Protein AF-0000000080331342 (afdb_homodimer)

Secondary structure (DSSP, 8-state):
-PPPGGG-EEEE-SS-EEEE-TTSEEEEEESSSTTSPEEE-GGGS-GGG-EEEEEETT--S-SEEEEPTTSS-EEEEEEETTEEEEEEEE-PPPSSS-EEEEEEEEEEEEEEEEEEEE--HHHHTBPPEEEEETTEEEEEETTEEEEEEEES---EEEETTEEEEEEEEEBT-EEEEEEEEEETTSPPPPPP-HHHHHHHHHHHHHHHHTT----STTHHHHHHHHHHHHHTEETTTTEE-S-S-B---SSTT-S---B--SEESTTHHHHHHHHHHHT-HHHHHHHHHHHHHHT-S-GGG--SEE-TT-------EE-TT---GGG----EES-GGGG---THHHHHHHHHHHHHHHTTPPPPTTHHHHHHHHHHHHHHHTTS-B-TTTT-SS--B-BHHHHHHHHHHHHHHHHHHHH-TTS-S-HHHHHHHHHHHHHHHHHHSEETTTTEE-SBTT----BGGGGGTTTTTSS-TT-HHHHHHHHHHHHHSEETTEE-SB-STT-SS----S---EEHHHHHHHHHHHHHTT-HHHHHHHHHHHHHTS-TTS---SEEETTTTEEESSSS-HHHHHHHHHHHHHHHS-GGG-/-PPPGGG-EEEE-SS-EEEE-TTSEEEEEESSSTTSPEEE-GGGS-GGG-EEEEEETT--S-SEEEEPTTSS-EEEEEEETTEEEEEEEE-PPPSSS-EEEEEEEEEEEEEEEEEEEE--HHHHTBPPEEEEETTEEEEEETTEEEEEEEES---EEEETTEEEEEEEEEBT-EEEEEEEEEETTSPPPPPP-HHHHHHHHHHHHHHHHTT----STTHHHHHHHHHHHHHTEETTTTEE-S-S-B---SSTT-S---B--SEESTTHHHHHHHHHHHT-HHHHHHHHHHHHHHT-S-GGG--SEE-TT-------EE-TT---GGG----EES-GGGG---THHHHHHHHHHHHHHHTTPPPPTTHHHHHHHHHHHHHHHTTS-B-TTTT-SS--B-BHHHHHHHHHHHHHHHHHHHH-TT--S-HHHHHHHHHHHHHHHHHHSEETTTTEE-SBTT----BGGGGGTTTTTSS-TT-HHHHHHHHHHHHHSEETTEE-SB-STT-SS----S---EEHHHHHHHHHHHHHTT-HHHHHHHHHHHHTTS-TTS---SEEETTTTEEESSSS-HHHHHHHHHHHHHHHS-GGG-

Solvent-accessible surface area (backbone atoms only — not comparable to full-atom values): 59107 Å² total; per-residue (Å²): 133,83,80,56,71,60,47,47,41,73,31,34,30,22,40,21,41,35,32,36,36,52,51,38,28,32,25,32,29,24,59,75,30,40,72,35,53,19,31,15,23,24,60,33,39,46,88,78,15,6,29,41,32,49,39,50,65,90,60,61,64,45,72,46,65,41,53,45,85,61,39,64,38,35,38,38,29,37,78,50,98,52,24,29,38,34,40,37,39,34,25,46,68,62,77,90,51,57,39,48,36,42,35,37,32,15,71,31,50,55,36,53,34,33,34,40,38,27,63,8,37,66,56,23,71,37,52,48,38,72,46,78,54,94,93,25,39,37,33,31,41,17,38,40,21,38,42,40,43,49,46,64,77,68,62,66,49,80,56,91,81,23,42,33,33,60,50,73,31,39,54,75,34,64,40,32,35,41,41,33,47,47,55,47,72,48,78,82,74,82,82,76,57,68,67,61,42,49,54,50,38,48,50,52,32,36,57,57,52,65,52,52,62,69,81,44,82,66,41,70,58,39,51,45,27,50,52,51,48,52,40,36,19,31,62,82,36,27,30,43,29,40,11,66,32,52,14,31,31,38,27,90,58,31,63,62,18,55,35,31,39,30,24,55,38,74,50,41,33,60,51,40,49,44,28,48,70,30,50,37,56,66,60,31,50,32,31,52,53,29,50,54,34,41,62,31,36,54,56,91,65,57,51,50,42,26,38,66,56,21,41,74,83,43,73,59,47,71,45,82,90,33,52,12,41,86,56,10,36,56,25,32,42,39,41,68,65,43,78,42,53,44,54,32,38,57,12,24,51,45,48,30,54,48,50,40,54,75,70,64,48,84,82,55,90,60,53,62,57,50,49,50,47,42,48,62,51,43,73,61,52,65,80,52,56,24,32,43,95,80,57,42,82,38,73,58,39,52,30,32,55,29,44,52,21,41,25,42,28,27,46,53,52,36,51,50,42,72,73,33,80,86,55,84,75,61,54,70,60,33,45,51,49,25,52,48,43,50,51,47,44,64,63,50,20,40,38,76,91,74,31,22,57,24,34,25,57,83,48,88,48,56,39,45,66,59,48,43,40,42,77,72,61,77,40,59,44,80,38,64,54,48,46,32,24,52,52,48,46,57,65,73,32,47,48,87,92,36,22,28,51,52,68,63,91,78,33,83,47,42,79,66,80,72,74,65,38,26,30,43,34,44,36,33,40,46,24,43,40,32,39,66,56,66,40,46,67,63,15,53,52,48,47,53,53,58,62,63,69,29,30,94,76,54,49,40,31,38,21,32,31,68,86,79,69,38,56,22,28,33,49,53,16,38,60,27,34,46,26,52,42,45,32,47,44,68,76,51,43,72,73,75,82,111,133,82,80,55,70,59,47,47,42,74,31,35,32,22,40,20,41,34,32,35,36,54,50,39,27,32,25,32,30,23,58,75,30,40,74,34,54,19,31,15,23,23,60,33,39,46,87,79,14,4,29,41,32,50,38,49,66,89,60,61,64,48,72,48,65,42,53,46,85,60,40,63,39,34,40,38,27,37,80,50,97,52,24,29,40,36,42,37,40,32,25,47,70,61,76,91,49,56,41,46,37,41,36,38,32,15,71,31,50,54,37,52,34,31,35,42,37,26,64,8,38,66,56,24,72,37,51,47,37,72,45,79,52,94,93,23,40,36,33,32,42,16,38,41,23,38,40,40,47,48,46,62,77,68,60,67,48,79,56,92,82,22,42,32,34,59,51,74,30,40,54,76,35,65,40,34,35,41,41,33,45,48,55,45,74,50,78,82,73,83,84,77,57,68,67,58,40,49,54,50,38,49,51,52,32,36,58,56,54,65,51,52,62,70,80,43,83,65,43,69,58,40,50,45,26,50,52,50,48,52,40,37,19,31,63,81,36,27,30,45,29,39,11,67,30,52,12,31,32,39,28,90,58,31,63,63,18,55,36,30,40,29,24,54,39,73,49,42,32,60,50,41,50,44,29,49,70,31,51,38,54,68,60,30,50,31,31,50,52,30,50,55,34,42,60,32,36,53,54,90,66,58,53,50,42,26,38,66,56,21,41,74,84,42,73,56,48,71,44,83,89,35,51,12,41,86,57,10,36,56,25,30,41,38,40,69,65,42,78,44,52,44,55,32,38,58,12,24,49,45,47,30,54,48,50,41,56,74,70,63,49,82,82,55,88,58,53,62,57,52,48,50,49,41,48,61,51,44,74,62,51,65,80,52,56,24,30,42,95,81,58,41,82,38,75,59,39,50,31,32,55,27,46,51,22,41,25,42,28,26,46,53,53,36,51,49,43,72,74,32,80,87,56,84,76,60,56,69,60,33,46,51,49,25,52,48,43,52,51,47,44,62,63,48,19,41,40,75,91,75,32,22,58,25,35,24,56,84,48,87,48,54,39,46,67,60,48,44,40,43,78,71,61,78,43,58,44,81,38,64,52,49,47,31,25,53,52,47,46,57,66,72,32,49,48,88,92,36,21,29,53,49,66,62,89,80,32,82,45,43,81,66,79,73,72,64,38,26,29,44,34,44,36,33,42,45,24,46,41,32,38,64,56,66,40,46,68,62,16,52,52,47,46,52,52,58,63,63,68,27,32,94,76,54,50,40,32,37,21,33,32,66,88,78,72,38,58,21,29,34,49,54,17,37,61,29,35,47,26,51,42,45,33,48,45,67,75,50,43,73,75,73,83,111

InterPro domains:
  IPR008928 Six-hairpin glycosidase superfamily [SSF48208] (205-583)
  IPR011613 GH15-like domain [PF00723] (216-583)
  IPR012341 Six-hairpin glycosidase-like superfamily [G3DSA:1.50.10.10] (219-592)
  IPR045582 Trehalase-like, N-terminal domain [PF19291] (4-139)

Foldseek 3Di:
DADFPLQWAWAFQQFWIWIAGQQQKTQWTAPPGLQHWTQRQCQQFNPQLWIKHKDFVPDGGFPDKEDDALASWIWTWHDDPQAIKIWIWYWFHDDPWTKTKIKIAGAAGKTKMKMKGATAGRRRPHQWDWDDDPLWIWTDDQFKIKIKAKVVGFDWDDDPSIIMTIDMHHRGDMMMMMITMDTPVDDDDDDDDRVVSVVNRVVVSNVLLVQFPDDWPPSSLLSLLVNVQSRQHNVVQLAGFQFSDWQFFLDQQFAPTGGGNWHFLLCLQLVLVLCLLRRNLVSNLSSLRQLCVLCPDQLVLDWGIAHNNNHLDFDKDFDPNGCTRNSRDTTIGGDPLRRWDQLLSLLSNLSSLLVCVVSPPDDDPCSLVSLQSNLVVLLPCLPDFTLYPVSAPADGFAFLSSLLSSLSSLVSNLVVCVVDVVDDHDNVSSVVSNVVSLVCSCVFQADPVQLEGAGGGPDPWHFLSLLCCCVSPSDPLQDSSNVSHLVVQCPPQDDLLAGAGTDPPPDSRHPGDDDGAGFLLSLLSSLLSCVRNPVLVSSVVSLVVSQVLNRPHSFAPGGAHPVVSGGTHHTRGSSNSSSNSSSSCSNTNDVPVD/DADFPLQWAWAFQQFWIWIAGQQQKTQWTAPPGLQHWTQRQCQQFNPQLWIKHKDFVPDGGFPDKEDDALASWIWTWHQDPQAIKIWIWYWFHDDPWTKTKIKIAGAAGKTKMKMKGATAGRRRPHQWDWDDDPLWIWTDDQFKIKIKAKVVGFDWDDDPSIIMTIDMHHRGDMMMMMITMDTPVDDDDDDDDRVVSVVVRVVVSNVLLVQFPDDWPPSSLLSLLVNVQSRQHNVVQLAGFQFSDWQFFLDQQFEPTGGGNWHFLLCLQLVLVLCLLRRNLVSNLSSLRQLCVLCPDQLVLDWGIAHNNNHLDFDKDFDPNGCTRNSRDTTIGGDPLRRWDQLLSLLSNLSSLLVCVVSPPDDDPCSLVSLQSNLVVLLPCLPDFTLYPVSAPADGFAFLSSLLSSLNSLVSNLVVCVVDVVDDHDNVSSVVSNVVSLVCSCVFQADPVQLEGAGGGPDPWHFLSLLCCCVSPSDPLQDSSNVSHLVVQCPPQDDLLAGAGTDPPPDSRHPGDDDGAGFLLSLLSSLLSCVRNPVLVSSVVSLVVSQVLNRPHSAAPGGAHPVVSGGTHHTRGSSNSSSNSVSSCSNTNDVPPD

Radius of gyration: 32.68 Å; Cα contacts (8 Å, |Δi|>4): 2803; chains: 2; bounding box: 82×93×75 Å

Nearest PDB structures (foldseek):
  5ca3-assembly1_A  TM=5.787E-01  e=2.613E-12  Escherichia coli K-12
  2z07-assembly2_B  TM=6.165E-01  e=8.542E-06  Thermus thermophilus
  7q1u-assembly1_B  TM=5.294E-01  e=1.816E-06  Escherichia coli K-12
  4wvc-assembly2_B  TM=5.559E-01  e=7.754E-06  Thermus thermophilus HB8
  8h0h-assembly2_B  TM=2.017E-01  e=1.607E+00  Mycobacterium tuberculosis H37Rv

Structure (mmCIF, N/CA/C/O backbone):
data_AF-0000000080331342-model_v1
#
loop_
_entity.id
_entity.type
_entity.pdbx_description
1 polymer Trehalase
#
loop_
_atom_site.group_PDB
_atom_site.id
_atom_site.type_symbol
_atom_site.label_atom_id
_atom_site.label_alt_id
_atom_site.label_comp_id
_atom_site.label_asym_id
_atom_site.label_entity_id
_atom_site.label_seq_id
_atom_site.pdbx_PDB_ins_code
_atom_site.Cartn_x
_atom_site.Cartn_y
_atom_site.Cartn_z
_atom_site.occupancy
_atom_site.B_iso_or_equiv
_atom_site.auth_seq_id
_atom_site.auth_comp_id
_atom_site.auth_asym_id
_atom_site.auth_atom_id
_atom_site.pdbx_PDB_model_num
ATOM 1 N N . MET A 1 1 ? -26.656 -23.797 5.105 1 51.72 1 MET A N 1
ATOM 2 C CA . MET A 1 1 ? -25.547 -24.688 4.777 1 51.72 1 MET A CA 1
ATOM 3 C C . MET A 1 1 ? -24.312 -23.891 4.367 1 51.72 1 MET A C 1
ATOM 5 O O . MET A 1 1 ? -24.406 -22.922 3.609 1 51.72 1 MET A O 1
ATOM 9 N N . TYR A 1 2 ? -23.172 -24.125 5.062 1 71.81 2 TYR A N 1
ATOM 10 C CA . TYR A 1 2 ? -21.922 -23.422 4.801 1 71.81 2 TYR A CA 1
ATOM 11 C C . TYR A 1 2 ? -21.297 -23.875 3.486 1 71.81 2 TYR A C 1
ATOM 13 O O . TYR A 1 2 ? -21.281 -25.078 3.188 1 71.81 2 TYR A O 1
ATOM 21 N N . PRO A 1 3 ? -21.078 -23.047 2.625 1 90.25 3 PRO A N 1
ATOM 22 C CA . PRO A 1 3 ? -20.469 -23.406 1.349 1 90.25 3 PRO A CA 1
ATOM 23 C C . PRO A 1 3 ? -19.109 -24.094 1.523 1 90.25 3 PRO A C 1
ATOM 25 O O . PRO A 1 3 ? -18.453 -23.922 2.557 1 90.25 3 PRO A O 1
ATOM 28 N N . HIS A 1 4 ? -18.891 -25.062 0.634 1 96.44 4 HIS A N 1
ATOM 29 C CA . HIS A 1 4 ? -17.547 -25.641 0.524 1 96.44 4 HIS A CA 1
ATOM 30 C C . HIS A 1 4 ? -16.672 -24.828 -0.421 1 96.44 4 HIS A C 1
ATOM 32 O O . HIS A 1 4 ? -17.172 -24.016 -1.203 1 96.44 4 HIS A O 1
ATOM 38 N N . ILE A 1 5 ? -15.391 -25.078 -0.332 1 98 5 ILE A N 1
ATOM 39 C CA . ILE A 1 5 ? -14.453 -24.359 -1.182 1 98 5 ILE A CA 1
ATOM 40 C C . ILE A 1 5 ? -14.773 -24.625 -2.65 1 98 5 ILE A C 1
ATOM 42 O O . ILE A 1 5 ? -14.797 -23.703 -3.467 1 98 5 ILE A O 1
ATOM 46 N N . GLU A 1 6 ? -15.133 -25.859 -3 1 97.81 6 GLU A N 1
ATOM 47 C CA . GLU A 1 6 ? -15.359 -26.266 -4.383 1 97.81 6 GLU A CA 1
ATOM 48 C C . GLU A 1 6 ? -16.688 -25.75 -4.898 1 97.81 6 GLU A C 1
ATOM 50 O O . GLU A 1 6 ? -17.016 -25.922 -6.074 1 97.81 6 GLU A O 1
ATOM 55 N N . ASP A 1 7 ? -17.422 -25.078 -4.035 1 98 7 ASP A N 1
ATOM 56 C CA . ASP A 1 7 ? -18.688 -24.516 -4.465 1 98 7 ASP A CA 1
ATOM 57 C C . ASP A 1 7 ? -18.484 -23.172 -5.18 1 98 7 ASP A C 1
ATOM 59 O O . ASP A 1 7 ? -19.406 -22.641 -5.797 1 98 7 ASP A O 1
ATOM 63 N N . TYR A 1 8 ? -17.328 -22.656 -5.172 1 98.69 8 TYR A N 1
ATOM 64 C CA . TYR A 1 8 ? -17.094 -21.312 -5.691 1 98.69 8 TYR A CA 1
ATOM 65 C C . TYR A 1 8 ? -16.594 -21.359 -7.125 1 98.69 8 TYR A C 1
ATOM 67 O O . TYR A 1 8 ? -15.906 -22.312 -7.516 1 98.69 8 TYR A O 1
ATOM 75 N N . ALA A 1 9 ? -16.953 -20.344 -7.895 1 98.88 9 ALA A N 1
ATOM 76 C CA . ALA A 1 9 ? -16.438 -20.062 -9.227 1 98.88 9 ALA A CA 1
ATOM 77 C C . ALA A 1 9 ? -15.516 -18.828 -9.203 1 98.88 9 ALA A C 1
ATOM 79 O O . ALA A 1 9 ? -15.656 -17.969 -8.336 1 98.88 9 ALA A O 1
ATOM 80 N N . LEU A 1 10 ? -14.633 -18.812 -10.172 1 98.88 10 LEU A N 1
ATOM 81 C CA . LEU A 1 10 ? -13.695 -17.703 -10.312 1 98.88 10 LEU A CA 1
ATOM 82 C C . LEU A 1 10 ? -14.141 -16.75 -11.422 1 98.88 10 LEU A C 1
ATOM 84 O O . LEU A 1 10 ? -14.547 -17.188 -12.5 1 98.88 10 LEU A O 1
ATOM 88 N N . ILE A 1 11 ? -14.164 -15.469 -11.141 1 98.88 11 ILE A N 1
ATOM 89 C CA . ILE A 1 11 ? -14.195 -14.422 -12.156 1 98.88 11 ILE A CA 1
ATOM 90 C C . ILE A 1 11 ? -13.039 -13.453 -11.938 1 98.88 11 ILE A C 1
ATOM 92 O O . ILE A 1 11 ? -12.461 -13.406 -10.852 1 98.88 11 ILE A O 1
ATOM 96 N N . GLY A 1 12 ? -12.656 -12.766 -12.977 1 98.5 12 GLY A N 1
ATOM 97 C CA . GLY A 1 12 ? -11.516 -11.875 -12.812 1 98.5 12 GLY A CA 1
ATOM 98 C C . GLY A 1 12 ? -11.227 -11.039 -14.047 1 98.5 12 GLY A C 1
ATOM 99 O O . GLY A 1 12 ? -11.734 -11.336 -15.133 1 98.5 12 GLY A O 1
ATOM 100 N N . ASP A 1 13 ? -10.445 -10 -13.898 1 98.12 13 ASP A N 1
ATOM 101 C CA . ASP A 1 13 ? -10.133 -9.07 -14.977 1 98.12 13 ASP A CA 1
ATOM 102 C C . ASP A 1 13 ? -8.625 -8.961 -15.188 1 98.12 13 ASP A C 1
ATOM 104 O O . ASP A 1 13 ? -8.125 -7.938 -15.664 1 98.12 13 ASP A O 1
ATOM 108 N N . GLU A 1 14 ? -7.875 -9.969 -14.617 1 97.25 14 GLU A N 1
ATOM 109 C CA . GLU A 1 14 ? -6.426 -10.102 -14.742 1 97.25 14 GLU A CA 1
ATOM 110 C C . GLU A 1 14 ? -5.703 -9.07 -13.883 1 97.25 14 GLU A C 1
ATOM 112 O O . GLU A 1 14 ? -4.527 -8.773 -14.109 1 97.25 14 GLU A O 1
ATOM 117 N N . GLN A 1 15 ? -6.383 -8.484 -12.961 1 98.25 15 GLN A N 1
ATOM 118 C CA . GLN A 1 15 ? -5.77 -7.629 -11.945 1 98.25 15 GLN A CA 1
ATOM 119 C C . GLN A 1 15 ? -6.348 -7.91 -10.562 1 98.25 15 GLN A C 1
ATOM 121 O O . GLN A 1 15 ? -5.75 -7.551 -9.547 1 98.25 15 GLN A O 1
ATOM 126 N N . THR A 1 16 ? -7.512 -8.445 -10.57 1 98.38 16 THR A N 1
ATOM 127 C CA . THR A 1 16 ? -8.203 -8.922 -9.375 1 98.38 16 THR A CA 1
ATOM 128 C C . THR A 1 16 ? -9.156 -10.055 -9.719 1 98.38 16 THR A C 1
ATOM 130 O O . THR A 1 16 ? -9.227 -10.492 -10.867 1 98.38 16 THR A O 1
ATOM 133 N N . ALA A 1 17 ? -9.805 -10.594 -8.625 1 98.25 17 ALA A N 1
ATOM 134 C CA . ALA A 1 17 ? -10.719 -11.711 -8.852 1 98.25 17 ALA A CA 1
ATOM 135 C C . ALA A 1 17 ? -11.812 -11.758 -7.797 1 98.25 17 ALA A C 1
ATOM 137 O O . ALA A 1 17 ? -11.664 -11.188 -6.715 1 98.25 17 ALA A O 1
ATOM 138 N N . GLY A 1 18 ? -12.906 -12.305 -8.164 1 98.62 18 GLY A N 1
ATOM 139 C CA . GLY A 1 18 ? -14.008 -12.586 -7.258 1 98.62 18 GLY A CA 1
ATOM 140 C C . GLY A 1 18 ? -14.414 -14.055 -7.254 1 98.62 18 GLY A C 1
ATOM 141 O O . GLY A 1 18 ? -14.133 -14.781 -8.203 1 98.62 18 GLY A O 1
ATOM 142 N N . LEU A 1 19 ? -15.008 -14.469 -6.199 1 98.88 19 LEU A N 1
ATOM 143 C CA . LEU A 1 19 ? -15.531 -15.828 -6.086 1 98.88 19 LEU A CA 1
ATOM 144 C C . LEU A 1 19 ? -17.047 -15.828 -5.965 1 98.88 19 LEU A C 1
ATOM 146 O O . LEU A 1 19 ? -17.609 -15.18 -5.07 1 98.88 19 LEU A O 1
ATOM 150 N N . VAL A 1 20 ? -17.719 -16.547 -6.84 1 98.88 20 VAL A N 1
ATOM 151 C CA . VAL A 1 20 ? -19.172 -16.609 -6.898 1 98.88 20 VAL A CA 1
ATOM 152 C C . VAL A 1 20 ? -19.656 -17.984 -6.41 1 98.88 20 VAL A C 1
ATOM 154 O O . VAL A 1 20 ? -19.281 -19.016 -6.977 1 98.88 20 VAL A O 1
ATOM 157 N N . GLY A 1 21 ? -20.5 -17.953 -5.414 1 98.38 21 GLY A N 1
ATOM 158 C CA . GLY A 1 21 ? -21.047 -19.188 -4.891 1 98.38 21 GLY A CA 1
ATOM 159 C C . GLY A 1 21 ? -22.219 -19.719 -5.699 1 98.38 21 GLY A C 1
ATOM 160 O O . GLY A 1 21 ? -22.797 -19 -6.504 1 98.38 21 GLY A O 1
ATOM 161 N N . ARG A 1 22 ? -22.625 -20.938 -5.426 1 98.19 22 ARG A N 1
ATOM 162 C CA . ARG A 1 22 ? -23.734 -21.578 -6.113 1 98.19 22 ARG A CA 1
ATOM 163 C C . ARG A 1 22 ? -25.062 -20.922 -5.766 1 98.19 22 ARG A C 1
ATOM 165 O O . ARG A 1 22 ? -26.062 -21.141 -6.445 1 98.19 22 ARG A O 1
ATOM 172 N N . ASP A 1 23 ? -25.047 -20.141 -4.734 1 97.5 23 ASP A N 1
ATOM 173 C CA . ASP A 1 23 ? -26.266 -19.469 -4.328 1 97.5 23 ASP A CA 1
ATOM 174 C C . ASP A 1 23 ? -26.391 -18.094 -5.008 1 97.5 23 ASP A C 1
ATOM 176 O O . ASP A 1 23 ? -27.297 -17.328 -4.707 1 97.5 23 ASP A O 1
ATOM 180 N N . GLY A 1 24 ? -25.422 -17.766 -5.832 1 98.25 24 GLY A N 1
ATOM 181 C CA . GLY A 1 24 ? -25.469 -16.5 -6.559 1 98.25 24 GLY A CA 1
ATOM 182 C C . GLY A 1 24 ? -24.781 -15.359 -5.832 1 98.25 24 GLY A C 1
ATOM 183 O O . GLY A 1 24 ? -24.844 -14.211 -6.27 1 98.25 24 GLY A O 1
ATOM 184 N N . SER A 1 25 ? -24.094 -15.641 -4.746 1 98.44 25 SER A N 1
ATOM 185 C CA . SER A 1 25 ? -23.422 -14.617 -3.949 1 98.44 25 SER A CA 1
ATOM 186 C C . SER A 1 25 ? -21.953 -14.5 -4.32 1 98.44 25 SER A C 1
ATOM 188 O O . SER A 1 25 ? -21.266 -15.508 -4.484 1 98.44 25 SER A O 1
ATOM 190 N N . VAL A 1 26 ? -21.5 -13.328 -4.582 1 98.69 26 VAL A N 1
ATOM 191 C CA . VAL A 1 26 ? -20.062 -13.062 -4.621 1 98.69 26 VAL A CA 1
ATOM 192 C C . VAL A 1 26 ? -19.531 -12.844 -3.203 1 98.69 26 VAL A C 1
ATOM 194 O O . VAL A 1 26 ? -19.797 -11.812 -2.586 1 98.69 26 VAL A O 1
ATOM 197 N N . ASP A 1 27 ? -18.703 -13.742 -2.752 1 98.56 27 ASP A N 1
ATOM 198 C CA . ASP A 1 27 ? -18.375 -13.766 -1.332 1 98.56 27 ASP A CA 1
ATOM 199 C C . ASP A 1 27 ? -16.938 -13.297 -1.101 1 98.56 27 ASP A C 1
ATOM 201 O O . ASP A 1 27 ? -16.516 -13.125 0.044 1 98.56 27 ASP A O 1
ATOM 205 N N . TRP A 1 28 ? -16.188 -13.125 -2.152 1 98.75 28 TRP A N 1
ATOM 206 C CA . TRP A 1 28 ? -14.82 -12.617 -2.09 1 98.75 28 TRP A CA 1
ATOM 207 C C . TRP A 1 28 ? -14.531 -11.695 -3.268 1 98.75 28 TRP A C 1
ATOM 209 O O . TRP A 1 28 ? -14.797 -12.047 -4.418 1 98.75 28 TRP A O 1
ATOM 219 N N . LEU A 1 29 ? -14.016 -10.57 -2.957 1 98.81 29 LEU A N 1
ATOM 220 C CA . LEU A 1 29 ? -13.602 -9.633 -3.996 1 98.81 29 LEU A CA 1
ATOM 221 C C . LEU A 1 29 ? -12.664 -8.57 -3.43 1 98.81 29 LEU A C 1
ATOM 223 O O . LEU A 1 29 ? -13.039 -7.84 -2.508 1 98.81 29 LEU A O 1
ATOM 227 N N . CYS A 1 30 ? -11.492 -8.562 -3.951 1 98.31 30 CYS A N 1
ATOM 228 C CA . CYS A 1 30 ? -10.547 -7.5 -3.646 1 98.31 30 CYS A CA 1
ATOM 229 C C . CYS A 1 30 ? -10.523 -6.457 -4.754 1 98.31 30 CYS A C 1
ATOM 231 O O . CYS A 1 30 ? -10.516 -6.801 -5.938 1 98.31 30 CYS A O 1
ATOM 233 N N . LEU A 1 31 ? -10.594 -5.254 -4.461 1 97.81 31 LEU A N 1
ATOM 234 C CA . LEU A 1 31 ? -10.516 -4.164 -5.43 1 97.81 31 LEU A CA 1
ATOM 235 C C . LEU A 1 31 ? -9.484 -3.125 -4.992 1 97.81 31 LEU A C 1
ATOM 237 O O . LEU A 1 31 ? -9.461 -2.721 -3.828 1 97.81 31 LEU A O 1
ATOM 241 N N . PRO A 1 32 ? -8.609 -2.703 -5.812 1 97.56 32 PRO A N 1
ATOM 242 C CA . PRO A 1 32 ? -8.625 -2.945 -7.258 1 97.56 32 PRO A CA 1
ATOM 243 C C . PRO A 1 32 ? -7.66 -4.047 -7.684 1 97.56 32 PRO A C 1
ATOM 245 O O . PRO A 1 32 ? -7.66 -4.457 -8.844 1 97.56 32 PRO A O 1
ATOM 248 N N . ARG A 1 33 ? -6.797 -4.516 -6.797 1 98 33 ARG A N 1
ATOM 249 C CA . ARG A 1 33 ? -5.785 -5.527 -7.07 1 98 33 ARG A CA 1
ATOM 250 C C . ARG A 1 33 ? -6.09 -6.824 -6.328 1 98 33 ARG A C 1
ATOM 252 O O . ARG A 1 33 ? -6.914 -6.84 -5.414 1 98 33 ARG A O 1
ATOM 259 N N . PHE A 1 34 ? -5.332 -7.832 -6.684 1 98.44 34 PHE A N 1
ATOM 260 C CA . PHE A 1 34 ? -5.461 -9.102 -5.988 1 98.44 34 PHE A CA 1
ATOM 261 C C . PHE A 1 34 ? -5.176 -8.938 -4.5 1 98.44 34 PHE A C 1
ATOM 263 O O . PHE A 1 34 ? -5.848 -9.547 -3.662 1 98.44 34 PHE A O 1
ATOM 270 N N . ASP A 1 35 ? -4.188 -8.094 -4.199 1 97.31 35 ASP A N 1
ATOM 271 C CA . ASP A 1 35 ? -3.723 -8.016 -2.818 1 97.31 35 ASP A CA 1
ATOM 272 C C . ASP A 1 35 ? -4.312 -6.793 -2.115 1 97.31 35 ASP A C 1
ATOM 274 O O . ASP A 1 35 ? -3.797 -6.355 -1.083 1 97.31 35 ASP A O 1
ATOM 278 N N . SER A 1 36 ? -5.293 -6.207 -2.684 1 97.56 36 SER A N 1
ATOM 279 C CA . SER A 1 36 ? -6.047 -5.164 -1.993 1 97.56 36 SER A CA 1
ATOM 280 C C . SER A 1 36 ? -6.93 -5.754 -0.899 1 97.56 36 SER A C 1
ATOM 282 O O . SER A 1 36 ? -7.266 -6.938 -0.935 1 97.56 36 SER A O 1
ATOM 284 N N . PRO A 1 37 ? -7.316 -4.91 0.109 1 97.12 37 PRO A N 1
ATOM 285 C CA . PRO A 1 37 ? -8.328 -5.391 1.054 1 97.12 37 PRO A CA 1
ATOM 286 C C . PRO A 1 37 ? -9.656 -5.715 0.379 1 97.12 37 PRO A C 1
ATOM 288 O O . PRO A 1 37 ? -10.094 -4.988 -0.516 1 97.12 37 PRO A O 1
ATOM 291 N N . ALA A 1 38 ? -10.234 -6.75 0.798 1 98.19 38 ALA A N 1
ATOM 292 C CA . ALA A 1 38 ? -11.477 -7.207 0.189 1 98.19 38 ALA A CA 1
ATOM 293 C C . ALA A 1 38 ? -12.641 -6.281 0.554 1 98.19 38 ALA A C 1
ATOM 295 O O . ALA A 1 38 ? -12.711 -5.785 1.681 1 98.19 38 ALA A O 1
ATOM 296 N N . CYS A 1 39 ? -13.516 -6.074 -0.396 1 98.06 39 CYS A N 1
ATOM 297 C CA . CYS A 1 39 ? -14.766 -5.387 -0.1 1 98.06 39 CYS A CA 1
ATOM 298 C C . CYS A 1 39 ? -15.906 -6.383 0.108 1 98.06 39 CYS A C 1
ATOM 300 O O . CYS A 1 39 ? -16.969 -6.023 0.608 1 98.06 39 CYS A O 1
ATOM 302 N N . PHE A 1 40 ? -15.742 -7.637 -0.36 1 98.69 40 PHE A N 1
ATOM 303 C CA . PHE A 1 40 ? -16.562 -8.797 -0.017 1 98.69 40 PHE A CA 1
ATOM 304 C C . PHE A 1 40 ? -15.719 -9.852 0.704 1 98.69 40 PHE A C 1
ATOM 306 O O . PHE A 1 40 ? -14.805 -10.438 0.115 1 98.69 40 PHE A O 1
ATOM 313 N N . ALA A 1 41 ? -16.016 -10.102 1.966 1 98.5 41 ALA A N 1
ATOM 314 C CA . ALA A 1 41 ? -15.172 -11 2.758 1 98.5 41 ALA A CA 1
ATOM 315 C C . ALA A 1 41 ? -16.016 -12.078 3.438 1 98.5 41 ALA A C 1
ATOM 317 O O . ALA A 1 41 ? -15.57 -12.695 4.41 1 98.5 41 ALA A O 1
ATOM 318 N N . ARG A 1 42 ? -17.172 -12.242 2.932 1 98.06 42 ARG A N 1
ATOM 319 C CA . ARG A 1 42 ? -18.047 -13.258 3.508 1 98.06 42 ARG A CA 1
ATOM 320 C C . ARG A 1 42 ? -17.391 -14.641 3.463 1 98.06 42 ARG A C 1
ATOM 322 O O . ARG A 1 42 ? -17.656 -15.484 4.316 1 98.06 42 ARG A O 1
ATOM 329 N N . LEU A 1 43 ? -16.547 -14.875 2.508 1 98.12 43 LEU A N 1
ATOM 330 C CA . LEU A 1 43 ? -15.797 -16.125 2.393 1 98.12 43 LEU A CA 1
ATOM 331 C C . LEU A 1 43 ? -15.133 -16.484 3.719 1 98.12 43 LEU A C 1
ATOM 333 O O . LEU A 1 43 ? -15.086 -17.656 4.094 1 98.12 43 LEU A O 1
ATOM 337 N N . LEU A 1 44 ? -14.617 -15.492 4.441 1 98.25 44 LEU A N 1
ATOM 338 C CA . LEU A 1 44 ? -13.852 -15.695 5.664 1 98.25 44 LEU A CA 1
ATOM 339 C C . LEU A 1 44 ? -14.625 -15.195 6.879 1 98.25 44 LEU A C 1
ATOM 341 O O . LEU A 1 44 ? -14.109 -15.219 8 1 98.25 44 LEU A O 1
ATOM 345 N N . GLY A 1 45 ? -15.781 -14.711 6.617 1 96.75 45 GLY A N 1
ATOM 346 C CA . GLY A 1 45 ? -16.609 -14.172 7.688 1 96.75 45 GLY A CA 1
ATOM 347 C C . GLY A 1 45 ? -18.062 -14.609 7.598 1 96.75 45 GLY A C 1
ATOM 348 O O . GLY A 1 45 ? -18.344 -15.797 7.434 1 96.75 45 GLY A O 1
ATOM 349 N N . GLY A 1 46 ? -18.938 -13.648 7.84 1 93.81 46 GLY A N 1
ATOM 350 C CA . GLY A 1 46 ? -20.359 -13.906 7.762 1 93.81 46 GLY A CA 1
ATOM 351 C C . GLY A 1 46 ? -21.109 -12.914 6.883 1 93.81 46 GLY A C 1
ATOM 352 O O . GLY A 1 46 ? -20.484 -12.227 6.062 1 93.81 46 GLY A O 1
ATOM 353 N N . GLN A 1 47 ? -22.344 -12.891 7.035 1 92.38 47 GLN A N 1
ATOM 354 C CA . GLN A 1 47 ? -23.219 -12.086 6.203 1 92.38 47 GLN A CA 1
ATOM 355 C C . GLN A 1 47 ? -22.922 -10.594 6.352 1 92.38 47 GLN A C 1
ATOM 357 O O . GLN A 1 47 ? -23.172 -9.812 5.434 1 92.38 47 GLN A O 1
ATOM 362 N N . GLU A 1 48 ? -22.281 -10.266 7.414 1 94.62 48 GLU A N 1
ATOM 363 C CA . GLU A 1 48 ? -22.078 -8.844 7.703 1 94.62 48 GLU A CA 1
ATOM 364 C C . GLU A 1 48 ? -20.719 -8.375 7.199 1 94.62 48 GLU A C 1
ATOM 366 O O . GLU A 1 48 ? -20.391 -7.188 7.281 1 94.62 48 GLU A O 1
ATOM 371 N N . ASN A 1 49 ? -19.953 -9.25 6.617 1 96.94 49 ASN A N 1
ATOM 372 C CA . ASN A 1 49 ? -18.578 -8.891 6.234 1 96.94 49 ASN A CA 1
ATOM 373 C C . ASN A 1 49 ? -18.484 -8.609 4.738 1 96.94 49 ASN A C 1
ATOM 375 O O . ASN A 1 49 ? -17.375 -8.578 4.184 1 96.94 49 ASN A O 1
ATOM 379 N N . GLY A 1 50 ? -19.656 -8.438 4.113 1 97.81 50 GLY A N 1
ATOM 380 C CA . GLY A 1 50 ? -19.656 -7.969 2.736 1 97.81 50 GLY A CA 1
ATOM 381 C C . GLY A 1 50 ? -19.891 -9.086 1.73 1 97.81 50 GLY A C 1
ATOM 382 O O . GLY A 1 50 ? -19.234 -10.133 1.802 1 97.81 50 GLY A O 1
ATOM 383 N N . HIS A 1 51 ? -20.812 -8.914 0.833 1 98.44 51 HIS A N 1
ATOM 384 C CA . HIS A 1 51 ? -21.156 -9.82 -0.258 1 98.44 51 HIS A CA 1
ATOM 385 C C . HIS A 1 51 ? -22.156 -9.18 -1.212 1 98.44 51 HIS A C 1
ATOM 387 O O . HIS A 1 51 ? -22.703 -8.109 -0.918 1 98.44 51 HIS A O 1
ATOM 393 N N . TRP A 1 52 ? -22.375 -9.797 -2.371 1 98.75 52 TRP A N 1
ATOM 394 C CA . TRP A 1 52 ? -23.375 -9.367 -3.34 1 98.75 52 TRP A CA 1
ATOM 395 C C . TRP A 1 52 ? -24.125 -10.562 -3.916 1 98.75 52 TRP A C 1
ATOM 397 O O . TRP A 1 52 ? -23.594 -11.273 -4.781 1 98.75 52 TRP A O 1
ATOM 407 N N . ARG A 1 53 ? -25.375 -10.734 -3.471 1 98.5 53 ARG A N 1
ATOM 408 C CA . ARG A 1 53 ? -26.172 -11.867 -3.93 1 98.5 53 ARG A CA 1
ATOM 409 C C . ARG A 1 53 ? -27.266 -11.414 -4.879 1 98.5 53 ARG A C 1
ATOM 411 O O . ARG A 1 53 ? -27.953 -10.414 -4.621 1 98.5 53 ARG A O 1
ATOM 418 N N . ILE A 1 54 ? -27.406 -12.039 -5.984 1 98.62 54 ILE A N 1
ATOM 419 C CA . ILE A 1 54 ? -28.531 -11.914 -6.902 1 98.62 54 ILE A CA 1
ATOM 420 C C . ILE A 1 54 ? -29.078 -13.297 -7.242 1 98.62 54 ILE A C 1
ATOM 422 O O . ILE A 1 54 ? -28.344 -14.156 -7.742 1 98.62 54 ILE A O 1
ATOM 426 N N . ALA A 1 55 ? -30.312 -13.523 -6.977 1 98.56 55 ALA A N 1
ATOM 427 C CA . ALA A 1 55 ? -30.953 -14.812 -7.223 1 98.56 55 ALA A CA 1
ATOM 428 C C . ALA A 1 55 ? -32.469 -14.672 -7.191 1 98.56 55 ALA A C 1
ATOM 430 O O . ALA A 1 55 ? -33 -13.664 -6.719 1 98.56 55 ALA A O 1
ATOM 431 N N . PRO A 1 56 ? -33.156 -15.711 -7.715 1 98.44 56 PRO A N 1
ATOM 432 C CA . PRO A 1 56 ? -34.594 -15.672 -7.57 1 98.44 56 PRO A CA 1
ATOM 433 C C . PRO A 1 56 ? -35.062 -15.625 -6.113 1 98.44 56 PRO A C 1
ATOM 435 O O . PRO A 1 56 ? -34.406 -16.234 -5.246 1 98.44 56 PRO A O 1
ATOM 438 N N . ARG A 1 57 ? -36.125 -14.891 -5.895 1 97.19 57 ARG A N 1
ATOM 439 C CA . ARG A 1 57 ? -36.656 -14.789 -4.547 1 97.19 57 ARG A CA 1
ATOM 440 C C . ARG A 1 57 ? -36.906 -16.172 -3.945 1 97.19 57 ARG A C 1
ATOM 442 O O . ARG A 1 57 ? -37.562 -17.016 -4.543 1 97.19 57 ARG A O 1
ATOM 449 N N . GLY A 1 58 ? -36.312 -16.344 -2.861 1 93.38 58 GLY A N 1
ATOM 450 C CA . GLY A 1 58 ? -36.531 -17.578 -2.119 1 93.38 58 GLY A CA 1
ATOM 451 C C . GLY A 1 58 ? -35.656 -18.719 -2.588 1 93.38 58 GLY A C 1
ATOM 452 O O . GLY A 1 58 ? -35.656 -19.797 -1.994 1 93.38 58 GLY A O 1
ATOM 453 N N . ALA A 1 59 ? -34.906 -18.578 -3.611 1 93.94 59 ALA A N 1
ATOM 454 C CA . ALA A 1 59 ? -34.062 -19.656 -4.141 1 93.94 59 ALA A CA 1
ATOM 455 C C . ALA A 1 59 ? -32.812 -19.875 -3.256 1 93.94 59 ALA A C 1
ATOM 457 O O . ALA A 1 59 ? -32.375 -18.953 -2.561 1 93.94 59 ALA A O 1
ATOM 458 N N . ARG A 1 60 ? -32.375 -21.078 -3.295 1 93.44 60 ARG A N 1
ATOM 459 C CA . ARG A 1 60 ? -31.141 -21.391 -2.568 1 93.44 60 ARG A CA 1
ATOM 460 C C . ARG A 1 60 ? -29.969 -21.547 -3.521 1 93.44 60 ARG A C 1
ATOM 462 O O . ARG A 1 60 ? -29.375 -20.562 -3.953 1 93.44 60 ARG A O 1
ATOM 469 N N . LEU A 1 61 ? -29.75 -22.797 -4.027 1 96.75 61 LEU A N 1
ATOM 470 C CA . LEU A 1 61 ? -28.641 -23.047 -4.93 1 96.75 61 LEU A CA 1
ATOM 471 C C . LEU A 1 61 ? -29.109 -23.062 -6.383 1 96.75 61 LEU A C 1
ATOM 473 O O . LEU A 1 61 ? -30.25 -23.406 -6.66 1 96.75 61 LEU A O 1
ATOM 477 N N . CYS A 1 62 ? -28.266 -22.609 -7.238 1 97.81 62 CYS A N 1
ATOM 478 C CA . CYS A 1 62 ? -28.578 -22.703 -8.656 1 97.81 62 CYS A CA 1
ATOM 479 C C . CYS A 1 62 ? -28.734 -24.156 -9.094 1 97.81 62 CYS A C 1
ATOM 481 O O . CYS A 1 62 ? -28.156 -25.047 -8.477 1 97.81 62 CYS A O 1
ATOM 483 N N . THR A 1 63 ? -29.438 -24.359 -10.164 1 97.81 63 THR A N 1
ATOM 484 C CA . THR A 1 63 ? -29.688 -25.688 -10.703 1 97.81 63 THR A CA 1
ATOM 485 C C . THR A 1 63 ? -28.5 -26.188 -11.516 1 97.81 63 THR A C 1
ATOM 487 O O . THR A 1 63 ? -28.156 -27.359 -11.469 1 97.81 63 THR A O 1
ATOM 490 N N . ARG A 1 64 ? -27.953 -25.344 -12.25 1 97.94 64 ARG A N 1
ATOM 491 C CA . ARG A 1 64 ? -26.781 -25.641 -13.062 1 97.94 64 ARG A CA 1
ATOM 492 C C . ARG A 1 64 ? -25.938 -24.391 -13.297 1 97.94 64 ARG A C 1
ATOM 494 O O . ARG A 1 64 ? -26.453 -23.266 -13.227 1 97.94 64 ARG A O 1
ATOM 501 N N . ARG A 1 65 ? -24.734 -24.625 -13.555 1 98.62 65 ARG A N 1
ATOM 502 C CA . ARG A 1 65 ? -23.828 -23.531 -13.891 1 98.62 65 ARG A CA 1
ATOM 503 C C . ARG A 1 65 ? -22.672 -24.016 -14.766 1 98.62 65 ARG A C 1
ATOM 505 O O . ARG A 1 65 ? -22.375 -25.219 -14.789 1 98.62 65 ARG A O 1
ATOM 512 N N . ALA A 1 66 ? -22.078 -23.125 -15.516 1 98.69 66 ALA A N 1
ATOM 513 C CA . ALA A 1 66 ? -20.938 -23.406 -16.375 1 98.69 66 ALA A CA 1
ATOM 514 C C . ALA A 1 66 ? -20.281 -22.125 -16.875 1 98.69 66 ALA A C 1
ATOM 516 O O . ALA A 1 66 ? -20.953 -21.094 -17 1 98.69 66 ALA A O 1
ATOM 517 N N . TYR A 1 67 ? -19.047 -22.234 -17.062 1 98.88 67 TYR A N 1
ATOM 518 C CA . TYR A 1 67 ? -18.438 -21.188 -17.875 1 98.88 67 TYR A CA 1
ATOM 519 C C . TYR A 1 67 ? -18.859 -21.312 -19.344 1 98.88 67 TYR A C 1
ATOM 521 O O . TYR A 1 67 ? -18.969 -22.422 -19.859 1 98.88 67 TYR A O 1
ATOM 529 N N . ARG A 1 68 ? -19.078 -20.203 -19.938 1 98.75 68 ARG A N 1
ATOM 530 C CA . ARG A 1 68 ? -19.141 -20.266 -21.391 1 98.75 68 ARG A CA 1
ATOM 531 C C . ARG A 1 68 ? -17.859 -20.844 -21.969 1 98.75 68 ARG A C 1
ATOM 533 O O . ARG A 1 68 ? -16.766 -20.547 -21.484 1 98.75 68 ARG A O 1
ATOM 540 N N . THR A 1 69 ? -17.953 -21.609 -23.016 1 97.81 69 THR A N 1
ATOM 541 C CA . THR A 1 69 ? -16.828 -22.359 -23.562 1 97.81 69 THR A CA 1
ATOM 542 C C . THR A 1 69 ? -15.648 -21.438 -23.844 1 97.81 69 THR A C 1
ATOM 544 O O . THR A 1 69 ? -15.812 -20.391 -24.484 1 97.81 69 THR A O 1
ATOM 547 N N . ASP A 1 70 ? -14.492 -21.781 -23.328 1 98.31 70 ASP A N 1
ATOM 548 C CA . ASP A 1 70 ? -13.203 -21.125 -23.578 1 98.31 70 ASP A CA 1
ATOM 549 C C . ASP A 1 70 ? -13.195 -19.703 -23.047 1 98.31 70 ASP A C 1
ATOM 551 O O . ASP A 1 70 ? -12.586 -18.812 -23.641 1 98.31 70 ASP A O 1
ATOM 555 N N . THR A 1 71 ? -14.039 -19.484 -22 1 98.75 71 THR A N 1
ATOM 556 C CA . THR A 1 71 ? -14.062 -18.156 -21.406 1 98.75 71 THR A CA 1
ATOM 557 C C . THR A 1 71 ? -14.039 -18.266 -19.875 1 98.75 71 THR A C 1
ATOM 559 O O . THR A 1 71 ? -14.039 -19.359 -19.328 1 98.75 71 THR A O 1
ATOM 562 N N . LEU A 1 72 ? -13.969 -17.078 -19.219 1 98.75 72 LEU A N 1
ATOM 563 C CA . LEU A 1 72 ? -14.125 -16.969 -17.766 1 98.75 72 LEU A CA 1
ATOM 564 C C . LEU A 1 72 ? -15.453 -16.297 -17.422 1 98.75 72 LEU A C 1
ATOM 566 O O . LEU A 1 72 ? -15.57 -15.648 -16.375 1 98.75 72 LEU A O 1
ATOM 570 N N . VAL A 1 73 ? -16.406 -16.359 -18.375 1 98.94 73 VAL A N 1
ATOM 571 C CA . VAL A 1 73 ? -17.766 -15.852 -18.156 1 98.94 73 VAL A CA 1
ATOM 572 C C . VAL A 1 73 ? -18.641 -16.953 -17.578 1 98.94 73 VAL A C 1
ATOM 574 O O . VAL A 1 73 ? -18.797 -18.016 -18.203 1 98.94 73 VAL A O 1
ATOM 577 N N . LEU A 1 74 ? -19.25 -16.688 -16.438 1 98.94 74 LEU A N 1
ATOM 578 C CA . LEU A 1 74 ? -19.984 -17.719 -15.695 1 98.94 74 LEU A CA 1
ATOM 579 C C . LEU A 1 74 ? -21.484 -17.547 -15.867 1 98.94 74 LEU A C 1
ATOM 581 O O . LEU A 1 74 ? -22.016 -16.469 -15.625 1 98.94 74 LEU A O 1
ATOM 585 N N . ASP A 1 75 ? -22.172 -18.594 -16.266 1 98.94 75 ASP A N 1
ATOM 586 C CA . ASP A 1 75 ? -23.625 -18.656 -16.266 1 98.94 75 ASP A CA 1
ATOM 587 C C . ASP A 1 75 ? -24.156 -19.547 -15.141 1 98.94 75 ASP A C 1
ATOM 589 O O . ASP A 1 75 ? -23.734 -20.703 -15.016 1 98.94 75 ASP A O 1
ATOM 593 N N . SER A 1 76 ? -24.938 -19 -14.32 1 98.88 76 SER A N 1
ATOM 594 C CA . SER A 1 76 ? -25.672 -19.75 -13.305 1 98.88 76 SER A CA 1
ATOM 595 C C . SER A 1 76 ? -27.172 -19.719 -13.578 1 98.88 76 SER A C 1
ATOM 597 O O . SER A 1 76 ? -27.75 -18.641 -13.781 1 98.88 76 SER A O 1
ATOM 599 N N . GLU A 1 77 ? -27.875 -20.844 -13.523 1 98.81 77 GLU A N 1
ATOM 600 C CA . GLU A 1 77 ? -29.281 -20.906 -13.859 1 98.81 77 GLU A CA 1
ATOM 601 C C . GLU A 1 77 ? -30.094 -21.531 -12.719 1 98.81 77 GLU A C 1
ATOM 603 O O . GLU A 1 77 ? -29.641 -22.469 -12.062 1 98.81 77 GLU A O 1
ATOM 608 N N . TRP A 1 78 ? -31.203 -20.938 -12.492 1 98.69 78 TRP A N 1
ATOM 609 C CA . TRP A 1 78 ? -32.188 -21.453 -11.531 1 98.69 78 TRP A CA 1
ATOM 610 C C . TRP A 1 78 ? -33.469 -21.859 -12.227 1 98.69 78 TRP A C 1
ATOM 612 O O . TRP A 1 78 ? -34.062 -21.078 -12.984 1 98.69 78 TRP A O 1
ATOM 622 N N . ASP A 1 79 ? -33.938 -23.047 -11.938 1 98.31 79 ASP A N 1
ATOM 623 C CA . ASP A 1 79 ? -35.281 -23.484 -12.289 1 98.31 79 ASP A CA 1
ATOM 624 C C . ASP A 1 79 ? -36.219 -23.312 -11.102 1 98.31 79 ASP A C 1
ATOM 626 O O . ASP A 1 79 ? -36.094 -24 -10.086 1 98.31 79 ASP A O 1
ATOM 630 N N . THR A 1 80 ? -37.125 -22.375 -11.258 1 97.12 80 THR A N 1
ATOM 631 C CA . THR A 1 80 ? -38.094 -22.141 -10.227 1 97.12 80 THR A CA 1
ATOM 632 C C . THR A 1 80 ? -39.5 -22.547 -10.711 1 97.12 80 THR A C 1
ATOM 634 O O . THR A 1 80 ? -39.688 -22.781 -11.906 1 97.12 80 THR A O 1
ATOM 637 N N . PRO A 1 81 ? -40.5 -22.625 -9.805 1 96.38 81 PRO A N 1
ATOM 638 C CA . PRO A 1 81 ? -41.844 -22.938 -10.242 1 96.38 81 PRO A CA 1
ATOM 639 C C . PRO A 1 81 ? -42.406 -21.891 -11.203 1 96.38 81 PRO A C 1
ATOM 641 O O . PRO A 1 81 ? -43.25 -22.203 -12.062 1 96.38 81 PRO A O 1
ATOM 644 N N . GLU A 1 82 ? -41.969 -20.688 -11.109 1 97.25 82 GLU A N 1
ATOM 645 C CA . GLU A 1 82 ? -42.5 -19.594 -11.898 1 97.25 82 GLU A CA 1
ATOM 646 C C . GLU A 1 82 ? -41.781 -19.438 -13.219 1 97.25 82 GLU A C 1
ATOM 648 O O . GLU A 1 82 ? -42.219 -18.734 -14.117 1 97.25 82 GLU A O 1
ATOM 653 N N . GLY A 1 83 ? -40.594 -20.078 -13.305 1 98 83 GLY A N 1
ATOM 654 C CA . GLY A 1 83 ? -39.812 -19.938 -14.508 1 98 83 GLY A CA 1
ATOM 655 C C . GLY A 1 83 ? -38.312 -20.203 -14.273 1 98 83 GLY A C 1
ATOM 656 O O . GLY A 1 83 ? -37.938 -20.734 -13.227 1 98 83 GLY A O 1
ATOM 657 N N . THR A 1 84 ? -37.594 -19.938 -15.375 1 98.56 84 THR A N 1
ATOM 658 C CA . THR A 1 84 ? -36.156 -20.141 -15.344 1 98.56 84 THR A CA 1
ATOM 659 C C . THR A 1 84 ? -35.406 -18.828 -15.578 1 98.56 84 THR A C 1
ATOM 661 O O . THR A 1 84 ? -35.781 -18.047 -16.453 1 98.56 84 THR A O 1
ATOM 664 N N . VAL A 1 85 ? -34.344 -18.609 -14.75 1 98.56 85 VAL A N 1
ATOM 665 C CA . VAL A 1 85 ? -33.562 -17.391 -14.867 1 98.56 85 VAL A CA 1
ATOM 666 C C . VAL A 1 85 ? -32.062 -17.75 -14.938 1 98.56 85 VAL A C 1
ATOM 668 O O . VAL A 1 85 ? -31.641 -18.766 -14.383 1 98.56 85 VAL A O 1
ATOM 671 N N . ARG A 1 86 ? -31.312 -16.906 -15.672 1 98.88 86 ARG A N 1
ATOM 672 C CA . ARG A 1 86 ? -29.859 -17.016 -15.742 1 98.88 86 ARG A CA 1
ATOM 673 C C . ARG A 1 86 ? -29.188 -15.734 -15.234 1 98.88 86 ARG A C 1
ATOM 675 O O . ARG A 1 86 ? -29.625 -14.625 -15.547 1 98.88 86 ARG A O 1
ATOM 682 N N . VAL A 1 87 ? -28.234 -15.906 -14.391 1 98.94 87 VAL A N 1
ATOM 683 C CA . VAL A 1 87 ? -27.359 -14.812 -14.008 1 98.94 87 VAL A CA 1
ATOM 684 C C . VAL A 1 87 ? -25.969 -15.023 -14.617 1 98.94 87 VAL A C 1
ATOM 686 O O . VAL A 1 87 ? -25.312 -16.031 -14.344 1 98.94 87 VAL A O 1
ATOM 689 N N . THR A 1 88 ? -25.531 -14.102 -15.453 1 98.94 88 THR A N 1
ATOM 690 C CA . THR A 1 88 ? -24.203 -14.125 -16.062 1 98.94 88 THR A CA 1
ATOM 691 C C . THR A 1 88 ? -23.25 -13.195 -15.312 1 98.94 88 THR A C 1
ATOM 693 O O . THR A 1 88 ? -23.484 -11.984 -15.234 1 98.94 88 THR A O 1
ATOM 696 N N . ASP A 1 89 ? -22.219 -13.766 -14.773 1 98.94 89 ASP A N 1
ATOM 697 C CA . ASP A 1 89 ? -21.25 -13.008 -13.992 1 98.94 89 ASP A CA 1
ATOM 698 C C . ASP A 1 89 ? -19.906 -12.93 -14.727 1 98.94 89 ASP A C 1
ATOM 700 O O . ASP A 1 89 ? -19.391 -13.945 -15.195 1 98.94 89 ASP A O 1
ATOM 704 N N . PHE A 1 90 ? -19.312 -11.734 -14.812 1 98.88 90 PHE A N 1
ATOM 705 C CA . PHE A 1 90 ? -17.984 -11.586 -15.383 1 98.88 90 PHE A CA 1
ATOM 706 C C . PHE A 1 90 ? -17.359 -10.25 -14.992 1 98.88 90 PHE A C 1
ATOM 708 O O . PHE A 1 90 ? -18.047 -9.375 -14.469 1 98.88 90 PHE A O 1
ATOM 715 N N . MET A 1 91 ? -16.109 -10.219 -15.086 1 98.75 91 MET A N 1
ATOM 716 C CA . MET A 1 91 ? -15.344 -8.984 -15.039 1 98.75 91 MET A CA 1
ATOM 717 C C . MET A 1 91 ? -14.633 -8.734 -16.359 1 98.75 91 MET A C 1
ATOM 719 O O . MET A 1 91 ? -13.75 -9.508 -16.75 1 98.75 91 MET A O 1
ATOM 723 N N . PRO A 1 92 ? -15.039 -7.66 -17.031 1 97.5 92 PRO A N 1
ATOM 724 C CA . PRO A 1 92 ? -14.352 -7.391 -18.297 1 97.5 92 PRO A CA 1
ATOM 725 C C . PRO A 1 92 ? -12.844 -7.195 -18.109 1 97.5 92 PRO A C 1
ATOM 727 O O . PRO A 1 92 ? -12.406 -6.66 -17.094 1 97.5 92 PRO A O 1
ATOM 730 N N . GLN A 1 93 ? -12.078 -7.594 -19.109 1 94.81 93 GLN A N 1
ATOM 731 C CA . GLN A 1 93 ? -10.648 -7.301 -19.062 1 94.81 93 GLN A CA 1
ATOM 732 C C . GLN A 1 93 ? -10.398 -5.824 -18.75 1 94.81 93 GLN A C 1
ATOM 734 O O . GLN A 1 93 ? -11.016 -4.945 -19.359 1 94.81 93 GLN A O 1
ATOM 739 N N . ARG A 1 94 ? -9.453 -5.59 -17.844 1 94.56 94 ARG A N 1
ATOM 740 C CA . ARG A 1 94 ? -9.273 -4.273 -17.234 1 94.56 94 ARG A CA 1
ATOM 741 C C . ARG A 1 94 ? -8.883 -3.234 -18.281 1 94.56 94 ARG A C 1
ATOM 743 O O . ARG A 1 94 ? -7.934 -3.438 -19.047 1 94.56 94 ARG A O 1
ATOM 750 N N . ASP A 1 95 ? -9.648 -2.201 -18.297 1 88.69 95 ASP A N 1
ATOM 751 C CA . ASP A 1 95 ? -9.242 -0.999 -19.016 1 88.69 95 ASP A CA 1
ATOM 752 C C . ASP A 1 95 ? -8.836 0.109 -18.047 1 88.69 95 ASP A C 1
ATOM 754 O O . ASP A 1 95 ? -7.727 0.086 -17.5 1 88.69 95 ASP A O 1
ATOM 758 N N . GLN A 1 96 ? -9.812 0.856 -17.547 1 88.12 96 GLN A N 1
ATOM 759 C CA . GLN A 1 96 ? -9.508 1.943 -16.625 1 88.12 96 GLN A CA 1
ATOM 760 C C . GLN A 1 96 ? -9.852 1.557 -15.195 1 88.12 96 GLN A C 1
ATOM 762 O O . GLN A 1 96 ? -9.023 1.72 -14.289 1 88.12 96 GLN A O 1
ATOM 767 N N . ALA A 1 97 ? -10.977 1.023 -15.008 1 96.38 97 ALA A N 1
ATOM 768 C CA . ALA A 1 97 ? -11.461 0.695 -13.664 1 96.38 97 ALA A CA 1
ATOM 769 C C . ALA A 1 97 ? -12.016 -0.726 -13.617 1 96.38 97 ALA A C 1
ATOM 771 O O . ALA A 1 97 ? -12.484 -1.251 -14.633 1 96.38 97 ALA A O 1
ATOM 772 N N . PRO A 1 98 ? -11.82 -1.379 -12.508 1 97.88 98 PRO A N 1
ATOM 773 C CA . PRO A 1 98 ? -12.445 -2.699 -12.398 1 97.88 98 PRO A CA 1
ATOM 774 C C . PRO A 1 98 ? -13.977 -2.629 -12.359 1 97.88 98 PRO A C 1
ATOM 776 O O . PRO A 1 98 ? -14.539 -1.782 -11.656 1 97.88 98 PRO A O 1
ATOM 779 N N . ASP A 1 99 ? -14.594 -3.486 -13.117 1 98.25 99 ASP A N 1
ATOM 780 C CA . ASP A 1 99 ? -16.047 -3.629 -13.172 1 98.25 99 ASP A CA 1
ATOM 781 C C . ASP A 1 99 ? -16.469 -5.066 -12.875 1 98.25 99 ASP A C 1
ATOM 783 O O . ASP A 1 99 ? -15.906 -6.012 -13.438 1 98.25 99 ASP A O 1
ATOM 787 N N . LEU A 1 100 ? -17.328 -5.23 -11.969 1 98.62 100 LEU A N 1
ATOM 788 C CA . LEU A 1 100 ? -18.062 -6.484 -11.836 1 98.62 100 LEU A CA 1
ATOM 789 C C . LEU A 1 100 ? -19.453 -6.375 -12.453 1 98.62 100 LEU A C 1
ATOM 791 O O . LEU A 1 100 ? -20.25 -5.52 -12.062 1 98.62 100 LEU A O 1
ATOM 795 N N . VAL A 1 101 ? -19.734 -7.211 -13.453 1 98.88 101 VAL A N 1
ATOM 796 C CA . VAL A 1 101 ? -21 -7.16 -14.18 1 98.88 101 VAL A CA 1
ATOM 797 C C . VAL A 1 101 ? -21.797 -8.43 -13.906 1 98.88 101 VAL A C 1
ATOM 799 O O . VAL A 1 101 ? -21.266 -9.539 -13.992 1 98.88 101 VAL A O 1
ATOM 802 N N . ARG A 1 102 ? -23.031 -8.266 -13.562 1 98.94 102 ARG A N 1
ATOM 803 C CA . ARG A 1 102 ? -23.969 -9.359 -13.344 1 98.94 102 ARG A CA 1
ATOM 804 C C . ARG A 1 102 ? -25.25 -9.141 -14.141 1 98.94 102 ARG A C 1
ATOM 806 O O . ARG A 1 102 ? -26.016 -8.211 -13.859 1 98.94 102 ARG A O 1
ATOM 813 N N . ILE A 1 103 ? -25.531 -9.938 -15.133 1 98.94 103 ILE A N 1
ATOM 814 C CA . ILE A 1 103 ? -26.688 -9.781 -16.016 1 98.94 103 ILE A CA 1
ATOM 815 C C . ILE A 1 103 ? -27.719 -10.859 -15.703 1 98.94 103 ILE A C 1
ATOM 817 O O . ILE A 1 103 ? -27.438 -12.055 -15.812 1 98.94 103 ILE A O 1
ATOM 821 N N . VAL A 1 104 ? -28.891 -10.43 -15.344 1 98.88 104 VAL A N 1
ATOM 822 C CA . VAL A 1 104 ? -30.031 -11.32 -15.109 1 98.88 104 VAL A CA 1
ATOM 823 C C . VAL A 1 104 ? -30.875 -11.43 -16.375 1 98.88 104 VAL A C 1
ATOM 825 O O . VAL A 1 104 ? -31.281 -10.414 -16.953 1 98.88 104 VAL A O 1
ATOM 828 N N . GLU A 1 105 ? -31.156 -12.656 -16.781 1 98.88 105 GLU A N 1
ATOM 829 C CA . GLU A 1 105 ? -31.969 -12.883 -17.953 1 98.88 105 GLU A CA 1
ATOM 830 C C . GLU A 1 105 ? -33.094 -13.883 -17.672 1 98.88 105 GLU A C 1
ATOM 832 O O . GLU A 1 105 ? -32.844 -14.969 -17.141 1 98.88 105 GLU A O 1
ATOM 837 N N . GLY A 1 106 ? -34.281 -13.477 -18.078 1 98.69 106 GLY A N 1
ATOM 838 C CA . GLY A 1 106 ? -35.375 -14.445 -18.062 1 98.69 106 GLY A CA 1
ATOM 839 C C . GLY A 1 106 ? -35.344 -15.406 -19.234 1 98.69 106 GLY A C 1
ATOM 840 O O . GLY A 1 106 ? -35.406 -14.992 -20.391 1 98.69 106 GLY A O 1
ATOM 841 N N . LEU A 1 107 ? -35.25 -16.703 -18.891 1 98.56 107 LEU A N 1
ATOM 842 C CA . LEU A 1 107 ? -35.188 -17.719 -19.953 1 98.56 107 LEU A CA 1
ATOM 843 C C . LEU A 1 107 ? -36.594 -18.281 -20.234 1 98.56 107 LEU A C 1
ATOM 845 O O . LEU A 1 107 ? -36.875 -18.688 -21.359 1 98.56 107 LEU A O 1
ATOM 849 N N . ASP A 1 108 ? -37.344 -18.375 -19.203 1 98.38 108 ASP A N 1
ATOM 850 C CA . ASP A 1 108 ? -38.719 -18.875 -19.297 1 98.38 108 ASP A CA 1
ATOM 851 C C . ASP A 1 108 ? -39.562 -18.344 -18.141 1 98.38 108 ASP A C 1
ATOM 853 O O . ASP A 1 108 ? -39.062 -18.062 -17.062 1 98.38 108 ASP A O 1
ATOM 857 N N . GLY A 1 109 ? -40.844 -18.172 -18.438 1 98.19 109 GLY A N 1
ATOM 858 C CA . GLY A 1 109 ? -41.781 -17.75 -17.406 1 98.19 109 GLY A CA 1
ATOM 859 C C . GLY A 1 109 ? -41.531 -16.328 -16.938 1 98.19 109 GLY A C 1
ATOM 860 O O . GLY A 1 109 ? -41.156 -15.453 -17.734 1 98.19 109 GLY A O 1
ATOM 861 N N . ARG A 1 110 ? -42.062 -16.094 -15.719 1 98.31 110 ARG A N 1
ATOM 862 C CA . ARG A 1 110 ? -41.969 -14.812 -15.031 1 98.31 110 ARG A CA 1
ATOM 863 C C . ARG A 1 110 ? -41.438 -14.992 -13.609 1 98.31 110 ARG A C 1
ATOM 865 O O . ARG A 1 110 ? -42.125 -15.555 -12.758 1 98.31 110 ARG A O 1
ATOM 872 N N . VAL A 1 111 ? -40.188 -14.477 -13.406 1 98.31 111 VAL A N 1
ATOM 873 C CA . VAL A 1 111 ? -39.531 -14.805 -12.148 1 98.31 111 VAL A CA 1
ATOM 874 C C . VAL A 1 111 ? -39.188 -13.516 -11.391 1 98.31 111 VAL A C 1
ATOM 876 O O . VAL A 1 111 ? -38.688 -12.555 -11.984 1 98.31 111 VAL A O 1
ATOM 879 N N . ILE A 1 112 ? -39.469 -13.453 -10.102 1 98.38 112 ILE A N 1
ATOM 880 C CA . ILE A 1 112 ? -39.062 -12.359 -9.234 1 98.38 112 ILE A CA 1
ATOM 881 C C . ILE A 1 112 ? -37.625 -12.586 -8.75 1 98.38 112 ILE A C 1
ATOM 883 O O . ILE A 1 112 ? -37.312 -13.641 -8.195 1 98.38 112 ILE A O 1
ATOM 887 N N . VAL A 1 113 ? -36.75 -11.594 -8.984 1 98.56 113 VAL A N 1
ATOM 888 C CA . VAL A 1 113 ? -35.344 -11.68 -8.633 1 98.56 113 VAL A CA 1
ATOM 889 C C . VAL A 1 113 ? -35.031 -10.664 -7.531 1 98.56 113 VAL A C 1
ATOM 891 O O . VAL A 1 113 ? -35.562 -9.547 -7.535 1 98.56 113 VAL A O 1
ATOM 894 N N . ARG A 1 114 ? -34.219 -11.086 -6.598 1 98.25 114 ARG A N 1
ATOM 895 C CA . ARG A 1 114 ? -33.812 -10.227 -5.496 1 98.25 114 ARG A CA 1
ATOM 896 C C . ARG A 1 114 ? -32.281 -10.047 -5.492 1 98.25 114 ARG A C 1
ATOM 898 O O . ARG A 1 114 ? -31.547 -10.977 -5.793 1 98.25 114 ARG A O 1
ATOM 905 N N . GLY A 1 115 ? -31.891 -8.844 -5.164 1 97.88 115 GLY A N 1
ATOM 906 C CA . GLY A 1 115 ? -30.5 -8.508 -4.977 1 97.88 115 GLY A CA 1
ATOM 907 C C . GLY A 1 115 ? -30.203 -7.938 -3.6 1 97.88 115 GLY A C 1
ATOM 908 O O . GLY A 1 115 ? -31.016 -7.199 -3.039 1 97.88 115 GLY A O 1
ATOM 909 N N . GLU A 1 116 ? -29.078 -8.32 -3.061 1 98 116 GLU A N 1
ATOM 910 C CA . GLU A 1 116 ? -28.562 -7.766 -1.814 1 98 116 GLU A CA 1
ATOM 911 C C . GLU A 1 116 ? -27.062 -7.461 -1.929 1 98 116 GLU A C 1
ATOM 913 O O . GLU A 1 116 ? -26.25 -8.375 -2.061 1 98 116 GLU A O 1
ATOM 918 N N . LEU A 1 117 ? -26.75 -6.211 -1.913 1 98.19 117 LEU A N 1
ATOM 919 C CA . LEU A 1 117 ? -25.375 -5.754 -1.942 1 98.19 117 LEU A CA 1
ATOM 920 C C . LEU A 1 117 ? -24.953 -5.184 -0.591 1 98.19 117 LEU A C 1
ATOM 922 O O . LEU A 1 117 ? -25.484 -4.152 -0.163 1 98.19 117 LEU A O 1
ATOM 926 N N . ARG A 1 118 ? -24.156 -5.863 0.089 1 97.94 118 ARG A N 1
ATOM 927 C CA . ARG A 1 118 ? -23.516 -5.375 1.308 1 97.94 118 ARG A CA 1
ATOM 928 C C . ARG A 1 118 ? -22.047 -5.07 1.069 1 97.94 118 ARG A C 1
ATOM 930 O O . ARG A 1 118 ? -21.219 -5.984 1.001 1 97.94 118 ARG A O 1
ATOM 937 N N . LEU A 1 119 ? -21.75 -3.807 0.986 1 97.12 119 LEU A N 1
ATOM 938 C CA . LEU A 1 119 ? -20.375 -3.375 0.788 1 97.12 119 LEU A CA 1
ATOM 939 C C . LEU A 1 119 ? -19.688 -3.143 2.125 1 97.12 119 LEU A C 1
ATOM 941 O O . LEU A 1 119 ? -20.188 -2.396 2.969 1 97.12 119 LEU A O 1
ATOM 945 N N . ARG A 1 120 ? -18.625 -3.846 2.35 1 97.44 120 ARG A N 1
ATOM 946 C CA . ARG A 1 120 ? -17.766 -3.676 3.52 1 97.44 120 ARG A CA 1
ATOM 947 C C . ARG A 1 120 ? -16.297 -3.627 3.121 1 97.44 120 ARG A C 1
ATOM 949 O O . ARG A 1 120 ? -15.695 -4.66 2.818 1 97.44 120 ARG A O 1
ATOM 956 N N . PHE A 1 121 ? -15.664 -2.508 3.209 1 95.88 121 PHE A N 1
ATOM 957 C CA . PHE A 1 121 ? -14.273 -2.377 2.779 1 95.88 121 PHE A CA 1
ATOM 958 C C . PHE A 1 121 ? -13.32 -2.85 3.871 1 95.88 121 PHE A C 1
ATOM 960 O O . PHE A 1 121 ? -13.758 -3.205 4.969 1 95.88 121 PHE A O 1
ATOM 967 N N . ASP A 1 122 ? -12.039 -3.02 3.553 1 95.31 122 ASP A N 1
ATOM 968 C CA . ASP A 1 122 ? -10.984 -3.404 4.488 1 95.31 122 ASP A CA 1
ATOM 969 C C . ASP A 1 122 ? -11.305 -4.738 5.16 1 95.31 122 ASP A C 1
ATOM 971 O O . ASP A 1 122 ? -11.328 -4.828 6.391 1 95.31 122 ASP A O 1
ATOM 975 N N . TYR A 1 123 ? -11.641 -5.707 4.352 1 97.44 123 TYR A N 1
ATOM 976 C CA . TYR A 1 123 ? -11.898 -7.078 4.777 1 97.44 123 TYR A CA 1
ATOM 977 C C . TYR A 1 123 ? -13.125 -7.152 5.668 1 97.44 123 TYR A C 1
ATOM 979 O O . TYR A 1 123 ? -13.133 -7.871 6.672 1 97.44 123 TYR A O 1
ATOM 987 N N . GLY A 1 124 ? -14.086 -6.348 5.348 1 95.69 124 GLY A N 1
ATOM 988 C CA . GLY A 1 124 ? -15.367 -6.469 6.023 1 95.69 124 GLY A CA 1
ATOM 989 C C . GLY A 1 124 ? -15.469 -5.602 7.262 1 95.69 124 GLY A C 1
ATOM 990 O O . GLY A 1 124 ? -16.438 -5.707 8.023 1 95.69 124 GLY A O 1
ATOM 991 N N . SER A 1 125 ? -14.578 -4.691 7.477 1 93.44 125 SER A N 1
ATOM 992 C CA . SER A 1 125 ? -14.547 -3.963 8.742 1 93.44 125 SER A CA 1
ATOM 993 C C . SER A 1 125 ? -15.133 -2.562 8.586 1 93.44 125 SER A C 1
ATOM 995 O O . SER A 1 125 ? -15.516 -1.932 9.57 1 93.44 125 SER A O 1
ATOM 997 N N . ILE A 1 126 ? -15.242 -2.037 7.375 1 93.31 126 ILE A N 1
ATOM 998 C CA . ILE A 1 126 ? -15.625 -0.64 7.199 1 93.31 126 ILE A CA 1
ATOM 999 C C . ILE A 1 126 ? -16.953 -0.56 6.453 1 93.31 126 ILE A C 1
ATOM 1001 O O . ILE A 1 126 ? -17.078 -1.05 5.328 1 93.31 126 ILE A O 1
ATOM 1005 N N . VAL A 1 127 ? -17.906 0.041 7.086 1 93.62 127 VAL A N 1
ATOM 1006 C CA . VAL A 1 127 ? -19.172 0.358 6.441 1 93.62 127 VAL A CA 1
ATOM 1007 C C . VAL A 1 127 ? -19.047 1.668 5.668 1 93.62 127 VAL A C 1
ATOM 1009 O O . VAL A 1 127 ? -18.703 2.705 6.238 1 93.62 127 VAL A O 1
ATOM 1012 N N . PRO A 1 128 ? -19.328 1.668 4.375 1 94.12 128 PRO A N 1
ATOM 1013 C CA . PRO A 1 128 ? -19.188 2.902 3.6 1 94.12 128 PRO A CA 1
ATOM 1014 C C . PRO A 1 128 ? -20.391 3.834 3.773 1 94.12 128 PRO A C 1
ATOM 1016 O O . PRO A 1 128 ? -21.438 3.416 4.277 1 94.12 128 PRO A O 1
ATOM 1019 N N . TRP A 1 129 ? -20.172 5.07 3.418 1 90.94 129 TRP A N 1
ATOM 1020 C CA . TRP A 1 129 ? -21.25 6.031 3.273 1 90.94 129 TRP A CA 1
ATOM 1021 C C . TRP A 1 129 ? -21.891 5.926 1.894 1 90.94 129 TRP A C 1
ATOM 1023 O O . TRP A 1 129 ? -21.234 6.121 0.875 1 90.94 129 TRP A O 1
ATOM 1033 N N . VAL A 1 130 ? -23.203 5.598 1.902 1 91.44 130 VAL A N 1
ATOM 1034 C CA . VAL A 1 130 ? -23.891 5.371 0.637 1 91.44 130 VAL A CA 1
ATOM 1035 C C . VAL A 1 130 ? -24.859 6.52 0.359 1 91.44 130 VAL A C 1
ATOM 1037 O O . VAL A 1 130 ? -25.594 6.945 1.247 1 91.44 130 VAL A O 1
ATOM 1040 N N . ARG A 1 131 ? -24.734 7.02 -0.861 1 87.56 131 ARG A N 1
ATOM 1041 C CA . ARG A 1 131 ? -25.672 8.062 -1.272 1 87.56 131 ARG A CA 1
ATOM 1042 C C . ARG A 1 131 ? -26.203 7.797 -2.678 1 87.56 131 ARG A C 1
ATOM 1044 O O . ARG A 1 131 ? -25.625 7.012 -3.43 1 87.56 131 ARG A O 1
ATOM 1051 N N . ARG A 1 132 ? -27.312 8.414 -2.906 1 87.31 132 ARG A N 1
ATOM 1052 C CA . ARG A 1 132 ? -27.891 8.359 -4.246 1 87.31 132 ARG A CA 1
ATOM 1053 C C . ARG A 1 132 ? -27.516 9.586 -5.062 1 87.31 132 ARG A C 1
ATOM 1055 O O . ARG A 1 132 ? -27.5 10.703 -4.547 1 87.31 132 ARG A O 1
ATOM 1062 N N . THR A 1 133 ? -27.031 9.344 -6.234 1 80 133 THR A N 1
ATOM 1063 C CA . THR A 1 133 ? -26.688 10.438 -7.141 1 80 133 THR A CA 1
ATOM 1064 C C . THR A 1 133 ? -27.031 10.07 -8.578 1 80 133 THR A C 1
ATOM 1066 O O . THR A 1 133 ? -26.578 9.047 -9.102 1 80 133 THR A O 1
ATOM 1069 N N . ASN A 1 134 ? -27.766 10.859 -9.227 1 78.62 134 ASN A N 1
ATOM 1070 C CA . ASN A 1 134 ? -28.156 10.688 -10.625 1 78.62 134 ASN A CA 1
ATOM 1071 C C . ASN A 1 134 ? -28.734 9.297 -10.875 1 78.62 134 ASN A C 1
ATOM 1073 O O . ASN A 1 134 ? -28.344 8.617 -11.82 1 78.62 134 ASN A O 1
ATOM 1077 N N . GLY A 1 135 ? -29.5 8.82 -10 1 79.38 135 GLY A N 1
ATOM 1078 C CA . GLY A 1 135 ? -30.172 7.547 -10.18 1 79.38 135 GLY A CA 1
ATOM 1079 C C . GLY A 1 135 ? -29.297 6.355 -9.836 1 79.38 135 GLY A C 1
ATOM 1080 O O . GLY A 1 135 ? -29.734 5.207 -9.922 1 79.38 135 GLY A O 1
ATOM 1081 N N . HIS A 1 136 ? -28.078 6.641 -9.453 1 88.31 136 HIS A N 1
ATOM 1082 C CA . HIS A 1 136 ? -27.141 5.59 -9.094 1 88.31 136 HIS A CA 1
ATOM 1083 C C . HIS A 1 136 ? -26.781 5.66 -7.613 1 88.31 136 HIS A C 1
ATOM 1085 O O . HIS A 1 136 ? -27.156 6.605 -6.918 1 88.31 136 HIS A O 1
ATOM 1091 N N . ARG A 1 137 ? -26.234 4.605 -7.242 1 91.94 137 ARG A N 1
ATOM 1092 C CA . ARG A 1 137 ? -25.734 4.586 -5.867 1 91.94 137 ARG A CA 1
ATOM 1093 C C . ARG A 1 137 ? -24.219 4.676 -5.824 1 91.94 137 ARG A C 1
ATOM 1095 O O . ARG A 1 137 ? -23.531 4.043 -6.625 1 91.94 137 ARG A O 1
ATOM 1102 N N . VAL A 1 138 ? -23.781 5.516 -4.934 1 92.38 138 VAL A N 1
ATOM 1103 C CA . VAL A 1 138 ? -22.344 5.672 -4.734 1 92.38 138 VAL A CA 1
ATOM 1104 C C . VAL A 1 138 ? -21.984 5.398 -3.271 1 92.38 138 VAL A C 1
ATOM 1106 O O . VAL A 1 138 ? -22.672 5.879 -2.363 1 92.38 138 VAL A O 1
ATOM 1109 N N . ALA A 1 139 ? -21.031 4.598 -3.078 1 94.81 139 ALA A N 1
ATOM 1110 C CA . ALA A 1 139 ? -20.531 4.297 -1.743 1 94.81 139 ALA A CA 1
ATOM 1111 C C . ALA A 1 139 ? -19.078 4.762 -1.591 1 94.81 139 ALA A C 1
ATOM 1113 O O . ALA A 1 139 ? -18.25 4.508 -2.463 1 94.81 139 ALA A O 1
ATOM 1114 N N . VAL A 1 140 ? -18.828 5.445 -0.48 1 92.62 140 VAL A N 1
ATOM 1115 C CA . VAL A 1 140 ? -17.484 5.969 -0.259 1 92.62 140 VAL A CA 1
ATOM 1116 C C . VAL A 1 140 ? -16.984 5.539 1.115 1 92.62 140 VAL A C 1
ATOM 1118 O O . VAL A 1 140 ? -17.719 5.586 2.1 1 92.62 140 VAL A O 1
ATOM 1121 N N . ALA A 1 141 ? -15.75 5.105 1.186 1 92.88 141 ALA A N 1
ATOM 1122 C CA . ALA A 1 141 ? -15.039 4.805 2.426 1 92.88 141 ALA A CA 1
ATOM 1123 C C . ALA A 1 141 ? -13.555 5.117 2.293 1 92.88 141 ALA A C 1
ATOM 1125 O O . ALA A 1 141 ? -12.773 4.266 1.868 1 92.88 141 ALA A O 1
ATOM 1126 N N . GLY A 1 142 ? -13.258 6.316 2.781 1 92.88 142 GLY A N 1
ATOM 1127 C CA . GLY A 1 142 ? -11.867 6.727 2.658 1 92.88 142 GLY A CA 1
ATOM 1128 C C . GLY A 1 142 ? -11.398 6.812 1.22 1 92.88 142 GLY A C 1
ATOM 1129 O O . GLY A 1 142 ? -11.922 7.602 0.434 1 92.88 142 GLY A O 1
ATOM 1130 N N . PRO A 1 143 ? -10.43 5.922 0.891 1 94.62 143 PRO A N 1
ATOM 1131 C CA . PRO A 1 143 ? -9.859 6 -0.455 1 94.62 143 PRO A CA 1
ATOM 1132 C C . PRO A 1 143 ? -10.734 5.324 -1.509 1 94.62 143 PRO A C 1
ATOM 1134 O O . PRO A 1 143 ? -10.508 5.496 -2.709 1 94.62 143 PRO A O 1
ATOM 1137 N N . ASP A 1 144 ? -11.664 4.594 -1.08 1 96.31 144 ASP A N 1
ATOM 1138 C CA . ASP A 1 144 ? -12.391 3.705 -1.987 1 96.31 144 ASP A CA 1
ATOM 1139 C C . ASP A 1 144 ? -13.781 4.246 -2.287 1 96.31 144 ASP A C 1
ATOM 1141 O O . ASP A 1 144 ? -14.484 4.715 -1.385 1 96.31 144 ASP A O 1
ATOM 1145 N N . ALA A 1 145 ? -14.109 4.219 -3.535 1 96.12 145 ALA A N 1
ATOM 1146 C CA . ALA A 1 145 ? -15.477 4.504 -3.967 1 96.12 145 ALA A CA 1
ATOM 1147 C C . ALA A 1 145 ? -15.977 3.443 -4.941 1 96.12 145 ALA A C 1
ATOM 1149 O O . ALA A 1 145 ? -15.188 2.854 -5.688 1 96.12 145 ALA A O 1
ATOM 1150 N N . VAL A 1 146 ? -17.25 3.199 -4.855 1 96.81 146 VAL A N 1
ATOM 1151 C CA . VAL A 1 146 ? -17.906 2.25 -5.758 1 96.81 146 VAL A CA 1
ATOM 1152 C C . VAL A 1 146 ? -19.172 2.867 -6.332 1 96.81 146 VAL A C 1
ATOM 1154 O O . VAL A 1 146 ? -19.906 3.557 -5.625 1 96.81 146 VAL A O 1
ATOM 1157 N N . TRP A 1 147 ? -19.328 2.701 -7.605 1 95.81 147 TRP A N 1
ATOM 1158 C CA . TRP A 1 147 ? -20.516 3.145 -8.336 1 95.81 147 TRP A CA 1
ATOM 1159 C C . TRP A 1 147 ? -21.375 1.955 -8.766 1 95.81 147 TRP A C 1
ATOM 1161 O O . TRP A 1 147 ? -20.891 1.073 -9.484 1 95.81 147 TRP A O 1
ATOM 1171 N N . LEU A 1 148 ? -22.609 1.853 -8.266 1 96.88 148 LEU A N 1
ATOM 1172 C CA . LEU A 1 148 ? -23.547 0.799 -8.633 1 96.88 148 LEU A CA 1
ATOM 1173 C C . LEU A 1 148 ? -24.641 1.342 -9.547 1 96.88 148 LEU A C 1
ATOM 1175 O O . LEU A 1 148 ? -25.281 2.35 -9.234 1 96.88 148 LEU A O 1
ATOM 1179 N N . ARG A 1 149 ? -24.891 0.667 -10.625 1 96 149 ARG A N 1
ATOM 1180 C CA . ARG A 1 149 ? -26 1.019 -11.516 1 96 149 ARG A CA 1
ATOM 1181 C C . ARG A 1 149 ? -26.625 -0.229 -12.117 1 96 149 ARG A C 1
ATOM 1183 O O . ARG A 1 149 ? -26.031 -1.304 -12.117 1 96 149 ARG A O 1
ATOM 1190 N N . SER A 1 150 ? -27.828 -0.113 -12.539 1 96.62 150 SER A N 1
ATOM 1191 C CA . SER A 1 150 ? -28.516 -1.166 -13.281 1 96.62 150 SER A CA 1
ATOM 1192 C C . SER A 1 150 ? -29.047 -0.647 -14.617 1 96.62 150 SER A C 1
ATOM 1194 O O . SER A 1 150 ? -29.297 0.551 -14.766 1 96.62 150 SER A O 1
ATOM 1196 N N . HIS A 1 151 ? -29.125 -1.472 -15.539 1 95.94 151 HIS A N 1
ATOM 1197 C CA . HIS A 1 151 ? -29.688 -1.173 -16.844 1 95.94 151 HIS A CA 1
ATOM 1198 C C . HIS A 1 151 ? -30.594 -2.301 -17.328 1 95.94 151 HIS A C 1
ATOM 1200 O O . HIS A 1 151 ? -30.125 -3.416 -17.578 1 95.94 151 HIS A O 1
ATOM 1206 N N . PRO A 1 152 ? -31.938 -2.068 -17.578 1 96.19 152 PRO A N 1
ATOM 1207 C CA . PRO A 1 152 ? -32.625 -0.83 -17.203 1 96.19 152 PRO A CA 1
ATOM 1208 C C . PRO A 1 152 ? -32.594 -0.587 -15.688 1 96.19 152 PRO A C 1
ATOM 1210 O O . PRO A 1 152 ? -32.25 -1.483 -14.922 1 96.19 152 PRO A O 1
ATOM 1213 N N . PRO A 1 153 ? -32.906 0.596 -15.273 1 94.69 153 PRO A N 1
ATOM 1214 C CA . PRO A 1 153 ? -32.938 0.877 -13.836 1 94.69 153 PRO A CA 1
ATOM 1215 C C . PRO A 1 153 ? -34.031 0.075 -13.109 1 94.69 153 PRO A C 1
ATOM 1217 O O . PRO A 1 153 ? -35.094 -0.136 -13.648 1 94.69 153 PRO A O 1
ATOM 1220 N N . VAL A 1 154 ? -33.625 -0.384 -12 1 94.81 154 VAL A N 1
ATOM 1221 C CA . VAL A 1 154 ? -34.594 -1.063 -11.141 1 94.81 154 VAL A CA 1
ATOM 1222 C C . VAL A 1 154 ? -34.625 -0.388 -9.773 1 94.81 154 VAL A C 1
ATOM 1224 O O . VAL A 1 154 ? -33.719 0.37 -9.422 1 94.81 154 VAL A O 1
ATOM 1227 N N . ARG A 1 155 ? -35.625 -0.636 -9.078 1 91.75 155 ARG A N 1
ATOM 1228 C CA . ARG A 1 155 ? -35.781 -0.058 -7.75 1 91.75 155 ARG A CA 1
ATOM 1229 C C . ARG A 1 155 ? -34.75 -0.651 -6.781 1 91.75 155 ARG A C 1
ATOM 1231 O O . ARG A 1 155 ? -34.594 -1.873 -6.691 1 91.75 155 ARG A O 1
ATOM 1238 N N . THR A 1 156 ? -34.031 0.22 -6.125 1 93.69 156 THR A N 1
ATOM 1239 C CA . THR A 1 156 ? -33.125 -0.163 -5.055 1 93.69 156 THR A CA 1
ATOM 1240 C C . THR A 1 156 ? -33.438 0.623 -3.781 1 93.69 156 THR A C 1
ATOM 1242 O O . THR A 1 156 ? -33.938 1.742 -3.842 1 93.69 156 THR A O 1
ATOM 1245 N N . TRP A 1 157 ? -33.25 0.042 -2.633 1 93.12 157 TRP A N 1
ATOM 1246 C CA . TRP A 1 157 ? -33.438 0.751 -1.373 1 93.12 157 TRP A CA 1
ATOM 1247 C C . TRP A 1 157 ? -32.469 0.26 -0.316 1 93.12 157 TRP A C 1
ATOM 1249 O O . TRP A 1 157 ? -31.922 -0.847 -0.423 1 93.12 157 TRP A O 1
ATOM 1259 N N . GLY A 1 158 ? -32.188 1.092 0.648 1 92.12 158 GLY A N 1
ATOM 1260 C CA . GLY A 1 158 ? -31.281 0.754 1.742 1 92.12 158 GLY A CA 1
ATOM 1261 C C . GLY A 1 158 ? -32 0.128 2.926 1 92.12 158 GLY A C 1
ATOM 1262 O O . GLY A 1 158 ? -33.094 0.561 3.299 1 92.12 158 GLY A O 1
ATOM 1263 N N . LYS A 1 159 ? -31.469 -0.917 3.395 1 93.81 159 LYS A N 1
ATOM 1264 C CA . LYS A 1 159 ? -31.938 -1.559 4.617 1 93.81 159 LYS A CA 1
ATOM 1265 C C . LYS A 1 159 ? -30.812 -2.322 5.309 1 93.81 159 LYS A C 1
ATOM 1267 O O . LYS A 1 159 ? -30.109 -3.107 4.676 1 93.81 159 LYS A O 1
ATOM 1272 N N . ASP A 1 160 ? -30.594 -2.068 6.559 1 93 160 ASP A N 1
ATOM 1273 C CA . ASP A 1 160 ? -29.625 -2.771 7.379 1 93 160 ASP A CA 1
ATOM 1274 C C . ASP A 1 160 ? -28.219 -2.65 6.785 1 93 160 ASP A C 1
ATOM 1276 O O . ASP A 1 160 ? -27.5 -3.648 6.656 1 93 160 ASP A O 1
ATOM 1280 N N . PHE A 1 161 ? -27.891 -1.511 6.297 1 92.38 161 PHE A N 1
ATOM 1281 C CA . PHE A 1 161 ? -26.578 -1.166 5.77 1 92.38 161 PHE A CA 1
ATOM 1282 C C . PHE A 1 161 ? -26.25 -1.998 4.535 1 92.38 161 PHE A C 1
ATOM 1284 O O . PHE A 1 161 ? -25.109 -2.385 4.324 1 92.38 161 PHE A O 1
ATOM 1291 N N . ALA A 1 162 ? -27.297 -2.328 3.812 1 95.94 162 ALA A N 1
ATOM 1292 C CA . ALA A 1 162 ? -27.188 -3.016 2.529 1 95.94 162 ALA A CA 1
ATOM 1293 C C . ALA A 1 162 ? -28.094 -2.387 1.482 1 95.94 162 ALA A C 1
ATOM 1295 O O . ALA A 1 162 ? -29.062 -1.703 1.824 1 95.94 162 ALA A O 1
ATOM 1296 N N . THR A 1 163 ? -27.75 -2.521 0.28 1 96.44 163 THR A N 1
ATOM 1297 C CA . THR A 1 163 ? -28.594 -2.098 -0.832 1 96.44 163 THR A CA 1
ATOM 1298 C C . THR A 1 163 ? -29.359 -3.279 -1.405 1 96.44 163 THR A C 1
ATOM 1300 O O . THR A 1 163 ? -28.766 -4.266 -1.847 1 96.44 163 THR A O 1
ATOM 1303 N N . HIS A 1 164 ? -30.688 -3.143 -1.396 1 96.88 164 HIS A N 1
ATOM 1304 C CA . HIS A 1 164 ? -31.562 -4.207 -1.866 1 96.88 164 HIS A CA 1
ATOM 1305 C C . HIS A 1 164 ? -32.219 -3.84 -3.195 1 96.88 164 HIS A C 1
ATOM 1307 O O . HIS A 1 164 ? -32.375 -2.658 -3.506 1 96.88 164 HIS A O 1
ATOM 1313 N N . SER A 1 165 ? -32.5 -4.82 -3.938 1 96.88 165 SER A N 1
ATOM 1314 C CA . SER A 1 165 ? -33.281 -4.676 -5.16 1 96.88 165 SER A CA 1
ATOM 1315 C C . SER A 1 165 ? -34.25 -5.832 -5.328 1 96.88 165 SER A C 1
ATOM 1317 O O . SER A 1 165 ? -34.031 -6.93 -4.816 1 96.88 165 SER A O 1
ATOM 1319 N N . GLU A 1 166 ? -35.344 -5.555 -5.945 1 97.5 166 GLU A N 1
ATOM 1320 C CA . GLU A 1 166 ? -36.344 -6.547 -6.328 1 97.5 166 GLU A CA 1
ATOM 1321 C C . GLU A 1 166 ? -37 -6.18 -7.652 1 97.5 166 GLU A C 1
ATOM 1323 O O . GLU A 1 166 ? -37.438 -5.043 -7.84 1 97.5 166 GLU A O 1
ATOM 1328 N N . PHE A 1 167 ? -37.062 -7.066 -8.547 1 98.31 167 PHE A N 1
ATOM 1329 C CA . PHE A 1 167 ? -37.656 -6.832 -9.867 1 98.31 167 PHE A CA 1
ATOM 1330 C C . PHE A 1 167 ? -38.094 -8.141 -10.508 1 98.31 167 PHE A C 1
ATOM 1332 O O . PHE A 1 167 ? -37.719 -9.219 -10.031 1 98.31 167 PHE A O 1
ATOM 1339 N N . THR A 1 168 ? -38.844 -8.008 -11.523 1 98.25 168 THR A N 1
ATOM 1340 C CA . THR A 1 168 ? -39.312 -9.172 -12.258 1 98.25 168 THR A CA 1
ATOM 1341 C C . THR A 1 168 ? -38.719 -9.219 -13.656 1 98.25 168 THR A C 1
ATOM 1343 O O . THR A 1 168 ? -38.594 -8.188 -14.312 1 98.25 168 THR A O 1
ATOM 1346 N N . VAL A 1 169 ? -38.406 -10.438 -14.023 1 98.31 169 VAL A N 1
ATOM 1347 C CA . VAL A 1 169 ? -37.938 -10.617 -15.398 1 98.31 169 VAL A CA 1
ATOM 1348 C C . VAL A 1 169 ? -38.812 -11.617 -16.125 1 98.31 169 VAL A C 1
ATOM 1350 O O . VAL A 1 169 ? -39.062 -12.727 -15.625 1 98.31 169 VAL A O 1
ATOM 1353 N N . ASP A 1 170 ? -39.25 -11.195 -17.297 1 98.31 170 ASP A N 1
ATOM 1354 C CA . ASP A 1 170 ? -39.969 -12.078 -18.219 1 98.31 170 ASP A CA 1
ATOM 1355 C C . ASP A 1 170 ? -39.031 -12.742 -19.203 1 98.31 170 ASP A C 1
ATOM 1357 O O . ASP A 1 170 ? -37.844 -12.375 -19.297 1 98.31 170 ASP A O 1
ATOM 1361 N N . LYS A 1 171 ? -39.625 -13.789 -19.891 1 98.25 171 LYS A N 1
ATOM 1362 C CA . LYS A 1 171 ? -38.812 -14.453 -20.922 1 98.25 171 LYS A CA 1
ATOM 1363 C C . LYS A 1 171 ? -38.219 -13.438 -21.891 1 98.25 171 LYS A C 1
ATOM 1365 O O . LYS A 1 171 ? -38.938 -12.609 -22.453 1 98.25 171 LYS A O 1
ATOM 1370 N N . GLY A 1 172 ? -36.906 -13.445 -21.984 1 97.69 172 GLY A N 1
ATOM 1371 C CA . GLY A 1 172 ? -36.219 -12.602 -22.938 1 97.69 172 GLY A CA 1
ATOM 1372 C C . GLY A 1 172 ? -35.75 -11.281 -22.344 1 97.69 172 GLY A C 1
ATOM 1373 O O . GLY A 1 172 ? -34.906 -10.586 -22.922 1 97.69 172 GLY A O 1
ATOM 1374 N N . GLU A 1 173 ? -36.281 -10.922 -21.188 1 98.38 173 GLU A N 1
ATOM 1375 C CA . GLU A 1 173 ? -35.875 -9.664 -20.562 1 98.38 173 GLU A CA 1
ATOM 1376 C C . GLU A 1 173 ? -34.531 -9.789 -19.844 1 98.38 173 GLU A C 1
ATOM 1378 O O . GLU A 1 173 ? -34.219 -10.859 -19.328 1 98.38 173 GLU A O 1
ATOM 1383 N N . LYS A 1 174 ? -33.812 -8.648 -19.891 1 98.69 174 LYS A N 1
ATOM 1384 C CA . LYS A 1 174 ? -32.5 -8.625 -19.234 1 98.69 174 LYS A CA 1
ATOM 1385 C C . LYS A 1 174 ? -32.375 -7.406 -18.328 1 98.69 174 LYS A C 1
ATOM 1387 O O . LYS A 1 174 ? -32.844 -6.32 -18.656 1 98.69 174 LYS A O 1
ATOM 1392 N N . VAL A 1 175 ? -31.766 -7.602 -17.203 1 98.69 175 VAL A N 1
ATOM 1393 C CA . VAL A 1 175 ? -31.344 -6.535 -16.297 1 98.69 175 VAL A CA 1
ATOM 1394 C C . VAL A 1 175 ? -29.875 -6.711 -15.922 1 98.69 175 VAL A C 1
ATOM 1396 O O . VAL A 1 175 ? -29.484 -7.734 -15.352 1 98.69 175 VAL A O 1
ATOM 1399 N N . ALA A 1 176 ? -29.062 -5.699 -16.25 1 98.75 176 ALA A N 1
ATOM 1400 C CA . ALA A 1 176 ? -27.641 -5.754 -15.945 1 98.75 176 ALA A CA 1
ATOM 1401 C C . ALA A 1 176 ? -27.297 -4.852 -14.758 1 98.75 176 ALA A C 1
ATOM 1403 O O . ALA A 1 176 ? -27.797 -3.734 -14.656 1 98.75 176 ALA A O 1
ATOM 1404 N N . PHE A 1 177 ? -26.531 -5.395 -13.875 1 98.5 177 PHE A N 1
ATOM 1405 C CA . PHE A 1 177 ? -25.953 -4.617 -12.797 1 98.5 177 PHE A CA 1
ATOM 1406 C C . PHE A 1 177 ? -24.453 -4.441 -13.008 1 98.5 177 PHE A C 1
ATOM 1408 O O . PHE A 1 177 ? -23.766 -5.379 -13.414 1 98.5 177 PHE A O 1
ATOM 1415 N N . VAL A 1 178 ? -23.938 -3.227 -12.781 1 98.12 178 VAL A N 1
ATOM 1416 C CA . VAL A 1 178 ? -22.516 -2.93 -12.914 1 98.12 178 VAL A CA 1
ATOM 1417 C C . VAL A 1 178 ? -22 -2.268 -11.641 1 98.12 178 VAL A C 1
ATOM 1419 O O . VAL A 1 178 ? -22.547 -1.259 -11.195 1 98.12 178 VAL A O 1
ATOM 1422 N N . LEU A 1 179 ? -21.062 -2.873 -11.023 1 98 179 LEU A N 1
ATOM 1423 C CA . LEU A 1 179 ? -20.328 -2.324 -9.883 1 98 179 LEU A CA 1
ATOM 1424 C C . LEU A 1 179 ? -18.938 -1.895 -10.289 1 98 179 LEU A C 1
ATOM 1426 O O . LEU A 1 179 ? -18.109 -2.73 -10.664 1 98 179 LEU A O 1
ATOM 1430 N N . THR A 1 180 ? -18.641 -0.589 -10.188 1 97.94 180 THR A N 1
ATOM 1431 C CA . THR A 1 180 ? -17.359 -0.03 -10.625 1 97.94 180 THR A CA 1
ATOM 1432 C C . THR A 1 180 ? -16.609 0.59 -9.445 1 97.94 180 THR A C 1
ATOM 1434 O O . THR A 1 180 ? -17.156 1.456 -8.75 1 97.94 180 THR A O 1
ATOM 1437 N N . TRP A 1 181 ? -15.43 0.153 -9.188 1 98 181 TRP A N 1
ATOM 1438 C CA . TRP A 1 181 ? -14.578 0.774 -8.18 1 98 181 TRP A CA 1
ATOM 1439 C C . TRP A 1 181 ? -13.703 1.86 -8.789 1 98 181 TRP A C 1
ATOM 1441 O O . TRP A 1 181 ? -13.234 1.723 -9.922 1 98 181 TRP A O 1
ATOM 1451 N N . TYR A 1 182 ? -13.438 2.914 -8.117 1 97.19 182 TYR A N 1
ATOM 1452 C CA . TYR A 1 182 ? -12.5 3.967 -8.492 1 97.19 182 TYR A CA 1
ATOM 1453 C C . TYR A 1 182 ? -12.008 4.723 -7.266 1 97.19 182 TYR A C 1
ATOM 1455 O O . TYR A 1 182 ? -12.633 4.664 -6.203 1 97.19 182 TYR A O 1
ATOM 1463 N N . PRO A 1 183 ? -10.852 5.371 -7.32 1 96.44 183 PRO A N 1
ATOM 1464 C CA . PRO A 1 183 ? -10.43 6.199 -6.191 1 96.44 183 PRO A CA 1
ATOM 1465 C C . PRO A 1 183 ? -11.438 7.297 -5.852 1 96.44 183 PRO A C 1
ATOM 1467 O O . PRO A 1 183 ? -11.883 8.031 -6.738 1 96.44 183 PRO A O 1
ATOM 1470 N N . SER A 1 184 ? -11.703 7.434 -4.602 1 95.25 184 SER A N 1
ATOM 1471 C CA . SER A 1 184 ? -12.805 8.289 -4.168 1 95.25 184 SER A CA 1
ATOM 1472 C C . SER A 1 184 ? -12.555 9.75 -4.531 1 95.25 184 SER A C 1
ATOM 1474 O O . SER A 1 184 ? -13.5 10.523 -4.691 1 95.25 184 SER A O 1
ATOM 1476 N N . HIS A 1 185 ? -11.297 10.109 -4.656 1 94.56 185 HIS A N 1
ATOM 1477 C CA . HIS A 1 185 ? -10.969 11.508 -4.941 1 94.56 185 HIS A CA 1
ATOM 1478 C C . HIS A 1 185 ? -11.07 11.797 -6.438 1 94.56 185 HIS A C 1
ATOM 1480 O O . HIS A 1 185 ? -10.961 12.953 -6.852 1 94.56 185 HIS A O 1
ATOM 1486 N N . GLN A 1 186 ? -11.273 10.836 -7.234 1 95.06 186 GLN A N 1
ATOM 1487 C CA . GLN A 1 186 ? -11.383 11 -8.68 1 95.06 186 GLN A CA 1
ATOM 1488 C C . GLN A 1 186 ? -12.844 11.039 -9.117 1 95.06 186 GLN A C 1
ATOM 1490 O O . GLN A 1 186 ? -13.719 10.555 -8.406 1 95.06 186 GLN A O 1
ATOM 1495 N N . PRO A 1 187 ? -12.984 11.664 -10.258 1 92.38 187 PRO A N 1
ATOM 1496 C CA . PRO A 1 187 ? -14.344 11.57 -10.797 1 92.38 187 PRO A CA 1
ATOM 1497 C C . PRO A 1 187 ? -14.727 10.148 -11.203 1 92.38 187 PRO A C 1
ATOM 1499 O O . PRO A 1 187 ? -13.852 9.328 -11.484 1 92.38 187 PRO A O 1
ATOM 1502 N N . ARG A 1 188 ? -15.961 9.883 -11.164 1 91.19 188 ARG A N 1
ATOM 1503 C CA . ARG A 1 188 ? -16.453 8.578 -11.594 1 91.19 188 ARG A CA 1
ATOM 1504 C C . ARG A 1 188 ? -15.953 8.242 -13 1 91.19 188 ARG A C 1
ATOM 1506 O O . ARG A 1 188 ? -15.953 9.102 -13.883 1 91.19 188 ARG A O 1
ATOM 1513 N N . PRO A 1 189 ? -15.555 7.012 -13.227 1 93.31 189 PRO A N 1
ATOM 1514 C CA . PRO A 1 189 ? -15.18 6.594 -14.586 1 93.31 189 PRO A CA 1
ATOM 1515 C C . PRO A 1 189 ? -16.359 6.562 -15.539 1 93.31 189 PRO A C 1
ATOM 1517 O O . PRO A 1 189 ? -17.516 6.586 -15.102 1 93.31 189 PRO A O 1
ATOM 1520 N N . ASP A 1 190 ? -16 6.488 -16.781 1 92.88 190 ASP A N 1
ATOM 1521 C CA . ASP A 1 190 ? -17.031 6.387 -17.812 1 92.88 190 ASP A CA 1
ATOM 1522 C C . ASP A 1 190 ? -17.875 5.125 -17.625 1 92.88 190 ASP A C 1
ATOM 1524 O O . ASP A 1 190 ? -17.344 4.074 -17.25 1 92.88 190 ASP A O 1
ATOM 1528 N N . LEU A 1 191 ? -19.109 5.285 -17.938 1 92.31 191 LEU A N 1
ATOM 1529 C CA . LEU A 1 191 ? -20 4.141 -17.844 1 92.31 191 LEU A CA 1
ATOM 1530 C C . LEU A 1 191 ? -19.766 3.17 -19 1 92.31 191 LEU A C 1
ATOM 1532 O O . LEU A 1 191 ? -19.641 3.588 -20.141 1 92.31 191 LEU A O 1
ATOM 1536 N N . ILE A 1 192 ? -19.734 1.958 -18.688 1 94.81 192 ILE A N 1
ATOM 1537 C CA . ILE A 1 192 ? -19.609 0.958 -19.75 1 94.81 192 ILE A CA 1
ATOM 1538 C C . ILE A 1 192 ? -21 0.407 -20.094 1 94.81 192 ILE A C 1
ATOM 1540 O O . ILE A 1 192 ? -21.922 0.454 -19.281 1 94.81 192 ILE A O 1
ATOM 1544 N N . ASP A 1 193 ? -21.141 -0.078 -21.328 1 97.31 193 ASP A N 1
ATOM 1545 C CA . ASP A 1 193 ? -22.312 -0.875 -21.688 1 97.31 193 ASP A CA 1
ATOM 1546 C C . ASP A 1 193 ? -22.125 -2.336 -21.297 1 97.31 193 ASP A C 1
ATOM 1548 O O . ASP A 1 193 ? -21.266 -3.029 -21.844 1 97.31 193 ASP A O 1
ATOM 1552 N N . PRO A 1 194 ? -22.938 -2.812 -20.375 1 98.19 194 PRO A N 1
ATOM 1553 C CA . PRO A 1 194 ? -22.703 -4.164 -19.844 1 98.19 194 PRO A CA 1
ATOM 1554 C C . PRO A 1 194 ? -22.859 -5.242 -20.922 1 98.19 194 PRO A C 1
ATOM 1556 O O . PRO A 1 194 ? -22.203 -6.281 -20.859 1 98.19 194 PRO A O 1
ATOM 1559 N N . PHE A 1 195 ? -23.719 -5.051 -21.875 1 98.44 195 PHE A N 1
ATOM 1560 C CA . PHE A 1 195 ? -23.953 -6.047 -22.906 1 98.44 195 PHE A CA 1
ATOM 1561 C C . PHE A 1 195 ? -22.812 -6.047 -23.938 1 98.44 195 PHE A C 1
ATOM 1563 O O . PHE A 1 195 ? -22.375 -7.109 -24.375 1 98.44 195 PHE A O 1
ATOM 1570 N N . GLU A 1 196 ? -22.359 -4.867 -24.25 1 98.25 196 GLU A N 1
ATOM 1571 C CA . GLU A 1 196 ? -21.172 -4.781 -25.094 1 98.25 196 GLU A CA 1
ATOM 1572 C C . GLU A 1 196 ? -19.938 -5.348 -24.391 1 98.25 196 GLU A C 1
ATOM 1574 O O . GLU A 1 196 ? -19.109 -5.996 -25.016 1 98.25 196 GLU A O 1
ATOM 1579 N N . ALA A 1 197 ? -19.859 -5.086 -23.141 1 98.31 197 ALA A N 1
ATOM 1580 C CA . ALA A 1 197 ? -18.75 -5.605 -22.344 1 98.31 197 ALA A CA 1
ATOM 1581 C C . ALA A 1 197 ? -18.766 -7.133 -22.328 1 98.31 197 ALA A C 1
ATOM 1583 O O . ALA A 1 197 ? -17.703 -7.766 -22.359 1 98.31 197 ALA A O 1
ATOM 1584 N N . LEU A 1 198 ? -19.953 -7.715 -22.234 1 98.75 198 LEU A N 1
ATOM 1585 C CA . LEU A 1 198 ? -20.078 -9.164 -22.266 1 98.75 198 LEU A CA 1
ATOM 1586 C C . LEU A 1 198 ? -19.578 -9.734 -23.594 1 98.75 198 LEU A C 1
ATOM 1588 O O . LEU A 1 198 ? -18.781 -10.672 -23.609 1 98.75 198 LEU A O 1
ATOM 1592 N N . ASP A 1 199 ? -20.031 -9.148 -24.641 1 98.62 199 ASP A N 1
ATOM 1593 C CA . ASP A 1 199 ? -19.625 -9.602 -25.969 1 98.62 199 ASP A CA 1
ATOM 1594 C C . ASP A 1 199 ? -18.109 -9.492 -26.141 1 98.62 199 ASP A C 1
ATOM 1596 O O . ASP A 1 199 ? -17.469 -10.43 -26.625 1 98.62 199 ASP A O 1
ATOM 1600 N N . ALA A 1 200 ? -17.578 -8.406 -25.719 1 98.06 200 ALA A N 1
ATOM 1601 C CA . ALA A 1 200 ? -16.156 -8.164 -25.828 1 98.06 200 ALA A CA 1
ATOM 1602 C C . ALA A 1 200 ? -15.359 -9.141 -24.969 1 98.06 200 ALA A C 1
ATOM 1604 O O . ALA A 1 200 ? -14.305 -9.641 -25.391 1 98.06 200 ALA A O 1
ATOM 1605 N N . SER A 1 201 ? -15.844 -9.398 -23.812 1 98.38 201 SER A N 1
ATOM 1606 C CA . SER A 1 201 ? -15.172 -10.328 -22.891 1 98.38 201 SER A CA 1
ATOM 1607 C C . SER A 1 201 ? -15.125 -11.734 -23.484 1 98.38 201 SER A C 1
ATOM 1609 O O . SER A 1 201 ? -14.094 -12.398 -23.422 1 98.38 201 SER A O 1
ATOM 1611 N N . VAL A 1 202 ? -16.234 -12.164 -24 1 98.75 202 VAL A N 1
ATOM 1612 C CA . VAL A 1 202 ? -16.328 -13.492 -24.594 1 98.75 202 VAL A CA 1
ATOM 1613 C C . VAL A 1 202 ? -15.367 -13.586 -25.781 1 98.75 202 VAL A C 1
ATOM 1615 O O . VAL A 1 202 ? -14.609 -14.547 -25.906 1 98.75 202 VAL A O 1
ATOM 1618 N N . GLU A 1 203 ? -15.391 -12.594 -26.578 1 98.56 203 GLU A N 1
ATOM 1619 C CA . GLU A 1 203 ? -14.523 -12.562 -27.766 1 98.56 203 GLU A CA 1
ATOM 1620 C C . GLU A 1 203 ? -13.055 -12.586 -27.359 1 98.56 203 GLU A C 1
ATOM 1622 O O . GLU A 1 203 ? -12.258 -13.32 -27.953 1 98.56 203 GLU A O 1
ATOM 1627 N N . ASP A 1 204 ? -12.719 -11.812 -26.438 1 97.81 204 ASP A N 1
ATOM 1628 C CA . ASP A 1 204 ? -11.328 -11.711 -26.016 1 97.81 204 ASP A CA 1
ATOM 1629 C C . ASP A 1 204 ? -10.836 -13.039 -25.438 1 97.81 204 ASP A C 1
ATOM 1631 O O . ASP A 1 204 ? -9.727 -13.477 -25.75 1 97.81 204 ASP A O 1
ATOM 1635 N N . TRP A 1 205 ? -11.578 -13.68 -24.609 1 98.31 205 TRP A N 1
ATOM 1636 C CA . TRP A 1 205 ? -11.195 -14.953 -24.016 1 98.31 205 TRP A CA 1
ATOM 1637 C C . TRP A 1 205 ? -11.062 -16.031 -25.094 1 98.31 205 TRP A C 1
ATOM 1639 O O . TRP A 1 205 ? -10.102 -16.812 -25.078 1 98.31 205 TRP A O 1
ATOM 1649 N N . ARG A 1 206 ? -12.016 -16.078 -25.953 1 98.56 206 ARG A N 1
ATOM 1650 C CA . ARG A 1 206 ? -11.984 -17.094 -27 1 98.56 206 ARG A CA 1
ATOM 1651 C C . ARG A 1 206 ? -10.797 -16.875 -27.938 1 98.56 206 ARG A C 1
ATOM 1653 O O . ARG A 1 206 ? -10.156 -17.828 -28.375 1 98.56 206 ARG A O 1
ATOM 1660 N N . ALA A 1 207 ? -10.531 -15.609 -28.25 1 98.12 207 ALA A N 1
ATOM 1661 C CA . ALA A 1 207 ? -9.352 -15.312 -29.047 1 98.12 207 ALA A CA 1
ATOM 1662 C C . ALA A 1 207 ? -8.078 -15.766 -28.359 1 98.12 207 ALA A C 1
ATOM 1664 O O . ALA A 1 207 ? -7.172 -16.312 -28.984 1 98.12 207 ALA A O 1
ATOM 1665 N N . TRP A 1 208 ? -7.996 -15.57 -27.141 1 97.75 208 TRP A N 1
ATOM 1666 C CA . TRP A 1 208 ? -6.828 -15.977 -26.359 1 97.75 208 TRP A CA 1
ATOM 1667 C C . TRP A 1 208 ? -6.723 -17.5 -26.297 1 97.75 208 TRP A C 1
ATOM 1669 O O . TRP A 1 208 ? -5.648 -18.062 -26.516 1 97.75 208 TRP A O 1
ATOM 1679 N N . ALA A 1 209 ? -7.828 -18.188 -25.984 1 97.75 209 ALA A N 1
ATOM 1680 C CA . ALA A 1 209 ? -7.852 -19.641 -25.844 1 97.75 209 ALA A CA 1
ATOM 1681 C C . ALA A 1 209 ? -7.508 -20.312 -27.172 1 97.75 209 ALA A C 1
ATOM 1683 O O . ALA A 1 209 ? -6.91 -21.391 -27.188 1 97.75 209 ALA A O 1
ATOM 1684 N N . ALA A 1 210 ? -7.824 -19.656 -28.188 1 97.25 210 ALA A N 1
ATOM 1685 C CA . ALA A 1 210 ? -7.609 -20.219 -29.516 1 97.25 210 ALA A CA 1
ATOM 1686 C C . ALA A 1 210 ? -6.121 -20.328 -29.828 1 97.25 210 ALA A C 1
ATOM 1688 O O . ALA A 1 210 ? -5.723 -21.094 -30.719 1 97.25 210 ALA A O 1
ATOM 1689 N N . ARG A 1 211 ? -5.312 -19.703 -29.094 1 96.31 211 ARG A N 1
ATOM 1690 C CA . ARG A 1 211 ? -3.871 -19.719 -29.312 1 96.31 211 ARG A CA 1
ATOM 1691 C C . ARG A 1 211 ? -3.25 -21 -28.75 1 96.31 211 ARG A C 1
ATOM 1693 O O . ARG A 1 211 ? -2.088 -21.297 -29.031 1 96.31 211 ARG A O 1
ATOM 1700 N N . CYS A 1 212 ? -4.016 -21.734 -27.969 1 96.75 212 CYS A N 1
ATOM 1701 C CA . CYS A 1 212 ? -3.49 -22.922 -27.312 1 96.75 212 CYS A CA 1
ATOM 1702 C C . CYS A 1 212 ? -3.012 -23.938 -28.344 1 96.75 212 CYS A C 1
ATOM 1704 O O . CYS A 1 212 ? -3.766 -24.328 -29.234 1 96.75 212 CYS A O 1
ATOM 1706 N N . ARG A 1 213 ? -1.843 -24.469 -28.156 1 95.25 213 ARG A N 1
ATOM 1707 C CA . ARG A 1 213 ? -1.249 -25.406 -29.094 1 95.25 213 ARG A CA 1
ATOM 1708 C C . ARG A 1 213 ? -1.44 -26.844 -28.625 1 95.25 213 ARG A C 1
ATOM 1710 O O . ARG A 1 213 ? -1.193 -27.797 -29.375 1 95.25 213 ARG A O 1
ATOM 1717 N N . TYR A 1 214 ? -1.872 -27.016 -27.422 1 95.5 214 TYR A N 1
ATOM 1718 C CA . TYR A 1 214 ? -2.098 -28.359 -26.906 1 95.5 214 TYR A CA 1
ATOM 1719 C C . TYR A 1 214 ? -3.281 -29.016 -27.609 1 95.5 214 TYR A C 1
ATOM 1721 O O . TYR A 1 214 ? -4.387 -28.469 -27.625 1 95.5 214 TYR A O 1
ATOM 1729 N N . ARG A 1 215 ? -3.125 -30.266 -28.109 1 93.81 215 ARG A N 1
ATOM 1730 C CA . ARG A 1 215 ? -4.172 -30.984 -28.828 1 93.81 215 ARG A CA 1
ATOM 1731 C C . ARG A 1 215 ? -4.344 -32.406 -28.25 1 93.81 215 ARG A C 1
ATOM 1733 O O . ARG A 1 215 ? -4.988 -33.25 -28.859 1 93.81 215 ARG A O 1
ATOM 1740 N N . GLY A 1 216 ? -3.799 -32.625 -27.141 1 93.44 216 GLY A N 1
ATOM 1741 C CA . GLY A 1 216 ? -3.855 -33.969 -26.531 1 93.44 216 GLY A CA 1
ATOM 1742 C C . GLY A 1 216 ? -5.141 -34.188 -25.766 1 93.44 216 GLY A C 1
ATOM 1743 O O . GLY A 1 216 ? -6.066 -33.375 -25.812 1 93.44 216 GLY A O 1
ATOM 1744 N N . PRO A 1 217 ? -5.203 -35.375 -25.156 1 95.44 217 PRO A N 1
ATOM 1745 C CA . PRO A 1 217 ? -6.363 -35.719 -24.328 1 95.44 217 PRO A CA 1
ATOM 1746 C C . PRO A 1 217 ? -6.605 -34.719 -23.219 1 95.44 217 PRO A C 1
ATOM 1748 O O . PRO A 1 217 ? -5.68 -34 -22.812 1 95.44 217 PRO A O 1
ATOM 1751 N N . HIS A 1 218 ? -7.895 -34.625 -22.734 1 96.5 218 HIS A N 1
ATOM 1752 C CA . HIS A 1 218 ? -8.305 -33.75 -21.641 1 96.5 218 HIS A CA 1
ATOM 1753 C C . HIS A 1 218 ? -8.047 -32.281 -22 1 96.5 218 HIS A C 1
ATOM 1755 O O . HIS A 1 218 ? -7.645 -31.484 -21.125 1 96.5 218 HIS A O 1
ATOM 1761 N N . ARG A 1 219 ? -8.156 -31.938 -23.188 1 96.56 219 ARG A N 1
ATOM 1762 C CA . ARG A 1 219 ? -7.875 -30.578 -23.656 1 96.56 219 ARG A CA 1
ATOM 1763 C C . ARG A 1 219 ? -8.734 -29.562 -22.906 1 96.56 219 ARG A C 1
ATOM 1765 O O . ARG A 1 219 ? -8.266 -28.469 -22.578 1 96.56 219 ARG A O 1
ATOM 1772 N N . ASP A 1 220 ? -9.992 -29.938 -22.703 1 96.81 220 ASP A N 1
ATOM 1773 C CA . ASP A 1 220 ? -10.883 -29.016 -22 1 96.81 220 ASP A CA 1
ATOM 1774 C C . ASP A 1 220 ? -10.328 -28.656 -20.625 1 96.81 220 ASP A C 1
ATOM 1776 O O . ASP A 1 220 ? -10.375 -27.5 -20.219 1 96.81 220 ASP A O 1
ATOM 1780 N N . ALA A 1 221 ? -9.797 -29.672 -19.875 1 97.88 221 ALA A N 1
ATOM 1781 C CA . ALA A 1 221 ? -9.219 -29.438 -18.562 1 97.88 221 ALA A CA 1
ATOM 1782 C C . ALA A 1 221 ? -7.957 -28.578 -18.656 1 97.88 221 ALA A C 1
ATOM 1784 O O . ALA A 1 221 ? -7.719 -27.719 -17.812 1 97.88 221 ALA A O 1
ATOM 1785 N N . VAL A 1 222 ? -7.168 -28.844 -19.688 1 97.88 222 VAL A N 1
ATOM 1786 C CA . VAL A 1 222 ? -5.926 -28.109 -19.891 1 97.88 222 VAL A CA 1
ATOM 1787 C C . VAL A 1 222 ? -6.242 -26.641 -20.188 1 97.88 222 VAL A C 1
ATOM 1789 O O . VAL A 1 222 ? -5.672 -25.734 -19.578 1 97.88 222 VAL A O 1
ATOM 1792 N N . VAL A 1 223 ? -7.188 -26.422 -21.078 1 98.12 223 VAL A N 1
ATOM 1793 C CA . VAL A 1 223 ? -7.555 -25.062 -21.453 1 98.12 223 VAL A CA 1
ATOM 1794 C C . VAL A 1 223 ? -8.164 -24.328 -20.266 1 98.12 223 VAL A C 1
ATOM 1796 O O . VAL A 1 223 ? -7.875 -23.156 -20.031 1 98.12 223 VAL A O 1
ATOM 1799 N N . ARG A 1 224 ? -9 -24.984 -19.5 1 98.62 224 ARG A N 1
ATOM 1800 C CA . ARG A 1 224 ? -9.57 -24.406 -18.281 1 98.62 224 ARG A CA 1
ATOM 1801 C C . ARG A 1 224 ? -8.477 -23.984 -17.312 1 98.62 224 ARG A C 1
ATOM 1803 O O . ARG A 1 224 ? -8.531 -22.891 -16.734 1 98.62 224 ARG A O 1
ATOM 1810 N N . SER A 1 225 ? -7.512 -24.828 -17.156 1 98.38 225 SER A N 1
ATOM 1811 C CA . SER A 1 225 ? -6.395 -24.516 -16.266 1 98.38 225 SER A CA 1
ATOM 1812 C C . SER A 1 225 ? -5.598 -23.312 -16.797 1 98.38 225 SER A C 1
ATOM 1814 O O . SER A 1 225 ? -5.172 -22.469 -16.016 1 98.38 225 SER A O 1
ATOM 1816 N N . LEU A 1 226 ? -5.41 -23.312 -18.094 1 98.12 226 LEU A N 1
ATOM 1817 C CA . LEU A 1 226 ? -4.684 -22.203 -18.688 1 98.12 226 LEU A CA 1
ATOM 1818 C C . LEU A 1 226 ? -5.453 -20.891 -18.516 1 98.12 226 LEU A C 1
ATOM 1820 O O . LEU A 1 226 ? -4.867 -19.859 -18.203 1 98.12 226 LEU A O 1
ATOM 1824 N N . ILE A 1 227 ? -6.758 -20.922 -18.703 1 98.44 227 ILE A N 1
ATOM 1825 C CA . ILE A 1 227 ? -7.602 -19.75 -18.484 1 98.44 227 ILE A CA 1
ATOM 1826 C C . ILE A 1 227 ? -7.516 -19.312 -17.031 1 98.44 227 ILE A C 1
ATOM 1828 O O . ILE A 1 227 ? -7.414 -18.109 -16.734 1 98.44 227 ILE A O 1
ATOM 1832 N N . THR A 1 228 ? -7.527 -20.25 -16.125 1 98.56 228 THR A N 1
ATOM 1833 C CA . THR A 1 228 ? -7.422 -19.969 -14.695 1 98.56 228 THR A CA 1
ATOM 1834 C C . THR A 1 228 ? -6.094 -19.297 -14.375 1 98.56 228 THR A C 1
ATOM 1836 O O . THR A 1 228 ? -6.059 -18.297 -13.656 1 98.56 228 THR A O 1
ATOM 1839 N N . LEU A 1 229 ? -5.027 -19.812 -14.938 1 97.62 229 LEU A N 1
ATOM 1840 C CA . LEU A 1 229 ? -3.709 -19.234 -14.727 1 97.62 229 LEU A CA 1
ATOM 1841 C C . LEU A 1 229 ? -3.639 -17.812 -15.289 1 97.62 229 LEU A C 1
ATOM 1843 O O . LEU A 1 229 ? -3.049 -16.922 -14.672 1 97.62 229 LEU A O 1
ATOM 1847 N N . LYS A 1 230 ? -4.23 -17.609 -16.469 1 97.5 230 LYS A N 1
ATOM 1848 C CA . LYS A 1 230 ? -4.316 -16.266 -17.047 1 97.5 230 LYS A CA 1
ATOM 1849 C C . LYS A 1 230 ? -5.086 -15.328 -16.125 1 97.5 230 LYS A C 1
ATOM 1851 O O . LYS A 1 230 ? -4.68 -14.18 -15.922 1 97.5 230 LYS A O 1
ATOM 1856 N N . ALA A 1 231 ? -6.145 -15.82 -15.555 1 98.06 231 ALA A N 1
ATOM 1857 C CA . ALA A 1 231 ? -6.973 -15.023 -14.656 1 98.06 231 ALA A CA 1
ATOM 1858 C C . ALA A 1 231 ? -6.227 -14.695 -13.367 1 98.06 231 ALA A C 1
ATOM 1860 O O . ALA A 1 231 ? -6.535 -13.703 -12.703 1 98.06 231 ALA A O 1
ATOM 1861 N N . LEU A 1 232 ? -5.223 -15.469 -13.016 1 97.81 232 LEU A N 1
ATOM 1862 C CA . LEU A 1 232 ? -4.441 -15.266 -11.805 1 97.81 232 LEU A CA 1
ATOM 1863 C C . LEU A 1 232 ? -3.207 -14.422 -12.086 1 97.81 232 LEU A C 1
ATOM 1865 O O . LEU A 1 232 ? -2.416 -14.148 -11.18 1 97.81 232 LEU A O 1
ATOM 1869 N N . THR A 1 233 ? -3.027 -14.016 -13.336 1 96.38 233 THR A N 1
ATOM 1870 C CA . THR A 1 233 ? -1.919 -13.156 -13.734 1 96.38 233 THR A CA 1
ATOM 1871 C C . THR A 1 233 ? -2.254 -11.688 -13.484 1 96.38 233 THR A C 1
ATOM 1873 O O . THR A 1 233 ? -3.35 -11.227 -13.812 1 96.38 233 THR A O 1
ATOM 1876 N N . TYR A 1 234 ? -1.382 -11.039 -12.797 1 97.5 234 TYR A N 1
ATOM 1877 C CA . TYR A 1 234 ? -1.474 -9.586 -12.711 1 97.5 234 TYR A CA 1
ATOM 1878 C C . TYR A 1 234 ? -0.942 -8.93 -13.984 1 97.5 234 TYR A C 1
ATOM 1880 O O . TYR A 1 234 ? 0.265 -8.719 -14.117 1 97.5 234 TYR A O 1
ATOM 1888 N N . ALA A 1 235 ? -1.8 -8.508 -14.812 1 97 235 ALA A N 1
ATOM 1889 C CA . ALA A 1 235 ? -1.524 -8.141 -16.203 1 97 235 ALA A CA 1
ATOM 1890 C C . ALA A 1 235 ? -0.487 -7.023 -16.281 1 97 235 ALA A C 1
ATOM 1892 O O . ALA A 1 235 ? 0.4 -7.051 -17.125 1 97 235 ALA A O 1
ATOM 1893 N N . PRO A 1 236 ? -0.52 -6.078 -15.352 1 95.94 236 PRO A N 1
ATOM 1894 C CA . PRO A 1 236 ? 0.416 -4.957 -15.484 1 95.94 236 PRO A CA 1
ATOM 1895 C C . PRO A 1 236 ? 1.876 -5.395 -15.398 1 95.94 236 PRO A C 1
ATOM 1897 O O . PRO A 1 236 ? 2.736 -4.82 -16.062 1 95.94 236 PRO A O 1
ATOM 1900 N N . THR A 1 237 ? 2.156 -6.434 -14.625 1 96.44 237 THR A N 1
ATOM 1901 C CA . THR A 1 237 ? 3.559 -6.75 -14.375 1 96.44 237 THR A CA 1
ATOM 1902 C C . THR A 1 237 ? 3.91 -8.125 -14.938 1 96.44 237 THR A C 1
ATOM 1904 O O . THR A 1 237 ? 5.082 -8.43 -15.156 1 96.44 237 THR A O 1
ATOM 1907 N N . GLY A 1 238 ? 2.889 -9 -15.016 1 95.38 238 GLY A N 1
ATOM 1908 C CA . GLY A 1 238 ? 3.121 -10.352 -15.484 1 95.38 238 GLY A CA 1
ATOM 1909 C C . GLY A 1 238 ? 3.252 -11.359 -14.352 1 95.38 238 GLY A C 1
ATOM 1910 O O . GLY A 1 238 ? 3.33 -12.57 -14.602 1 95.38 238 GLY A O 1
ATOM 1911 N N . GLY A 1 239 ? 3.273 -10.867 -13.125 1 95.5 239 GLY A N 1
ATOM 1912 C CA . GLY A 1 239 ? 3.338 -11.789 -12 1 95.5 239 GLY A CA 1
ATOM 1913 C C . GLY A 1 239 ? 2.076 -12.609 -11.828 1 95.5 239 GLY A C 1
ATOM 1914 O O . GLY A 1 239 ? 0.972 -12.125 -12.086 1 95.5 239 GLY A O 1
ATOM 1915 N N . ILE A 1 240 ? 2.219 -13.844 -11.391 1 96.56 240 ILE A N 1
ATOM 1916 C CA . ILE A 1 240 ? 1.078 -14.727 -11.164 1 96.56 240 ILE A CA 1
ATOM 1917 C C . ILE A 1 240 ? 0.913 -14.977 -9.664 1 96.56 240 ILE A C 1
ATOM 1919 O O . ILE A 1 240 ? 1.848 -15.422 -9 1 96.56 240 ILE A O 1
ATOM 1923 N N . VAL A 1 241 ? -0.241 -14.703 -9.148 1 97.5 241 VAL A N 1
ATOM 1924 C CA . VAL A 1 241 ? -0.493 -14.977 -7.742 1 97.5 241 VAL A CA 1
ATOM 1925 C C . VAL A 1 241 ? -0.69 -16.484 -7.535 1 97.5 241 VAL A C 1
ATOM 1927 O O . VAL A 1 241 ? -1.181 -17.172 -8.422 1 97.5 241 VAL A O 1
ATOM 1930 N N . ALA A 1 242 ? -0.303 -16.938 -6.387 1 97.56 242 ALA A N 1
ATOM 1931 C CA . ALA A 1 242 ? -0.512 -18.344 -6.059 1 97.56 242 ALA A CA 1
ATOM 1932 C C . ALA A 1 242 ? -1.999 -18.672 -5.977 1 97.56 242 ALA A C 1
ATOM 1934 O O . ALA A 1 242 ? -2.424 -19.766 -6.359 1 97.56 242 ALA A O 1
ATOM 1935 N N . ALA A 1 243 ? -2.775 -17.781 -5.473 1 98.44 243 ALA A N 1
ATOM 1936 C CA . ALA A 1 243 ? -4.234 -17.797 -5.422 1 98.44 243 ALA A CA 1
ATOM 1937 C C . ALA A 1 243 ? -4.785 -16.406 -5.148 1 98.44 243 ALA A C 1
ATOM 1939 O O . ALA A 1 243 ? -4.078 -15.539 -4.617 1 98.44 243 ALA A O 1
ATOM 1940 N N . PRO A 1 244 ? -6.023 -16.156 -5.543 1 98.5 244 PRO A N 1
ATOM 1941 C CA . PRO A 1 244 ? -6.586 -14.828 -5.266 1 98.5 244 PRO A CA 1
ATOM 1942 C C . PRO A 1 244 ? -7.109 -14.703 -3.836 1 98.5 244 PRO A C 1
ATOM 1944 O O . PRO A 1 244 ? -7.566 -13.625 -3.438 1 98.5 244 PRO A O 1
ATOM 1947 N N . THR A 1 245 ? -7.039 -15.742 -2.99 1 98.69 245 THR A N 1
ATOM 1948 C CA . THR A 1 245 ? -7.637 -15.773 -1.658 1 98.69 245 THR A CA 1
ATOM 1949 C C . THR A 1 245 ? -6.555 -15.828 -0.584 1 98.69 245 THR A C 1
ATOM 1951 O O . THR A 1 245 ? -5.387 -16.094 -0.886 1 98.69 245 THR A O 1
ATOM 1954 N N . THR A 1 246 ? -7.016 -15.555 0.581 1 98.56 246 THR A N 1
ATOM 1955 C CA . THR A 1 246 ? -6.188 -15.734 1.77 1 98.56 246 THR A CA 1
ATOM 1956 C C . THR A 1 246 ? -6.91 -16.594 2.805 1 98.56 246 THR A C 1
ATOM 1958 O O . THR A 1 246 ? -8.141 -16.656 2.811 1 98.56 246 THR A O 1
ATOM 1961 N N . SER A 1 247 ? -6.16 -17.359 3.545 1 98.5 247 SER A N 1
ATOM 1962 C CA . SER A 1 247 ? -6.523 -17.938 4.836 1 98.5 247 SER A CA 1
ATOM 1963 C C . SER A 1 247 ? -7.555 -19.047 4.676 1 98.5 247 SER A C 1
ATOM 1965 O O . SER A 1 247 ? -8.305 -19.344 5.605 1 98.5 247 SER A O 1
ATOM 1967 N N . LEU A 1 248 ? -7.746 -19.562 3.457 1 98.19 248 LEU A N 1
ATOM 1968 C CA . LEU A 1 248 ? -8.5 -20.812 3.373 1 98.19 248 LEU A CA 1
ATOM 1969 C C . LEU A 1 248 ? -7.703 -21.969 3.963 1 98.19 248 LEU A C 1
ATOM 1971 O O . LEU A 1 248 ? -6.531 -22.156 3.629 1 98.19 248 LEU A O 1
ATOM 1975 N N . PRO A 1 249 ? -8.32 -22.75 4.758 1 96.44 249 PRO A N 1
ATOM 1976 C CA . PRO A 1 249 ? -7.566 -23.656 5.633 1 96.44 249 PRO A CA 1
ATOM 1977 C C . PRO A 1 249 ? -7.074 -24.906 4.914 1 96.44 249 PRO A C 1
ATOM 1979 O O . PRO A 1 249 ? -7.797 -25.469 4.09 1 96.44 249 PRO A O 1
ATOM 1982 N N . GLU A 1 250 ? -5.926 -25.344 5.258 1 93.62 250 GLU A N 1
ATOM 1983 C CA . GLU A 1 250 ? -5.383 -26.609 4.801 1 93.62 250 GLU A CA 1
ATOM 1984 C C . GLU A 1 250 ? -5.973 -27.781 5.582 1 93.62 250 GLU A C 1
ATOM 1986 O O . GLU A 1 250 ? -5.867 -28.938 5.16 1 93.62 250 GLU A O 1
ATOM 1991 N N . LEU A 1 251 ? -6.445 -27.531 6.711 1 92.19 251 LEU A N 1
ATOM 1992 C CA . LEU A 1 251 ? -7.25 -28.406 7.559 1 92.19 251 LEU A CA 1
ATOM 1993 C C . LEU A 1 251 ? -8.422 -27.641 8.164 1 92.19 251 LEU A C 1
ATOM 1995 O O . LEU A 1 251 ? -8.227 -26.625 8.828 1 92.19 251 LEU A O 1
ATOM 1999 N N . MET A 1 252 ? -9.602 -28.188 7.93 1 92.62 252 MET A N 1
ATOM 2000 C CA . MET A 1 252 ? -10.758 -27.5 8.484 1 92.62 252 MET A CA 1
ATOM 2001 C C . MET A 1 252 ? -10.625 -27.344 9.992 1 92.62 252 MET A C 1
ATOM 2003 O O . MET A 1 252 ? -10.383 -28.312 10.703 1 92.62 252 MET A O 1
ATOM 2007 N N . GLY A 1 253 ? -10.766 -26.078 10.43 1 92.88 253 GLY A N 1
ATOM 2008 C CA . GLY A 1 253 ? -10.609 -25.781 11.852 1 92.88 253 GLY A CA 1
ATOM 2009 C C . GLY A 1 253 ? -9.164 -25.609 12.273 1 92.88 253 GLY A C 1
ATOM 2010 O O . GLY A 1 253 ? -8.883 -25.297 13.43 1 92.88 253 GLY A O 1
ATOM 2011 N N . GLY A 1 254 ? -8.258 -25.781 11.297 1 92.25 254 GLY A N 1
ATOM 2012 C CA . GLY A 1 254 ? -6.844 -25.719 11.617 1 92.25 254 GLY A CA 1
ATOM 2013 C C . GLY A 1 254 ? -6.27 -24.312 11.547 1 92.25 254 GLY A C 1
ATOM 2014 O O . GLY A 1 254 ? -6.996 -23.359 11.273 1 92.25 254 GLY A O 1
ATOM 2015 N N . VAL A 1 255 ? -4.926 -24.203 11.766 1 92.19 255 VAL A N 1
ATOM 2016 C CA . VAL A 1 255 ? -4.297 -22.906 11.945 1 92.19 255 VAL A CA 1
ATOM 2017 C C . VAL A 1 255 ? -3.453 -22.562 10.719 1 92.19 255 VAL A C 1
ATOM 2019 O O . VAL A 1 255 ? -2.922 -21.453 10.609 1 92.19 255 VAL A O 1
ATOM 2022 N N . ARG A 1 256 ? -3.262 -23.484 9.75 1 92.5 256 ARG A N 1
ATOM 2023 C CA . ARG A 1 256 ? -2.48 -23.234 8.547 1 92.5 256 ARG A CA 1
ATOM 2024 C C . ARG A 1 256 ? -3.301 -22.453 7.516 1 92.5 256 ARG A C 1
ATOM 2026 O O . ARG A 1 256 ? -3.664 -23 6.473 1 92.5 256 ARG A O 1
ATOM 2033 N N . ASN A 1 257 ? -3.551 -21.188 7.848 1 95.81 257 ASN A N 1
ATOM 2034 C CA . ASN A 1 257 ? -4.336 -20.25 7.039 1 95.81 257 ASN A CA 1
ATOM 2035 C C . ASN A 1 257 ? -3.48 -19.094 6.527 1 95.81 257 ASN A C 1
ATOM 2037 O O . ASN A 1 257 ? -3.408 -18.047 7.164 1 95.81 257 ASN A O 1
ATOM 2041 N N . TRP A 1 258 ? -2.924 -19.297 5.344 1 96.12 258 TRP A N 1
ATOM 2042 C CA . TRP A 1 258 ? -1.922 -18.328 4.891 1 96.12 258 TRP A CA 1
ATOM 2043 C C . TRP A 1 258 ? -2.463 -17.484 3.748 1 96.12 258 TRP A C 1
ATOM 2045 O O . TRP A 1 258 ? -3.459 -17.844 3.115 1 96.12 258 TRP A O 1
ATOM 2055 N N . ASP A 1 259 ? -1.836 -16.375 3.531 1 98 259 ASP A N 1
ATOM 2056 C CA . ASP A 1 259 ? -2.178 -15.469 2.443 1 98 259 ASP A CA 1
ATOM 2057 C C . ASP A 1 259 ? -1.433 -15.844 1.163 1 98 259 ASP A C 1
ATOM 2059 O O . ASP A 1 259 ? -0.204 -15.758 1.107 1 98 259 ASP A O 1
ATOM 2063 N N . TYR A 1 260 ? -2.172 -16.156 0.118 1 97.81 260 TYR A N 1
ATOM 2064 C CA . TYR A 1 260 ? -1.56 -16.656 -1.103 1 97.81 260 TYR A CA 1
ATOM 2065 C C . TYR A 1 260 ? -1.699 -15.664 -2.244 1 97.81 260 TYR A C 1
ATOM 2067 O O . TYR A 1 260 ? -1.428 -15.984 -3.402 1 97.81 260 TYR A O 1
ATOM 2075 N N . ARG A 1 261 ? -2.016 -14.414 -1.98 1 98.12 261 ARG A N 1
ATOM 2076 C CA . ARG A 1 261 ? -2.281 -13.406 -3.002 1 98.12 261 ARG A CA 1
ATOM 2077 C C . ARG A 1 261 ? -0.984 -12.789 -3.51 1 98.12 261 ARG A C 1
ATOM 2079 O O . ARG A 1 261 ? -0.98 -11.656 -3.996 1 98.12 261 ARG A O 1
ATOM 2086 N N . TYR A 1 262 ? 0.103 -13.492 -3.375 1 97.44 262 TYR A N 1
ATOM 2087 C CA . TYR A 1 262 ? 1.422 -13.047 -3.811 1 97.44 262 TYR A CA 1
ATOM 2088 C C . TYR A 1 262 ? 2.002 -14 -4.848 1 97.44 262 TYR A C 1
ATOM 2090 O O . TYR A 1 262 ? 1.348 -14.961 -5.25 1 97.44 262 TYR A O 1
ATOM 2098 N N . SER A 1 263 ? 3.191 -13.625 -5.367 1 96.38 263 SER A N 1
ATOM 2099 C CA . SER A 1 263 ? 3.848 -14.43 -6.395 1 96.38 263 SER A CA 1
ATOM 2100 C C . SER A 1 263 ? 5.055 -15.172 -5.832 1 96.38 263 SER A C 1
ATOM 2102 O O . SER A 1 263 ? 5.988 -14.547 -5.32 1 96.38 263 SER A O 1
ATOM 2104 N N . TRP A 1 264 ? 5.066 -16.453 -5.965 1 95.31 264 TRP A N 1
ATOM 2105 C CA . TRP A 1 264 ? 6.156 -17.297 -5.48 1 95.31 264 TRP A CA 1
ATOM 2106 C C . TRP A 1 264 ? 7.164 -17.578 -6.594 1 95.31 264 TRP A C 1
ATOM 2108 O O . TRP A 1 264 ? 6.789 -17.719 -7.758 1 95.31 264 TRP A O 1
ATOM 2118 N N . LEU A 1 265 ? 8.414 -17.703 -6.223 1 93.69 265 LEU A N 1
ATOM 2119 C CA . LEU A 1 265 ? 9.469 -18 -7.191 1 93.69 265 LEU A CA 1
ATOM 2120 C C . LEU A 1 265 ? 9.578 -19.5 -7.43 1 93.69 265 LEU A C 1
ATOM 2122 O O . LEU A 1 265 ? 10.078 -19.938 -8.469 1 93.69 265 LEU A O 1
ATOM 2126 N N . ARG A 1 266 ? 9.156 -20.297 -6.527 1 86.62 266 ARG A N 1
ATOM 2127 C CA . ARG A 1 266 ? 9.359 -21.734 -6.566 1 86.62 266 ARG A CA 1
ATOM 2128 C C . ARG A 1 266 ? 8.688 -22.359 -7.789 1 86.62 266 ARG A C 1
ATOM 2130 O O . ARG A 1 266 ? 9.086 -23.422 -8.242 1 86.62 266 ARG A O 1
ATOM 2137 N N . ASP A 1 267 ? 7.746 -21.688 -8.336 1 79.12 267 ASP A N 1
ATOM 2138 C CA . ASP A 1 267 ? 7.012 -22.25 -9.461 1 79.12 267 ASP A CA 1
ATOM 2139 C C . ASP A 1 267 ? 7.383 -21.562 -10.773 1 79.12 267 ASP A C 1
ATOM 2141 O O . ASP A 1 267 ? 6.691 -21.719 -11.781 1 79.12 267 ASP A O 1
ATOM 2145 N N . SER A 1 268 ? 8.43 -20.828 -10.703 1 82.69 268 SER A N 1
ATOM 2146 C CA . SER A 1 268 ? 8.703 -19.938 -11.82 1 82.69 268 SER A CA 1
ATOM 2147 C C . SER A 1 268 ? 9 -20.734 -13.094 1 82.69 268 SER A C 1
ATOM 2149 O O . SER A 1 268 ? 8.445 -20.422 -14.156 1 82.69 268 SER A O 1
ATOM 2151 N N . THR A 1 269 ? 9.781 -21.797 -12.977 1 81.81 269 THR A N 1
ATOM 2152 C CA . THR A 1 269 ? 10.148 -22.578 -14.148 1 81.81 269 THR A CA 1
ATOM 2153 C C . THR A 1 269 ? 8.938 -23.328 -14.695 1 81.81 269 THR A C 1
ATOM 2155 O O . THR A 1 269 ? 8.734 -23.391 -15.914 1 81.81 269 THR A O 1
ATOM 2158 N N . LEU A 1 270 ? 8.211 -23.844 -13.734 1 85.19 270 LEU A N 1
ATOM 2159 C CA . LEU A 1 270 ? 7.008 -24.562 -14.133 1 85.19 270 LEU A CA 1
ATOM 2160 C C . LEU A 1 270 ? 6.055 -23.656 -14.891 1 85.19 270 LEU A C 1
ATOM 2162 O O . LEU A 1 270 ? 5.484 -24.047 -15.914 1 85.19 270 LEU A O 1
ATOM 2166 N N . THR A 1 271 ? 5.906 -22.5 -14.445 1 88.62 271 THR A N 1
ATOM 2167 C CA . THR A 1 271 ? 5.02 -21.516 -15.047 1 88.62 271 THR A CA 1
ATOM 2168 C C . THR A 1 271 ? 5.496 -21.156 -16.453 1 88.62 271 THR A C 1
ATOM 2170 O O . THR A 1 271 ? 4.738 -21.234 -17.422 1 88.62 271 THR A O 1
ATOM 2173 N N . LEU A 1 272 ? 6.746 -20.844 -16.531 1 89.12 272 LEU A N 1
ATOM 2174 C CA . LEU A 1 272 ? 7.309 -20.438 -17.812 1 89.12 272 LEU A CA 1
ATOM 2175 C C . LEU A 1 272 ? 7.223 -21.578 -18.828 1 89.12 272 LEU A C 1
ATOM 2177 O O . LEU A 1 272 ? 6.812 -21.375 -19.969 1 89.12 272 LEU A O 1
ATOM 2181 N N . GLY A 1 273 ? 7.57 -22.75 -18.406 1 90.44 273 GLY A N 1
ATOM 2182 C CA . GLY A 1 273 ? 7.523 -23.922 -19.266 1 90.44 273 GLY A CA 1
ATOM 2183 C C . GLY A 1 273 ? 6.133 -24.219 -19.797 1 90.44 273 GLY A C 1
ATOM 2184 O O . GLY A 1 273 ? 5.957 -24.484 -20.984 1 90.44 273 GLY A O 1
ATOM 2185 N N . ALA A 1 274 ? 5.211 -24.141 -18.938 1 91.44 274 ALA A N 1
ATOM 2186 C CA . ALA A 1 274 ? 3.824 -24.422 -19.312 1 91.44 274 ALA A CA 1
ATOM 2187 C C . ALA A 1 274 ? 3.326 -23.406 -20.344 1 91.44 274 ALA A C 1
ATOM 2189 O O . ALA A 1 274 ? 2.697 -23.781 -21.328 1 91.44 274 ALA A O 1
ATOM 2190 N N . LEU A 1 275 ? 3.607 -22.172 -20.109 1 92.94 275 LEU A N 1
ATOM 2191 C CA . LEU A 1 275 ? 3.164 -21.125 -21.016 1 92.94 275 LEU A CA 1
ATOM 2192 C C . LEU A 1 275 ? 3.82 -21.266 -22.391 1 92.94 275 LEU A C 1
ATOM 2194 O O . LEU A 1 275 ? 3.145 -21.188 -23.422 1 92.94 275 LEU A O 1
ATOM 2198 N N . LEU A 1 276 ? 5.113 -21.562 -22.375 1 92.62 276 LEU A N 1
ATOM 2199 C CA . LEU A 1 276 ? 5.848 -21.734 -23.625 1 92.62 276 LEU A CA 1
ATOM 2200 C C . LEU A 1 276 ? 5.332 -22.938 -24.406 1 92.62 276 LEU A C 1
ATOM 2202 O O . LEU A 1 276 ? 5.023 -22.828 -25.594 1 92.62 276 LEU A O 1
ATOM 2206 N N . ALA A 1 277 ? 5.188 -24.016 -23.719 1 92.12 277 ALA A N 1
ATOM 2207 C CA . ALA A 1 277 ? 4.766 -25.25 -24.359 1 92.12 277 ALA A CA 1
ATOM 2208 C C . ALA A 1 277 ? 3.342 -25.141 -24.906 1 92.12 277 ALA A C 1
ATOM 2210 O O . ALA A 1 277 ? 3.014 -25.734 -25.938 1 92.12 277 ALA A O 1
ATOM 2211 N N . ALA A 1 278 ? 2.57 -24.375 -24.25 1 94.56 278 ALA A N 1
ATOM 2212 C CA . ALA A 1 278 ? 1.172 -24.234 -24.641 1 94.56 278 ALA A CA 1
ATOM 2213 C C . ALA A 1 278 ? 1.009 -23.156 -25.703 1 94.56 278 ALA A C 1
ATOM 2215 O O . ALA A 1 278 ? -0.081 -22.984 -26.266 1 94.56 278 ALA A O 1
ATOM 2216 N N . GLY A 1 279 ? 2.08 -22.391 -25.953 1 92.81 279 GLY A N 1
ATOM 2217 C CA . GLY A 1 279 ? 2.057 -21.453 -27.047 1 92.81 279 GLY A CA 1
ATOM 2218 C C . GLY A 1 279 ? 1.767 -20.031 -26.609 1 92.81 279 GLY A C 1
ATOM 2219 O O . GLY A 1 279 ? 1.465 -19.172 -27.438 1 92.81 279 GLY A O 1
ATOM 2220 N N . TYR A 1 280 ? 1.804 -19.75 -25.453 1 94.75 280 TYR A N 1
ATOM 2221 C CA . TYR A 1 280 ? 1.491 -18.406 -24.938 1 94.75 280 TYR A CA 1
ATOM 2222 C C . TYR A 1 280 ? 2.764 -17.609 -24.688 1 94.75 280 TYR A C 1
ATOM 2224 O O . TYR A 1 280 ? 3.107 -17.328 -23.531 1 94.75 280 TYR A O 1
ATOM 2232 N N . LEU A 1 281 ? 3.361 -17.109 -25.656 1 93.31 281 LEU A N 1
ATOM 2233 C CA . LEU A 1 281 ? 4.68 -16.484 -25.656 1 93.31 281 LEU A CA 1
ATOM 2234 C C . LEU A 1 281 ? 4.629 -15.109 -24.984 1 93.31 281 LEU A C 1
ATOM 2236 O O . LEU A 1 281 ? 5.559 -14.719 -24.281 1 93.31 281 LEU A O 1
ATOM 2240 N N . GLU A 1 282 ? 3.553 -14.398 -25.219 1 92.88 282 GLU A N 1
ATOM 2241 C CA . GLU A 1 282 ? 3.432 -13.078 -24.609 1 92.88 282 GLU A CA 1
ATOM 2242 C C . GLU A 1 282 ? 3.385 -13.164 -23.094 1 92.88 282 GLU A C 1
ATOM 2244 O O . GLU A 1 282 ? 4.051 -12.391 -22.391 1 92.88 282 GLU A O 1
ATOM 2249 N N . GLU A 1 283 ? 2.592 -14.102 -22.641 1 93.56 283 GLU A N 1
ATOM 2250 C CA . GLU A 1 283 ? 2.508 -14.32 -21.203 1 93.56 283 GLU A CA 1
ATOM 2251 C C . GLU A 1 283 ? 3.848 -14.781 -20.641 1 93.56 283 GLU A C 1
ATOM 2253 O O . GLU A 1 283 ? 4.246 -14.359 -19.547 1 93.56 283 GLU A O 1
ATOM 2258 N N . ALA A 1 284 ? 4.531 -15.617 -21.375 1 93.56 284 ALA A N 1
ATOM 2259 C CA . ALA A 1 284 ? 5.84 -16.109 -20.953 1 93.56 284 ALA A CA 1
ATOM 2260 C C . ALA A 1 284 ? 6.844 -14.969 -20.844 1 93.56 284 ALA A C 1
ATOM 2262 O O . ALA A 1 284 ? 7.594 -14.891 -19.859 1 93.56 284 ALA A O 1
ATOM 2263 N N . GLU A 1 285 ? 6.805 -14.133 -21.766 1 94 285 GLU A N 1
ATOM 2264 C CA . GLU A 1 285 ? 7.695 -12.977 -21.75 1 94 285 GLU A CA 1
ATOM 2265 C C . GLU A 1 285 ? 7.395 -12.055 -20.578 1 94 285 GLU A C 1
ATOM 2267 O O . GLU A 1 285 ? 8.312 -11.586 -19.906 1 94 285 GLU A O 1
ATOM 2272 N N . SER A 1 286 ? 6.125 -11.805 -20.375 1 93.94 286 SER A N 1
ATOM 2273 C CA . SER A 1 286 ? 5.723 -10.945 -19.266 1 93.94 286 SER A CA 1
ATOM 2274 C C . SER A 1 286 ? 6.145 -11.539 -17.922 1 93.94 286 SER A C 1
ATOM 2276 O O . SER A 1 286 ? 6.578 -10.82 -17.031 1 93.94 286 SER A O 1
ATOM 2278 N N . TRP A 1 287 ? 5.969 -12.773 -17.812 1 93.62 287 TRP A N 1
ATOM 2279 C CA . TRP A 1 287 ? 6.363 -13.469 -16.594 1 93.62 287 TRP A CA 1
ATOM 2280 C C . TRP A 1 287 ? 7.871 -13.359 -16.375 1 93.62 287 TRP A C 1
ATOM 2282 O O . TRP A 1 287 ? 8.32 -13.055 -15.266 1 93.62 287 TRP A O 1
ATOM 2292 N N . ARG A 1 288 ? 8.625 -13.625 -17.391 1 92.94 288 ARG A N 1
ATOM 2293 C CA . ARG A 1 288 ? 10.078 -13.508 -17.312 1 92.94 288 ARG A CA 1
ATOM 2294 C C . ARG A 1 288 ? 10.5 -12.094 -16.938 1 92.94 288 ARG A C 1
ATOM 2296 O O . ARG A 1 288 ? 11.398 -11.914 -16.109 1 92.94 288 ARG A O 1
ATOM 2303 N N . ASP A 1 289 ? 9.875 -11.141 -17.5 1 92.94 289 ASP A N 1
ATOM 2304 C CA . ASP A 1 289 ? 10.195 -9.75 -17.203 1 92.94 289 ASP A CA 1
ATOM 2305 C C . ASP A 1 289 ? 9.875 -9.414 -15.742 1 92.94 289 ASP A C 1
ATOM 2307 O O . ASP A 1 289 ? 10.633 -8.695 -15.086 1 92.94 289 ASP A O 1
ATOM 2311 N N . TRP A 1 290 ? 8.758 -9.859 -15.273 1 94.25 290 TRP A N 1
ATOM 2312 C CA . TRP A 1 290 ? 8.43 -9.688 -13.859 1 94.25 290 TRP A CA 1
ATOM 2313 C C . TRP A 1 290 ? 9.5 -10.297 -12.969 1 94.25 290 TRP A C 1
ATOM 2315 O O . TRP A 1 290 ? 9.961 -9.672 -12.016 1 94.25 290 TRP A O 1
ATOM 2325 N N . LEU A 1 291 ? 9.883 -11.492 -13.289 1 92.88 291 LEU A N 1
ATOM 2326 C CA . LEU A 1 291 ? 10.883 -12.219 -12.523 1 92.88 291 LEU A CA 1
ATOM 2327 C C . LEU A 1 291 ? 12.188 -11.43 -12.445 1 92.88 291 LEU A C 1
ATOM 2329 O O . LEU A 1 291 ? 12.766 -11.289 -11.367 1 92.88 291 LEU A O 1
ATOM 2333 N N . LEU A 1 292 ? 12.594 -10.898 -13.531 1 91.5 292 LEU A N 1
ATOM 2334 C CA . LEU A 1 292 ? 13.844 -10.148 -13.594 1 91.5 292 LEU A CA 1
ATOM 2335 C C . LEU A 1 292 ? 13.773 -8.906 -12.711 1 91.5 292 LEU A C 1
ATOM 2337 O O . LEU A 1 292 ? 14.742 -8.578 -12.016 1 91.5 292 LEU A O 1
ATOM 2341 N N . ARG A 1 293 ? 12.664 -8.289 -12.68 1 91.94 293 ARG A N 1
ATOM 2342 C CA . ARG A 1 293 ? 12.516 -7.105 -11.844 1 91.94 293 ARG A CA 1
ATOM 2343 C C . ARG A 1 293 ? 12.461 -7.488 -10.367 1 91.94 293 ARG A C 1
ATOM 2345 O O . ARG A 1 293 ? 13.055 -6.809 -9.523 1 91.94 293 ARG A O 1
ATOM 2352 N N . ALA A 1 294 ? 11.773 -8.547 -10.086 1 91.69 294 ALA A N 1
ATOM 2353 C CA . ALA A 1 294 ? 11.57 -8.977 -8.703 1 91.69 294 ALA A CA 1
ATOM 2354 C C . ALA A 1 294 ? 12.898 -9.375 -8.055 1 91.69 294 ALA A C 1
ATOM 2356 O O . ALA A 1 294 ? 13.156 -9.031 -6.898 1 91.69 294 ALA A O 1
ATOM 2357 N N . VAL A 1 295 ? 13.742 -10.008 -8.805 1 90.69 295 VAL A N 1
ATOM 2358 C CA . VAL A 1 295 ? 14.953 -10.562 -8.203 1 90.69 295 VAL A CA 1
ATOM 2359 C C . VAL A 1 295 ? 16.094 -9.555 -8.32 1 90.69 295 VAL A C 1
ATOM 2361 O O . VAL A 1 295 ? 17.219 -9.82 -7.883 1 90.69 295 VAL A O 1
ATOM 2364 N N . ALA A 1 296 ? 15.734 -8.461 -8.898 1 86.06 296 ALA A N 1
ATOM 2365 C CA . ALA A 1 296 ? 16.75 -7.43 -9.055 1 86.06 296 ALA A CA 1
ATOM 2366 C C . ALA A 1 296 ? 17.203 -6.887 -7.699 1 86.06 296 ALA A C 1
ATOM 2368 O O . ALA A 1 296 ? 16.375 -6.52 -6.867 1 86.06 296 ALA A O 1
ATOM 2369 N N . GLY A 1 297 ? 18.453 -6.887 -7.41 1 85.12 297 GLY A N 1
ATOM 2370 C CA . GLY A 1 297 ? 19.047 -6.441 -6.156 1 85.12 297 GLY A CA 1
ATOM 2371 C C . GLY A 1 297 ? 20.172 -7.34 -5.672 1 85.12 297 GLY A C 1
ATOM 2372 O O . GLY A 1 297 ? 20.828 -7.996 -6.473 1 85.12 297 GLY A O 1
ATOM 2373 N N . ASP A 1 298 ? 20.344 -7.258 -4.43 1 88.12 298 ASP A N 1
ATOM 2374 C CA . ASP A 1 298 ? 21.359 -8.102 -3.803 1 88.12 298 ASP A CA 1
ATOM 2375 C C . ASP A 1 298 ? 20.938 -9.562 -3.799 1 88.12 298 ASP A C 1
ATOM 2377 O O . ASP A 1 298 ? 19.891 -9.914 -3.242 1 88.12 298 ASP A O 1
ATOM 2381 N N . PRO A 1 299 ? 21.75 -10.43 -4.371 1 90.12 299 PRO A N 1
ATOM 2382 C CA . PRO A 1 299 ? 21.422 -11.859 -4.41 1 90.12 299 PRO A CA 1
ATOM 2383 C C . PRO A 1 299 ? 21.172 -12.445 -3.023 1 90.12 299 PRO A C 1
ATOM 2385 O O . PRO A 1 299 ? 20.359 -13.359 -2.873 1 90.12 299 PRO A O 1
ATOM 2388 N N . ALA A 1 300 ? 21.844 -11.891 -2.076 1 89.62 300 ALA A N 1
ATOM 2389 C CA . ALA A 1 300 ? 21.703 -12.398 -0.715 1 89.62 300 ALA A CA 1
ATOM 2390 C C . ALA A 1 300 ? 20.297 -12.117 -0.169 1 89.62 300 ALA A C 1
ATOM 2392 O O . ALA A 1 300 ? 19.875 -12.711 0.823 1 89.62 300 ALA A O 1
ATOM 2393 N N . ASP A 1 301 ? 19.625 -11.258 -0.875 1 89.88 301 ASP A N 1
ATOM 2394 C CA . ASP A 1 301 ? 18.312 -10.828 -0.387 1 89.88 301 ASP A CA 1
ATOM 2395 C C . ASP A 1 301 ? 17.188 -11.438 -1.223 1 89.88 301 ASP A C 1
ATOM 2397 O O . ASP A 1 301 ? 16.031 -11.008 -1.138 1 89.88 301 ASP A O 1
ATOM 2401 N N . LEU A 1 302 ? 17.5 -12.422 -2.002 1 93.31 302 LEU A N 1
ATOM 2402 C CA . LEU A 1 302 ? 16.469 -13.102 -2.779 1 93.31 302 LEU A CA 1
ATOM 2403 C C . LEU A 1 302 ? 15.414 -13.711 -1.866 1 93.31 302 LEU A C 1
ATOM 2405 O O . LEU A 1 302 ? 15.75 -14.336 -0.858 1 93.31 302 LEU A O 1
ATOM 2409 N N . GLN A 1 303 ? 14.227 -13.43 -2.203 1 94.44 303 GLN A N 1
ATOM 2410 C CA . GLN A 1 303 ? 13.125 -13.922 -1.374 1 94.44 303 GLN A CA 1
ATOM 2411 C C . GLN A 1 303 ? 12.359 -15.031 -2.08 1 94.44 303 GLN A C 1
ATOM 2413 O O . GLN A 1 303 ? 12.5 -15.219 -3.289 1 94.44 303 GLN A O 1
ATOM 2418 N N . ILE A 1 304 ? 11.531 -15.734 -1.318 1 95.38 304 ILE A N 1
ATOM 2419 C CA . ILE A 1 304 ? 10.82 -16.891 -1.857 1 95.38 304 ILE A CA 1
ATOM 2420 C C . ILE A 1 304 ? 9.547 -16.422 -2.568 1 95.38 304 ILE A C 1
ATOM 2422 O O . ILE A 1 304 ? 9.023 -17.125 -3.439 1 95.38 304 ILE A O 1
ATOM 2426 N N . MET A 1 305 ? 9.055 -15.234 -2.188 1 96.31 305 MET A N 1
ATOM 2427 C CA . MET A 1 305 ? 7.867 -14.656 -2.807 1 96.31 305 MET A CA 1
ATOM 2428 C C . MET A 1 305 ? 7.926 -13.133 -2.785 1 96.31 305 MET A C 1
ATOM 2430 O O . MET A 1 305 ? 8.68 -12.547 -2.008 1 96.31 305 MET A O 1
ATOM 2434 N N . TYR A 1 306 ? 7.191 -12.516 -3.662 1 96.38 306 TYR A N 1
ATOM 2435 C CA . TYR A 1 306 ? 7.117 -11.07 -3.816 1 96.38 306 TYR A CA 1
ATOM 2436 C C . TYR A 1 306 ? 5.676 -10.609 -4.008 1 96.38 306 TYR A C 1
ATOM 2438 O O . TYR A 1 306 ? 4.809 -11.414 -4.375 1 96.38 306 TYR A O 1
ATOM 2446 N N . GLY A 1 307 ? 5.434 -9.352 -3.68 1 96.38 307 GLY A N 1
ATOM 2447 C CA . GLY A 1 307 ? 4.164 -8.773 -4.082 1 96.38 307 GLY A CA 1
ATOM 2448 C C . GLY A 1 307 ? 3.969 -8.75 -5.59 1 96.38 307 GLY A C 1
ATOM 2449 O O . GLY A 1 307 ? 4.867 -9.125 -6.34 1 96.38 307 GLY A O 1
ATOM 2450 N N . LEU A 1 308 ? 2.85 -8.242 -6.031 1 96.75 308 LEU A N 1
ATOM 2451 C CA . LEU A 1 308 ? 2.438 -8.289 -7.43 1 96.75 308 LEU A CA 1
ATOM 2452 C C . LEU A 1 308 ? 3.402 -7.504 -8.305 1 96.75 308 LEU A C 1
ATOM 2454 O O . LEU A 1 308 ? 3.676 -7.895 -9.445 1 96.75 308 LEU A O 1
ATOM 2458 N N . SER A 1 309 ? 3.953 -6.457 -7.754 1 95.31 309 SER A N 1
ATOM 2459 C CA . SER A 1 309 ? 4.855 -5.617 -8.531 1 95.31 309 SER A CA 1
ATOM 2460 C C . SER A 1 309 ? 6.309 -5.836 -8.125 1 95.31 309 SER A C 1
ATOM 2462 O O . SER A 1 309 ? 7.195 -5.09 -8.539 1 95.31 309 SER A O 1
ATOM 2464 N N . GLY A 1 310 ? 6.504 -6.805 -7.266 1 94.62 310 GLY A N 1
ATOM 2465 C CA . GLY A 1 310 ? 7.859 -7.086 -6.809 1 94.62 310 GLY A CA 1
ATOM 2466 C C . GLY A 1 310 ? 8.141 -6.551 -5.418 1 94.62 310 GLY A C 1
ATOM 2467 O O . GLY A 1 310 ? 9.297 -6.461 -5.004 1 94.62 310 GLY A O 1
ATOM 2468 N N . GLU A 1 311 ? 7.105 -6.137 -4.656 1 94.69 311 GLU A N 1
ATOM 2469 C CA . GLU A 1 311 ? 7.285 -5.664 -3.285 1 94.69 311 GLU A CA 1
ATOM 2470 C C . GLU A 1 311 ? 7.918 -6.742 -2.408 1 94.69 311 GLU A C 1
ATOM 2472 O O . GLU A 1 311 ? 7.562 -7.918 -2.51 1 94.69 311 GLU A O 1
ATOM 2477 N N . ARG A 1 312 ? 8.758 -6.348 -1.54 1 93.5 312 ARG A N 1
ATOM 2478 C CA . ARG A 1 312 ? 9.5 -7.297 -0.721 1 93.5 312 ARG A CA 1
ATOM 2479 C C . ARG A 1 312 ? 8.906 -7.398 0.679 1 93.5 312 ARG A C 1
ATOM 2481 O O . ARG A 1 312 ? 9.055 -8.422 1.35 1 93.5 312 ARG A O 1
ATOM 2488 N N . ARG A 1 313 ? 8.258 -6.355 1.131 1 91.88 313 ARG A N 1
ATOM 2489 C CA . ARG A 1 313 ? 7.688 -6.371 2.475 1 91.88 313 ARG A CA 1
ATOM 2490 C C . ARG A 1 313 ? 6.238 -6.836 2.449 1 91.88 313 ARG A C 1
ATOM 2492 O O . ARG A 1 313 ? 5.367 -6.145 1.92 1 91.88 313 ARG A O 1
ATOM 2499 N N . LEU A 1 314 ? 6.031 -7.953 3.016 1 94.62 314 LEU A N 1
ATOM 2500 C CA . LEU A 1 314 ? 4.703 -8.555 3.115 1 94.62 314 LEU A CA 1
ATOM 2501 C C . LEU A 1 314 ? 4.367 -8.891 4.562 1 94.62 314 LEU A C 1
ATOM 2503 O O . LEU A 1 314 ? 4.156 -10.055 4.902 1 94.62 314 LEU A O 1
ATOM 2507 N N . PRO A 1 315 ? 4.242 -7.895 5.395 1 91.62 315 PRO A N 1
ATOM 2508 C CA . PRO A 1 315 ? 4.035 -8.156 6.82 1 91.62 315 PRO A CA 1
ATOM 2509 C C . PRO A 1 315 ? 2.771 -8.969 7.094 1 91.62 315 PRO A C 1
ATOM 2511 O O . PRO A 1 315 ? 1.723 -8.703 6.496 1 91.62 315 PRO A O 1
ATOM 2514 N N . GLU A 1 316 ? 2.953 -9.914 7.949 1 94.88 316 GLU A N 1
ATOM 2515 C CA . GLU A 1 316 ? 1.83 -10.773 8.32 1 94.88 316 GLU A CA 1
ATOM 2516 C C . GLU A 1 316 ? 1.1 -10.219 9.547 1 94.88 316 GLU A C 1
ATOM 2518 O O . GLU A 1 316 ? 1.731 -9.812 10.523 1 94.88 316 GLU A O 1
ATOM 2523 N N . TYR A 1 317 ? -0.208 -10.117 9.484 1 94.69 317 TYR A N 1
ATOM 2524 C CA . TYR A 1 317 ? -1.027 -9.766 10.641 1 94.69 317 TYR A CA 1
ATOM 2525 C C . TYR A 1 317 ? -2.369 -10.484 10.602 1 94.69 317 TYR A C 1
ATOM 2527 O O . TYR A 1 317 ? -2.762 -11.016 9.555 1 94.69 317 TYR A O 1
ATOM 2535 N N . GLU A 1 318 ? -3.006 -10.547 11.719 1 97.12 318 GLU A N 1
ATOM 2536 C CA . GLU A 1 318 ? -4.266 -11.266 11.844 1 97.12 318 GLU A CA 1
ATOM 2537 C C . GLU A 1 318 ? -5.457 -10.32 11.773 1 97.12 318 GLU A C 1
ATOM 2539 O O . GLU A 1 318 ? -5.387 -9.188 12.266 1 97.12 318 GLU A O 1
ATOM 2544 N N . LEU A 1 319 ? -6.441 -10.711 11.086 1 97.44 319 LEU A N 1
ATOM 2545 C CA . LEU A 1 319 ? -7.73 -10.023 11.086 1 97.44 319 LEU A CA 1
ATOM 2546 C C . LEU A 1 319 ? -8.672 -10.633 12.117 1 97.44 319 LEU A C 1
ATOM 2548 O O . LEU A 1 319 ? -9.484 -11.508 11.789 1 97.44 319 LEU A O 1
ATOM 2552 N N . SER A 1 320 ? -8.742 -10.109 13.234 1 95.81 320 SER A N 1
ATOM 2553 C CA . SER A 1 320 ? -9.359 -10.75 14.391 1 95.81 320 SER A CA 1
ATOM 2554 C C . SER A 1 320 ? -10.875 -10.68 14.312 1 95.81 320 SER A C 1
ATOM 2556 O O . SER A 1 320 ? -11.57 -11.445 14.984 1 95.81 320 SER A O 1
ATOM 2558 N N . TRP A 1 321 ? -11.422 -9.789 13.477 1 95.81 321 TRP A N 1
ATOM 2559 C CA . TRP A 1 321 ? -12.867 -9.641 13.414 1 95.81 321 TRP A CA 1
ATOM 2560 C C . TRP A 1 321 ? -13.484 -10.664 12.469 1 95.81 321 TRP A C 1
ATOM 2562 O O . TRP A 1 321 ? -14.703 -10.805 12.406 1 95.81 321 TRP A O 1
ATOM 2572 N N . LEU A 1 322 ? -12.695 -11.406 11.742 1 98.06 322 LEU A N 1
ATOM 2573 C CA . LEU A 1 322 ? -13.164 -12.477 10.867 1 98.06 322 LEU A CA 1
ATOM 2574 C C . LEU A 1 322 ? -12.961 -13.844 11.523 1 98.06 322 LEU A C 1
ATOM 2576 O O . LEU A 1 322 ? -11.844 -14.188 11.906 1 98.06 322 LEU A O 1
ATOM 2580 N N . PRO A 1 323 ? -13.945 -14.602 11.578 1 97.19 323 PRO A N 1
ATOM 2581 C CA . PRO A 1 323 ? -13.836 -15.914 12.227 1 97.19 323 PRO A CA 1
ATOM 2582 C C . PRO A 1 323 ? -13.062 -16.922 11.383 1 97.19 323 PRO A C 1
ATOM 2584 O O . PRO A 1 323 ? -12.594 -17.938 11.906 1 97.19 323 PRO A O 1
ATOM 2587 N N . GLY A 1 324 ? -12.977 -16.703 10.086 1 97.81 324 GLY A N 1
ATOM 2588 C CA . GLY A 1 324 ? -12.328 -17.641 9.18 1 97.81 324 GLY A CA 1
ATOM 2589 C C . GLY A 1 324 ? -13.297 -18.594 8.516 1 97.81 324 GLY A C 1
ATOM 2590 O O . GLY A 1 324 ? -14.445 -18.734 8.953 1 97.81 324 GLY A O 1
ATOM 2591 N N . PHE A 1 325 ? -12.906 -19.203 7.453 1 97.81 325 PHE A N 1
ATOM 2592 C CA . PHE A 1 325 ? -13.727 -20.156 6.723 1 97.81 325 PHE A CA 1
ATOM 2593 C C . PHE A 1 325 ? -14.109 -21.328 7.609 1 97.81 325 PHE A C 1
ATOM 2595 O O . PHE A 1 325 ? -13.25 -22.078 8.078 1 97.81 325 PHE A O 1
ATOM 2602 N N . HIS A 1 326 ? -15.352 -21.484 7.859 1 95.62 326 HIS A N 1
ATOM 2603 C CA . HIS A 1 326 ? -15.875 -22.516 8.75 1 95.62 326 HIS A CA 1
ATOM 2604 C C . HIS A 1 326 ? -15.203 -22.453 10.117 1 95.62 326 HIS A C 1
ATOM 2606 O O . HIS A 1 326 ? -14.852 -23.484 10.688 1 95.62 326 HIS A O 1
ATOM 2612 N N . GLY A 1 327 ? -14.883 -21.25 10.508 1 95.69 327 GLY A N 1
ATOM 2613 C CA . GLY A 1 327 ? -14.336 -21.031 11.844 1 95.69 327 GLY A CA 1
ATOM 2614 C C . GLY A 1 327 ? -12.852 -21.344 11.93 1 95.69 327 GLY A C 1
ATOM 2615 O O . GLY A 1 327 ? -12.312 -21.484 13.031 1 95.69 327 GLY A O 1
ATOM 2616 N N . SER A 1 328 ? -12.203 -21.531 10.805 1 96.44 328 SER A N 1
ATOM 2617 C CA . SER A 1 328 ? -10.766 -21.797 10.805 1 96.44 328 SER A CA 1
ATOM 2618 C C . SER A 1 328 ? -9.969 -20.516 11.039 1 96.44 328 SER A C 1
ATOM 2620 O O . SER A 1 328 ? -9.836 -19.672 10.141 1 96.44 328 SER A O 1
ATOM 2622 N N . ALA A 1 329 ? -9.398 -20.359 12.148 1 96.31 329 ALA A N 1
ATOM 2623 C CA . ALA A 1 329 ? -8.648 -19.188 12.562 1 96.31 329 ALA A CA 1
ATOM 2624 C C . ALA A 1 329 ? -7.176 -19.516 12.773 1 96.31 329 ALA A C 1
ATOM 2626 O O . ALA A 1 329 ? -6.812 -20.672 12.992 1 96.31 329 ALA A O 1
ATOM 2627 N N . PRO A 1 330 ? -6.359 -18.531 12.703 1 97.38 330 PRO A N 1
ATOM 2628 C CA . PRO A 1 330 ? -6.645 -17.125 12.43 1 97.38 330 PRO A CA 1
ATOM 2629 C C . PRO A 1 330 ? -6.793 -16.828 10.945 1 97.38 330 PRO A C 1
ATOM 2631 O O . PRO A 1 330 ? -6.395 -17.641 10.102 1 97.38 330 PRO A O 1
ATOM 2634 N N . VAL A 1 331 ? -7.48 -15.734 10.609 1 98.44 331 VAL A N 1
ATOM 2635 C CA . VAL A 1 331 ? -7.426 -15.141 9.273 1 98.44 331 VAL A CA 1
ATOM 2636 C C . VAL A 1 331 ? -6.219 -14.211 9.18 1 98.44 331 VAL A C 1
ATOM 2638 O O . VAL A 1 331 ? -6.051 -13.312 10 1 98.44 331 VAL A O 1
ATOM 2641 N N . ARG A 1 332 ? -5.375 -14.484 8.188 1 98 332 ARG A N 1
ATOM 2642 C CA . ARG A 1 332 ? -4.113 -13.75 8.078 1 98 332 ARG A CA 1
ATOM 2643 C C . ARG A 1 332 ? -4.023 -13.016 6.746 1 98 332 ARG A C 1
ATOM 2645 O O . ARG A 1 332 ? -4.562 -13.469 5.738 1 98 332 ARG A O 1
ATOM 2652 N N . VAL A 1 333 ? -3.404 -11.891 6.805 1 97.25 333 VAL A N 1
ATOM 2653 C CA . VAL A 1 333 ? -2.928 -11.188 5.617 1 97.25 333 VAL A CA 1
ATOM 2654 C C . VAL A 1 333 ? -1.415 -10.992 5.703 1 97.25 333 VAL A C 1
ATOM 2656 O O . VAL A 1 333 ? -0.857 -10.883 6.797 1 97.25 333 VAL A O 1
ATOM 2659 N N . GLY A 1 334 ? -0.763 -10.977 4.52 1 96.44 334 GLY A N 1
ATOM 2660 C CA . GLY A 1 334 ? 0.69 -11.039 4.543 1 96.44 334 GLY A CA 1
ATOM 2661 C C . GLY A 1 334 ? 1.224 -12.445 4.742 1 96.44 334 GLY A C 1
ATOM 2662 O O . GLY A 1 334 ? 0.45 -13.391 4.91 1 96.44 334 GLY A O 1
ATOM 2663 N N . ASN A 1 335 ? 2.51 -12.594 4.668 1 96.12 335 ASN A N 1
ATOM 2664 C CA . ASN A 1 335 ? 3.117 -13.914 4.785 1 96.12 335 ASN A CA 1
ATOM 2665 C C . ASN A 1 335 ? 4.543 -13.828 5.328 1 96.12 335 ASN A C 1
ATOM 2667 O O . ASN A 1 335 ? 5.449 -13.375 4.629 1 96.12 335 ASN A O 1
ATOM 2671 N N . GLU A 1 336 ? 4.758 -14.367 6.461 1 93.69 336 GLU A N 1
ATOM 2672 C CA . GLU A 1 336 ? 6.023 -14.242 7.176 1 93.69 336 GLU A CA 1
ATOM 2673 C C . GLU A 1 336 ? 7.09 -15.156 6.57 1 93.69 336 GLU A C 1
ATOM 2675 O O . GLU A 1 336 ? 8.281 -14.992 6.844 1 93.69 336 GLU A O 1
ATOM 2680 N N . ALA A 1 337 ? 6.676 -16.078 5.727 1 92.88 337 ALA A N 1
ATOM 2681 C CA . ALA A 1 337 ? 7.645 -16.953 5.074 1 92.88 337 ALA A CA 1
ATOM 2682 C C . ALA A 1 337 ? 8.578 -16.156 4.164 1 92.88 337 ALA A C 1
ATOM 2684 O O . ALA A 1 337 ? 9.633 -16.656 3.76 1 92.88 337 ALA A O 1
ATOM 2685 N N . VAL A 1 338 ? 8.219 -14.93 3.941 1 93.44 338 VAL A N 1
ATOM 2686 C CA . VAL A 1 338 ? 8.992 -14.062 3.055 1 93.44 338 VAL A CA 1
ATOM 2687 C C . VAL A 1 338 ? 10.398 -13.883 3.615 1 93.44 338 VAL A C 1
ATOM 2689 O O . VAL A 1 338 ? 11.352 -13.656 2.861 1 93.44 338 VAL A O 1
ATOM 2692 N N . LYS A 1 339 ? 10.633 -14.109 4.879 1 91.25 339 LYS A N 1
ATOM 2693 C CA . LYS A 1 339 ? 11.906 -13.875 5.547 1 91.25 339 LYS A CA 1
ATOM 2694 C C . LYS A 1 339 ? 12.789 -15.117 5.504 1 91.25 339 LYS A C 1
ATOM 2696 O O . LYS A 1 339 ? 13.961 -15.07 5.883 1 91.25 339 LYS A O 1
ATOM 2701 N N . GLN A 1 340 ? 12.305 -16.188 4.957 1 93.12 340 GLN A N 1
ATOM 2702 C CA . GLN A 1 340 ? 13.008 -17.469 5 1 93.12 340 GLN A CA 1
ATOM 2703 C C . GLN A 1 340 ? 14.039 -17.562 3.881 1 93.12 340 GLN A C 1
ATOM 2705 O O . GLN A 1 340 ? 13.891 -16.922 2.838 1 93.12 340 GLN A O 1
ATOM 2710 N N . LEU A 1 341 ? 15.031 -18.375 4.176 1 94.38 341 LEU A N 1
ATOM 2711 C CA . LEU A 1 341 ? 15.984 -18.75 3.145 1 94.38 341 LEU A CA 1
ATOM 2712 C C . LEU A 1 341 ? 15.586 -20.078 2.496 1 94.38 341 LEU A C 1
ATOM 2714 O O . LEU A 1 341 ? 15.383 -21.078 3.189 1 94.38 341 LEU A O 1
ATOM 2718 N N . GLN A 1 342 ? 15.422 -20 1.252 1 94.88 342 GLN A N 1
ATOM 2719 C CA . GLN A 1 342 ? 15.203 -21.203 0.451 1 94.88 342 GLN A CA 1
ATOM 2720 C C . GLN A 1 342 ? 16.203 -21.281 -0.697 1 94.88 342 GLN A C 1
ATOM 2722 O O . GLN A 1 342 ? 16.125 -20.516 -1.659 1 94.88 342 GLN A O 1
ATOM 2727 N N . LEU A 1 343 ? 17.047 -22.219 -0.583 1 96.06 343 LEU A N 1
ATOM 2728 C CA . LEU A 1 343 ? 18.141 -22.328 -1.546 1 96.06 343 LEU A CA 1
ATOM 2729 C C . LEU A 1 343 ? 17.641 -22.859 -2.883 1 96.06 343 LEU A C 1
ATOM 2731 O O . LEU A 1 343 ? 18.266 -22.641 -3.92 1 96.06 343 LEU A O 1
ATOM 2735 N N . ASP A 1 344 ? 16.531 -23.562 -2.844 1 95.88 344 ASP A N 1
ATOM 2736 C CA . ASP A 1 344 ? 15.977 -24.109 -4.082 1 95.88 344 ASP A CA 1
ATOM 2737 C C . ASP A 1 344 ? 15.547 -23 -5.027 1 95.88 344 ASP A C 1
ATOM 2739 O O . ASP A 1 344 ? 15.523 -23.172 -6.246 1 95.88 344 ASP A O 1
ATOM 2743 N N . VAL A 1 345 ? 15.266 -21.844 -4.48 1 95.12 345 VAL A N 1
ATOM 2744 C CA . VAL A 1 345 ? 14.742 -20.734 -5.27 1 95.12 345 VAL A CA 1
ATOM 2745 C C . VAL A 1 345 ? 15.812 -20.25 -6.25 1 95.12 345 VAL A C 1
ATOM 2747 O O . VAL A 1 345 ? 15.492 -19.828 -7.363 1 95.12 345 VAL A O 1
ATOM 2750 N N . TYR A 1 346 ? 17.047 -20.281 -5.883 1 95.81 346 TYR A N 1
ATOM 2751 C CA . TYR A 1 346 ? 18.125 -19.891 -6.785 1 95.81 346 TYR A CA 1
ATOM 2752 C C . TYR A 1 346 ? 18.156 -20.766 -8.023 1 95.81 346 TYR A C 1
ATOM 2754 O O . TYR A 1 346 ? 18.297 -20.281 -9.148 1 95.81 346 TYR A O 1
ATOM 2762 N N . GLY A 1 347 ? 18 -22.047 -7.793 1 96.31 347 GLY A N 1
ATOM 2763 C CA . GLY A 1 347 ? 17.922 -22.969 -8.914 1 96.31 347 GLY A CA 1
ATOM 2764 C C . GLY A 1 347 ? 16.719 -22.734 -9.805 1 96.31 347 GLY A C 1
ATOM 2765 O O . GLY A 1 347 ? 16.828 -22.812 -11.031 1 96.31 347 GLY A O 1
ATOM 2766 N N . GLU A 1 348 ? 15.617 -22.422 -9.156 1 95.12 348 GLU A N 1
ATOM 2767 C CA . GLU A 1 348 ? 14.391 -22.172 -9.898 1 95.12 348 GLU A CA 1
ATOM 2768 C C . GLU A 1 348 ? 14.531 -20.953 -10.805 1 95.12 348 GLU A C 1
ATOM 2770 O O . GLU A 1 348 ? 14.133 -20.984 -11.977 1 95.12 348 GLU A O 1
ATOM 2775 N N . VAL A 1 349 ? 15.078 -19.922 -10.281 1 94.25 349 VAL A N 1
ATOM 2776 C CA . VAL A 1 349 ? 15.227 -18.688 -11.039 1 94.25 349 VAL A CA 1
ATOM 2777 C C . VAL A 1 349 ? 16.188 -18.906 -12.203 1 94.25 349 VAL A C 1
ATOM 2779 O O . VAL A 1 349 ? 15.883 -18.562 -13.344 1 94.25 349 VAL A O 1
ATOM 2782 N N . ILE A 1 350 ? 17.328 -19.531 -11.961 1 95.19 350 ILE A N 1
ATOM 2783 C CA . ILE A 1 350 ? 18.328 -19.734 -12.992 1 95.19 350 ILE A CA 1
ATOM 2784 C C . ILE A 1 350 ? 17.812 -20.688 -14.062 1 95.19 350 ILE A C 1
ATOM 2786 O O . ILE A 1 350 ? 18.016 -20.469 -15.258 1 95.19 350 ILE A O 1
ATOM 2790 N N . ASP A 1 351 ? 17.094 -21.703 -13.594 1 94.94 351 ASP A N 1
ATOM 2791 C CA . ASP A 1 351 ? 16.484 -22.641 -14.531 1 94.94 351 ASP A CA 1
ATOM 2792 C C . ASP A 1 351 ? 15.461 -21.922 -15.422 1 94.94 351 ASP A C 1
ATOM 2794 O O . ASP A 1 351 ? 15.398 -22.172 -16.625 1 94.94 351 ASP A O 1
ATOM 2798 N N . SER A 1 352 ? 14.688 -21.062 -14.844 1 93.19 352 SER A N 1
ATOM 2799 C CA . SER A 1 352 ? 13.68 -20.297 -15.57 1 93.19 352 SER A CA 1
ATOM 2800 C C . SER A 1 352 ? 14.328 -19.375 -16.609 1 93.19 352 SER A C 1
ATOM 2802 O O . SER A 1 352 ? 13.875 -19.312 -17.75 1 93.19 352 SER A O 1
ATOM 2804 N N . LEU A 1 353 ? 15.336 -18.719 -16.219 1 91.25 353 LEU A N 1
ATOM 2805 C CA . LEU A 1 353 ? 16.016 -17.781 -17.125 1 91.25 353 LEU A CA 1
ATOM 2806 C C . LEU A 1 353 ? 16.703 -18.547 -18.25 1 91.25 353 LEU A C 1
ATOM 2808 O O . LEU A 1 353 ? 16.734 -18.078 -19.391 1 91.25 353 LEU A O 1
ATOM 2812 N N . THR A 1 354 ? 17.234 -19.703 -17.953 1 91.38 354 THR A N 1
ATOM 2813 C CA . THR A 1 354 ? 17.828 -20.562 -18.969 1 91.38 354 THR A CA 1
ATOM 2814 C C . THR A 1 354 ? 16.781 -21.016 -19.984 1 91.38 354 THR A C 1
ATOM 2816 O O . THR A 1 354 ? 17.016 -20.984 -21.188 1 91.38 354 THR A O 1
ATOM 2819 N N . LEU A 1 355 ? 15.672 -21.438 -19.438 1 90.44 355 LEU A N 1
ATOM 2820 C CA . LEU A 1 355 ? 14.57 -21.875 -20.297 1 90.44 355 LEU A CA 1
ATOM 2821 C C . LEU A 1 355 ? 14.125 -20.734 -21.219 1 90.44 355 LEU A C 1
ATOM 2823 O O . LEU A 1 355 ? 13.859 -20.953 -22.406 1 90.44 355 LEU A O 1
ATOM 2827 N N . ALA A 1 356 ? 14.016 -19.578 -20.703 1 89.06 356 ALA A N 1
ATOM 2828 C CA . ALA A 1 356 ? 13.633 -18.406 -21.484 1 89.06 356 ALA A CA 1
ATOM 2829 C C . ALA A 1 356 ? 14.617 -18.172 -22.625 1 89.06 356 ALA A C 1
ATOM 2831 O O . ALA A 1 356 ? 14.203 -17.906 -23.75 1 89.06 356 ALA A O 1
ATOM 2832 N N . GLN A 1 357 ? 15.805 -18.281 -22.312 1 85.88 357 GLN A N 1
ATOM 2833 C CA . GLN A 1 357 ? 16.844 -18.062 -23.312 1 85.88 357 GLN A CA 1
ATOM 2834 C C . GLN A 1 357 ? 16.781 -19.125 -24.406 1 85.88 357 GLN A C 1
ATOM 2836 O O . GLN A 1 357 ? 16.875 -18.812 -25.594 1 85.88 357 GLN A O 1
ATOM 2841 N N . ARG A 1 358 ? 16.609 -20.297 -24.062 1 86.19 358 ARG A N 1
ATOM 2842 C CA . ARG A 1 358 ? 16.609 -21.422 -25 1 86.19 358 ARG A CA 1
ATOM 2843 C C . ARG A 1 358 ? 15.359 -21.391 -25.891 1 86.19 358 ARG A C 1
ATOM 2845 O O . ARG A 1 358 ? 15.375 -21.891 -27 1 86.19 358 ARG A O 1
ATOM 2852 N N . SER A 1 359 ? 14.336 -20.859 -25.344 1 87.06 359 SER A N 1
ATOM 2853 C CA . SER A 1 359 ? 13.062 -20.859 -26.062 1 87.06 359 SER A CA 1
ATOM 2854 C C . SER A 1 359 ? 12.984 -19.719 -27.078 1 87.06 359 SER A C 1
ATOM 2856 O O . SER A 1 359 ? 11.984 -19.578 -27.781 1 87.06 359 SER A O 1
ATOM 2858 N N . GLY A 1 360 ? 13.969 -18.906 -27.078 1 81.5 360 GLY A N 1
ATOM 2859 C CA . GLY A 1 360 ? 14.016 -17.844 -28.078 1 81.5 360 GLY A CA 1
ATOM 2860 C C . GLY A 1 360 ? 13.344 -16.562 -27.609 1 81.5 360 GLY A C 1
ATOM 2861 O O . GLY A 1 360 ? 13.102 -15.656 -28.422 1 81.5 360 GLY A O 1
ATOM 2862 N N . LEU A 1 361 ? 12.93 -16.516 -26.391 1 85.56 361 LEU A N 1
ATOM 2863 C CA . LEU A 1 361 ? 12.445 -15.234 -25.891 1 85.56 361 LEU A CA 1
ATOM 2864 C C . LEU A 1 361 ? 13.523 -14.164 -26.016 1 85.56 361 LEU A C 1
ATOM 2866 O O . LEU A 1 361 ? 14.711 -14.445 -25.844 1 85.56 361 LEU A O 1
ATOM 2870 N N . PRO A 1 362 ? 13.148 -12.984 -26.391 1 76.19 362 PRO A N 1
ATOM 2871 C CA . PRO A 1 362 ? 14.156 -11.93 -26.547 1 76.19 362 PRO A CA 1
ATOM 2872 C C . PRO A 1 362 ? 15.023 -11.75 -25.312 1 76.19 362 PRO A C 1
ATOM 2874 O O . PRO A 1 362 ? 14.5 -11.688 -24.188 1 76.19 362 PRO A O 1
ATOM 2877 N N . ALA A 1 363 ? 16.312 -11.742 -25.609 1 71.06 363 ALA A N 1
ATOM 2878 C CA . ALA A 1 363 ? 17.266 -11.609 -24.5 1 71.06 363 ALA A CA 1
ATOM 2879 C C . ALA A 1 363 ? 17.297 -10.18 -23.984 1 71.06 363 ALA A C 1
ATOM 2881 O O . ALA A 1 363 ? 17.156 -9.227 -24.75 1 71.06 363 ALA A O 1
ATOM 2882 N N . LYS A 1 364 ? 17.344 -10.117 -22.734 1 76.25 364 LYS A N 1
ATOM 2883 C CA . LYS A 1 364 ? 17.641 -8.836 -22.109 1 76.25 364 LYS A CA 1
ATOM 2884 C C . LYS A 1 364 ? 19.109 -8.766 -21.656 1 76.25 364 LYS A C 1
ATOM 2886 O O . LYS A 1 364 ? 19.641 -9.727 -21.109 1 76.25 364 LYS A O 1
ATOM 2891 N N . PRO A 1 365 ? 19.75 -7.691 -22.016 1 65.94 365 PRO A N 1
ATOM 2892 C CA . PRO A 1 365 ? 21.188 -7.59 -21.812 1 65.94 365 PRO A CA 1
ATOM 2893 C C . PRO A 1 365 ? 21.594 -7.895 -20.359 1 65.94 365 PRO A C 1
ATOM 2895 O O . PRO A 1 365 ? 22.688 -8.43 -20.125 1 65.94 365 PRO A O 1
ATOM 2898 N N . HIS A 1 366 ? 20.797 -7.688 -19.5 1 81.31 366 HIS A N 1
ATOM 2899 C CA . HIS A 1 366 ? 21.281 -7.773 -18.125 1 81.31 366 HIS A CA 1
ATOM 2900 C C . HIS A 1 366 ? 20.906 -9.109 -17.5 1 81.31 366 HIS A C 1
ATOM 2902 O O . HIS A 1 366 ? 21.297 -9.391 -16.359 1 81.31 366 HIS A O 1
ATOM 2908 N N . MET A 1 367 ? 20.344 -9.977 -18.219 1 86.56 367 MET A N 1
ATOM 2909 C CA . MET A 1 367 ? 19.875 -11.25 -17.688 1 86.56 367 MET A CA 1
ATOM 2910 C C . MET A 1 367 ? 21.047 -12.117 -17.234 1 86.56 367 MET A C 1
ATOM 2912 O O . MET A 1 367 ? 21.031 -12.68 -16.141 1 86.56 367 MET A O 1
ATOM 2916 N N . TRP A 1 368 ? 22.031 -12.18 -18.094 1 89.88 368 TRP A N 1
ATOM 2917 C CA . TRP A 1 368 ? 23.188 -13.016 -17.766 1 89.88 368 TRP A CA 1
ATOM 2918 C C . TRP A 1 368 ? 23.938 -12.469 -16.562 1 89.88 368 TRP A C 1
ATOM 2920 O O . TRP A 1 368 ? 24.422 -13.234 -15.727 1 89.88 368 TRP A O 1
ATOM 2930 N N . ARG A 1 369 ? 23.969 -11.172 -16.438 1 89.44 369 ARG A N 1
ATOM 2931 C CA . ARG A 1 369 ? 24.641 -10.562 -15.297 1 89.44 369 ARG A CA 1
ATOM 2932 C C . ARG A 1 369 ? 23.938 -10.906 -13.992 1 89.44 369 ARG A C 1
ATOM 2934 O O . ARG A 1 369 ? 24.578 -11.133 -12.969 1 89.44 369 ARG A O 1
ATOM 2941 N N . VAL A 1 370 ? 22.688 -10.938 -14.031 1 89.81 370 VAL A N 1
ATOM 2942 C CA . VAL A 1 370 ? 21.891 -11.312 -12.867 1 89.81 370 VAL A CA 1
ATOM 2943 C C . VAL A 1 370 ? 22.172 -12.766 -12.492 1 89.81 370 VAL A C 1
ATOM 2945 O O . VAL A 1 370 ? 22.359 -13.086 -11.32 1 89.81 370 VAL A O 1
ATOM 2948 N N . GLN A 1 371 ? 22.203 -13.586 -13.492 1 92.88 371 GLN A N 1
ATOM 2949 C CA . GLN A 1 371 ? 22.5 -14.992 -13.258 1 92.88 371 GLN A CA 1
ATOM 2950 C C . GLN A 1 371 ? 23.875 -15.172 -12.625 1 92.88 371 GLN A C 1
ATOM 2952 O O . GLN A 1 371 ? 24.031 -15.961 -11.688 1 92.88 371 GLN A O 1
ATOM 2957 N N . CYS A 1 372 ? 24.797 -14.406 -13.156 1 94.38 372 CYS A N 1
ATOM 2958 C CA . CYS A 1 372 ? 26.156 -14.484 -12.617 1 94.38 372 CYS A CA 1
ATOM 2959 C C . CYS A 1 372 ? 26.188 -14.047 -11.164 1 94.38 372 CYS A C 1
ATOM 2961 O O . CYS A 1 372 ? 26.859 -14.68 -10.336 1 94.38 372 CYS A O 1
ATOM 2963 N N . ALA A 1 373 ? 25.484 -13.016 -10.891 1 92.94 373 ALA A N 1
ATOM 2964 C CA . ALA A 1 373 ? 25.438 -12.523 -9.516 1 92.94 373 ALA A CA 1
ATOM 2965 C C . ALA A 1 373 ? 24.812 -13.547 -8.586 1 92.94 373 ALA A C 1
ATOM 2967 O O . ALA A 1 373 ? 25.297 -13.758 -7.465 1 92.94 373 ALA A O 1
ATOM 2968 N N . LEU A 1 374 ? 23.797 -14.195 -8.969 1 95.44 374 LEU A N 1
ATOM 2969 C CA . LEU A 1 374 ? 23.141 -15.234 -8.18 1 95.44 374 LEU A CA 1
ATOM 2970 C C . LEU A 1 374 ? 24.078 -16.422 -7.953 1 95.44 374 LEU A C 1
ATOM 2972 O O . LEU A 1 374 ? 24.141 -16.953 -6.848 1 95.44 374 LEU A O 1
ATOM 2976 N N . MET A 1 375 ? 24.812 -16.766 -9 1 96.56 375 MET A N 1
ATOM 2977 C CA . MET A 1 375 ? 25.734 -17.891 -8.898 1 96.56 375 MET A CA 1
ATOM 2978 C C . MET A 1 375 ? 26.875 -17.578 -7.934 1 96.56 375 MET A C 1
ATOM 2980 O O . MET A 1 375 ? 27.328 -18.453 -7.199 1 96.56 375 MET A O 1
ATOM 2984 N N . GLU A 1 376 ? 27.281 -16.328 -7.988 1 95.5 376 GLU A N 1
ATOM 2985 C CA . GLU A 1 376 ? 28.359 -15.93 -7.094 1 95.5 376 GLU A CA 1
ATOM 2986 C C . GLU A 1 376 ? 27.938 -16.062 -5.633 1 95.5 376 GLU A C 1
ATOM 2988 O O . GLU A 1 376 ? 28.719 -16.531 -4.797 1 95.5 376 GLU A O 1
ATOM 2993 N N . PHE A 1 377 ? 26.844 -15.742 -5.277 1 95.38 377 PHE A N 1
ATOM 2994 C CA . PHE A 1 377 ? 26.328 -15.906 -3.92 1 95.38 377 PHE A CA 1
ATOM 2995 C C . PHE A 1 377 ? 26.141 -17.391 -3.588 1 95.38 377 PHE A C 1
ATOM 2997 O O . PHE A 1 377 ? 26.531 -17.844 -2.512 1 95.38 377 PHE A O 1
ATOM 3004 N N . LEU A 1 378 ? 25.516 -18.125 -4.547 1 97.31 378 LEU A N 1
ATOM 3005 C CA . LEU A 1 378 ? 25.125 -19.516 -4.324 1 97.31 378 LEU A CA 1
ATOM 3006 C C . LEU A 1 378 ? 26.359 -20.406 -4.137 1 97.31 378 LEU A C 1
ATOM 3008 O O . LEU A 1 378 ? 26.297 -21.438 -3.471 1 97.31 378 LEU A O 1
ATOM 3012 N N . ARG A 1 379 ? 27.453 -19.969 -4.695 1 95.81 379 ARG A N 1
ATOM 3013 C CA . ARG A 1 379 ? 28.703 -20.75 -4.656 1 95.81 379 ARG A CA 1
ATOM 3014 C C . ARG A 1 379 ? 29.078 -21.094 -3.223 1 95.81 379 ARG A C 1
ATOM 3016 O O . ARG A 1 379 ? 29.594 -22.188 -2.959 1 95.81 379 ARG A O 1
ATOM 3023 N N . THR A 1 380 ? 28.734 -20.203 -2.332 1 93.56 380 THR A N 1
ATOM 3024 C CA . THR A 1 380 ? 29.062 -20.469 -0.937 1 93.56 380 THR A CA 1
ATOM 3025 C C . THR A 1 380 ? 27.797 -20.75 -0.123 1 93.56 380 THR A C 1
ATOM 3027 O O . THR A 1 380 ? 27.812 -21.578 0.792 1 93.56 380 THR A O 1
ATOM 3030 N N . ALA A 1 381 ? 26.734 -20.188 -0.495 1 96.75 381 ALA A N 1
ATOM 3031 C CA . ALA A 1 381 ? 25.5 -20.219 0.294 1 96.75 381 ALA A CA 1
ATOM 3032 C C . ALA A 1 381 ? 24.875 -21.625 0.273 1 96.75 381 ALA A C 1
ATOM 3034 O O . ALA A 1 381 ? 24.141 -21.984 1.195 1 96.75 381 ALA A O 1
ATOM 3035 N N . TRP A 1 382 ? 25.188 -22.438 -0.739 1 97.56 382 TRP A N 1
ATOM 3036 C CA . TRP A 1 382 ? 24.531 -23.734 -0.88 1 97.56 382 TRP A CA 1
ATOM 3037 C C . TRP A 1 382 ? 24.875 -24.656 0.281 1 97.56 382 TRP A C 1
ATOM 3039 O O . TRP A 1 382 ? 24.188 -25.641 0.526 1 97.56 382 TRP A O 1
ATOM 3049 N N . ARG A 1 383 ? 25.87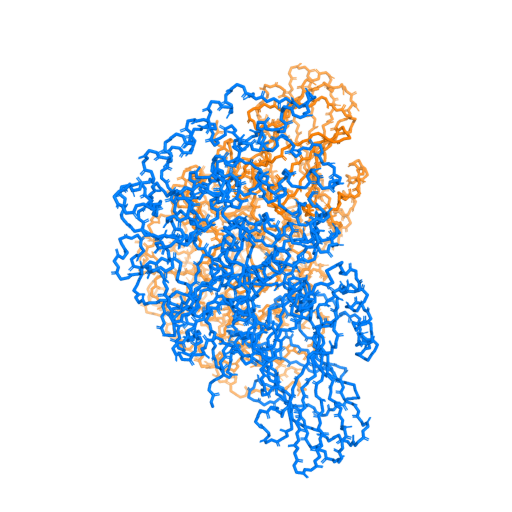5 -24.328 1.061 1 97.62 383 ARG A N 1
ATOM 3050 C CA . ARG A 1 383 ? 26.328 -25.172 2.17 1 97.62 383 ARG A CA 1
ATOM 3051 C C . ARG A 1 383 ? 25.531 -24.875 3.434 1 97.62 383 ARG A C 1
ATOM 3053 O O . ARG A 1 383 ? 25.641 -25.594 4.43 1 97.62 383 ARG A O 1
ATOM 3060 N N . GLN A 1 384 ? 24.672 -23.906 3.375 1 97.25 384 GLN A N 1
ATOM 3061 C CA . GLN A 1 384 ? 23.844 -23.547 4.523 1 97.25 384 GLN A CA 1
ATOM 3062 C C . GLN A 1 384 ? 22.562 -24.375 4.574 1 97.25 384 GLN A C 1
ATOM 3064 O O . GLN A 1 384 ? 22.062 -24.812 3.537 1 97.25 384 GLN A O 1
ATOM 3069 N N . PRO A 1 385 ? 22.078 -24.641 5.812 1 96.81 385 PRO A N 1
ATOM 3070 C CA . PRO A 1 385 ? 20.719 -25.172 5.898 1 96.81 385 PRO A CA 1
ATOM 3071 C C . PRO A 1 385 ? 19.656 -24.125 5.543 1 96.81 385 PRO A C 1
ATOM 3073 O O . PRO A 1 385 ? 19.953 -22.938 5.512 1 96.81 385 PRO A O 1
ATOM 3076 N N . ASP A 1 386 ? 18.578 -24.469 5.188 1 95.94 386 ASP A N 1
ATOM 3077 C CA . ASP A 1 386 ? 17.516 -23.547 4.816 1 95.94 386 ASP A CA 1
ATOM 3078 C C . ASP A 1 386 ? 16.156 -24.078 5.266 1 95.94 386 ASP A C 1
ATOM 3080 O O . ASP A 1 386 ? 16.078 -25 6.086 1 95.94 386 ASP A O 1
ATOM 3084 N N . GLN A 1 387 ? 15.039 -23.391 4.805 1 93.69 387 GLN A N 1
ATOM 3085 C CA . GLN A 1 387 ? 13.695 -23.734 5.27 1 93.69 387 GLN A CA 1
ATOM 3086 C C . GLN A 1 387 ? 12.977 -24.625 4.262 1 93.69 387 GLN A C 1
ATOM 3088 O O . GLN A 1 387 ? 11.812 -24.969 4.453 1 93.69 387 GLN A O 1
ATOM 3093 N N . GLY A 1 388 ? 13.609 -24.922 3.164 1 91.94 388 GLY A N 1
ATOM 3094 C CA . GLY A 1 388 ? 13.078 -25.875 2.189 1 91.94 388 GLY A CA 1
ATOM 3095 C C . GLY A 1 388 ? 11.914 -25.312 1.394 1 91.94 388 GLY A C 1
ATOM 3096 O O . GLY A 1 388 ? 11.406 -24.234 1.706 1 91.94 388 GLY A O 1
ATOM 3097 N N . LEU A 1 389 ? 11.43 -26.109 0.506 1 91.75 389 LEU A N 1
ATOM 3098 C CA . LEU A 1 389 ? 10.391 -25.75 -0.453 1 91.75 389 LEU A CA 1
ATOM 3099 C C . LEU A 1 389 ? 9.07 -25.469 0.256 1 91.75 389 LEU A C 1
ATOM 3101 O O . LEU A 1 389 ? 8.281 -24.641 -0.196 1 91.75 389 LEU A O 1
ATOM 3105 N N . TRP A 1 390 ? 8.836 -26.078 1.353 1 90.25 390 TRP A N 1
ATOM 3106 C CA . TRP A 1 390 ? 7.527 -26.031 1.998 1 90.25 390 TRP A CA 1
ATOM 3107 C C . TRP A 1 390 ? 7.508 -25 3.123 1 90.25 390 TRP A C 1
ATOM 3109 O O . TRP A 1 390 ? 6.57 -24.969 3.926 1 90.25 390 TRP A O 1
ATOM 3119 N N . GLU A 1 391 ? 8.508 -24.25 3.283 1 89.25 391 GLU A N 1
ATOM 3120 C CA . GLU A 1 391 ? 8.539 -23.141 4.23 1 89.25 391 GLU A CA 1
ATOM 3121 C C . GLU A 1 391 ? 8.312 -23.625 5.66 1 89.25 391 GLU A C 1
ATOM 3123 O O . GLU A 1 391 ? 7.484 -23.078 6.387 1 89.25 391 GLU A O 1
ATOM 3128 N N . VAL A 1 392 ? 9.047 -24.578 5.965 1 85.06 392 VAL A N 1
ATOM 3129 C CA . VAL A 1 392 ? 8.891 -25.125 7.305 1 85.06 392 VAL A CA 1
ATOM 3130 C C . VAL A 1 392 ? 9.227 -24.062 8.344 1 85.06 392 VAL A C 1
ATOM 3132 O O . VAL A 1 392 ? 10.141 -23.25 8.141 1 85.06 392 VAL A O 1
ATOM 3135 N N . ARG A 1 393 ? 8.531 -24.047 9.477 1 81.56 393 ARG A N 1
ATOM 3136 C CA . ARG A 1 393 ? 8.719 -23.016 10.5 1 81.56 393 ARG A CA 1
ATOM 3137 C C . ARG A 1 393 ? 9.656 -23.516 11.602 1 81.56 393 ARG A C 1
ATOM 3139 O O . ARG A 1 393 ? 10.008 -22.75 12.508 1 81.56 393 ARG A O 1
ATOM 3146 N N . GLY A 1 394 ? 10.18 -24.672 11.43 1 82.88 394 GLY A N 1
ATOM 3147 C CA . GLY A 1 394 ? 11.125 -25.203 12.391 1 82.88 394 GLY A CA 1
ATOM 3148 C C . GLY A 1 394 ? 12.57 -24.891 12.055 1 82.88 394 GLY A C 1
ATOM 3149 O O . GLY A 1 394 ? 12.852 -23.906 11.367 1 82.88 394 GLY A O 1
ATOM 3150 N N . THR A 1 395 ? 13.477 -25.578 12.609 1 89.75 395 THR A N 1
ATOM 3151 C CA . THR A 1 395 ? 14.906 -25.391 12.422 1 89.75 395 THR A CA 1
ATOM 3152 C C . THR A 1 395 ? 15.312 -25.656 10.977 1 89.75 395 THR A C 1
ATOM 3154 O O . THR A 1 395 ? 14.914 -26.672 10.398 1 89.75 395 THR A O 1
ATOM 3157 N N . PRO A 1 396 ? 16.062 -24.781 10.406 1 94.5 396 PRO A N 1
ATOM 3158 C CA . PRO A 1 396 ? 16.578 -25.047 9.055 1 94.5 396 PRO A CA 1
ATOM 3159 C C . PRO A 1 396 ? 17.344 -26.359 8.961 1 94.5 396 PRO A C 1
ATOM 3161 O O . PRO A 1 396 ? 18.031 -26.75 9.906 1 94.5 396 PRO A O 1
ATOM 3164 N N . ARG A 1 397 ? 17.219 -26.969 7.832 1 95.75 397 ARG A N 1
ATOM 3165 C CA . ARG A 1 397 ? 17.859 -28.25 7.578 1 95.75 397 ARG A CA 1
ATOM 3166 C C . ARG A 1 397 ? 18.531 -28.266 6.203 1 95.75 397 ARG A C 1
ATOM 3168 O O . ARG A 1 397 ? 18.281 -27.375 5.383 1 95.75 397 ARG A O 1
ATOM 3175 N N . HIS A 1 398 ? 19.391 -29.219 6.086 1 97.56 398 HIS A N 1
ATOM 3176 C CA . HIS A 1 398 ? 19.969 -29.453 4.766 1 97.56 398 HIS A CA 1
ATOM 3177 C C . HIS A 1 398 ? 19.047 -30.297 3.896 1 97.56 398 HIS A C 1
ATOM 3179 O O . HIS A 1 398 ? 19.328 -31.469 3.646 1 97.56 398 HIS A O 1
ATOM 3185 N N . PHE A 1 399 ? 18.094 -29.703 3.381 1 97.38 399 PHE A N 1
ATOM 3186 C CA . PHE A 1 399 ? 17.094 -30.391 2.572 1 97.38 399 PHE A CA 1
ATOM 3187 C C . PHE A 1 399 ? 17.703 -30.875 1.262 1 97.38 399 PHE A C 1
ATOM 3189 O O . PHE A 1 399 ? 18.438 -30.141 0.599 1 97.38 399 PHE A O 1
ATOM 3196 N N . VAL A 1 400 ? 17.359 -32.062 0.895 1 98.31 400 VAL A N 1
ATOM 3197 C CA . VAL A 1 400 ? 17.922 -32.688 -0.299 1 98.31 400 VAL A CA 1
ATOM 3198 C C . VAL A 1 400 ? 17.484 -31.906 -1.54 1 98.31 400 VAL A C 1
ATOM 3200 O O . VAL A 1 400 ? 18.312 -31.594 -2.406 1 98.31 400 VAL A O 1
ATOM 3203 N N . TYR A 1 401 ? 16.266 -31.594 -1.593 1 97.75 401 TYR A N 1
ATOM 3204 C CA . TYR A 1 401 ? 15.758 -30.891 -2.764 1 97.75 401 TYR A CA 1
ATOM 3205 C C . TYR A 1 401 ? 16.438 -29.531 -2.914 1 97.75 401 TYR A C 1
ATOM 3207 O O . TYR A 1 401 ? 16.703 -29.094 -4.031 1 97.75 401 TYR A O 1
ATOM 3215 N N . SER A 1 402 ? 16.672 -28.812 -1.832 1 97.94 402 SER A N 1
ATOM 3216 C CA . SER A 1 402 ? 17.391 -27.547 -1.891 1 97.94 402 SER A CA 1
ATOM 3217 C C . SER A 1 402 ? 18.766 -27.703 -2.549 1 97.94 402 SER A C 1
ATOM 3219 O O . SER A 1 402 ? 19.156 -26.891 -3.381 1 97.94 402 SER A O 1
ATOM 3221 N N . LYS A 1 403 ? 19.422 -28.766 -2.172 1 98.62 403 LYS A N 1
ATOM 3222 C CA . LYS A 1 403 ? 20.75 -29.016 -2.725 1 98.62 403 LYS A CA 1
ATOM 3223 C C . LYS A 1 403 ? 20.656 -29.438 -4.188 1 98.62 403 LYS A C 1
ATOM 3225 O O . LYS A 1 403 ? 21.5 -29.047 -5.004 1 98.62 403 LYS A O 1
ATOM 3230 N N . VAL A 1 404 ? 19.672 -30.219 -4.488 1 98.56 404 VAL A N 1
ATOM 3231 C CA . VAL A 1 404 ? 19.453 -30.625 -5.879 1 98.56 404 VAL A CA 1
ATOM 3232 C C . VAL A 1 404 ? 19.25 -29.375 -6.742 1 98.56 404 VAL A C 1
ATOM 3234 O O . VAL A 1 404 ? 19.812 -29.281 -7.836 1 98.56 404 VAL A O 1
ATOM 3237 N N . MET A 1 405 ? 18.516 -28.453 -6.258 1 98.06 405 MET A N 1
ATOM 3238 C CA . MET A 1 405 ? 18.25 -27.25 -7.035 1 98.06 405 MET A CA 1
ATOM 3239 C C . MET A 1 405 ? 19.484 -26.359 -7.113 1 98.06 405 MET A C 1
ATOM 3241 O O . MET A 1 405 ? 19.688 -25.656 -8.102 1 98.06 405 MET A O 1
ATOM 3245 N N . ALA A 1 406 ? 20.297 -26.406 -6.07 1 98.31 406 ALA A N 1
ATOM 3246 C CA . ALA A 1 406 ? 21.594 -25.734 -6.191 1 98.31 406 ALA A CA 1
ATOM 3247 C C . ALA A 1 406 ? 22.406 -26.344 -7.328 1 98.31 406 ALA A C 1
ATOM 3249 O O . ALA A 1 406 ? 23.078 -25.625 -8.078 1 98.31 406 ALA A O 1
ATOM 3250 N N . TRP A 1 407 ? 22.375 -27.625 -7.438 1 98.75 407 TRP A N 1
ATOM 3251 C CA . TRP A 1 407 ? 23.016 -28.328 -8.547 1 98.75 407 TRP A CA 1
ATOM 3252 C C . TRP A 1 407 ? 22.453 -27.859 -9.883 1 98.75 407 TRP A C 1
ATOM 3254 O O . TRP A 1 407 ? 23.203 -27.609 -10.836 1 98.75 407 TRP A O 1
ATOM 3264 N N . VAL A 1 408 ? 21.172 -27.734 -9.977 1 98.25 408 VAL A N 1
ATOM 3265 C CA . VAL A 1 408 ? 20.5 -27.297 -11.195 1 98.25 408 VAL A CA 1
ATOM 3266 C C . VAL A 1 408 ? 21.031 -25.922 -11.609 1 98.25 408 VAL A C 1
ATOM 3268 O O . VAL A 1 408 ? 21.328 -25.703 -12.789 1 98.25 408 VAL A O 1
ATOM 3271 N N . ALA A 1 409 ? 21.141 -25.031 -10.633 1 98.06 409 ALA A N 1
ATOM 3272 C CA . ALA A 1 409 ? 21.688 -23.703 -10.914 1 98.06 409 ALA A CA 1
ATOM 3273 C C . ALA A 1 409 ? 23.062 -23.797 -11.555 1 98.06 409 ALA A C 1
ATOM 3275 O O . ALA A 1 409 ? 23.312 -23.188 -12.594 1 98.06 409 ALA A O 1
ATOM 3276 N N . ALA A 1 410 ? 23.906 -24.578 -10.938 1 98.5 410 ALA A N 1
ATOM 3277 C CA . ALA A 1 410 ? 25.281 -24.734 -11.43 1 98.5 410 ALA A CA 1
ATOM 3278 C C . ALA A 1 410 ? 25.297 -25.406 -12.797 1 98.5 410 ALA A C 1
ATOM 3280 O O . ALA A 1 410 ? 26.031 -24.984 -13.688 1 98.5 410 ALA A O 1
ATOM 3281 N N . ASP A 1 411 ? 24.531 -26.391 -12.945 1 98.44 411 ASP A N 1
ATOM 3282 C CA . ASP A 1 411 ? 24.469 -27.125 -14.203 1 98.44 411 ASP A CA 1
ATOM 3283 C C . ASP A 1 411 ? 24.047 -26.219 -15.359 1 98.44 411 ASP A C 1
ATOM 3285 O O . ASP A 1 411 ? 24.656 -26.25 -16.422 1 98.44 411 ASP A O 1
ATOM 3289 N N . ARG A 1 412 ? 22.984 -25.5 -15.125 1 97.44 412 ARG A N 1
ATOM 3290 C CA . ARG A 1 412 ? 22.484 -24.594 -16.156 1 97.44 412 ARG A CA 1
ATOM 3291 C C . ARG A 1 412 ? 23.531 -23.531 -16.484 1 97.44 412 ARG A C 1
ATOM 3293 O O . ARG A 1 412 ? 23.703 -23.156 -17.656 1 97.44 412 ARG A O 1
ATOM 3300 N N . ALA A 1 413 ? 24.156 -23 -15.484 1 96.38 413 ALA A N 1
ATOM 3301 C CA . ALA A 1 413 ? 25.188 -21.984 -15.695 1 96.38 413 ALA A CA 1
ATOM 3302 C C . ALA A 1 413 ? 26.359 -22.547 -16.5 1 96.38 413 ALA A C 1
ATOM 3304 O O . ALA A 1 413 ? 26.844 -21.906 -17.438 1 96.38 413 ALA A O 1
ATOM 3305 N N . VAL A 1 414 ? 26.812 -23.734 -16.188 1 97.44 414 VAL A N 1
ATOM 3306 C CA . VAL A 1 414 ? 27.922 -24.406 -16.875 1 97.44 414 VAL A CA 1
ATOM 3307 C C . VAL A 1 414 ? 27.547 -24.656 -18.328 1 97.44 414 VAL A C 1
ATOM 3309 O O . VAL A 1 414 ? 28.312 -24.328 -19.234 1 97.44 414 VAL A O 1
ATOM 3312 N N . ARG A 1 415 ? 26.391 -25.188 -18.531 1 96.25 415 ARG A N 1
ATOM 3313 C CA . ARG A 1 415 ? 25.938 -25.484 -19.891 1 96.25 415 ARG A CA 1
ATOM 3314 C C . ARG A 1 415 ? 25.828 -24.203 -20.719 1 96.25 415 ARG A C 1
ATOM 3316 O O . ARG A 1 415 ? 26.141 -24.203 -21.906 1 96.25 415 ARG A O 1
ATOM 3323 N N . ALA A 1 416 ? 25.359 -23.141 -20.109 1 92.94 416 ALA A N 1
ATOM 3324 C CA . ALA A 1 416 ? 25.25 -21.859 -20.797 1 92.94 416 ALA A CA 1
ATOM 3325 C C . ALA A 1 416 ? 26.625 -21.375 -21.266 1 92.94 416 ALA A C 1
ATOM 3327 O O . ALA A 1 416 ? 26.797 -20.953 -22.406 1 92.94 416 ALA A O 1
ATOM 3328 N N . LEU A 1 417 ? 27.594 -21.453 -20.391 1 93.94 417 LEU A N 1
ATOM 3329 C CA . LEU A 1 417 ? 28.953 -21.016 -20.719 1 93.94 417 LEU A CA 1
ATOM 3330 C C . LEU A 1 417 ? 29.578 -21.906 -21.766 1 93.94 417 LEU A C 1
ATOM 3332 O O . LEU A 1 417 ? 30.328 -21.438 -22.625 1 93.94 417 LEU A O 1
ATOM 3336 N N . GLU A 1 418 ? 29.328 -23.141 -21.703 1 95.75 418 GLU A N 1
ATOM 3337 C CA . GLU A 1 418 ? 29.859 -24.078 -22.688 1 95.75 418 GLU A CA 1
ATOM 3338 C C . GLU A 1 418 ? 29.203 -23.891 -24.047 1 95.75 418 GLU A C 1
ATOM 3340 O O . GLU A 1 418 ? 29.844 -24.094 -25.078 1 95.75 418 GLU A O 1
ATOM 3345 N N . GLY A 1 419 ? 28.016 -23.562 -24.047 1 92.06 419 GLY A N 1
ATOM 3346 C CA . GLY A 1 419 ? 27.25 -23.422 -25.281 1 92.06 419 GLY A CA 1
ATOM 3347 C C . GLY A 1 419 ? 27.469 -22.078 -25.953 1 92.06 419 GLY A C 1
ATOM 3348 O O . GLY A 1 419 ? 27.234 -21.938 -27.156 1 92.06 419 GLY A O 1
ATOM 3349 N N . ASN A 1 420 ? 27.859 -21.078 -25.219 1 90.06 420 ASN A N 1
ATOM 3350 C CA . ASN A 1 420 ? 28.062 -19.734 -25.75 1 90.06 420 ASN A CA 1
ATOM 3351 C C . ASN A 1 420 ? 29.375 -19.125 -25.25 1 90.06 420 ASN A C 1
ATOM 3353 O O . ASN A 1 420 ? 29.391 -18.484 -24.188 1 90.06 420 ASN A O 1
ATOM 3357 N N . PRO A 1 421 ? 30.312 -19.141 -26.016 1 87.88 421 PRO A N 1
ATOM 3358 C CA . PRO A 1 421 ? 31.641 -18.672 -25.594 1 87.88 421 PRO A CA 1
ATOM 3359 C C . PRO A 1 421 ? 31.672 -17.156 -25.344 1 87.88 421 PRO A C 1
ATOM 3361 O O . PRO A 1 421 ? 32.625 -16.656 -24.766 1 87.88 421 PRO A O 1
ATOM 3364 N N . ARG A 1 422 ? 30.688 -16.375 -25.719 1 85.75 422 ARG A N 1
ATOM 3365 C CA . ARG A 1 422 ? 30.688 -14.93 -25.562 1 85.75 422 ARG A CA 1
ATOM 3366 C C . ARG A 1 422 ? 30.281 -14.547 -24.141 1 85.75 422 ARG A C 1
ATOM 3368 O O . ARG A 1 422 ? 30.5 -13.406 -23.703 1 85.75 422 ARG A O 1
ATOM 3375 N N . LEU A 1 423 ? 29.734 -15.562 -23.453 1 89.94 423 LEU A N 1
ATOM 3376 C CA . LEU A 1 423 ? 29.328 -15.305 -22.062 1 89.94 423 LEU A CA 1
ATOM 3377 C C . LEU A 1 423 ? 30.516 -15.383 -21.125 1 89.94 423 LEU A C 1
ATOM 3379 O O . LEU A 1 423 ? 31.406 -16.234 -21.312 1 89.94 423 LEU A O 1
ATOM 3383 N N . GLU A 1 424 ? 30.562 -14.414 -20.281 1 91.38 424 GLU A N 1
ATOM 3384 C CA . GLU A 1 424 ? 31.594 -14.438 -19.266 1 91.38 424 GLU A CA 1
ATOM 3385 C C . GLU A 1 424 ? 31.094 -15.047 -17.953 1 91.38 424 GLU A C 1
ATOM 3387 O O . GLU A 1 424 ? 29.922 -14.867 -17.594 1 91.38 424 GLU A O 1
ATOM 3392 N N . GLY A 1 425 ? 32 -15.852 -17.25 1 93.25 425 GLY A N 1
ATOM 3393 C CA . GLY A 1 425 ? 31.672 -16.484 -15.984 1 93.25 425 GLY A CA 1
ATOM 3394 C C . GLY A 1 425 ? 32.75 -17.422 -15.492 1 93.25 425 GLY A C 1
ATOM 3395 O O . GLY A 1 425 ? 33.719 -17.672 -16.188 1 93.25 425 GLY A O 1
ATOM 3396 N N . ASP A 1 426 ? 32.562 -17.906 -14.391 1 95.75 426 ASP A N 1
ATOM 3397 C CA . ASP A 1 426 ? 33.531 -18.797 -13.758 1 95.75 426 ASP A CA 1
ATOM 3398 C C . ASP A 1 426 ? 33.25 -20.266 -14.086 1 95.75 426 ASP A C 1
ATOM 3400 O O . ASP A 1 426 ? 32.844 -21.031 -13.203 1 95.75 426 ASP A O 1
ATOM 3404 N N . LEU A 1 427 ? 33.562 -20.656 -15.258 1 96.56 427 LEU A N 1
ATOM 3405 C CA . LEU A 1 427 ? 33.25 -22 -15.727 1 96.56 427 LEU A CA 1
ATOM 3406 C C . LEU A 1 427 ? 33.875 -23.062 -14.828 1 96.56 427 LEU A C 1
ATOM 3408 O O . LEU A 1 427 ? 33.219 -24 -14.406 1 96.56 427 LEU A O 1
ATOM 3412 N N . LYS A 1 428 ? 35.156 -22.906 -14.523 1 97.06 428 LYS A N 1
ATOM 3413 C CA . LYS A 1 428 ? 35.844 -23.875 -13.695 1 97.06 428 LYS A CA 1
ATOM 3414 C C . LYS A 1 428 ? 35.219 -23.969 -12.305 1 97.06 428 LYS A C 1
ATOM 3416 O O . LYS A 1 428 ? 35 -25.062 -11.797 1 97.06 428 LYS A O 1
ATOM 3421 N N . GLY A 1 429 ? 34.969 -22.844 -11.75 1 97.5 429 GLY A N 1
ATOM 3422 C CA . GLY A 1 429 ? 34.375 -22.812 -10.422 1 97.5 429 GLY A CA 1
ATOM 3423 C C . GLY A 1 429 ? 33 -23.391 -10.367 1 97.5 429 GLY A C 1
ATOM 3424 O O . GLY A 1 429 ? 32.656 -24.109 -9.43 1 97.5 429 GLY A O 1
ATOM 3425 N N . TRP A 1 430 ? 32.219 -23.094 -11.305 1 97.88 430 TRP A N 1
ATOM 3426 C CA . TRP A 1 430 ? 30.828 -23.562 -11.32 1 97.88 430 TRP A CA 1
ATOM 3427 C C . TRP A 1 430 ? 30.766 -25.047 -11.625 1 97.88 430 TRP A C 1
ATOM 3429 O O . TRP A 1 430 ? 29.891 -25.766 -11.117 1 97.88 430 TRP A O 1
ATOM 3439 N N . ARG A 1 431 ? 31.641 -25.531 -12.445 1 97.94 431 ARG A N 1
ATOM 3440 C CA . ARG A 1 431 ? 31.75 -26.953 -12.68 1 97.94 431 ARG A CA 1
ATOM 3441 C C . ARG A 1 431 ? 32.125 -27.703 -11.406 1 97.94 431 ARG A C 1
ATOM 3443 O O . ARG A 1 431 ? 31.578 -28.766 -11.102 1 97.94 431 ARG A O 1
ATOM 3450 N N . ALA A 1 432 ? 33.062 -27.141 -10.742 1 98.19 432 ALA A N 1
ATOM 3451 C CA . ALA A 1 432 ? 33.469 -27.719 -9.469 1 98.19 432 ALA A CA 1
ATOM 3452 C C . ALA A 1 432 ? 32.281 -27.766 -8.484 1 98.19 432 ALA A C 1
ATOM 3454 O O . ALA A 1 432 ? 32.094 -28.766 -7.785 1 98.19 432 ALA A O 1
ATOM 3455 N N . MET A 1 433 ? 31.562 -26.688 -8.383 1 98.19 433 MET A N 1
ATOM 3456 C CA . MET A 1 433 ? 30.391 -26.641 -7.531 1 98.19 433 MET A CA 1
ATOM 3457 C C . MET A 1 433 ? 29.375 -27.703 -7.93 1 98.19 433 MET A C 1
ATOM 3459 O O . MET A 1 433 ? 28.844 -28.422 -7.074 1 98.19 433 MET A O 1
ATOM 3463 N N . ARG A 1 434 ? 29.094 -27.766 -9.188 1 98.56 434 ARG A N 1
ATOM 3464 C CA . ARG A 1 434 ? 28.156 -28.75 -9.719 1 98.56 434 ARG A CA 1
ATOM 3465 C C . ARG A 1 434 ? 28.531 -30.156 -9.289 1 98.56 434 ARG A C 1
ATOM 3467 O O . ARG A 1 434 ? 27.688 -30.906 -8.781 1 98.56 434 ARG A O 1
ATOM 3474 N N . ASP A 1 435 ? 29.812 -30.5 -9.461 1 98.5 435 ASP A N 1
ATOM 3475 C CA . ASP A 1 435 ? 30.297 -31.828 -9.141 1 98.5 435 ASP A CA 1
ATOM 3476 C C . ASP A 1 435 ? 30.266 -32.094 -7.637 1 98.5 435 ASP A C 1
ATOM 3478 O O . ASP A 1 435 ? 29.922 -33.188 -7.195 1 98.5 435 ASP A O 1
ATOM 3482 N N . GLU A 1 436 ? 30.609 -31.094 -6.93 1 98.56 436 GLU A N 1
ATOM 3483 C CA . GLU A 1 436 ? 30.625 -31.234 -5.477 1 98.56 436 GLU A CA 1
ATOM 3484 C C . GLU A 1 436 ? 29.219 -31.438 -4.922 1 98.56 436 GLU A C 1
ATOM 3486 O O . GLU A 1 436 ? 29 -32.312 -4.07 1 98.56 436 GLU A O 1
ATOM 3491 N N . VAL A 1 437 ? 28.297 -30.625 -5.297 1 98.69 437 VAL A N 1
ATOM 3492 C CA . VAL A 1 437 ? 26.922 -30.75 -4.828 1 98.69 437 VAL A CA 1
ATOM 3493 C C . VAL A 1 437 ? 26.375 -32.125 -5.195 1 98.69 437 VAL A C 1
ATOM 3495 O O . VAL A 1 437 ? 25.719 -32.781 -4.379 1 98.69 437 VAL A O 1
ATOM 3498 N N . HIS A 1 438 ? 26.594 -32.531 -6.449 1 98.75 438 HIS A N 1
ATOM 3499 C CA . HIS A 1 438 ? 26.109 -33.812 -6.906 1 98.75 438 HIS A CA 1
ATOM 3500 C C . HIS A 1 438 ? 26.641 -34.938 -6.02 1 98.75 438 HIS A C 1
ATOM 3502 O O . HIS A 1 438 ? 25.875 -35.781 -5.578 1 98.75 438 HIS A O 1
ATOM 3508 N N . ARG A 1 439 ? 27.891 -34.906 -5.773 1 98.56 439 ARG A N 1
ATOM 3509 C CA . ARG A 1 439 ? 28.531 -35.938 -4.945 1 98.56 439 ARG A CA 1
ATOM 3510 C C . ARG A 1 439 ? 27.953 -35.938 -3.535 1 98.56 439 ARG A C 1
ATOM 3512 O O . ARG A 1 439 ? 27.609 -36.969 -2.994 1 98.56 439 ARG A O 1
ATOM 3519 N N . GLU A 1 440 ? 27.859 -34.781 -2.963 1 98.5 440 GLU A N 1
ATOM 3520 C CA . GLU A 1 440 ? 27.391 -34.656 -1.585 1 98.5 440 GLU A CA 1
ATOM 3521 C C . GLU A 1 440 ? 25.953 -35.156 -1.445 1 98.5 440 GLU A C 1
ATOM 3523 O O . GLU A 1 440 ? 25.609 -35.844 -0.483 1 98.5 440 GLU A O 1
ATOM 3528 N N . VAL A 1 441 ? 25.125 -34.781 -2.361 1 98.69 441 VAL A N 1
ATOM 3529 C CA . VAL A 1 441 ? 23.719 -35.188 -2.32 1 98.69 441 VAL A CA 1
ATOM 3530 C C . VAL A 1 441 ? 23.625 -36.719 -2.416 1 98.69 441 VAL A C 1
ATOM 3532 O O . VAL A 1 441 ? 22.875 -37.344 -1.681 1 98.69 441 VAL A O 1
ATOM 3535 N N . CYS A 1 442 ? 24.391 -37.344 -3.314 1 98.44 442 CYS A N 1
ATOM 3536 C CA . CYS A 1 442 ? 24.375 -38.812 -3.5 1 98.44 442 CYS A CA 1
ATOM 3537 C C . CYS A 1 442 ? 24.922 -39.531 -2.277 1 98.44 442 CYS A C 1
ATOM 3539 O O . CYS A 1 442 ? 24.484 -40.625 -1.945 1 98.44 442 CYS A O 1
ATOM 3541 N N . GLU A 1 443 ? 25.797 -38.844 -1.593 1 98.12 443 GLU A N 1
ATOM 3542 C CA . GLU A 1 443 ? 26.422 -39.438 -0.428 1 98.12 443 GLU A CA 1
ATOM 3543 C C . GLU A 1 443 ? 25.578 -39.25 0.826 1 98.12 443 GLU A C 1
ATOM 3545 O O . GLU A 1 443 ? 25.406 -40.188 1.609 1 98.12 443 GLU A O 1
ATOM 3550 N N . ARG A 1 444 ? 25.078 -38.094 0.995 1 98.38 444 ARG A N 1
ATOM 3551 C CA . ARG A 1 444 ? 24.469 -37.719 2.275 1 98.38 444 ARG A CA 1
ATOM 3552 C C . ARG A 1 444 ? 22.953 -37.75 2.182 1 98.38 444 ARG A C 1
ATOM 3554 O O . ARG A 1 444 ? 22.25 -37.844 3.199 1 98.38 444 ARG A O 1
ATOM 3561 N N . GLY A 1 445 ? 22.453 -37.594 1.017 1 98.38 445 GLY A N 1
ATOM 3562 C CA . GLY A 1 445 ? 21.016 -37.469 0.851 1 98.38 445 GLY A CA 1
ATOM 3563 C C . GLY A 1 445 ? 20.344 -38.781 0.473 1 98.38 445 GLY A C 1
ATOM 3564 O O . GLY A 1 445 ? 19.125 -38.844 0.346 1 98.38 445 GLY A O 1
ATOM 3565 N N . TYR A 1 446 ? 21.094 -39.812 0.324 1 98.19 446 TYR A N 1
ATOM 3566 C CA . TYR A 1 446 ? 20.578 -41.094 -0.111 1 98.19 446 TYR A CA 1
ATOM 3567 C C . TYR A 1 446 ? 20.719 -42.156 0.995 1 98.19 446 TYR A C 1
ATOM 3569 O O . TYR A 1 446 ? 21.797 -42.281 1.585 1 98.19 446 TYR A O 1
ATOM 3577 N N . ASP A 1 447 ? 19.641 -42.781 1.293 1 97.81 447 ASP A N 1
ATOM 3578 C CA . ASP A 1 447 ? 19.609 -43.938 2.217 1 97.81 447 ASP A CA 1
ATOM 3579 C C . ASP A 1 447 ? 19.688 -45.25 1.464 1 97.81 447 ASP A C 1
ATOM 3581 O O . ASP A 1 447 ? 18.672 -45.781 1.002 1 97.81 447 ASP A O 1
ATOM 3585 N N . ALA A 1 448 ? 20.75 -45.875 1.458 1 96.44 448 ALA A N 1
ATOM 3586 C CA . ALA A 1 448 ? 20.969 -47.094 0.687 1 96.44 448 ALA A CA 1
ATOM 3587 C C . ALA A 1 448 ? 20.188 -48.25 1.257 1 96.44 448 ALA A C 1
ATOM 3589 O O . ALA A 1 448 ? 19.766 -49.156 0.518 1 96.44 448 ALA A O 1
ATOM 3590 N N . GLU A 1 449 ? 20.031 -48.25 2.537 1 96.81 449 GLU A N 1
ATOM 3591 C CA . GLU A 1 449 ? 19.266 -49.312 3.172 1 96.81 449 GLU A CA 1
ATOM 3592 C C . GLU A 1 449 ? 17.812 -49.312 2.697 1 96.81 449 GLU A C 1
ATOM 3594 O O . GLU A 1 449 ? 17.234 -50.344 2.422 1 96.81 449 GLU A O 1
ATOM 3599 N N . ARG A 1 450 ? 17.281 -48.188 2.523 1 96.5 450 ARG A N 1
ATOM 3600 C CA . ARG A 1 450 ? 15.875 -48.062 2.131 1 96.5 450 ARG A CA 1
ATOM 3601 C C . ARG A 1 450 ? 15.75 -47.844 0.629 1 96.5 450 ARG A C 1
ATOM 3603 O O . ARG A 1 450 ? 14.648 -47.844 0.085 1 96.5 450 ARG A O 1
ATOM 3610 N N . ASN A 1 451 ? 16.859 -47.594 -0.073 1 97.5 451 ASN A N 1
ATOM 3611 C CA . ASN A 1 451 ? 16.922 -47.312 -1.506 1 97.5 451 ASN A CA 1
ATOM 3612 C C . ASN A 1 451 ? 16.094 -46.094 -1.875 1 97.5 451 ASN A C 1
ATOM 3614 O O . ASN A 1 451 ? 15.242 -46.156 -2.762 1 97.5 451 ASN A O 1
ATOM 3618 N N . THR A 1 452 ? 16.25 -45.094 -1.165 1 98.31 452 THR A N 1
ATOM 3619 C CA . THR A 1 452 ? 15.516 -43.844 -1.424 1 98.31 452 THR A CA 1
ATOM 3620 C C . THR A 1 452 ? 16.328 -42.625 -0.983 1 98.31 452 THR A C 1
ATOM 3622 O O . THR A 1 452 ? 17.078 -42.719 -0.013 1 98.31 452 THR A O 1
ATOM 3625 N N . PHE A 1 453 ? 16.25 -41.562 -1.729 1 98.56 453 PHE A N 1
ATOM 3626 C CA . PHE A 1 453 ? 16.641 -40.25 -1.187 1 98.56 453 PHE A CA 1
ATOM 3627 C C . PHE A 1 453 ? 15.734 -39.844 -0.038 1 98.56 453 PHE A C 1
ATOM 3629 O O . PHE A 1 453 ? 14.586 -40.281 0.043 1 98.56 453 PHE A O 1
ATOM 3636 N N . THR A 1 454 ? 16.234 -39 0.837 1 97.44 454 THR A N 1
ATOM 3637 C CA . THR A 1 454 ? 15.508 -38.625 2.041 1 97.44 454 THR A CA 1
ATOM 3638 C C . THR A 1 454 ? 15.172 -37.125 2.023 1 97.44 454 THR A C 1
ATOM 3640 O O . THR A 1 454 ? 15.617 -36.406 1.136 1 97.44 454 THR A O 1
ATOM 3643 N N . GLN A 1 455 ? 14.344 -36.688 2.926 1 96.31 455 GLN A N 1
ATOM 3644 C CA . GLN A 1 455 ? 13.875 -35.312 2.986 1 96.31 455 GLN A CA 1
ATOM 3645 C C . GLN A 1 455 ? 15.031 -34.344 3.219 1 96.31 455 GLN A C 1
ATOM 3647 O O . GLN A 1 455 ? 15.117 -33.312 2.559 1 96.31 455 GLN A O 1
ATOM 3652 N N . TYR A 1 456 ? 15.875 -34.625 4.195 1 96.44 456 TYR A N 1
ATOM 3653 C CA . TYR A 1 456 ? 17.078 -33.875 4.484 1 96.44 456 TYR A CA 1
ATOM 3654 C C . TYR A 1 456 ? 18.203 -34.75 4.953 1 96.44 456 TYR A C 1
ATOM 3656 O O . TYR A 1 456 ? 17.984 -35.938 5.285 1 96.44 456 TYR A O 1
ATOM 3664 N N . TYR A 1 457 ? 19.453 -34.25 4.93 1 97.56 457 TYR A N 1
ATOM 3665 C CA . TYR A 1 457 ? 20.625 -35.031 5.285 1 97.56 457 TYR A CA 1
ATOM 3666 C C . TYR A 1 457 ? 20.484 -35.625 6.68 1 97.56 457 TYR A C 1
ATOM 3668 O O . TYR A 1 457 ? 20.188 -34.938 7.641 1 97.56 457 TYR A O 1
ATOM 3676 N N . GLY A 1 458 ? 20.625 -36.938 6.75 1 93.69 458 GLY A N 1
ATOM 3677 C CA . GLY A 1 458 ? 20.609 -37.625 8.031 1 93.69 458 GLY A CA 1
ATOM 3678 C C . GLY A 1 458 ? 19.234 -38.094 8.445 1 93.69 458 GLY A C 1
ATOM 3679 O O . GLY A 1 458 ? 19.078 -38.781 9.438 1 93.69 458 GLY A O 1
ATOM 3680 N N . SER A 1 459 ? 18.266 -37.719 7.711 1 93.38 459 SER A N 1
ATOM 3681 C CA . SER A 1 459 ? 16.906 -38.094 8.07 1 93.38 459 SER A CA 1
ATOM 3682 C C . SER A 1 459 ? 16.484 -39.375 7.359 1 93.38 459 SER A C 1
ATOM 3684 O O . SER A 1 459 ? 17.078 -39.75 6.344 1 93.38 459 SER A O 1
ATOM 3686 N N . ARG A 1 460 ? 15.438 -40 7.895 1 93.19 460 ARG A N 1
ATOM 3687 C CA . ARG A 1 460 ? 14.805 -41.125 7.219 1 93.19 460 ARG A CA 1
ATOM 3688 C C . ARG A 1 460 ? 13.477 -40.719 6.594 1 93.19 460 ARG A C 1
ATOM 3690 O O . ARG A 1 460 ? 12.875 -41.5 5.848 1 93.19 460 ARG A O 1
ATOM 3697 N N . SER A 1 461 ? 13.102 -39.531 6.816 1 92.88 461 SER A N 1
ATOM 3698 C CA . SER A 1 461 ? 11.82 -39.031 6.316 1 92.88 461 SER A CA 1
ATOM 3699 C C . SER A 1 461 ? 11.875 -38.781 4.816 1 92.88 461 SER A C 1
ATOM 3701 O O . SER A 1 461 ? 12.953 -38.594 4.25 1 92.88 461 SER A O 1
ATOM 3703 N N . LEU A 1 462 ? 10.688 -38.844 4.215 1 95.06 462 LEU A N 1
ATOM 3704 C CA . LEU A 1 462 ? 10.578 -38.625 2.779 1 95.06 462 LEU A CA 1
ATOM 3705 C C . LEU A 1 462 ? 9.891 -37.312 2.484 1 95.06 462 LEU A C 1
ATOM 3707 O O . LEU A 1 462 ? 9.297 -36.688 3.379 1 95.06 462 LEU A O 1
ATOM 3711 N N . ASP A 1 463 ? 10.023 -36.844 1.28 1 95.44 463 ASP A N 1
ATOM 3712 C CA . ASP A 1 463 ? 9.461 -35.625 0.761 1 95.44 463 ASP A CA 1
ATOM 3713 C C . ASP A 1 463 ? 9.031 -35.781 -0.695 1 95.44 463 ASP A C 1
ATOM 3715 O O . ASP A 1 463 ? 9.773 -36.312 -1.513 1 95.44 463 ASP A O 1
ATOM 3719 N N . ALA A 1 464 ? 7.887 -35.281 -0.989 1 96.62 464 ALA A N 1
ATOM 3720 C CA . ALA A 1 464 ? 7.363 -35.438 -2.344 1 96.62 464 ALA A CA 1
ATOM 3721 C C . ALA A 1 464 ? 8.234 -34.688 -3.357 1 96.62 464 ALA A C 1
ATOM 3723 O O . ALA A 1 464 ? 8.242 -35.062 -4.543 1 96.62 464 ALA A O 1
ATOM 3724 N N . SER A 1 465 ? 9.016 -33.688 -2.949 1 96.62 465 SER A N 1
ATOM 3725 C CA . SER A 1 465 ? 9.867 -32.938 -3.854 1 96.62 465 SER A CA 1
ATOM 3726 C C . SER A 1 465 ? 10.953 -33.812 -4.469 1 96.62 465 SER A C 1
ATOM 3728 O O . SER A 1 465 ? 11.539 -33.469 -5.496 1 96.62 465 SER A O 1
ATOM 3730 N N . LEU A 1 466 ? 11.203 -34.938 -3.875 1 98.06 466 LEU A N 1
ATOM 3731 C CA . LEU A 1 466 ? 12.211 -35.875 -4.383 1 98.06 466 LEU A CA 1
ATOM 3732 C C . LEU A 1 466 ? 11.797 -36.406 -5.742 1 98.06 466 LEU A C 1
ATOM 3734 O O . LEU A 1 466 ? 12.633 -36.906 -6.504 1 98.06 466 LEU A O 1
ATOM 3738 N N . LEU A 1 467 ? 10.516 -36.344 -5.98 1 98 467 LEU A N 1
ATOM 3739 C CA . LEU A 1 467 ? 9.984 -36.844 -7.246 1 98 467 LEU A CA 1
ATOM 3740 C C . LEU A 1 467 ? 10.477 -36 -8.406 1 98 467 LEU A C 1
ATOM 3742 O O . LEU A 1 467 ? 10.375 -36.406 -9.57 1 98 467 LEU A O 1
ATOM 3746 N N . LEU A 1 468 ? 11.055 -34.844 -8.117 1 96.94 468 LEU A N 1
ATOM 3747 C CA . LEU A 1 468 ? 11.461 -33.906 -9.148 1 96.94 468 LEU A CA 1
ATOM 3748 C C . LEU A 1 468 ? 12.891 -34.156 -9.594 1 96.94 468 LEU A C 1
ATOM 3750 O O . LEU A 1 468 ? 13.367 -33.562 -10.562 1 96.94 468 LEU A O 1
ATOM 3754 N N . ILE A 1 469 ? 13.586 -35.062 -8.93 1 98.12 469 ILE A N 1
ATOM 3755 C CA . ILE A 1 469 ? 15 -35.344 -9.172 1 98.12 469 ILE A CA 1
ATOM 3756 C C . ILE A 1 469 ? 15.211 -35.688 -10.641 1 98.12 469 ILE A C 1
ATOM 3758 O O . ILE A 1 469 ? 16.047 -35.094 -11.312 1 98.12 469 ILE A O 1
ATOM 3762 N N . PRO A 1 470 ? 14.406 -36.625 -11.188 1 97.38 470 PRO A N 1
ATOM 3763 C CA . PRO A 1 470 ? 14.633 -36.938 -12.602 1 97.38 470 PRO A CA 1
ATOM 3764 C C . PRO A 1 470 ? 14.156 -35.844 -13.539 1 97.38 470 PRO A C 1
ATOM 3766 O O . PRO A 1 470 ? 14.703 -35.656 -14.633 1 97.38 470 PRO A O 1
ATOM 3769 N N . ARG A 1 471 ? 13.227 -35.094 -13.188 1 94.25 471 ARG A N 1
ATOM 3770 C CA . ARG A 1 471 ? 12.664 -34.031 -14.023 1 94.25 471 ARG A CA 1
ATOM 3771 C C . ARG A 1 471 ? 13.695 -32.938 -14.281 1 94.25 471 ARG A C 1
ATOM 3773 O O . ARG A 1 471 ? 13.773 -32.406 -15.391 1 94.25 471 ARG A O 1
ATOM 3780 N N . VAL A 1 472 ? 14.508 -32.625 -13.25 1 95.81 472 VAL A N 1
ATOM 3781 C CA . VAL A 1 472 ? 15.445 -31.516 -13.375 1 95.81 472 VAL A CA 1
ATOM 3782 C C . VAL A 1 472 ? 16.781 -32.031 -13.93 1 95.81 472 VAL A C 1
ATOM 3784 O O . VAL A 1 472 ? 17.703 -31.25 -14.148 1 95.81 472 VAL A O 1
ATOM 3787 N N . GLY A 1 473 ? 16.891 -33.344 -14.102 1 97 473 GLY A N 1
ATOM 3788 C CA . GLY A 1 473 ? 18.047 -33.938 -14.758 1 97 473 GLY A CA 1
ATOM 3789 C C . GLY A 1 473 ? 19.172 -34.25 -13.797 1 97 473 GLY A C 1
ATOM 3790 O O . GLY A 1 473 ? 20.312 -34.438 -14.211 1 97 473 GLY A O 1
ATOM 3791 N N . PHE A 1 474 ? 18.891 -34.281 -12.484 1 98.44 474 PHE A N 1
ATOM 3792 C CA . PHE A 1 474 ? 19.922 -34.594 -11.5 1 98.44 474 PHE A CA 1
ATOM 3793 C C . PHE A 1 474 ? 20.391 -36.031 -11.641 1 98.44 474 PHE A C 1
ATOM 3795 O O . PHE A 1 474 ? 21.594 -36.312 -11.578 1 98.44 474 PHE A O 1
ATOM 3802 N N . LEU A 1 475 ? 19.422 -36.906 -11.719 1 98.56 475 LEU A N 1
ATOM 3803 C CA . LEU A 1 475 ? 19.625 -38.281 -12.086 1 98.56 475 LEU A CA 1
ATOM 3804 C C . LEU A 1 475 ? 18.625 -38.75 -13.141 1 98.56 475 LEU A C 1
ATOM 3806 O O . LEU A 1 475 ? 17.5 -38.25 -13.18 1 98.56 475 LEU A O 1
ATOM 3810 N N . PRO A 1 476 ? 19.031 -39.656 -14.016 1 97.69 476 PRO A N 1
ATOM 3811 C CA . PRO A 1 476 ? 18.078 -40.125 -15.023 1 97.69 476 PRO A CA 1
ATOM 3812 C C . PRO A 1 476 ? 16.953 -40.969 -14.43 1 97.69 476 PRO A C 1
ATOM 3814 O O . PRO A 1 476 ? 17.125 -41.562 -13.367 1 97.69 476 PRO A O 1
ATOM 3817 N N . PRO A 1 477 ? 15.859 -41.031 -15.102 1 96.5 477 PRO A N 1
ATOM 3818 C CA . PRO A 1 477 ? 14.688 -41.719 -14.57 1 96.5 477 PRO A CA 1
ATOM 3819 C C . PRO A 1 477 ? 14.914 -43.219 -14.391 1 96.5 477 PRO A C 1
ATOM 3821 O O . PRO A 1 477 ? 14.234 -43.875 -13.586 1 96.5 477 PRO A O 1
ATOM 3824 N N . ASP A 1 478 ? 15.883 -43.781 -15.086 1 95.38 478 ASP A N 1
ATOM 3825 C CA . ASP A 1 478 ? 16.125 -45.219 -15.008 1 95.38 478 ASP A CA 1
ATOM 3826 C C . ASP A 1 478 ? 17.156 -45.562 -13.938 1 95.38 478 ASP A C 1
ATOM 3828 O O . ASP A 1 478 ? 17.453 -46.719 -13.688 1 95.38 478 ASP A O 1
ATOM 3832 N N . ASP A 1 479 ? 17.703 -44.594 -13.312 1 97.56 479 ASP A N 1
ATOM 3833 C CA . ASP A 1 479 ? 18.578 -44.812 -12.164 1 97.56 479 ASP A CA 1
ATOM 3834 C C . ASP A 1 479 ? 17.844 -45.562 -11.047 1 97.56 479 ASP A C 1
ATOM 3836 O O . ASP A 1 479 ? 16.719 -45.188 -10.695 1 97.56 479 ASP A O 1
ATOM 3840 N N . HIS A 1 480 ? 18.453 -46.562 -10.469 1 97.19 480 HIS A N 1
ATOM 3841 C CA . HIS A 1 480 ? 17.797 -47.375 -9.453 1 97.19 480 HIS A CA 1
ATOM 3842 C C . HIS A 1 480 ? 17.469 -46.562 -8.219 1 97.19 480 HIS A C 1
ATOM 3844 O O . HIS A 1 480 ? 16.469 -46.844 -7.535 1 97.19 480 HIS A O 1
ATOM 3850 N N . AR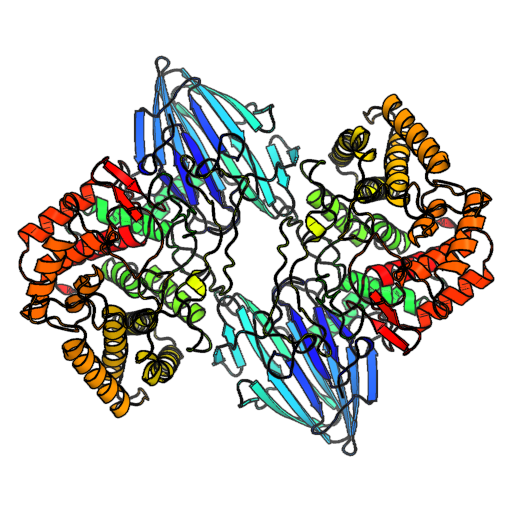G A 1 481 ? 18.234 -45.594 -7.914 1 98.25 481 ARG A N 1
ATOM 3851 C CA . ARG A 1 481 ? 17.969 -44.75 -6.762 1 98.25 481 ARG A CA 1
ATOM 3852 C C . ARG A 1 481 ? 16.703 -43.938 -6.973 1 98.25 481 ARG A C 1
ATOM 3854 O O . ARG A 1 481 ? 15.938 -43.719 -6.027 1 98.25 481 ARG A O 1
ATOM 3861 N N . VAL A 1 482 ? 16.516 -43.469 -8.195 1 98.25 482 VAL A N 1
ATOM 3862 C CA . VAL A 1 482 ? 15.312 -42.719 -8.547 1 98.25 482 VAL A CA 1
ATOM 3863 C C . VAL A 1 482 ? 14.086 -43.625 -8.477 1 98.25 482 VAL A C 1
ATOM 3865 O O . VAL A 1 482 ? 13.078 -43.281 -7.859 1 98.25 482 VAL A O 1
ATOM 3868 N N . ARG A 1 483 ? 14.18 -44.812 -9.039 1 98 483 ARG A N 1
ATOM 3869 C CA . ARG A 1 483 ? 13.07 -45.75 -9.023 1 98 483 ARG A CA 1
ATOM 3870 C C . ARG A 1 483 ? 12.711 -46.156 -7.602 1 98 483 ARG A C 1
ATOM 3872 O O . ARG A 1 483 ? 11.531 -46.25 -7.25 1 98 483 ARG A O 1
ATOM 3879 N N . GLY A 1 484 ? 13.766 -46.438 -6.879 1 98.31 484 GLY A N 1
ATOM 3880 C CA . GLY A 1 484 ? 13.539 -46.75 -5.477 1 98.31 484 GLY A CA 1
ATOM 3881 C C . GLY A 1 484 ? 12.867 -45.625 -4.719 1 98.31 484 GLY A C 1
ATOM 3882 O O . GLY A 1 484 ? 12.008 -45.844 -3.863 1 98.31 484 GLY A O 1
ATOM 3883 N N . THR A 1 485 ? 13.266 -44.406 -4.977 1 98.5 485 THR A N 1
ATOM 3884 C CA . THR A 1 485 ? 12.68 -43.219 -4.328 1 98.5 485 THR A CA 1
ATOM 3885 C C . THR A 1 485 ? 11.203 -43.094 -4.688 1 98.5 485 THR A C 1
ATOM 3887 O O . THR A 1 485 ? 10.375 -42.812 -3.822 1 98.5 485 THR A O 1
ATOM 3890 N N . ILE A 1 486 ? 10.859 -43.25 -5.973 1 98.12 486 ILE A N 1
ATOM 3891 C CA . ILE A 1 486 ? 9.469 -43.188 -6.418 1 98.12 486 ILE A CA 1
ATOM 3892 C C . ILE A 1 486 ? 8.641 -44.219 -5.684 1 98.12 486 ILE A C 1
ATOM 3894 O O . ILE A 1 486 ? 7.562 -43.938 -5.168 1 98.12 486 ILE A O 1
ATOM 3898 N N . ASP A 1 487 ? 9.172 -45.406 -5.562 1 97.81 487 ASP A N 1
ATOM 3899 C CA . ASP A 1 487 ? 8.484 -46.5 -4.871 1 97.81 487 ASP A CA 1
ATOM 3900 C C . ASP A 1 487 ? 8.289 -46.188 -3.393 1 97.81 487 ASP A C 1
ATOM 3902 O O . ASP A 1 487 ? 7.207 -46.406 -2.838 1 97.81 487 ASP A O 1
ATOM 3906 N N . ALA A 1 488 ? 9.32 -45.688 -2.799 1 97.62 488 ALA A N 1
ATOM 3907 C CA . ALA A 1 488 ? 9.266 -45.375 -1.378 1 97.62 488 ALA A CA 1
ATOM 3908 C C . ALA A 1 488 ? 8.242 -44.25 -1.114 1 97.62 488 ALA A C 1
ATOM 3910 O O . ALA A 1 488 ? 7.488 -44.312 -0.141 1 97.62 488 ALA A O 1
ATOM 3911 N N . VAL A 1 489 ? 8.25 -43.25 -1.926 1 97.19 489 VAL A N 1
ATOM 3912 C CA . VAL A 1 489 ? 7.316 -42.125 -1.783 1 97.19 489 VAL A CA 1
ATOM 3913 C C . VAL A 1 489 ? 5.887 -42.625 -1.968 1 97.19 489 VAL A C 1
ATOM 3915 O O . VAL A 1 489 ? 4.988 -42.25 -1.208 1 97.19 489 VAL A O 1
ATOM 3918 N N . CYS A 1 490 ? 5.609 -43.469 -2.938 1 95.56 490 CYS A N 1
ATOM 3919 C CA . CYS A 1 490 ? 4.293 -44.062 -3.18 1 95.56 490 CYS A CA 1
ATOM 3920 C C . CYS A 1 490 ? 3.811 -44.844 -1.965 1 95.56 490 CYS A C 1
ATOM 3922 O O . CYS A 1 490 ? 2.623 -44.812 -1.641 1 95.56 490 CYS A O 1
ATOM 3924 N N . ALA A 1 491 ? 4.719 -45.438 -1.367 1 94.88 491 ALA A N 1
ATOM 3925 C CA . ALA A 1 491 ? 4.363 -46.281 -0.235 1 94.88 491 ALA A CA 1
ATOM 3926 C C . ALA A 1 491 ? 4.141 -45.438 1.026 1 94.88 491 ALA A C 1
ATOM 3928 O O . ALA A 1 491 ? 3.121 -45.594 1.704 1 94.88 491 ALA A O 1
ATOM 3929 N N . ASP A 1 492 ? 5.074 -44.531 1.261 1 93.94 492 ASP A N 1
ATOM 3930 C CA . ASP A 1 492 ? 5.113 -43.906 2.574 1 93.94 492 ASP A CA 1
ATOM 3931 C C . ASP A 1 492 ? 4.238 -42.656 2.602 1 93.94 492 ASP A C 1
ATOM 3933 O O . ASP A 1 492 ? 3.73 -42.281 3.656 1 93.94 492 ASP A O 1
ATOM 3937 N N . LEU A 1 493 ? 4.086 -41.969 1.47 1 94.75 493 LEU A N 1
ATOM 3938 C CA . LEU A 1 493 ? 3.395 -40.688 1.486 1 94.75 493 LEU A CA 1
ATOM 3939 C C . LEU A 1 493 ? 2.008 -40.812 0.861 1 94.75 493 LEU A C 1
ATOM 3941 O O . LEU A 1 493 ? 1.286 -39.812 0.746 1 94.75 493 LEU A O 1
ATOM 3945 N N . ALA A 1 494 ? 1.6 -42 0.474 1 92.25 494 ALA A N 1
ATOM 3946 C CA . ALA A 1 494 ? 0.282 -42.219 -0.116 1 92.25 494 ALA A CA 1
ATOM 3947 C C . ALA A 1 494 ? -0.827 -41.906 0.886 1 92.25 494 ALA A C 1
ATOM 3949 O O . ALA A 1 494 ? -0.702 -42.219 2.074 1 92.25 494 ALA A O 1
ATOM 3950 N N . HIS A 1 495 ? -1.782 -41.344 0.381 1 92.38 495 HIS A N 1
ATOM 3951 C CA . HIS A 1 495 ? -2.967 -41 1.169 1 92.38 495 HIS A CA 1
ATOM 3952 C C . HIS A 1 495 ? -4.238 -41.156 0.34 1 92.38 495 HIS A C 1
ATOM 3954 O O . HIS A 1 495 ? -4.723 -40.188 -0.245 1 92.38 495 HIS A O 1
ATOM 3960 N N . HIS A 1 496 ? -4.902 -42.312 0.377 1 93.12 496 HIS A N 1
ATOM 3961 C CA . HIS A 1 496 ? -6.148 -42.656 -0.303 1 93.12 496 HIS A CA 1
ATOM 3962 C C . HIS A 1 496 ? -6.09 -42.281 -1.78 1 93.12 496 HIS A C 1
ATOM 3964 O O . HIS A 1 496 ? -6.973 -41.562 -2.283 1 93.12 496 HIS A O 1
ATOM 3970 N N . GLY A 1 497 ? -5.023 -42.656 -2.445 1 93.62 497 GLY A N 1
ATOM 3971 C CA . GLY A 1 497 ? -4.922 -42.469 -3.887 1 93.62 497 GLY A CA 1
ATOM 3972 C C . GLY A 1 497 ? -4.23 -41.188 -4.285 1 93.62 497 GLY A C 1
ATOM 3973 O O . GLY A 1 497 ? -4.039 -40.906 -5.477 1 93.62 497 GLY A O 1
ATOM 3974 N N . PHE A 1 498 ? -3.852 -40.406 -3.297 1 96.62 498 PHE A N 1
ATOM 3975 C CA . PHE A 1 498 ? -3.131 -39.156 -3.516 1 96.62 498 PHE A CA 1
ATOM 3976 C C . PHE A 1 498 ? -1.844 -39.125 -2.697 1 96.62 498 PHE A C 1
ATOM 3978 O O . PHE A 1 498 ? -1.433 -40.156 -2.139 1 96.62 498 PHE A O 1
ATOM 3985 N N . LEU A 1 499 ? -1.153 -37.938 -2.777 1 95.88 499 LEU A N 1
ATOM 3986 C CA . LEU A 1 499 ? 0.143 -37.875 -2.111 1 95.88 499 LEU A CA 1
ATOM 3987 C C . LEU A 1 499 ? 0.196 -36.719 -1.134 1 95.88 499 LEU A C 1
ATOM 3989 O O . LEU A 1 499 ? -0.236 -35.625 -1.46 1 95.88 499 LEU A O 1
ATOM 3993 N N . ARG A 1 500 ? 0.725 -36.969 0.009 1 93.31 500 ARG A N 1
ATOM 3994 C CA . ARG A 1 500 ? 1.09 -35.906 0.937 1 93.31 500 ARG A CA 1
ATOM 3995 C C . ARG A 1 500 ? 2.453 -35.312 0.586 1 93.31 500 ARG A C 1
ATOM 3997 O O . ARG A 1 500 ? 3.268 -35.969 -0.066 1 93.31 500 ARG A O 1
ATOM 4004 N N . ARG A 1 501 ? 2.688 -34.125 0.978 1 92.88 501 ARG A N 1
ATOM 4005 C CA . ARG A 1 501 ? 3.994 -33.531 0.697 1 92.88 501 ARG A CA 1
ATOM 4006 C C . ARG A 1 501 ? 5.074 -34.156 1.569 1 92.88 501 ARG A C 1
ATOM 4008 O O . ARG A 1 501 ? 6.18 -34.438 1.097 1 92.88 501 ARG A O 1
ATOM 4015 N N . TYR A 1 502 ? 4.773 -34.406 2.824 1 88.62 502 TYR A N 1
ATOM 4016 C CA . TYR A 1 502 ? 5.594 -35.094 3.801 1 88.62 502 TYR A CA 1
ATOM 4017 C C . TYR A 1 502 ? 4.742 -35.656 4.938 1 88.62 502 TYR A C 1
ATOM 4019 O O . TYR A 1 502 ? 3.545 -35.344 5.02 1 88.62 502 TYR A O 1
ATOM 4027 N N . SER A 1 503 ? 5.367 -36.5 5.684 1 82.06 503 SER A N 1
ATOM 4028 C CA . SER A 1 503 ? 4.621 -37.031 6.812 1 82.06 503 SER A CA 1
ATOM 4029 C C . SER A 1 503 ? 4.566 -36.031 7.969 1 82.06 503 SER A C 1
ATOM 4031 O O . SER A 1 503 ? 5.594 -35.5 8.375 1 82.06 503 SER A O 1
ATOM 4033 N N . THR A 1 504 ? 3.363 -35.688 8.453 1 68 504 THR A N 1
ATOM 4034 C CA . THR A 1 504 ? 3.211 -34.719 9.547 1 68 504 THR A CA 1
ATOM 4035 C C . THR A 1 504 ? 3.32 -35.438 10.898 1 68 504 THR A C 1
ATOM 4037 O O . THR A 1 504 ? 3.527 -34.781 11.922 1 68 504 THR A O 1
ATOM 4040 N N . GLU A 1 505 ? 2.963 -36.625 11.102 1 61.12 505 GLU A N 1
ATOM 4041 C CA . GLU A 1 505 ? 2.943 -37.312 12.383 1 61.12 505 GLU A CA 1
ATOM 4042 C C . GLU A 1 505 ? 4.305 -37.25 13.062 1 61.12 505 GLU A C 1
ATOM 4044 O O . GLU A 1 505 ? 4.387 -37.094 14.281 1 61.12 505 GLU A O 1
ATOM 4049 N N . ASP A 1 506 ? 5.355 -37.406 12.336 1 55.78 506 ASP A N 1
ATOM 4050 C CA . ASP A 1 506 ? 6.66 -37.469 12.984 1 55.78 506 ASP A CA 1
ATOM 4051 C C . ASP A 1 506 ? 7.562 -36.312 12.555 1 55.78 506 ASP A C 1
ATOM 4053 O O . ASP A 1 506 ? 8.789 -36.469 12.562 1 55.78 506 ASP A O 1
ATOM 4057 N N . SER A 1 507 ? 6.754 -35.156 12.289 1 62.5 507 SER A N 1
ATOM 4058 C CA . SER A 1 507 ? 7.695 -34.25 11.602 1 62.5 507 SER A CA 1
ATOM 4059 C C . SER A 1 507 ? 8.359 -33.312 12.57 1 62.5 507 SER A C 1
ATOM 4061 O O . SER A 1 507 ? 7.684 -32.531 13.25 1 62.5 507 SER A O 1
ATOM 4063 N N . GLU A 1 508 ? 9.562 -33.531 12.938 1 66.69 508 GLU A N 1
ATOM 4064 C CA . GLU A 1 508 ? 10.438 -32.625 13.672 1 66.69 508 GLU A CA 1
ATOM 4065 C C . GLU A 1 508 ? 10.648 -31.328 12.898 1 66.69 508 GLU A C 1
ATOM 4067 O O . GLU A 1 508 ? 11.039 -30.312 13.484 1 66.69 508 GLU A O 1
ATOM 4072 N N . VAL A 1 509 ? 10.125 -31.375 11.711 1 75.88 509 VAL A N 1
ATOM 4073 C CA . VAL A 1 509 ? 10.516 -30.25 10.867 1 75.88 509 VAL A CA 1
ATOM 4074 C C . VAL A 1 509 ? 9.43 -29.172 10.898 1 75.88 509 VAL A C 1
ATOM 4076 O O . VAL A 1 509 ? 9.727 -27.984 10.812 1 75.88 509 VAL A O 1
ATOM 4079 N N . ASP A 1 510 ? 8.211 -29.578 11.094 1 73.94 510 ASP A N 1
ATOM 4080 C CA . ASP A 1 510 ? 7.125 -28.594 11.125 1 73.94 510 ASP A CA 1
ATOM 4081 C C . ASP A 1 510 ? 6.285 -28.75 12.391 1 73.94 510 ASP A C 1
ATOM 4083 O O . ASP A 1 510 ? 5.441 -29.641 12.477 1 73.94 510 ASP A O 1
ATOM 4087 N N . PRO A 1 511 ? 6.418 -27.891 13.328 1 70.56 511 PRO A N 1
ATOM 4088 C CA . PRO A 1 511 ? 5.801 -28.031 14.648 1 70.56 511 PRO A CA 1
ATOM 4089 C C . PRO A 1 511 ? 4.309 -27.703 14.641 1 70.56 511 PRO A C 1
ATOM 4091 O O . PRO A 1 511 ? 3.639 -27.828 15.664 1 70.56 511 PRO A O 1
ATOM 4094 N N . LEU A 1 512 ? 3.818 -27.422 13.469 1 69.56 512 LEU A N 1
ATOM 4095 C CA . LEU A 1 512 ? 2.42 -27 13.461 1 69.56 512 LEU A CA 1
ATOM 4096 C C . LEU A 1 512 ? 1.494 -28.203 13.672 1 69.56 512 LEU A C 1
ATOM 4098 O O . LEU A 1 512 ? 1.74 -29.281 13.133 1 69.56 512 LEU A O 1
ATOM 4102 N N . PRO A 1 513 ? 0.458 -28 14.531 1 67.62 513 PRO A N 1
ATOM 4103 C CA . PRO A 1 513 ? -0.431 -29.109 14.867 1 67.62 513 PRO A CA 1
ATOM 4104 C C . PRO A 1 513 ? -1.298 -29.547 13.688 1 67.62 513 PRO A C 1
ATOM 4106 O O . PRO A 1 513 ? -1.551 -28.766 12.773 1 67.62 513 PRO A O 1
ATOM 4109 N N . GLY A 1 514 ? -1.688 -30.75 13.789 1 64.88 514 GLY A N 1
ATOM 4110 C CA . GLY A 1 514 ? -2.762 -31.281 12.961 1 64.88 514 GLY A CA 1
ATOM 4111 C C . GLY A 1 514 ? -2.275 -31.859 11.648 1 64.88 514 GLY A C 1
ATOM 4112 O O . GLY A 1 514 ? -1.092 -31.75 11.32 1 64.88 514 GLY A O 1
ATOM 4113 N N . GLY A 1 515 ? -3.113 -32.531 10.961 1 75 515 GLY A N 1
ATOM 4114 C CA . GLY A 1 515 ? -2.896 -33.094 9.648 1 75 515 GLY A CA 1
ATOM 4115 C C . GLY A 1 515 ? -3.18 -32.125 8.516 1 75 515 GLY A C 1
ATOM 4116 O O . GLY A 1 515 ? -3.432 -30.953 8.742 1 75 515 GLY A O 1
ATOM 4117 N N . GLU A 1 516 ? -2.754 -32.469 7.395 1 80.31 516 GLU A N 1
ATOM 4118 C CA . GLU A 1 516 ? -3.078 -31.734 6.176 1 80.31 516 GLU A CA 1
ATOM 4119 C C . GLU A 1 516 ? -3.625 -32.656 5.094 1 80.31 516 GLU A C 1
ATOM 4121 O O . GLU A 1 516 ? -3.59 -33.875 5.242 1 80.31 516 GLU A O 1
ATOM 4126 N N . GLY A 1 517 ? -4.281 -32.062 4.184 1 86.75 517 GLY A N 1
ATOM 4127 C CA . GLY A 1 517 ? -4.73 -32.812 3.041 1 86.75 517 GLY A CA 1
ATOM 4128 C C . GLY A 1 517 ? -3.598 -33.25 2.121 1 86.75 517 GLY A C 1
ATOM 4129 O O . GLY A 1 517 ? -2.424 -33.062 2.445 1 86.75 517 GLY A O 1
ATOM 4130 N N . ALA A 1 518 ? -4.02 -33.938 1.085 1 93.5 518 ALA A N 1
ATOM 4131 C CA . ALA A 1 518 ? -3.064 -34.25 0.026 1 93.5 518 ALA A CA 1
ATOM 4132 C C . ALA A 1 518 ? -2.756 -33.031 -0.82 1 93.5 518 ALA A C 1
ATOM 4134 O O . ALA A 1 518 ? -3.666 -32.281 -1.228 1 93.5 518 ALA A O 1
ATOM 4135 N N . PHE A 1 519 ? -1.537 -32.812 -0.946 1 94.75 519 PHE A N 1
ATOM 4136 C CA . PHE A 1 519 ? -1.135 -31.672 -1.783 1 94.75 519 PHE A CA 1
ATOM 4137 C C . PHE A 1 519 ? -1.275 -32.031 -3.26 1 94.75 519 PHE A C 1
ATOM 4139 O O . PHE A 1 519 ? -0.559 -32.875 -3.771 1 94.75 519 PHE A O 1
ATOM 4146 N N . ILE A 1 520 ? -2.086 -31.344 -3.949 1 97.44 520 ILE A N 1
ATOM 4147 C CA . ILE A 1 520 ? -2.545 -31.75 -5.27 1 97.44 520 ILE A CA 1
ATOM 4148 C C . ILE A 1 520 ? -1.364 -31.797 -6.238 1 97.44 520 ILE A C 1
ATOM 4150 O O . ILE A 1 520 ? -1.198 -32.75 -6.984 1 97.44 520 ILE A O 1
ATOM 4154 N N . VAL A 1 521 ? -0.488 -30.844 -6.203 1 96.94 521 VAL A N 1
ATOM 4155 C CA . VAL A 1 521 ? 0.598 -30.766 -7.176 1 96.94 521 VAL A CA 1
ATOM 4156 C C . VAL A 1 521 ? 1.562 -31.922 -6.969 1 96.94 521 VAL A C 1
ATOM 4158 O O . VAL A 1 521 ? 2.168 -32.406 -7.926 1 96.94 521 VAL A O 1
ATOM 4161 N N . CYS A 1 522 ? 1.702 -32.406 -5.711 1 97.31 522 CYS A N 1
ATOM 4162 C CA . CYS A 1 522 ? 2.578 -33.531 -5.438 1 97.31 522 CYS A CA 1
ATOM 4163 C C . CYS A 1 522 ? 2.102 -34.781 -6.176 1 97.31 522 CYS A C 1
ATOM 4165 O O . CYS A 1 522 ? 2.914 -35.562 -6.66 1 97.31 522 CYS A O 1
ATOM 4167 N N . SER A 1 523 ? 0.812 -34.938 -6.242 1 98.06 523 SER A N 1
ATOM 4168 C CA . SER A 1 523 ? 0.252 -36.062 -6.984 1 98.06 523 SER A CA 1
ATOM 4169 C C . SER A 1 523 ? 0.495 -35.906 -8.484 1 98.06 523 SER A C 1
ATOM 4171 O O . SER A 1 523 ? 0.718 -36.906 -9.18 1 98.06 523 SER A O 1
ATOM 4173 N N . PHE A 1 524 ? 0.429 -34.75 -8.961 1 97.69 524 PHE A N 1
ATOM 4174 C CA . PHE A 1 524 ? 0.776 -34.5 -10.359 1 97.69 524 PHE A CA 1
ATOM 4175 C C . PHE A 1 524 ? 2.252 -34.812 -10.609 1 97.69 524 PHE A C 1
ATOM 4177 O O . PHE A 1 524 ? 2.611 -35.375 -11.641 1 97.69 524 PHE A O 1
ATOM 4184 N N . TRP A 1 525 ? 3.146 -34.406 -9.664 1 97.31 525 TRP A N 1
ATOM 4185 C CA . TRP A 1 525 ? 4.562 -34.75 -9.781 1 97.31 525 TRP A CA 1
ATOM 4186 C C . TRP A 1 525 ? 4.77 -36.25 -9.859 1 97.31 525 TRP A C 1
ATOM 4188 O O . TRP A 1 525 ? 5.609 -36.719 -10.617 1 97.31 525 TRP A O 1
ATOM 4198 N N . LEU A 1 526 ? 3.994 -36.906 -9.055 1 98.25 526 LEU A N 1
ATOM 4199 C CA . LEU A 1 526 ? 4.086 -38.375 -9.078 1 98.25 526 LEU A CA 1
ATOM 4200 C C . LEU A 1 526 ? 3.689 -38.906 -10.445 1 98.25 526 LEU A C 1
ATOM 4202 O O . LEU A 1 526 ? 4.367 -39.781 -10.992 1 98.25 526 LEU A O 1
ATOM 4206 N N . ALA A 1 527 ? 2.605 -38.438 -10.953 1 98.25 527 ALA A N 1
ATOM 4207 C CA . ALA A 1 527 ? 2.178 -38.875 -12.281 1 98.25 527 ALA A CA 1
ATOM 4208 C C . ALA A 1 527 ? 3.285 -38.688 -13.312 1 98.25 527 ALA A C 1
ATOM 4210 O O . ALA A 1 527 ? 3.545 -39.562 -14.141 1 98.25 527 ALA A O 1
ATOM 4211 N N . GLN A 1 528 ? 3.949 -37.594 -13.273 1 96.94 528 GLN A N 1
ATOM 4212 C CA . GLN A 1 528 ? 5.035 -37.312 -14.203 1 96.94 528 GLN A CA 1
ATOM 4213 C C . GLN A 1 528 ? 6.215 -38.25 -13.984 1 96.94 528 GLN A C 1
ATOM 4215 O O . GLN A 1 528 ? 6.801 -38.75 -14.945 1 96.94 528 GLN A O 1
ATOM 4220 N N . ALA A 1 529 ? 6.535 -38.438 -12.727 1 97.88 529 ALA A N 1
ATOM 4221 C CA . ALA A 1 529 ? 7.652 -39.312 -12.398 1 97.88 529 ALA A CA 1
ATOM 4222 C C . ALA A 1 529 ? 7.387 -40.75 -12.875 1 97.88 529 ALA A C 1
ATOM 4224 O O . ALA A 1 529 ? 8.281 -41.406 -13.414 1 97.88 529 ALA A O 1
ATOM 4225 N N . LEU A 1 530 ? 6.172 -41.188 -12.633 1 97.88 530 LEU A N 1
ATOM 4226 C CA . LEU A 1 530 ? 5.781 -42.531 -13.094 1 97.88 530 LEU A CA 1
ATOM 4227 C C . LEU A 1 530 ? 5.902 -42.656 -14.609 1 97.88 530 LEU A C 1
ATOM 4229 O O . LEU A 1 530 ? 6.418 -43.625 -15.125 1 97.88 530 LEU A O 1
ATOM 4233 N N . HIS A 1 531 ? 5.457 -41.656 -15.266 1 97.5 531 HIS A N 1
ATOM 4234 C CA . HIS A 1 531 ? 5.547 -41.656 -16.719 1 97.5 531 HIS A CA 1
ATOM 4235 C C . HIS A 1 531 ? 7 -41.719 -17.188 1 97.5 531 HIS A C 1
ATOM 4237 O O . HIS A 1 531 ? 7.316 -42.5 -18.094 1 97.5 531 HIS A O 1
ATOM 4243 N N . GLN A 1 532 ? 7.863 -41 -16.562 1 96 532 GLN A N 1
ATOM 4244 C CA . GLN A 1 532 ? 9.273 -40.938 -16.938 1 96 532 GLN A CA 1
ATOM 4245 C C . GLN A 1 532 ? 9.953 -42.281 -16.688 1 96 532 GLN A C 1
ATOM 4247 O O . GLN A 1 532 ? 10.891 -42.656 -17.406 1 96 532 GLN A O 1
ATOM 4252 N N . CYS A 1 533 ? 9.469 -43 -15.758 1 95.19 533 CYS A N 1
ATOM 4253 C CA . CYS A 1 533 ? 10.102 -44.25 -15.414 1 95.19 533 CYS A CA 1
ATOM 4254 C C . CYS A 1 533 ? 9.445 -45.406 -16.156 1 95.19 533 CYS A C 1
ATOM 4256 O O . CYS A 1 533 ? 9.711 -46.594 -15.867 1 95.19 533 CYS A O 1
ATOM 4258 N N . GLY A 1 534 ? 8.5 -45.125 -17.047 1 95.31 534 GLY A N 1
ATOM 4259 C CA . GLY A 1 534 ? 7.934 -46.125 -17.938 1 95.31 534 GLY A CA 1
ATOM 4260 C C . GLY A 1 534 ? 6.656 -46.75 -17.391 1 95.31 534 GLY A C 1
ATOM 4261 O O . GLY A 1 534 ? 6.09 -47.656 -18 1 95.31 534 GLY A O 1
ATOM 4262 N N . ARG A 1 535 ? 6.246 -46.312 -16.297 1 96.75 535 ARG A N 1
ATOM 4263 C CA . ARG A 1 535 ? 4.977 -46.781 -15.734 1 96.75 535 ARG A CA 1
ATOM 4264 C C . ARG A 1 535 ? 3.816 -45.938 -16.234 1 96.75 535 ARG A C 1
ATOM 4266 O O . ARG A 1 535 ? 3.123 -45.281 -15.445 1 96.75 535 ARG A O 1
ATOM 4273 N N . ILE A 1 536 ? 3.549 -46.031 -17.438 1 97 536 ILE A N 1
ATOM 4274 C CA . ILE A 1 536 ? 2.715 -45.094 -18.203 1 97 536 ILE A CA 1
ATOM 4275 C C . ILE A 1 536 ? 1.254 -45.25 -17.781 1 97 536 ILE A C 1
ATOM 4277 O O . ILE A 1 536 ? 0.55 -44.25 -17.578 1 97 536 ILE A O 1
ATOM 4281 N N . GLN A 1 537 ? 0.755 -46.438 -17.641 1 97.25 537 GLN A N 1
ATOM 4282 C CA . GLN A 1 537 ? -0.644 -46.688 -17.297 1 97.25 537 GLN A CA 1
ATOM 4283 C C . GLN A 1 537 ? -0.979 -46.125 -15.922 1 97.25 537 GLN A C 1
ATOM 4285 O O . GLN A 1 537 ? -2.025 -45.5 -15.734 1 97.25 537 GLN A O 1
ATOM 4290 N N . GLU A 1 538 ? -0.08 -46.375 -15 1 97.38 538 GLU A N 1
ATOM 4291 C CA . GLU A 1 538 ? -0.276 -45.844 -13.656 1 97.38 538 GLU A CA 1
ATOM 4292 C C . GLU A 1 538 ? -0.314 -44.312 -13.68 1 97.38 538 GLU A C 1
ATOM 4294 O O . GLU A 1 538 ? -1.11 -43.688 -12.977 1 97.38 538 GLU A O 1
ATOM 4299 N N . ALA A 1 539 ? 0.576 -43.75 -14.461 1 98.06 539 ALA A N 1
ATOM 4300 C CA . ALA A 1 539 ? 0.639 -42.312 -14.602 1 98.06 539 ALA A CA 1
ATOM 4301 C C . ALA A 1 539 ? -0.675 -41.75 -15.141 1 98.06 539 ALA A C 1
ATOM 4303 O O . ALA A 1 539 ? -1.21 -40.781 -14.609 1 98.06 539 ALA A O 1
ATOM 4304 N N . ARG A 1 540 ? -1.205 -42.344 -16.156 1 97.75 540 ARG A N 1
ATOM 4305 C CA . ARG A 1 540 ? -2.434 -41.906 -16.797 1 97.75 540 ARG A CA 1
ATOM 4306 C C . ARG A 1 540 ? -3.629 -42.062 -15.867 1 97.75 540 ARG A C 1
ATOM 4308 O O . ARG A 1 540 ? -4.496 -41.188 -15.812 1 97.75 540 ARG A O 1
ATOM 4315 N N . GLU A 1 541 ? -3.674 -43.156 -15.133 1 97.81 541 GLU A N 1
ATOM 4316 C CA . GLU A 1 541 ? -4.754 -43.406 -14.18 1 97.81 541 GLU A CA 1
ATOM 4317 C C . GLU A 1 541 ? -4.746 -42.344 -13.078 1 97.81 541 GLU A C 1
ATOM 4319 O O . GLU A 1 541 ? -5.797 -41.812 -12.695 1 97.81 541 GLU A O 1
ATOM 4324 N N . LEU A 1 542 ? -3.578 -42.062 -12.617 1 97.81 542 LEU A N 1
ATOM 4325 C CA . LEU A 1 542 ? -3.459 -41.031 -11.586 1 97.81 542 LEU A CA 1
ATOM 4326 C C . LEU A 1 542 ? -3.855 -39.688 -12.125 1 97.81 542 LEU A C 1
ATOM 4328 O O . LEU A 1 542 ? -4.523 -38.906 -11.438 1 97.81 542 LEU A O 1
ATOM 4332 N N . PHE A 1 543 ? -3.467 -39.406 -13.359 1 98.06 543 PHE A N 1
ATOM 4333 C CA . PHE A 1 543 ? -3.834 -38.125 -13.984 1 98.06 543 PHE A CA 1
ATOM 4334 C C . PHE A 1 543 ? -5.348 -38 -14.086 1 98.06 543 PHE A C 1
ATOM 4336 O O . PHE A 1 543 ? -5.902 -36.938 -13.75 1 98.06 543 PHE A O 1
ATOM 4343 N N . GLU A 1 544 ? -5.977 -39 -14.484 1 97.69 544 GLU A N 1
ATOM 4344 C CA . GLU A 1 544 ? -7.434 -39 -14.609 1 97.69 544 GLU A CA 1
ATOM 4345 C C . GLU A 1 544 ? -8.102 -38.781 -13.258 1 97.69 544 GLU A C 1
ATOM 4347 O O . GLU A 1 544 ? -9.094 -38.062 -13.156 1 97.69 544 GLU A O 1
ATOM 4352 N N . ARG A 1 545 ? -7.551 -39.438 -12.312 1 97.44 545 ARG A N 1
ATOM 4353 C CA . ARG A 1 545 ? -8.07 -39.25 -10.953 1 97.44 545 ARG A CA 1
ATOM 4354 C C . ARG A 1 545 ? -7.949 -37.812 -10.5 1 97.44 545 ARG A C 1
ATOM 4356 O O . ARG A 1 545 ? -8.875 -37.25 -9.898 1 97.44 545 ARG A O 1
ATOM 4363 N N . LEU A 1 546 ? -6.832 -37.25 -10.758 1 98.25 546 LEU A N 1
ATOM 4364 C CA . LEU A 1 546 ? -6.559 -35.875 -10.336 1 98.25 546 LEU A CA 1
ATOM 4365 C C . LEU A 1 546 ? -7.457 -34.906 -11.07 1 98.25 546 LEU A C 1
ATOM 4367 O O . LEU A 1 546 ? -7.957 -33.938 -10.469 1 98.25 546 LEU A O 1
ATOM 4371 N N . VAL A 1 547 ? -7.664 -35.031 -12.375 1 98.06 547 VAL A N 1
ATOM 4372 C CA . VAL A 1 547 ? -8.586 -34.188 -13.133 1 98.06 547 VAL A CA 1
ATOM 4373 C C . VAL A 1 547 ? -9.992 -34.344 -12.555 1 98.06 547 VAL A C 1
ATOM 4375 O O . VAL A 1 547 ? -10.75 -33.344 -12.508 1 98.06 547 VAL A O 1
ATOM 4378 N N . GLY A 1 548 ? -10.289 -35.469 -12.055 1 97.31 548 GLY A N 1
ATOM 4379 C CA . GLY A 1 548 ? -11.617 -35.781 -11.555 1 97.31 548 GLY A CA 1
ATOM 4380 C C . GLY A 1 548 ? -11.961 -35.094 -10.25 1 97.31 548 GLY A C 1
ATOM 4381 O O . GLY A 1 548 ? -13.125 -35 -9.867 1 97.31 548 GLY A O 1
ATOM 4382 N N . ILE A 1 549 ? -10.961 -34.562 -9.57 1 97.5 549 ILE A N 1
ATOM 4383 C CA . ILE A 1 549 ? -11.266 -33.938 -8.289 1 97.5 549 ILE A CA 1
ATOM 4384 C C . ILE A 1 549 ? -11.5 -32.438 -8.477 1 97.5 549 ILE A C 1
ATOM 4386 O O . ILE A 1 549 ? -11.789 -31.734 -7.52 1 97.5 549 ILE A O 1
ATOM 4390 N N . SER A 1 550 ? -11.383 -31.953 -9.727 1 98.31 550 SER A N 1
ATOM 4391 C CA . SER A 1 550 ? -11.82 -30.594 -10 1 98.31 550 SER A CA 1
ATOM 4392 C C . SER A 1 550 ? -13.297 -30.406 -9.68 1 98.31 550 SER A C 1
ATOM 4394 O O . SER A 1 550 ? -14.07 -31.359 -9.727 1 98.31 550 SER A O 1
ATOM 4396 N N . ASN A 1 551 ? -13.641 -29.203 -9.328 1 98.25 551 ASN A N 1
ATOM 4397 C CA . ASN A 1 551 ? -15.078 -28.969 -9.164 1 98.25 551 ASN A CA 1
ATOM 4398 C C . ASN A 1 551 ? -15.797 -28.938 -10.508 1 98.25 551 ASN A C 1
ATOM 4400 O O . ASN A 1 551 ? -15.195 -29.203 -11.547 1 98.25 551 ASN A O 1
ATOM 4404 N N . ASP A 1 552 ? -17.078 -28.703 -10.547 1 97.56 552 ASP A N 1
ATOM 4405 C CA . ASP A 1 552 ? -17.938 -28.781 -11.719 1 97.56 552 ASP A CA 1
ATOM 4406 C C . ASP A 1 552 ? -17.516 -27.766 -12.781 1 97.56 552 ASP A C 1
ATOM 4408 O O . ASP A 1 552 ? -17.938 -27.859 -13.938 1 97.56 552 ASP A O 1
ATOM 4412 N N . LEU A 1 553 ? -16.625 -26.859 -12.414 1 98.62 553 LEU A N 1
ATOM 4413 C CA . LEU A 1 553 ? -16.188 -25.812 -13.32 1 98.62 553 LEU A CA 1
ATOM 4414 C C . LEU A 1 553 ? -14.734 -26.031 -13.727 1 98.62 553 LEU A C 1
ATOM 4416 O O . LEU A 1 553 ? -14.141 -25.172 -14.398 1 98.62 553 LEU A O 1
ATOM 4420 N N . GLY A 1 554 ? -14.094 -27.094 -13.273 1 98.62 554 GLY A N 1
ATOM 4421 C CA . GLY A 1 554 ? -12.727 -27.422 -13.633 1 98.62 554 GLY A CA 1
ATOM 4422 C C . GLY A 1 554 ? -11.695 -26.719 -12.789 1 98.62 554 GLY A C 1
ATOM 4423 O O . GLY A 1 554 ? -10.539 -26.562 -13.203 1 98.62 554 GLY A O 1
ATOM 4424 N N . LEU A 1 555 ? -12.047 -26.266 -11.57 1 98.88 555 LEU A N 1
ATOM 4425 C CA . LEU A 1 555 ? -11.133 -25.516 -10.719 1 98.88 555 LEU A CA 1
ATOM 4426 C C . LEU A 1 555 ? -10.578 -26.391 -9.602 1 98.88 555 LEU A C 1
ATOM 4428 O O . LEU A 1 555 ? -11.305 -27.219 -9.039 1 98.88 555 LEU A O 1
ATOM 4432 N N . LEU A 1 556 ? -9.305 -26.156 -9.305 1 98.81 556 LEU A N 1
ATOM 4433 C CA . LEU A 1 556 ? -8.602 -26.922 -8.289 1 98.81 556 LEU A CA 1
ATOM 4434 C C . LEU A 1 556 ? -8.109 -26.031 -7.164 1 98.81 556 LEU A C 1
ATOM 4436 O O . LEU A 1 556 ? -7.625 -24.922 -7.414 1 98.81 556 LEU A O 1
ATOM 4440 N N . ALA A 1 557 ? -8.219 -26.531 -5.926 1 98.44 557 ALA A N 1
ATOM 4441 C CA . ALA A 1 557 ? -7.625 -25.891 -4.758 1 98.44 557 ALA A CA 1
ATOM 4442 C C . ALA A 1 557 ? -6.191 -26.359 -4.535 1 98.44 557 ALA A C 1
ATOM 4444 O O . ALA A 1 557 ? -5.609 -27.031 -5.398 1 98.44 557 ALA A O 1
ATOM 4445 N N . GLU A 1 558 ? -5.66 -25.953 -3.465 1 97.44 558 GLU A N 1
ATOM 4446 C CA . GLU A 1 558 ? -4.289 -26.281 -3.08 1 97.44 558 GLU A CA 1
ATOM 4447 C C . GLU A 1 558 ? -4.168 -27.75 -2.678 1 97.44 558 GLU A C 1
ATOM 4449 O O . GLU A 1 558 ? -3.223 -28.438 -3.076 1 97.44 558 GLU A O 1
ATOM 4454 N N . GLU A 1 559 ? -5.094 -28.141 -1.857 1 97.75 559 GLU A N 1
ATOM 4455 C CA . GLU A 1 559 ? -5.07 -29.5 -1.304 1 97.75 559 GLU A CA 1
ATOM 4456 C C . GLU A 1 559 ? -6.43 -30.172 -1.451 1 97.75 559 GLU A C 1
ATOM 4458 O O . GLU A 1 559 ? -7.383 -29.562 -1.935 1 97.75 559 GLU A O 1
ATOM 4463 N N . TYR A 1 560 ? -6.449 -31.469 -1.125 1 97.44 560 TYR A N 1
ATOM 4464 C CA . TYR A 1 560 ? -7.648 -32.281 -1.213 1 97.44 560 TYR A CA 1
ATOM 4465 C C . TYR A 1 560 ? -7.723 -33.25 -0.043 1 97.44 560 TYR A C 1
ATOM 4467 O O . TYR A 1 560 ? -6.715 -33.844 0.35 1 97.44 560 TYR A O 1
ATOM 4475 N N . ASP A 1 561 ? -8.883 -33.312 0.569 1 95.88 561 ASP A N 1
ATOM 4476 C CA . ASP A 1 561 ? -9.203 -34.312 1.577 1 95.88 561 ASP A CA 1
ATOM 4477 C C . ASP A 1 561 ? -9.906 -35.531 0.952 1 95.88 561 ASP A C 1
ATOM 4479 O O . ASP A 1 561 ? -11.125 -35.5 0.758 1 95.88 561 ASP A O 1
ATOM 4483 N N . PRO A 1 562 ? -9.203 -36.562 0.717 1 94.5 562 PRO A N 1
ATOM 4484 C CA . PRO A 1 562 ? -9.812 -37.688 0.02 1 94.5 562 PRO A CA 1
ATOM 4485 C C . PRO A 1 562 ? -10.82 -38.438 0.884 1 94.5 562 PRO A C 1
ATOM 4487 O O . PRO A 1 562 ? -11.664 -39.156 0.359 1 94.5 562 PRO A O 1
ATOM 4490 N N . VAL A 1 563 ? -10.703 -38.281 2.119 1 93.75 563 VAL A N 1
ATOM 4491 C CA . VAL A 1 563 ? -11.617 -38.969 3.02 1 93.75 563 VAL A CA 1
ATOM 4492 C C . VAL A 1 563 ? -13.008 -38.375 2.924 1 93.75 563 VAL A C 1
ATOM 4494 O O . VAL A 1 563 ? -14 -39.062 2.775 1 93.75 563 VAL A O 1
ATOM 4497 N N . ASN A 1 564 ? -13.039 -37.094 2.936 1 93.44 564 ASN A N 1
ATOM 4498 C CA . ASN A 1 564 ? -14.328 -36.406 2.922 1 93.44 564 ASN A CA 1
ATOM 4499 C C . ASN A 1 564 ? -14.68 -35.906 1.525 1 93.44 564 ASN A C 1
ATOM 4501 O O . ASN A 1 564 ? -15.789 -35.438 1.297 1 93.44 564 ASN A O 1
ATOM 4505 N N . GLY A 1 565 ? -13.734 -36.062 0.605 1 95.38 565 GLY A N 1
ATOM 4506 C CA . GLY A 1 565 ? -13.977 -35.59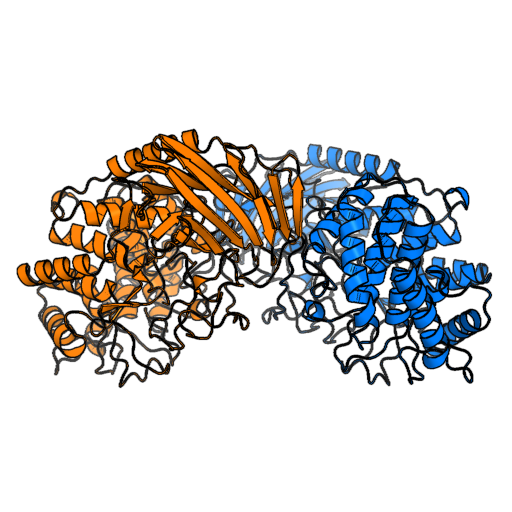4 -0.752 1 95.38 565 GLY A CA 1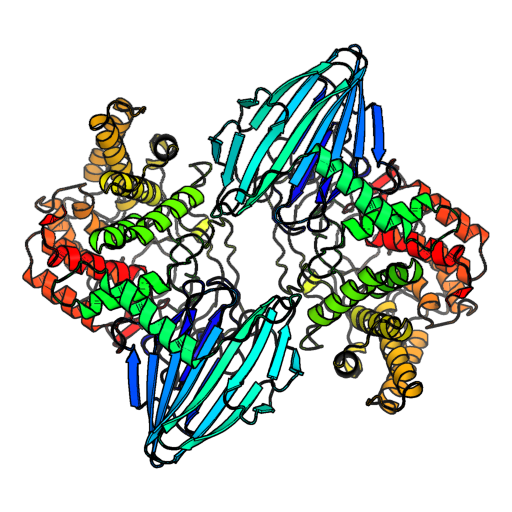
ATOM 4507 C C . GLY A 1 565 ? -14.141 -34.094 -0.853 1 95.38 565 GLY A C 1
ATOM 4508 O O . GLY A 1 565 ? -15.094 -33.625 -1.462 1 95.38 565 GLY A O 1
ATOM 4509 N N . ARG A 1 566 ? -13.203 -33.406 -0.175 1 95.94 566 ARG A N 1
ATOM 4510 C CA . ARG A 1 566 ? -13.305 -31.953 -0.114 1 95.94 566 ARG A CA 1
ATOM 4511 C C . ARG A 1 566 ? -12.008 -31.297 -0.554 1 95.94 566 ARG A C 1
ATOM 4513 O O . ARG A 1 566 ? -10.922 -31.781 -0.244 1 95.94 566 ARG A O 1
ATOM 4520 N N . GLN A 1 567 ? -12.203 -30.234 -1.304 1 97.62 567 GLN A N 1
ATOM 4521 C CA . GLN A 1 567 ? -11.023 -29.438 -1.588 1 97.62 567 GLN A CA 1
ATOM 4522 C C . GLN A 1 567 ? -10.625 -28.594 -0.374 1 97.62 567 GLN A C 1
ATOM 4524 O O . GLN A 1 567 ? -11.477 -28.172 0.406 1 97.62 567 GLN A O 1
ATOM 4529 N N . LEU A 1 568 ? -9.312 -28.328 -0.202 1 97.25 568 LEU A N 1
ATOM 4530 C CA . LEU A 1 568 ? -8.742 -27.609 0.934 1 97.25 568 LEU A CA 1
ATOM 4531 C C . LEU A 1 568 ? -7.703 -26.609 0.47 1 97.25 568 LEU A C 1
ATOM 4533 O O . LEU A 1 568 ? -7.062 -26.797 -0.567 1 97.25 568 LEU A O 1
ATOM 4537 N N . GLY A 1 569 ? -7.539 -25.531 1.325 1 97.62 569 GLY A N 1
ATOM 4538 C CA . GLY A 1 569 ? -6.523 -24.531 1.045 1 97.62 569 GLY A CA 1
ATOM 4539 C C . GLY A 1 569 ? -6.992 -23.453 0.075 1 97.62 569 GLY A C 1
ATOM 4540 O O . GLY A 1 569 ? -8.117 -23.516 -0.424 1 97.62 569 GLY A O 1
ATOM 4541 N N . ASN A 1 570 ? -6.18 -22.484 -0.172 1 98.38 570 ASN A N 1
ATOM 4542 C CA . ASN A 1 570 ? -6.527 -21.344 -1.011 1 98.38 570 ASN A CA 1
ATOM 4543 C C . ASN A 1 570 ? -6.945 -21.781 -2.412 1 98.38 570 ASN A C 1
ATOM 4545 O O . ASN A 1 570 ? -6.531 -22.844 -2.881 1 98.38 570 ASN A O 1
ATOM 4549 N N . PHE A 1 571 ? -7.797 -20.938 -3.143 1 98.56 571 PHE A N 1
ATOM 4550 C CA . PHE A 1 571 ? -8.586 -21.375 -4.285 1 98.56 571 PHE A CA 1
ATOM 4551 C C . PHE A 1 571 ? -8.883 -20.219 -5.223 1 98.56 571 PHE A C 1
ATOM 4553 O O . PHE A 1 571 ? -9.195 -19.109 -4.77 1 98.56 571 PHE A O 1
ATOM 4560 N N . PRO A 1 572 ? -8.852 -20.484 -6.535 1 98.69 572 PRO A N 1
ATOM 4561 C CA . PRO A 1 572 ? -8.109 -21.594 -7.137 1 98.69 572 PRO A CA 1
ATOM 4562 C C . PRO A 1 572 ? -6.598 -21.438 -6.996 1 98.69 572 PRO A C 1
ATOM 4564 O O . PRO A 1 572 ? -6.105 -20.328 -6.758 1 98.69 572 PRO A O 1
ATOM 4567 N N . GLN A 1 573 ? -5.992 -22.516 -7.047 1 98.06 573 GLN A N 1
ATOM 4568 C CA . GLN A 1 573 ? -4.566 -22.531 -6.746 1 98.06 573 GLN A CA 1
ATOM 4569 C C . GLN A 1 573 ? -3.734 -22.672 -8.016 1 98.06 573 GLN A C 1
ATOM 4571 O O . GLN A 1 573 ? -3.883 -23.656 -8.75 1 98.06 573 GLN A O 1
ATOM 4576 N N . ALA A 1 574 ? -2.814 -21.781 -8.203 1 97.56 574 ALA A N 1
ATOM 4577 C CA . ALA A 1 574 ? -1.993 -21.75 -9.414 1 97.56 574 ALA A CA 1
ATOM 4578 C C . ALA A 1 574 ? -1.105 -23 -9.5 1 97.56 574 ALA A C 1
ATOM 4580 O O . ALA A 1 574 ? -0.966 -23.594 -10.562 1 97.56 574 ALA A O 1
ATOM 4581 N N . PHE A 1 575 ? -0.578 -23.422 -8.43 1 96.31 575 PHE A N 1
ATOM 4582 C CA . PHE A 1 575 ? 0.351 -24.547 -8.391 1 96.31 575 PHE A CA 1
ATOM 4583 C C . PHE A 1 575 ? -0.336 -25.828 -8.836 1 96.31 575 PHE A C 1
ATOM 4585 O O . PHE A 1 575 ? 0.248 -26.625 -9.562 1 96.31 575 PHE A O 1
ATOM 4592 N N . SER A 1 576 ? -1.531 -26 -8.438 1 97.88 576 SER A N 1
ATOM 4593 C CA . SER A 1 576 ? -2.316 -27.156 -8.852 1 97.88 576 SER A CA 1
ATOM 4594 C C . SER A 1 576 ? -2.602 -27.141 -10.344 1 97.88 576 SER A C 1
ATOM 4596 O O . SER A 1 576 ? -2.447 -28.141 -11.031 1 97.88 576 SER A O 1
ATOM 4598 N N . HIS A 1 577 ? -2.977 -26 -10.812 1 98.12 577 HIS A N 1
ATOM 4599 C CA . HIS A 1 577 ? -3.299 -25.875 -12.227 1 98.12 577 HIS A CA 1
ATOM 4600 C C . HIS A 1 577 ? -2.047 -25.984 -13.086 1 98.12 577 HIS A C 1
ATOM 4602 O O . HIS A 1 577 ? -2.102 -26.516 -14.203 1 98.12 577 HIS A O 1
ATOM 4608 N N . LEU A 1 578 ? -0.946 -25.5 -12.586 1 96.75 578 LEU A N 1
ATOM 4609 C CA . LEU A 1 578 ? 0.322 -25.703 -13.273 1 96.75 578 LEU A CA 1
ATOM 4610 C C . LEU A 1 578 ? 0.666 -27.188 -13.336 1 96.75 578 LEU A C 1
ATOM 4612 O O . LEU A 1 578 ? 1.177 -27.672 -14.352 1 96.75 578 LEU A O 1
ATOM 4616 N N . GLY A 1 579 ? 0.408 -27.859 -12.219 1 96.69 579 GLY A N 1
ATOM 4617 C CA . GLY A 1 579 ? 0.602 -29.297 -12.203 1 96.69 579 GLY A CA 1
ATOM 4618 C C . GLY A 1 579 ? -0.217 -30.016 -13.258 1 96.69 579 GLY A C 1
ATOM 4619 O O . GLY A 1 579 ? 0.289 -30.906 -13.945 1 96.69 579 GLY A O 1
ATOM 4620 N N . LEU A 1 580 ? -1.444 -29.609 -13.375 1 98 580 LEU A N 1
ATOM 4621 C CA . LEU A 1 580 ? -2.332 -30.219 -14.352 1 98 580 LEU A CA 1
ATOM 4622 C C . LEU A 1 580 ? -1.817 -30 -15.766 1 98 580 LEU A C 1
ATOM 4624 O O . LEU A 1 580 ? -1.661 -30.969 -16.531 1 98 580 LEU A O 1
ATOM 4628 N N . VAL A 1 581 ? -1.496 -28.812 -16.109 1 97.19 581 VAL A N 1
ATOM 4629 C CA . VAL A 1 581 ? -1.028 -28.469 -17.453 1 97.19 581 VAL A CA 1
ATOM 4630 C C . VAL A 1 581 ? 0.302 -29.172 -17.734 1 97.19 581 VAL A C 1
ATOM 4632 O O . VAL A 1 581 ? 0.471 -29.812 -18.766 1 97.19 581 VAL A O 1
ATOM 4635 N N . GLY A 1 582 ? 1.211 -29.078 -16.781 1 95.19 582 GLY A N 1
ATOM 4636 C CA . GLY A 1 582 ? 2.525 -29.672 -16.938 1 95.19 582 GLY A CA 1
ATOM 4637 C C . GLY A 1 582 ? 2.473 -31.188 -17.141 1 95.19 582 GLY A C 1
ATOM 4638 O O . GLY A 1 582 ? 3.205 -31.734 -17.953 1 95.19 582 GLY A O 1
ATOM 4639 N N . THR A 1 583 ? 1.643 -31.797 -16.391 1 96.81 583 THR A N 1
ATOM 4640 C CA . THR A 1 583 ? 1.535 -33.25 -16.469 1 96.81 583 THR A CA 1
ATOM 4641 C C . THR A 1 583 ? 0.885 -33.656 -17.797 1 96.81 583 THR A C 1
ATOM 4643 O O . THR A 1 583 ? 1.306 -34.656 -18.422 1 96.81 583 THR A O 1
ATOM 4646 N N . ALA A 1 584 ? -0.16 -32.938 -18.203 1 97.44 584 ALA A N 1
ATOM 4647 C CA . ALA A 1 584 ? -0.772 -33.219 -19.484 1 97.44 584 ALA A CA 1
ATOM 4648 C C . ALA A 1 584 ? 0.255 -33.125 -20.609 1 97.44 584 ALA A C 1
ATOM 4650 O O . ALA A 1 584 ? 0.311 -34 -21.484 1 97.44 584 ALA A O 1
ATOM 4651 N N . LEU A 1 585 ? 1.04 -32.125 -20.562 1 95.06 585 LEU A N 1
ATOM 4652 C CA . LEU A 1 585 ? 2.07 -31.922 -21.578 1 95.06 585 LEU A CA 1
ATOM 4653 C C . LEU A 1 585 ? 3.1 -33.031 -21.547 1 95.06 585 LEU A C 1
ATOM 4655 O O . LEU A 1 585 ? 3.566 -33.5 -22.578 1 95.06 585 LEU A O 1
ATOM 4659 N N . ALA A 1 586 ? 3.428 -33.469 -20.359 1 93.56 586 ALA A N 1
ATOM 4660 C CA . ALA A 1 586 ? 4.422 -34.531 -20.188 1 93.56 586 ALA A CA 1
ATOM 4661 C C . ALA A 1 586 ? 3.889 -35.875 -20.656 1 93.56 586 ALA A C 1
ATOM 4663 O O . ALA A 1 586 ? 4.613 -36.625 -21.297 1 93.56 586 ALA A O 1
ATOM 4664 N N . LEU A 1 587 ? 2.641 -36.156 -20.312 1 95.62 587 LEU A N 1
ATOM 4665 C CA . LEU A 1 587 ? 2.07 -37.469 -20.609 1 95.62 587 LEU A CA 1
ATOM 4666 C C . LEU A 1 587 ? 1.684 -37.562 -22.078 1 95.62 587 LEU A C 1
ATOM 4668 O O . LEU A 1 587 ? 1.794 -38.625 -22.688 1 95.62 587 LEU A O 1
ATOM 4672 N N . TYR A 1 588 ? 1.196 -36.469 -22.625 1 91.06 588 TYR A N 1
ATOM 4673 C CA . TYR A 1 588 ? 0.513 -36.562 -23.906 1 91.06 588 TYR A CA 1
ATOM 4674 C C . TYR A 1 588 ? 1.148 -35.656 -24.938 1 91.06 588 TYR A C 1
ATOM 4676 O O . TYR A 1 588 ? 0.774 -35.656 -26.109 1 91.06 588 TYR A O 1
ATOM 4684 N N . GLY A 1 589 ? 1.95 -34.688 -24.484 1 75.5 589 GLY A N 1
ATOM 4685 C CA . GLY A 1 589 ? 2.514 -33.719 -25.391 1 75.5 589 GLY A CA 1
ATOM 4686 C C . GLY A 1 589 ? 3.412 -34.312 -26.453 1 75.5 589 GLY A C 1
ATOM 4687 O O . GLY A 1 589 ? 3.963 -35.406 -26.25 1 75.5 589 GLY A O 1
ATOM 4688 N N . ASP A 1 590 ? 3.234 -33.938 -27.75 1 60.47 590 ASP A N 1
ATOM 4689 C CA . ASP A 1 590 ? 4.039 -34.375 -28.875 1 60.47 590 ASP A CA 1
ATOM 4690 C C . ASP A 1 590 ? 5.523 -34.125 -28.625 1 60.47 590 ASP A C 1
ATOM 4692 O O . ASP A 1 590 ? 5.898 -33.125 -28.031 1 60.47 590 ASP A O 1
ATOM 4696 N N . GLU A 1 591 ? 6.32 -35.062 -28.297 1 47.25 591 GLU A N 1
ATOM 4697 C CA . GLU A 1 591 ? 7.777 -35 -28.266 1 47.25 591 GLU A CA 1
ATOM 4698 C C . GLU A 1 591 ? 8.297 -33.906 -29.203 1 47.25 591 GLU A C 1
ATOM 4700 O O . GLU A 1 591 ? 9.5 -33.719 -29.312 1 47.25 591 GLU A O 1
ATOM 4705 N N . THR A 1 592 ? 7.617 -33.281 -30.094 1 39.62 592 THR A N 1
ATOM 4706 C CA . THR A 1 592 ? 8.32 -32.469 -31.078 1 39.62 592 THR A CA 1
ATOM 4707 C C . THR A 1 592 ? 8.875 -31.203 -30.438 1 39.62 592 THR A C 1
ATOM 4709 O O . THR A 1 592 ? 9.578 -30.422 -31.094 1 39.62 592 THR A O 1
ATOM 4712 N N . ALA A 1 593 ? 8.383 -30.562 -29.453 1 38 593 ALA A N 1
ATOM 4713 C CA . ALA A 1 593 ? 9.008 -29.312 -29.016 1 38 593 ALA A CA 1
ATOM 4714 C C . ALA A 1 593 ? 10.258 -29.594 -28.172 1 38 593 ALA A C 1
ATOM 4716 O O . ALA A 1 593 ? 10.828 -28.672 -27.578 1 38 593 ALA A O 1
ATOM 4717 N N . GLY A 1 594 ? 10.562 -30.703 -27.672 1 28.7 594 GLY A N 1
ATOM 4718 C CA . GLY A 1 594 ? 11.891 -30.812 -27.078 1 28.7 594 GLY A CA 1
ATOM 4719 C C . GLY A 1 594 ? 13.008 -30.719 -28.094 1 28.7 594 GLY A C 1
ATOM 4720 O O . GLY A 1 594 ? 12.859 -31.141 -29.234 1 28.7 594 GLY A O 1
ATOM 4721 N N . MET B 1 1 ? 30.453 16 11.508 1 51.88 1 MET B N 1
ATOM 4722 C CA . MET B 1 1 ? 29.438 16.656 12.336 1 51.88 1 MET B CA 1
ATOM 4723 C C . MET B 1 1 ? 28.031 16.25 11.914 1 51.88 1 MET B C 1
ATOM 4725 O O . MET B 1 1 ? 27.734 16.172 10.719 1 51.88 1 MET B O 1
ATOM 4729 N N . TYR B 1 2 ? 27.234 15.727 12.875 1 72 2 TYR B N 1
ATOM 4730 C CA . TYR B 1 2 ? 25.875 15.266 12.617 1 72 2 TYR B CA 1
ATOM 4731 C C . TYR B 1 2 ? 24.938 16.438 12.383 1 72 2 TYR B C 1
ATOM 4733 O O . TYR B 1 2 ? 25.016 17.453 13.094 1 72 2 TYR B O 1
ATOM 4741 N N . PRO B 1 3 ? 24.328 16.484 11.328 1 90.31 3 PRO B N 1
ATOM 4742 C CA . PRO B 1 3 ? 23.391 17.578 11.055 1 90.31 3 PRO B CA 1
ATOM 4743 C C . PRO B 1 3 ? 22.297 17.703 12.109 1 90.31 3 PRO B C 1
ATOM 4745 O O . PRO B 1 3 ? 22 16.734 12.812 1 90.31 3 PRO B O 1
ATOM 4748 N N . HIS B 1 4 ? 21.938 18.953 12.359 1 96.5 4 HIS B N 1
ATOM 4749 C CA . HIS B 1 4 ? 20.75 19.219 13.164 1 96.5 4 HIS B CA 1
ATOM 4750 C C . HIS B 1 4 ? 19.5 19.234 12.305 1 96.5 4 HIS B C 1
ATOM 4752 O O . HIS B 1 4 ? 19.578 19.344 11.078 1 96.5 4 HIS B O 1
ATOM 4758 N N . ILE B 1 5 ? 18.375 19.141 12.961 1 98.06 5 ILE B N 1
ATOM 4759 C CA . ILE B 1 5 ? 17.109 19.141 12.242 1 98.06 5 ILE B CA 1
ATOM 4760 C C . ILE B 1 5 ? 16.953 20.453 11.461 1 98.06 5 ILE B C 1
ATOM 4762 O O . ILE B 1 5 ? 16.562 20.438 10.289 1 98.06 5 ILE B O 1
ATOM 4766 N N . GLU B 1 6 ? 17.359 21.578 12.047 1 97.81 6 GLU B N 1
ATOM 4767 C CA . GLU B 1 6 ? 17.172 22.906 11.445 1 97.81 6 GLU B CA 1
ATOM 4768 C C . GLU B 1 6 ? 18.172 23.141 10.305 1 97.81 6 GLU B C 1
ATOM 4770 O O . GLU B 1 6 ? 18.109 24.156 9.625 1 97.81 6 GLU B O 1
ATOM 4775 N N . ASP B 1 7 ? 19.031 22.172 10.094 1 98.06 7 ASP B N 1
ATOM 4776 C CA . ASP B 1 7 ? 19.984 22.297 8.992 1 98.06 7 ASP B CA 1
ATOM 4777 C C . ASP B 1 7 ? 19.344 21.906 7.664 1 98.06 7 ASP B C 1
ATOM 4779 O O . ASP B 1 7 ? 19.922 22.156 6.602 1 98.06 7 ASP B O 1
ATOM 4783 N N . TYR B 1 8 ? 18.203 21.375 7.676 1 98.69 8 TYR B N 1
ATOM 4784 C CA . TYR B 1 8 ? 17.609 20.828 6.461 1 98.69 8 TYR B CA 1
ATOM 4785 C C . TYR B 1 8 ? 16.656 21.844 5.816 1 98.69 8 TYR B C 1
ATOM 4787 O O . TYR B 1 8 ? 16.047 22.656 6.508 1 98.69 8 TYR B O 1
ATOM 4795 N N . ALA B 1 9 ? 16.578 21.781 4.492 1 98.88 9 ALA B N 1
ATOM 4796 C CA . ALA B 1 9 ? 15.609 22.484 3.654 1 98.88 9 ALA B CA 1
ATOM 4797 C C . ALA B 1 9 ? 14.586 21.516 3.08 1 98.88 9 ALA B C 1
ATOM 4799 O O . ALA B 1 9 ? 14.859 20.328 2.918 1 98.88 9 ALA B O 1
ATOM 4800 N N . LEU B 1 10 ? 13.43 22.078 2.777 1 98.88 10 LEU B N 1
ATOM 4801 C CA . LEU B 1 10 ? 12.344 21.297 2.193 1 98.88 10 LEU B CA 1
ATOM 4802 C C . LEU B 1 10 ? 12.25 21.547 0.691 1 98.88 10 LEU B C 1
ATOM 4804 O O . LEU B 1 10 ? 12.328 22.688 0.237 1 98.88 10 LEU B O 1
ATOM 4808 N N . ILE B 1 11 ? 12.164 20.5 -0.092 1 98.88 11 ILE B N 1
ATOM 4809 C CA . ILE B 1 11 ? 11.695 20.562 -1.473 1 98.88 11 ILE B CA 1
ATOM 4810 C C . ILE B 1 11 ? 10.547 19.578 -1.667 1 98.88 11 ILE B C 1
ATOM 4812 O O . ILE B 1 11 ? 10.359 18.672 -0.859 1 98.88 11 ILE B O 1
ATOM 4816 N N . GLY B 1 12 ? 9.742 19.812 -2.656 1 98.5 12 GLY B N 1
ATOM 4817 C CA . GLY B 1 12 ? 8.602 18.922 -2.836 1 98.5 12 GLY B CA 1
ATOM 4818 C C . GLY B 1 12 ? 7.793 19.234 -4.082 1 98.5 12 GLY B C 1
ATOM 4819 O O . GLY B 1 12 ? 7.949 20.312 -4.68 1 98.5 12 GLY B O 1
ATOM 4820 N N . ASP B 1 13 ? 6.945 18.328 -4.496 1 98.19 13 ASP B N 1
ATOM 4821 C CA . ASP B 1 13 ? 6.148 18.453 -5.715 1 98.19 13 ASP B CA 1
ATOM 4822 C C . ASP B 1 13 ? 4.656 18.312 -5.414 1 98.19 13 ASP B C 1
ATOM 4824 O O . ASP B 1 13 ? 3.883 17.891 -6.277 1 98.19 13 ASP B O 1
ATOM 4828 N N . GLU B 1 14 ? 4.309 18.438 -4.086 1 97.31 14 GLU B N 1
ATOM 4829 C CA . GLU B 1 14 ? 2.938 18.391 -3.584 1 97.31 14 GLU B CA 1
ATOM 4830 C C . GLU B 1 14 ? 2.395 16.969 -3.586 1 97.31 14 GLU B C 1
ATOM 4832 O O . GLU B 1 14 ? 1.181 16.766 -3.551 1 97.31 14 GLU B O 1
ATOM 4837 N N . GLN B 1 15 ? 3.248 16.016 -3.701 1 98.25 15 GLN B N 1
ATOM 4838 C CA . GLN B 1 15 ? 2.883 14.609 -3.52 1 98.25 15 GLN B CA 1
ATOM 4839 C C . GLN B 1 15 ? 3.926 13.875 -2.684 1 98.25 15 GLN B C 1
ATOM 4841 O O . GLN B 1 15 ? 3.65 12.805 -2.139 1 98.25 15 GLN B O 1
ATOM 4846 N N . THR B 1 16 ? 5.102 14.406 -2.691 1 98.44 16 THR B N 1
ATOM 4847 C CA . THR B 1 16 ? 6.211 13.953 -1.864 1 98.44 16 THR B CA 1
ATOM 4848 C C . THR B 1 16 ? 7.164 15.102 -1.549 1 98.44 16 THR B C 1
ATOM 4850 O O . THR B 1 16 ? 6.906 16.25 -1.929 1 98.44 16 THR B O 1
ATOM 4853 N N . ALA B 1 17 ? 8.203 14.758 -0.716 1 98.25 17 ALA B N 1
ATOM 4854 C CA . ALA B 1 17 ? 9.148 15.805 -0.339 1 98.25 17 ALA B CA 1
ATOM 4855 C C . ALA B 1 17 ? 10.523 15.227 -0.045 1 98.25 17 ALA B C 1
ATOM 4857 O O . ALA B 1 17 ? 10.656 14.031 0.219 1 98.25 17 ALA B O 1
ATOM 4858 N N . GLY B 1 18 ? 11.508 16.031 -0.213 1 98.62 18 GLY B N 1
ATOM 4859 C CA . GLY B 1 18 ? 12.875 15.719 0.166 1 98.62 18 GLY B CA 1
ATOM 4860 C C . GLY B 1 18 ? 13.477 16.75 1.103 1 98.62 18 GLY B C 1
ATOM 4861 O O . GLY B 1 18 ? 13.008 17.891 1.172 1 98.62 18 GLY B O 1
ATOM 4862 N N . LEU B 1 19 ? 14.453 16.344 1.84 1 98.88 19 LEU B N 1
ATOM 4863 C CA . LEU B 1 19 ? 15.18 17.25 2.73 1 98.88 19 LEU B CA 1
ATOM 4864 C C . LEU B 1 19 ? 16.641 17.391 2.291 1 98.88 19 LEU B C 1
ATOM 4866 O O . LEU B 1 19 ? 17.344 16.391 2.16 1 98.88 19 LEU B O 1
ATOM 4870 N N . VAL B 1 20 ? 17.078 18.609 2.08 1 98.88 20 VAL B N 1
ATOM 4871 C CA . VAL B 1 20 ? 18.422 18.922 1.608 1 98.88 20 VAL B CA 1
ATOM 4872 C C . VAL B 1 20 ? 19.234 19.547 2.738 1 98.88 20 VAL B C 1
ATOM 4874 O O . VAL B 1 20 ? 18.859 20.594 3.283 1 98.88 20 VAL B O 1
ATOM 4877 N N . GLY B 1 21 ? 20.344 18.938 3.031 1 98.44 21 GLY B N 1
ATOM 4878 C CA . GLY B 1 21 ? 21.219 19.453 4.07 1 98.44 21 GLY B CA 1
ATOM 4879 C C . GLY B 1 21 ? 22.109 20.578 3.59 1 98.44 21 GLY B C 1
ATOM 4880 O O . GLY B 1 21 ? 22.281 20.781 2.383 1 98.44 21 GLY B O 1
ATOM 4881 N N . ARG B 1 22 ? 22.781 21.234 4.5 1 98.19 22 ARG B N 1
ATOM 4882 C CA . ARG B 1 22 ? 23.672 22.344 4.195 1 98.19 22 ARG B CA 1
ATOM 4883 C C . ARG B 1 22 ? 24.922 21.844 3.475 1 98.19 22 ARG B C 1
ATOM 4885 O O . ARG B 1 22 ? 25.672 22.641 2.9 1 98.19 22 ARG B O 1
ATOM 4892 N N . ASP B 1 23 ? 25.141 20.578 3.518 1 97.5 23 ASP B N 1
ATOM 4893 C CA . ASP B 1 23 ? 26.312 20.016 2.854 1 97.5 23 ASP B CA 1
ATOM 4894 C C . ASP B 1 23 ? 25.984 19.625 1.412 1 97.5 23 ASP B C 1
ATOM 4896 O O . ASP B 1 23 ? 26.828 19.031 0.721 1 97.5 23 ASP B O 1
ATOM 4900 N N . GLY B 1 24 ? 24.766 19.844 0.998 1 98.25 24 GLY B N 1
ATOM 4901 C CA . GLY B 1 24 ? 24.375 19.562 -0.373 1 98.25 24 GLY B CA 1
ATOM 4902 C C . GLY B 1 24 ? 23.812 18.156 -0.545 1 98.25 24 GLY B C 1
ATOM 4903 O O . GLY B 1 24 ? 23.531 17.734 -1.668 1 98.25 24 GLY B O 1
ATOM 4904 N N . SER B 1 25 ? 23.547 17.453 0.54 1 98.44 25 SER B N 1
ATOM 4905 C CA . SER B 1 25 ? 23.047 16.078 0.484 1 98.44 25 SER B CA 1
ATOM 4906 C C . SER B 1 25 ? 21.531 16.047 0.669 1 98.44 25 SER B C 1
ATOM 4908 O O . SER B 1 25 ? 20.984 16.734 1.546 1 98.44 25 SER B O 1
ATOM 4910 N N . VAL B 1 26 ? 20.844 15.398 -0.2 1 98.69 26 VAL B N 1
ATOM 4911 C CA . VAL B 1 26 ? 19.453 15.023 0.058 1 98.69 26 VAL B CA 1
ATOM 4912 C C . VAL B 1 26 ? 19.406 13.766 0.918 1 98.69 26 VAL B C 1
ATOM 4914 O O . VAL B 1 26 ? 19.703 12.672 0.441 1 98.69 26 VAL B O 1
ATOM 4917 N N . ASP B 1 27 ? 18.922 13.906 2.123 1 98.56 27 ASP B N 1
ATOM 4918 C CA . ASP B 1 27 ? 19.078 12.828 3.096 1 98.56 27 ASP B CA 1
ATOM 4919 C C . ASP B 1 27 ? 17.75 12.133 3.369 1 98.56 27 ASP B C 1
ATOM 4921 O O . ASP B 1 27 ? 17.719 11.117 4.066 1 98.56 27 ASP B O 1
ATOM 4925 N N . TRP B 1 28 ? 16.688 12.664 2.863 1 98.75 28 TRP B N 1
ATOM 4926 C CA . TRP B 1 28 ? 15.352 12.078 2.982 1 98.75 28 TRP B CA 1
ATOM 4927 C C . TRP B 1 28 ? 14.547 12.289 1.705 1 98.75 28 TRP B C 1
ATOM 4929 O O . TRP B 1 28 ? 14.469 13.406 1.19 1 98.75 28 TRP B O 1
ATOM 4939 N N . LEU B 1 29 ? 14 11.242 1.235 1 98.81 29 LEU B N 1
ATOM 4940 C CA . LEU B 1 29 ? 13.125 11.32 0.07 1 98.81 29 LEU B CA 1
ATOM 4941 C C . LEU B 1 29 ? 12.281 10.055 -0.062 1 98.81 29 LEU B C 1
ATOM 4943 O O . LEU B 1 29 ? 12.82 8.953 -0.169 1 98.81 29 LEU B O 1
ATOM 4947 N N . CYS B 1 30 ? 11.016 10.25 0.017 1 98.38 30 CYS B N 1
ATOM 4948 C CA . CYS B 1 30 ? 10.07 9.172 -0.267 1 98.38 30 CYS B CA 1
ATOM 4949 C C . CYS B 1 30 ? 9.516 9.289 -1.683 1 98.38 30 CYS B C 1
ATOM 4951 O O . CYS B 1 30 ? 9.18 10.383 -2.133 1 98.38 30 CYS B O 1
ATOM 4953 N N . LEU B 1 31 ? 9.508 8.305 -2.41 1 97.88 31 LEU B N 1
ATOM 4954 C CA . LEU B 1 31 ? 8.938 8.281 -3.756 1 97.88 31 LEU B CA 1
ATOM 4955 C C . LEU B 1 31 ? 7.973 7.105 -3.916 1 97.88 31 LEU B C 1
ATOM 4957 O O . LEU B 1 31 ? 8.281 5.984 -3.504 1 97.88 31 LEU B O 1
ATOM 4961 N N . PRO B 1 32 ? 6.82 7.289 -4.434 1 97.62 32 PRO B N 1
ATOM 4962 C CA . PRO B 1 32 ? 6.395 8.508 -5.125 1 97.62 32 PRO B CA 1
ATOM 4963 C C . PRO B 1 32 ? 5.52 9.406 -4.25 1 97.62 32 PRO B C 1
ATOM 4965 O O . PRO B 1 32 ? 5.195 10.531 -4.641 1 97.62 32 PRO B O 1
ATOM 4968 N N . ARG B 1 33 ? 5.078 8.93 -3.092 1 98 33 ARG B N 1
ATOM 4969 C CA . ARG B 1 33 ? 4.199 9.648 -2.178 1 98 33 ARG B CA 1
ATOM 4970 C C . ARG B 1 33 ? 4.93 10.016 -0.888 1 98 33 ARG B C 1
ATOM 4972 O O . ARG B 1 33 ? 6.008 9.484 -0.608 1 98 33 ARG B O 1
ATOM 4979 N N . PHE B 1 34 ? 4.258 10.82 -0.107 1 98.44 34 PHE B N 1
ATOM 4980 C CA . PHE B 1 34 ? 4.805 11.18 1.197 1 98.44 34 PHE B CA 1
ATOM 4981 C C . PHE B 1 34 ? 5.012 9.938 2.057 1 98.44 34 PHE B C 1
ATOM 4983 O O . PHE B 1 34 ? 6.004 9.828 2.777 1 98.44 34 PHE B O 1
ATOM 4990 N N . ASP B 1 35 ? 4.062 9.008 1.938 1 97.31 35 ASP B N 1
ATOM 4991 C CA . ASP B 1 35 ? 4.074 7.871 2.852 1 97.31 35 ASP B CA 1
ATOM 4992 C C . ASP B 1 35 ? 4.672 6.637 2.18 1 97.31 35 ASP B C 1
ATOM 4994 O O . ASP B 1 35 ? 4.469 5.512 2.646 1 97.31 35 ASP B O 1
ATOM 4998 N N . SER B 1 36 ? 5.305 6.812 1.083 1 97.56 36 SER B N 1
ATOM 4999 C CA . SER B 1 36 ? 6.074 5.73 0.48 1 97.56 36 SER B CA 1
ATOM 5000 C C . SER B 1 36 ? 7.352 5.453 1.27 1 97.56 36 SER B C 1
ATOM 5002 O O . SER B 1 36 ? 7.832 6.316 2.004 1 97.56 36 SER B O 1
ATOM 5004 N N . PRO B 1 37 ? 7.922 4.219 1.123 1 97.12 37 PRO B N 1
ATOM 5005 C CA . PRO B 1 37 ? 9.25 4 1.707 1 97.12 37 PRO B CA 1
ATOM 5006 C C . PRO B 1 37 ? 10.312 4.91 1.106 1 97.12 37 PRO B C 1
ATOM 5008 O O . PRO B 1 37 ? 10.312 5.152 -0.103 1 97.12 37 PRO B O 1
ATOM 5011 N N . ALA B 1 38 ? 11.141 5.379 1.922 1 98.25 38 ALA B N 1
ATOM 5012 C CA . ALA B 1 38 ? 12.164 6.316 1.483 1 98.25 38 ALA B CA 1
ATOM 5013 C C . ALA B 1 38 ? 13.227 5.613 0.64 1 98.25 38 ALA B C 1
ATOM 5015 O O . ALA B 1 38 ? 13.594 4.469 0.923 1 98.25 38 ALA B O 1
ATOM 5016 N N . CYS B 1 39 ? 13.703 6.305 -0.365 1 98.06 39 CYS B N 1
ATOM 5017 C CA . CYS B 1 39 ? 14.859 5.824 -1.109 1 98.06 39 CYS B CA 1
ATOM 5018 C C . CYS B 1 39 ? 16.141 6.504 -0.631 1 98.06 39 CYS B C 1
ATOM 5020 O O . CYS B 1 39 ? 17.234 6.059 -0.952 1 98.06 39 CYS B O 1
ATOM 5022 N N . PHE B 1 40 ? 16.031 7.656 0.055 1 98.69 40 PHE B N 1
ATOM 5023 C CA . PHE B 1 40 ? 17.078 8.297 0.841 1 98.69 40 PHE B CA 1
ATOM 5024 C C . PHE B 1 40 ? 16.688 8.336 2.316 1 98.69 40 PHE B C 1
ATOM 5026 O O . PHE B 1 40 ? 15.742 9.023 2.701 1 98.69 40 PHE B O 1
ATOM 5033 N N . ALA B 1 41 ? 17.422 7.613 3.15 1 98.5 41 ALA B N 1
ATOM 5034 C CA . ALA B 1 41 ? 17.047 7.5 4.555 1 98.5 41 ALA B CA 1
ATOM 5035 C C . ALA B 1 41 ? 18.219 7.844 5.469 1 98.5 41 ALA B C 1
ATOM 5037 O O . ALA B 1 41 ? 18.219 7.477 6.645 1 98.5 41 ALA B O 1
ATOM 5038 N N . ARG B 1 42 ? 19.156 8.516 4.906 1 98.06 42 ARG B N 1
ATOM 5039 C CA . ARG B 1 42 ? 20.312 8.898 5.699 1 98.06 42 ARG B CA 1
ATOM 5040 C C . ARG B 1 42 ? 19.906 9.742 6.902 1 98.06 42 ARG B C 1
ATOM 5042 O O . ARG B 1 42 ? 20.562 9.719 7.938 1 98.06 42 ARG B O 1
ATOM 5049 N N . LEU B 1 43 ? 18.828 10.461 6.789 1 98.12 43 LEU B N 1
ATOM 5050 C CA . LEU B 1 43 ? 18.281 11.258 7.887 1 98.12 43 LEU B CA 1
ATOM 5051 C C . LEU B 1 43 ? 18.172 10.43 9.156 1 98.12 43 LEU B C 1
ATOM 5053 O O . LEU B 1 43 ? 18.422 10.922 10.258 1 98.12 43 LEU B O 1
ATOM 5057 N N . LEU B 1 44 ? 17.781 9.172 9.031 1 98.31 44 LEU B N 1
ATOM 5058 C CA . LEU B 1 44 ? 17.5 8.289 10.156 1 98.31 44 LEU B CA 1
ATOM 5059 C C . LEU B 1 44 ? 18.547 7.184 10.25 1 98.31 44 LEU B C 1
ATOM 5061 O O . LEU B 1 44 ? 18.453 6.297 11.109 1 98.31 44 LEU B O 1
ATOM 5065 N N . GLY B 1 45 ? 19.453 7.23 9.359 1 96.75 45 GLY B N 1
ATOM 5066 C CA . GLY B 1 45 ? 20.5 6.211 9.328 1 96.75 45 GLY B CA 1
ATOM 5067 C C . GLY B 1 45 ? 21.891 6.781 9.102 1 96.75 45 GLY B C 1
ATOM 5068 O O . GLY B 1 45 ? 22.281 7.734 9.773 1 96.75 45 GLY B O 1
ATOM 5069 N N . GLY B 1 46 ? 22.641 6.102 8.266 1 93.88 46 GLY B N 1
ATOM 5070 C CA . GLY B 1 46 ? 23.984 6.543 7.93 1 93.88 46 GLY B CA 1
ATOM 5071 C C . GLY B 1 46 ? 24.219 6.648 6.438 1 93.88 46 GLY B C 1
ATOM 5072 O O . GLY B 1 46 ? 23.266 6.699 5.652 1 93.88 46 GLY B O 1
ATOM 5073 N N . GLN B 1 47 ? 25.422 6.711 6.086 1 92.38 47 GLN B N 1
ATOM 5074 C CA . GLN B 1 47 ? 25.828 6.922 4.703 1 92.38 47 GLN B CA 1
ATOM 5075 C C . GLN B 1 47 ? 25.375 5.781 3.807 1 92.38 47 GLN B C 1
ATOM 5077 O O . GLN B 1 47 ? 25.172 5.973 2.605 1 92.38 47 GLN B O 1
ATOM 5082 N N . GLU B 1 48 ? 25.094 4.684 4.402 1 94.62 48 GLU B N 1
ATOM 5083 C CA . GLU B 1 48 ? 24.781 3.502 3.607 1 94.62 48 GLU B CA 1
ATOM 5084 C C . GLU B 1 48 ? 23.266 3.352 3.418 1 94.62 48 GLU B C 1
ATOM 5086 O O . GLU B 1 48 ? 22.812 2.453 2.705 1 94.62 48 GLU B O 1
ATOM 5091 N N . ASN B 1 49 ? 22.484 4.238 3.969 1 97 49 ASN B N 1
ATOM 5092 C CA . ASN B 1 49 ? 21.047 4.078 3.936 1 97 49 ASN B CA 1
ATOM 5093 C C . ASN B 1 49 ? 20.406 4.969 2.877 1 97 49 ASN B C 1
ATOM 5095 O O . ASN B 1 49 ? 19.188 5.188 2.893 1 97 49 ASN B O 1
ATOM 5099 N N . GLY B 1 50 ? 21.266 5.5 1.993 1 97.88 50 GLY B N 1
ATOM 5100 C CA . GLY B 1 50 ? 20.734 6.203 0.834 1 97.88 50 GLY B CA 1
ATOM 5101 C C . GLY B 1 50 ? 20.781 7.711 0.98 1 97.88 50 GLY B C 1
ATOM 5102 O O . GLY B 1 50 ? 20.375 8.258 2.004 1 97.88 50 GLY B O 1
ATOM 5103 N N . HIS B 1 51 ? 21.328 8.398 0.018 1 98.44 51 HIS B N 1
ATOM 5104 C CA . HIS B 1 51 ? 21.438 9.852 -0.081 1 98.44 51 HIS B CA 1
ATOM 5105 C C . HIS B 1 51 ? 21.953 10.281 -1.452 1 98.44 51 HIS B C 1
ATOM 5107 O O . HIS B 1 51 ? 22.391 9.438 -2.24 1 98.44 51 HIS B O 1
ATOM 5113 N N . TRP B 1 52 ? 21.844 11.562 -1.761 1 98.75 52 TRP B N 1
ATOM 5114 C CA . TRP B 1 52 ? 22.391 12.148 -2.986 1 98.75 52 TRP B CA 1
ATOM 5115 C C . TRP B 1 52 ? 23.078 13.477 -2.699 1 98.75 52 TRP B C 1
ATOM 5117 O O . TRP B 1 52 ? 22.422 14.5 -2.523 1 98.75 52 TRP B O 1
ATOM 5127 N N . ARG B 1 53 ? 24.422 13.453 -2.725 1 98.5 53 ARG B N 1
ATOM 5128 C CA . ARG B 1 53 ? 25.188 14.664 -2.432 1 98.5 53 ARG B CA 1
ATOM 5129 C C . ARG B 1 53 ? 25.828 15.227 -3.693 1 98.5 53 ARG B C 1
ATOM 5131 O O . ARG B 1 53 ? 26.375 14.477 -4.5 1 98.5 53 ARG B O 1
ATOM 5138 N N . ILE B 1 54 ? 25.688 16.469 -3.936 1 98.62 54 ILE B N 1
ATOM 5139 C CA . ILE B 1 54 ? 26.406 17.234 -4.949 1 98.62 54 ILE B CA 1
ATOM 5140 C C . ILE B 1 54 ? 27.016 18.484 -4.316 1 98.62 54 ILE B C 1
ATOM 5142 O O . ILE B 1 54 ? 26.297 19.312 -3.742 1 98.62 54 ILE B O 1
ATOM 5146 N N . ALA B 1 55 ? 28.281 18.641 -4.398 1 98.56 55 ALA B N 1
ATOM 5147 C CA . ALA B 1 55 ? 29 19.766 -3.822 1 98.56 55 ALA B CA 1
ATOM 5148 C C . ALA B 1 55 ? 30.406 19.891 -4.406 1 98.56 55 ALA B C 1
ATOM 5150 O O . ALA B 1 55 ? 30.891 18.953 -5.039 1 98.56 55 ALA B O 1
ATOM 5151 N N . PRO B 1 56 ? 31.016 21.078 -4.191 1 98.44 56 PRO B N 1
ATOM 5152 C CA . PRO B 1 56 ? 32.406 21.172 -4.613 1 98.44 56 PRO B CA 1
ATOM 5153 C C . PRO B 1 56 ? 33.312 20.141 -3.928 1 98.44 56 PRO B C 1
ATOM 5155 O O . PRO B 1 56 ? 33.094 19.812 -2.756 1 98.44 56 PRO B O 1
ATOM 5158 N N . ARG B 1 57 ? 34.25 19.641 -4.688 1 97.19 57 ARG B N 1
ATOM 5159 C CA . ARG B 1 57 ? 35.219 18.672 -4.145 1 97.19 57 ARG B CA 1
ATOM 5160 C C . ARG B 1 57 ? 35.844 19.188 -2.85 1 97.19 57 ARG B C 1
ATOM 5162 O O . ARG B 1 57 ? 36.406 20.281 -2.816 1 97.19 57 ARG B O 1
ATOM 5169 N N . GLY B 1 58 ? 35.656 18.422 -1.883 1 93.31 58 GLY B N 1
ATOM 5170 C CA . GLY B 1 58 ? 36.312 18.719 -0.616 1 93.31 58 GLY B CA 1
ATOM 5171 C C . GLY B 1 58 ? 35.5 19.703 0.236 1 93.31 58 GLY B C 1
ATOM 5172 O O . GLY B 1 58 ? 35.875 19.984 1.378 1 93.31 58 GLY B O 1
ATOM 5173 N N . ALA B 1 59 ? 34.438 20.234 -0.227 1 94 59 ALA B N 1
ATOM 5174 C CA . ALA B 1 59 ? 33.656 21.203 0.523 1 94 59 ALA B CA 1
ATOM 5175 C C . ALA B 1 59 ? 32.844 20.516 1.616 1 94 59 ALA B C 1
ATOM 5177 O O . ALA B 1 59 ? 32.5 19.328 1.505 1 94 59 ALA B O 1
ATOM 5178 N N . ARG B 1 60 ? 32.562 21.266 2.637 1 93.38 60 ARG B N 1
ATOM 5179 C CA . ARG B 1 60 ? 31.719 20.766 3.711 1 93.38 60 ARG B CA 1
ATOM 5180 C C . ARG B 1 60 ? 30.328 21.391 3.646 1 93.38 60 ARG B C 1
ATOM 5182 O O . ARG B 1 60 ? 29.5 20.969 2.848 1 93.38 60 ARG B O 1
ATOM 5189 N N . LEU B 1 61 ? 30.156 22.547 4.34 1 96.75 61 LEU B N 1
ATOM 5190 C CA . LEU B 1 61 ? 28.859 23.203 4.352 1 96.75 61 LEU B CA 1
ATOM 5191 C C . LEU B 1 61 ? 28.812 24.344 3.348 1 96.75 61 LEU B C 1
ATOM 5193 O O . LEU B 1 61 ? 29.844 24.953 3.051 1 96.75 61 LEU B O 1
ATOM 5197 N N . CYS B 1 62 ? 27.672 24.547 2.785 1 97.88 62 CYS B N 1
ATOM 5198 C CA . CYS B 1 62 ? 27.516 25.688 1.899 1 97.88 62 CYS B CA 1
ATOM 5199 C C . CYS B 1 62 ? 27.734 27 2.654 1 97.88 62 CYS B C 1
ATOM 5201 O O . CYS B 1 62 ? 27.547 27.062 3.869 1 97.88 62 CYS B O 1
ATOM 5203 N N . THR B 1 63 ? 28.047 28.031 1.94 1 97.88 63 THR B N 1
ATOM 5204 C CA . THR B 1 63 ? 28.312 29.344 2.508 1 97.88 63 THR B CA 1
ATOM 5205 C C . THR B 1 63 ? 27.016 30.094 2.783 1 97.88 63 THR B C 1
ATOM 5207 O O . THR B 1 63 ? 26.891 30.797 3.789 1 97.88 63 THR B O 1
ATOM 5210 N N . ARG B 1 64 ? 26.141 29.984 1.91 1 97.94 64 ARG B N 1
ATOM 5211 C CA . ARG B 1 64 ? 24.812 30.609 2.039 1 97.94 64 ARG B CA 1
ATOM 5212 C C . ARG B 1 64 ? 23.766 29.812 1.256 1 97.94 64 ARG B C 1
ATOM 5214 O O . ARG B 1 64 ? 24.109 29.094 0.311 1 97.94 64 ARG B O 1
ATOM 5221 N N . ARG B 1 65 ? 22.594 29.969 1.675 1 98.62 65 ARG B N 1
ATOM 5222 C CA . ARG B 1 65 ? 21.469 29.344 0.98 1 98.62 65 ARG B CA 1
ATOM 5223 C C . ARG B 1 65 ? 20.188 30.141 1.202 1 98.62 65 ARG B C 1
ATOM 5225 O O . ARG B 1 65 ? 20.078 30.906 2.16 1 98.62 65 ARG B O 1
ATOM 5232 N N . ALA B 1 66 ? 19.25 30 0.295 1 98.69 66 ALA B N 1
ATOM 5233 C CA . ALA B 1 66 ? 17.938 30.641 0.385 1 98.69 66 ALA B CA 1
ATOM 5234 C C . ALA B 1 66 ? 16.969 30.062 -0.64 1 98.69 66 ALA B C 1
ATOM 5236 O O . ALA B 1 66 ? 17.391 29.578 -1.698 1 98.69 66 ALA B O 1
ATOM 5237 N N . TYR B 1 67 ? 15.766 30.078 -0.271 1 98.88 67 TYR B N 1
ATOM 5238 C CA . TYR B 1 67 ? 14.773 29.891 -1.32 1 98.88 67 TYR B CA 1
ATOM 5239 C C . TYR B 1 67 ? 14.703 31.109 -2.234 1 98.88 67 TYR B C 1
ATOM 5241 O O . TYR B 1 67 ? 14.805 32.25 -1.771 1 98.88 67 TYR B O 1
ATOM 5249 N N . ARG B 1 68 ? 14.539 30.844 -3.48 1 98.75 68 ARG B N 1
ATOM 5250 C CA . ARG B 1 68 ? 14.125 31.953 -4.32 1 98.75 68 ARG B CA 1
ATOM 5251 C C . ARG B 1 68 ? 12.82 32.562 -3.814 1 98.75 68 ARG B C 1
ATOM 5253 O O . ARG B 1 68 ? 11.922 31.859 -3.373 1 98.75 68 ARG B O 1
ATOM 5260 N N . THR B 1 69 ? 12.68 33.844 -3.896 1 97.81 69 THR B N 1
ATOM 5261 C CA . THR B 1 69 ? 11.57 34.594 -3.295 1 97.81 69 THR B CA 1
ATOM 5262 C C . THR B 1 69 ? 10.234 34 -3.754 1 97.81 69 THR B C 1
ATOM 5264 O O . THR B 1 69 ? 10.016 33.812 -4.949 1 97.81 69 THR B O 1
ATOM 5267 N N . ASP B 1 70 ? 9.375 33.656 -2.812 1 98.31 70 ASP B N 1
ATOM 5268 C CA . ASP B 1 70 ? 7.996 33.219 -3.012 1 98.31 70 ASP B CA 1
ATOM 5269 C C . ASP B 1 70 ? 7.953 31.875 -3.729 1 98.31 70 ASP B C 1
ATOM 5271 O O . ASP B 1 70 ? 7.047 31.625 -4.527 1 98.31 70 ASP B O 1
ATOM 5275 N N . THR B 1 71 ? 9.047 31.109 -3.557 1 98.75 71 THR B N 1
ATOM 5276 C CA . THR B 1 71 ? 9.07 29.781 -4.176 1 98.75 71 THR B CA 1
ATOM 5277 C C . THR B 1 71 ? 9.57 28.734 -3.188 1 98.75 71 THR B C 1
ATOM 5279 O O . THR B 1 71 ? 9.922 29.062 -2.051 1 98.75 71 THR B O 1
ATOM 5282 N N . LEU B 1 72 ? 9.547 27.453 -3.641 1 98.75 72 LEU B N 1
ATOM 5283 C CA . LEU B 1 72 ? 10.156 26.344 -2.914 1 98.75 72 LEU B CA 1
ATOM 5284 C C . LEU B 1 72 ? 11.406 25.859 -3.631 1 98.75 72 LEU B C 1
ATOM 5286 O O . LEU B 1 72 ? 11.766 24.672 -3.523 1 98.75 72 LEU B O 1
ATOM 5290 N N . VAL B 1 73 ? 11.992 26.734 -4.48 1 98.94 73 VAL B N 1
ATOM 5291 C CA . VAL B 1 73 ? 13.242 26.453 -5.176 1 98.94 73 VAL B CA 1
ATOM 5292 C C . VAL B 1 73 ? 14.422 26.906 -4.309 1 98.94 73 VAL B C 1
ATOM 5294 O O . VAL B 1 73 ? 14.523 28.078 -3.953 1 98.94 73 VAL B O 1
ATOM 5297 N N . LEU B 1 74 ? 15.32 25.984 -4.027 1 98.94 74 LEU B N 1
ATOM 5298 C CA . LEU B 1 74 ? 16.406 26.234 -3.08 1 98.94 74 LEU B CA 1
ATOM 5299 C C . LEU B 1 74 ? 17.719 26.469 -3.807 1 98.94 74 LEU B C 1
ATOM 5301 O O . LEU B 1 74 ? 18.141 25.656 -4.637 1 98.94 74 LEU B O 1
ATOM 5305 N N . ASP B 1 75 ? 18.391 27.562 -3.492 1 98.94 75 ASP B N 1
ATOM 5306 C CA . ASP B 1 75 ? 19.75 27.828 -3.939 1 98.94 75 ASP B CA 1
ATOM 5307 C C . ASP B 1 75 ? 20.75 27.672 -2.791 1 98.94 75 ASP B C 1
ATOM 5309 O O . ASP B 1 75 ? 20.578 28.281 -1.733 1 98.94 75 ASP B O 1
ATOM 5313 N N . SER B 1 76 ? 21.672 26.828 -2.965 1 98.88 76 SER B N 1
ATOM 5314 C CA . SER B 1 76 ? 22.812 26.703 -2.062 1 98.88 76 SER B CA 1
ATOM 5315 C C . SER B 1 76 ? 24.109 27.109 -2.75 1 98.88 76 SER B C 1
ATOM 5317 O O . SER B 1 76 ? 24.406 26.625 -3.848 1 98.88 76 SER B O 1
ATOM 5319 N N . GLU B 1 77 ? 24.938 27.922 -2.121 1 98.81 77 GLU B N 1
ATOM 5320 C CA . GLU B 1 77 ? 26.172 28.422 -2.74 1 98.81 77 GLU B CA 1
ATOM 5321 C C . GLU B 1 77 ? 27.391 28.125 -1.879 1 98.81 77 GLU B C 1
ATOM 5323 O O . GLU B 1 77 ? 27.328 28.203 -0.65 1 98.81 77 GLU B O 1
ATOM 5328 N N . TRP B 1 78 ? 28.422 27.734 -2.547 1 98.69 78 TRP B N 1
ATOM 5329 C CA . TRP B 1 78 ? 29.719 27.516 -1.919 1 98.69 78 TRP B CA 1
ATOM 5330 C C . TRP B 1 78 ? 30.75 28.5 -2.465 1 98.69 78 TRP B C 1
ATOM 5332 O O . TRP B 1 78 ? 30.922 28.625 -3.68 1 98.69 78 TRP B O 1
ATOM 5342 N N . ASP B 1 79 ? 31.453 29.156 -1.573 1 98.31 79 ASP B N 1
ATOM 5343 C CA . ASP B 1 79 ? 32.656 29.891 -1.917 1 98.31 79 ASP B CA 1
ATOM 5344 C C . ASP B 1 79 ? 33.906 29.062 -1.649 1 98.31 79 ASP B C 1
ATOM 5346 O O . ASP B 1 79 ? 34.219 28.75 -0.498 1 98.31 79 ASP B O 1
ATOM 5350 N N . THR B 1 80 ? 34.531 28.688 -2.727 1 97.12 80 THR B N 1
ATOM 5351 C CA . THR B 1 80 ? 35.781 27.922 -2.609 1 97.12 80 THR B CA 1
ATOM 5352 C C . THR B 1 80 ? 36.969 28.766 -3.064 1 97.12 80 THR B C 1
ATOM 5354 O O . THR B 1 80 ? 36.812 29.828 -3.666 1 97.12 80 THR B O 1
ATOM 5357 N N . PRO B 1 81 ? 38.188 28.312 -2.807 1 96.38 81 PRO B N 1
ATOM 5358 C CA . PRO B 1 81 ? 39.375 29.047 -3.295 1 96.38 81 PRO B CA 1
ATOM 5359 C C . PRO B 1 81 ? 39.406 29.125 -4.816 1 96.38 81 PRO B C 1
ATOM 5361 O O . PRO B 1 81 ? 39.938 30.094 -5.367 1 96.38 81 PRO B O 1
ATOM 5364 N N . GLU B 1 82 ? 38.844 28.203 -5.48 1 97.25 82 GLU B N 1
ATOM 5365 C CA . GLU B 1 82 ? 38.906 28.141 -6.934 1 97.25 82 GLU B CA 1
ATOM 5366 C C . GLU B 1 82 ? 37.75 28.891 -7.586 1 97.25 82 GLU B C 1
ATOM 5368 O O . GLU B 1 82 ? 37.781 29.141 -8.789 1 97.25 82 GLU B O 1
ATOM 5373 N N . GLY B 1 83 ? 36.75 29.203 -6.785 1 98 83 GLY B N 1
ATOM 5374 C CA . GLY B 1 83 ? 35.594 29.875 -7.328 1 98 83 GLY B CA 1
ATOM 5375 C C . GLY B 1 83 ? 34.312 29.656 -6.508 1 98 83 GLY B C 1
ATOM 5376 O O . GLY B 1 83 ? 34.406 29.172 -5.375 1 98 83 GLY B O 1
ATOM 5377 N N . THR B 1 84 ? 33.25 30.172 -7.113 1 98.56 84 THR B N 1
ATOM 5378 C CA . THR B 1 84 ? 31.938 30.062 -6.461 1 98.56 84 THR B CA 1
ATOM 5379 C C . THR B 1 84 ? 30.969 29.25 -7.32 1 98.56 84 THR B C 1
ATOM 5381 O O . THR B 1 84 ? 30.906 29.438 -8.539 1 98.56 84 THR B O 1
ATOM 5384 N N . VAL B 1 85 ? 30.234 28.328 -6.633 1 98.56 85 VAL B N 1
ATOM 5385 C CA . VAL B 1 85 ? 29.266 27.484 -7.332 1 98.56 85 VAL B CA 1
ATOM 5386 C C . VAL B 1 85 ? 27.906 27.547 -6.621 1 98.56 85 VAL B C 1
ATOM 5388 O O . VAL B 1 85 ? 27.859 27.75 -5.406 1 98.56 85 VAL B O 1
ATOM 5391 N N . ARG B 1 86 ? 26.828 27.406 -7.43 1 98.88 86 ARG B N 1
ATOM 5392 C CA . ARG B 1 86 ? 25.469 27.297 -6.906 1 98.88 86 ARG B CA 1
ATOM 5393 C C . ARG B 1 86 ? 24.828 25.984 -7.312 1 98.88 86 ARG B C 1
ATOM 5395 O O . ARG B 1 86 ? 24.953 25.547 -8.453 1 98.88 86 ARG B O 1
ATOM 5402 N N . VAL B 1 87 ? 24.25 25.344 -6.375 1 98.94 87 VAL B N 1
ATOM 5403 C CA . VAL B 1 87 ? 23.391 24.203 -6.66 1 98.94 87 VAL B CA 1
ATOM 5404 C C . VAL B 1 87 ? 21.922 24.578 -6.398 1 98.94 87 VAL B C 1
ATOM 5406 O O . VAL B 1 87 ? 21.562 24.938 -5.281 1 98.94 87 VAL B O 1
ATOM 5409 N N . THR B 1 88 ? 21.094 24.5 -7.43 1 98.94 88 THR B N 1
ATOM 5410 C CA . THR B 1 88 ? 19.656 24.75 -7.332 1 98.94 88 THR B CA 1
ATOM 5411 C C . THR B 1 88 ? 18.891 23.438 -7.254 1 98.94 88 THR B C 1
ATOM 5413 O O . THR B 1 88 ? 18.953 22.625 -8.172 1 98.94 88 THR B O 1
ATOM 5416 N N . ASP B 1 89 ? 18.188 23.266 -6.172 1 98.94 89 ASP B N 1
ATOM 5417 C CA . ASP B 1 89 ? 17.422 22.047 -5.941 1 98.94 89 ASP B CA 1
ATOM 5418 C C . ASP B 1 89 ? 15.922 22.328 -5.98 1 98.94 89 ASP B C 1
ATOM 5420 O O . ASP B 1 89 ? 15.438 23.266 -5.348 1 98.94 89 ASP B O 1
ATOM 5424 N N . PHE B 1 90 ? 15.164 21.5 -6.719 1 98.88 90 PHE B N 1
ATOM 5425 C CA . PHE B 1 90 ? 13.711 21.625 -6.719 1 98.88 90 PHE B CA 1
ATOM 5426 C C . PHE B 1 90 ? 13.062 20.359 -7.258 1 98.88 90 PHE B C 1
ATOM 5428 O O . PHE B 1 90 ? 13.742 19.5 -7.828 1 98.88 90 PHE B O 1
ATOM 5435 N N . MET B 1 91 ? 11.859 20.219 -6.922 1 98.75 91 MET B N 1
ATOM 5436 C CA . MET B 1 91 ? 10.977 19.234 -7.547 1 98.75 91 MET B CA 1
ATOM 5437 C C . MET B 1 91 ? 9.828 19.938 -8.281 1 98.75 91 MET B C 1
ATOM 5439 O O . MET B 1 91 ? 9 20.594 -7.656 1 98.75 91 MET B O 1
ATOM 5443 N N . PRO B 1 92 ? 9.828 19.766 -9.594 1 97.5 92 PRO B N 1
ATOM 5444 C CA . PRO B 1 92 ? 8.727 20.406 -10.312 1 97.5 92 PRO B CA 1
ATOM 5445 C C . PRO B 1 92 ? 7.355 19.906 -9.852 1 97.5 92 PRO B C 1
ATOM 5447 O O . PRO B 1 92 ? 7.207 18.734 -9.492 1 97.5 92 PRO B O 1
ATOM 5450 N N . GLN B 1 93 ? 6.363 20.797 -9.898 1 94.81 93 GLN B N 1
ATOM 5451 C CA . GLN B 1 93 ? 5.004 20.359 -9.609 1 94.81 93 GLN B CA 1
ATOM 5452 C C . GLN B 1 93 ? 4.652 19.109 -10.422 1 94.81 93 GLN B C 1
ATOM 5454 O O . GLN B 1 93 ? 4.887 19.062 -11.633 1 94.81 93 GLN B O 1
ATOM 5459 N N . ARG B 1 94 ? 4.031 18.141 -9.75 1 94.75 94 ARG B N 1
ATOM 5460 C CA . ARG B 1 94 ? 3.869 16.797 -10.289 1 94.75 94 ARG B CA 1
ATOM 5461 C C . ARG B 1 94 ? 3 16.812 -11.539 1 94.75 94 ARG B C 1
ATOM 5463 O O . ARG B 1 94 ? 1.894 17.359 -11.531 1 94.75 94 ARG B O 1
ATOM 5470 N N . ASP B 1 95 ? 3.555 16.25 -12.555 1 88.94 95 ASP B N 1
ATOM 5471 C CA . ASP B 1 95 ? 2.756 15.914 -13.734 1 88.94 95 ASP B CA 1
ATOM 5472 C C . ASP B 1 95 ? 2.535 14.406 -13.836 1 88.94 95 ASP B C 1
ATOM 5474 O O . ASP B 1 95 ? 1.697 13.844 -13.125 1 88.94 95 ASP B O 1
ATOM 5478 N N . GLN B 1 96 ? 3.498 13.703 -14.43 1 88.44 96 GLN B N 1
ATOM 5479 C CA . GLN B 1 96 ? 3.359 12.258 -14.578 1 88.44 96 GLN B CA 1
ATOM 5480 C C . GLN B 1 96 ? 4.207 11.508 -13.555 1 88.44 96 GLN B C 1
ATOM 5482 O O . GLN B 1 96 ? 3.725 10.586 -12.898 1 88.44 96 GLN B O 1
ATOM 5487 N N . ALA B 1 97 ? 5.391 11.914 -13.406 1 96.5 97 ALA B N 1
ATOM 5488 C CA . ALA B 1 97 ? 6.336 11.227 -12.531 1 96.5 97 ALA B CA 1
ATOM 5489 C C . ALA B 1 97 ? 7.086 12.219 -11.641 1 96.5 97 ALA B C 1
ATOM 5491 O O . ALA B 1 97 ? 7.262 13.383 -12.016 1 96.5 97 ALA B O 1
ATOM 5492 N N . PRO B 1 98 ? 7.375 11.812 -10.445 1 97.88 98 PRO B N 1
ATOM 5493 C CA . PRO B 1 98 ? 8.195 12.703 -9.625 1 97.88 98 PRO B CA 1
ATOM 5494 C C . PRO B 1 98 ? 9.617 12.859 -10.156 1 97.88 98 PRO B C 1
ATOM 5496 O O . PRO B 1 98 ? 10.242 11.867 -10.547 1 97.88 98 PRO B O 1
ATOM 5499 N N . ASP B 1 99 ? 10.078 14.078 -10.18 1 98.25 99 ASP B N 1
ATOM 5500 C CA . ASP B 1 99 ? 11.43 14.43 -10.594 1 98.25 99 ASP B CA 1
ATOM 5501 C C . ASP B 1 99 ? 12.141 15.234 -9.508 1 98.25 99 ASP B C 1
ATOM 5503 O O . ASP B 1 99 ? 11.578 16.188 -8.969 1 98.25 99 ASP B O 1
ATOM 5507 N N . LEU B 1 100 ? 13.266 14.82 -9.133 1 98.69 100 LEU B N 1
ATOM 5508 C CA . LEU B 1 100 ? 14.188 15.664 -8.375 1 98.69 100 LEU B CA 1
ATOM 5509 C C . LEU B 1 100 ? 15.258 16.25 -9.289 1 98.69 100 LEU B C 1
ATOM 5511 O O . LEU B 1 100 ? 15.992 15.516 -9.945 1 98.69 100 LEU B O 1
ATOM 5515 N N . VAL B 1 101 ? 15.32 17.578 -9.367 1 98.88 101 VAL B N 1
ATOM 5516 C CA . VAL B 1 101 ? 16.25 18.266 -10.25 1 98.88 101 VAL B CA 1
ATOM 5517 C C . VAL B 1 101 ? 17.281 19.031 -9.43 1 98.88 101 VAL B C 1
ATOM 5519 O O . VAL B 1 101 ? 16.922 19.75 -8.492 1 98.88 101 VAL B O 1
ATOM 5522 N N . ARG B 1 102 ? 18.5 18.859 -9.75 1 98.94 102 ARG B N 1
ATOM 5523 C CA . ARG B 1 102 ? 19.625 19.562 -9.141 1 98.94 102 ARG B CA 1
ATOM 5524 C C . ARG B 1 102 ? 20.516 20.203 -10.195 1 98.94 102 ARG B C 1
ATOM 5526 O O . ARG B 1 102 ? 21.188 19.5 -10.961 1 98.94 102 ARG B O 1
ATOM 5533 N N . ILE B 1 103 ? 20.578 21.5 -10.289 1 98.94 103 ILE B N 1
ATOM 5534 C CA . ILE B 1 103 ? 21.328 22.219 -11.312 1 98.94 103 ILE B CA 1
ATOM 5535 C C . ILE B 1 103 ? 22.562 22.859 -10.68 1 98.94 103 ILE B C 1
ATOM 5537 O O . ILE B 1 103 ? 22.438 23.688 -9.773 1 98.94 103 ILE B O 1
ATOM 5541 N N . VAL B 1 104 ? 23.703 22.5 -11.164 1 98.88 104 VAL B N 1
ATOM 5542 C CA . VAL B 1 104 ? 24.969 23.094 -10.75 1 98.88 104 VAL B CA 1
ATOM 5543 C C . VAL B 1 104 ? 25.359 24.219 -11.703 1 98.88 104 VAL B C 1
ATOM 5545 O O . VAL B 1 104 ? 25.391 24.031 -12.922 1 98.88 104 VAL B O 1
ATOM 5548 N N . GLU B 1 105 ? 25.672 25.359 -11.141 1 98.88 105 GLU B N 1
ATOM 5549 C CA . GLU B 1 105 ? 26.078 26.5 -11.953 1 98.88 105 GLU B CA 1
ATOM 5550 C C . GLU B 1 105 ? 27.359 27.141 -11.422 1 98.88 105 GLU B C 1
ATOM 5552 O O . GLU B 1 105 ? 27.469 27.422 -10.227 1 98.88 105 GLU B O 1
ATOM 5557 N N . GLY B 1 106 ? 28.297 27.359 -12.352 1 98.69 106 GLY B N 1
ATOM 5558 C CA . GLY B 1 106 ? 29.453 28.156 -12 1 98.69 106 GLY B CA 1
ATOM 5559 C C . GLY B 1 106 ? 29.172 29.641 -11.977 1 98.69 106 GLY B C 1
ATOM 5560 O O . GLY B 1 106 ? 28.781 30.219 -12.992 1 98.69 106 GLY B O 1
ATOM 5561 N N . LEU B 1 107 ? 29.406 30.25 -10.797 1 98.56 107 LEU B N 1
ATOM 5562 C CA . LEU B 1 107 ? 29.156 31.688 -10.672 1 98.56 107 LEU B CA 1
ATOM 5563 C C . LEU B 1 107 ? 30.438 32.469 -10.891 1 98.56 107 LEU B C 1
ATOM 5565 O O . LEU B 1 107 ? 30.391 33.625 -11.367 1 98.56 107 LEU B O 1
ATOM 5569 N N . ASP B 1 108 ? 31.5 31.906 -10.461 1 98.38 108 ASP B N 1
ATOM 5570 C CA . ASP B 1 108 ? 32.812 32.5 -10.609 1 98.38 108 ASP B CA 1
ATOM 5571 C C . ASP B 1 108 ? 33.906 31.438 -10.586 1 98.38 108 ASP B C 1
ATOM 5573 O O . ASP B 1 108 ? 33.75 30.391 -9.984 1 98.38 108 ASP B O 1
ATOM 5577 N N . GLY B 1 109 ? 34.969 31.734 -11.328 1 98.19 109 GLY B N 1
ATOM 5578 C CA . GLY B 1 109 ? 36.125 30.828 -11.32 1 98.19 109 GLY B CA 1
ATOM 5579 C C . GLY B 1 109 ? 35.844 29.516 -12.008 1 98.19 109 GLY B C 1
ATOM 5580 O O . GLY B 1 109 ? 35.094 29.453 -12.984 1 98.19 109 GLY B O 1
ATOM 5581 N N . ARG B 1 110 ? 36.719 28.547 -11.625 1 98.31 110 ARG B N 1
ATOM 5582 C CA . ARG B 1 110 ? 36.625 27.188 -12.125 1 98.31 110 ARG B CA 1
ATOM 5583 C C . ARG B 1 110 ? 36.656 26.172 -10.977 1 98.31 110 ARG B C 1
ATOM 5585 O O . ARG B 1 110 ? 37.656 26.031 -10.289 1 98.31 110 ARG B O 1
ATOM 5592 N N . VAL B 1 111 ? 35.5 25.5 -10.812 1 98.31 111 VAL B N 1
ATOM 5593 C CA . VAL B 1 111 ? 35.344 24.688 -9.609 1 98.31 111 VAL B CA 1
ATOM 5594 C C . VAL B 1 111 ? 35.094 23.234 -9.992 1 98.31 111 VAL B C 1
ATOM 5596 O O . VAL B 1 111 ? 34.281 22.953 -10.883 1 98.31 111 VAL B O 1
ATOM 5599 N N . ILE B 1 112 ? 35.75 22.281 -9.359 1 98.38 112 ILE B N 1
ATOM 5600 C CA . ILE B 1 112 ? 35.5 20.859 -9.508 1 98.38 112 ILE B CA 1
ATOM 5601 C C . ILE B 1 112 ? 34.375 20.438 -8.578 1 98.38 112 ILE B C 1
ATOM 5603 O O . ILE B 1 112 ? 34.406 20.688 -7.371 1 98.38 112 ILE B O 1
ATOM 5607 N N . VAL B 1 113 ? 33.312 19.812 -9.156 1 98.56 113 VAL B N 1
ATOM 5608 C CA . VAL B 1 113 ? 32.125 19.391 -8.414 1 98.56 113 VAL B CA 1
ATOM 5609 C C . VAL B 1 113 ? 32.062 17.859 -8.398 1 98.56 113 VAL B C 1
ATOM 5611 O O . VAL B 1 113 ? 32.375 17.203 -9.398 1 98.56 113 VAL B O 1
ATOM 5614 N N . ARG B 1 114 ? 31.688 17.344 -7.27 1 98.25 114 ARG B N 1
ATOM 5615 C CA . ARG B 1 114 ? 31.531 15.898 -7.109 1 98.25 114 ARG B CA 1
ATOM 5616 C C . ARG B 1 114 ? 30.094 15.547 -6.738 1 98.25 114 ARG B C 1
ATOM 5618 O O . ARG B 1 114 ? 29.438 16.266 -5.98 1 98.25 114 ARG B O 1
ATOM 5625 N N . GLY B 1 115 ? 29.641 14.445 -7.289 1 97.88 115 GLY B N 1
ATOM 5626 C CA . GLY B 1 115 ? 28.344 13.867 -6.953 1 97.88 115 GLY B CA 1
ATOM 5627 C C . GLY B 1 115 ? 28.438 12.438 -6.453 1 97.88 115 GLY B C 1
ATOM 5628 O O . GLY B 1 115 ? 29.266 11.656 -6.934 1 97.88 115 GLY B O 1
ATOM 5629 N N . GLU B 1 116 ? 27.641 12.125 -5.484 1 98 116 GLU B N 1
ATOM 5630 C CA . GLU B 1 116 ? 27.484 10.766 -4.977 1 98 116 GLU B CA 1
ATOM 5631 C C . GLU B 1 116 ? 26.016 10.414 -4.77 1 98 116 GLU B C 1
ATOM 5633 O O . GLU B 1 116 ? 25.344 11 -3.91 1 98 116 GLU B O 1
ATOM 5638 N N . LEU B 1 117 ? 25.531 9.523 -5.578 1 98.19 117 LEU B N 1
ATOM 5639 C CA . LEU B 1 117 ? 24.172 9.031 -5.469 1 98.19 117 LEU B CA 1
ATOM 5640 C C . LEU B 1 117 ? 24.141 7.594 -4.949 1 98.19 117 LEU B C 1
ATOM 5642 O O . LEU B 1 117 ? 24.625 6.676 -5.625 1 98.19 117 LEU B O 1
ATOM 5646 N N . ARG B 1 118 ? 23.719 7.43 -3.775 1 97.94 118 ARG B N 1
ATOM 5647 C CA . ARG B 1 118 ? 23.469 6.117 -3.199 1 97.94 118 ARG B CA 1
ATOM 5648 C C . ARG B 1 118 ? 21.969 5.863 -3.072 1 97.94 118 ARG B C 1
ATOM 5650 O O . ARG B 1 118 ? 21.312 6.395 -2.166 1 97.94 118 ARG B O 1
ATOM 5657 N N . LEU B 1 119 ? 21.484 5.039 -3.957 1 97.19 119 LEU B N 1
ATOM 5658 C CA . LEU B 1 119 ? 20.062 4.688 -3.932 1 97.19 119 LEU B CA 1
ATOM 5659 C C . LEU B 1 119 ? 19.828 3.447 -3.076 1 97.19 119 LEU B C 1
ATOM 5661 O O . LEU B 1 119 ? 20.453 2.41 -3.291 1 97.19 119 LEU B O 1
ATOM 5665 N N . ARG B 1 120 ? 19.016 3.586 -2.07 1 97.5 120 ARG B N 1
ATOM 5666 C CA . ARG B 1 120 ? 18.578 2.486 -1.214 1 97.5 120 ARG B CA 1
ATOM 5667 C C . ARG B 1 120 ? 17.078 2.521 -0.993 1 97.5 120 ARG B C 1
ATOM 5669 O O . ARG B 1 120 ? 16.578 3.326 -0.203 1 97.5 120 ARG B O 1
ATOM 5676 N N . PHE B 1 121 ? 16.344 1.626 -1.563 1 95.88 121 PHE B N 1
ATOM 5677 C CA . PHE B 1 121 ? 14.891 1.646 -1.452 1 95.88 121 PHE B CA 1
ATOM 5678 C C . PHE B 1 121 ? 14.438 1.011 -0.142 1 95.88 121 PHE B C 1
ATOM 5680 O O . PHE B 1 121 ? 15.258 0.505 0.625 1 95.88 121 PHE B O 1
ATOM 5687 N N . ASP B 1 122 ? 13.164 1.166 0.22 1 95.38 122 ASP B N 1
ATOM 5688 C CA . ASP B 1 122 ? 12.555 0.572 1.405 1 95.38 122 ASP B CA 1
ATOM 5689 C C . ASP B 1 122 ? 13.281 1.01 2.676 1 95.38 122 ASP B C 1
ATOM 5691 O O . ASP B 1 122 ? 13.727 0.172 3.465 1 95.38 122 ASP B O 1
ATOM 5695 N N . TYR B 1 123 ? 13.469 2.291 2.801 1 97.44 123 TYR B N 1
ATOM 5696 C CA . TYR B 1 123 ? 14.055 2.928 3.975 1 97.44 123 TYR B CA 1
ATOM 5697 C C . TYR B 1 123 ? 15.516 2.512 4.148 1 97.44 123 TYR B C 1
ATOM 5699 O O . TYR B 1 123 ? 15.961 2.256 5.27 1 97.44 123 TYR B O 1
ATOM 5707 N N . GLY B 1 124 ? 16.172 2.365 3.053 1 95.75 124 GLY B N 1
ATOM 5708 C CA . GLY B 1 124 ? 17.609 2.148 3.115 1 95.75 124 GLY B CA 1
ATOM 5709 C C . GLY B 1 124 ? 17.984 0.681 3.18 1 95.75 124 GLY B C 1
ATOM 5710 O O . GLY B 1 124 ? 19.156 0.344 3.391 1 95.75 124 GLY B O 1
ATOM 5711 N N . SER B 1 125 ? 17.078 -0.215 2.936 1 93.62 125 SER B N 1
ATOM 5712 C CA . SER B 1 125 ? 17.359 -1.628 3.162 1 93.62 125 SER B CA 1
ATOM 5713 C C . SER B 1 125 ? 17.641 -2.354 1.85 1 93.62 125 SER B C 1
ATOM 5715 O O . SER B 1 125 ? 18.234 -3.438 1.848 1 93.62 125 SER B O 1
ATOM 5717 N N . ILE B 1 126 ? 17.266 -1.801 0.702 1 93.44 126 ILE B N 1
ATOM 5718 C CA . ILE B 1 126 ? 17.344 -2.539 -0.553 1 93.44 126 ILE B CA 1
ATOM 5719 C C . ILE B 1 126 ? 18.328 -1.845 -1.496 1 93.44 126 ILE B C 1
ATOM 5721 O O . ILE B 1 126 ? 18.141 -0.677 -1.846 1 93.44 126 ILE B O 1
ATOM 5725 N N . VAL B 1 127 ? 19.328 -2.564 -1.872 1 93.69 127 VAL B N 1
ATOM 5726 C CA . VAL B 1 127 ? 20.25 -2.109 -2.91 1 93.69 127 VAL B CA 1
ATOM 5727 C C . VAL B 1 127 ? 19.672 -2.43 -4.289 1 93.69 127 VAL B C 1
ATOM 5729 O O . VAL B 1 127 ? 19.375 -3.588 -4.594 1 93.69 127 VAL B O 1
ATOM 5732 N N . PRO B 1 128 ? 19.5 -1.441 -5.148 1 94.12 128 PRO B N 1
ATOM 5733 C CA . PRO B 1 128 ? 18.938 -1.711 -6.473 1 94.12 128 PRO B CA 1
ATOM 5734 C C . PRO B 1 128 ? 19.969 -2.275 -7.449 1 94.12 128 PRO B C 1
ATOM 5736 O O . PRO B 1 128 ? 21.172 -2.211 -7.188 1 94.12 128 PRO B O 1
ATOM 5739 N N . TRP B 1 129 ? 19.453 -2.861 -8.492 1 91 129 TRP B N 1
ATOM 5740 C CA . TRP B 1 129 ? 20.266 -3.225 -9.648 1 91 129 TRP B CA 1
ATOM 5741 C C . TRP B 1 129 ? 20.422 -2.041 -10.594 1 91 129 TRP B C 1
ATOM 5743 O O . TRP B 1 129 ? 19.438 -1.527 -11.125 1 91 129 TRP B O 1
ATOM 5753 N N . VAL B 1 130 ? 21.688 -1.646 -10.781 1 91.5 130 VAL B N 1
ATOM 5754 C CA . VAL B 1 130 ? 21.938 -0.461 -11.594 1 91.5 130 VAL B CA 1
ATOM 5755 C C . VAL B 1 130 ? 22.562 -0.869 -12.93 1 91.5 130 VAL B C 1
ATOM 5757 O O . VAL B 1 130 ? 23.484 -1.689 -12.961 1 91.5 130 VAL B O 1
ATOM 5760 N N . ARG B 1 131 ? 21.984 -0.311 -13.977 1 87.62 131 ARG B N 1
ATOM 5761 C CA . ARG B 1 131 ? 22.547 -0.556 -15.297 1 87.62 131 ARG B CA 1
ATOM 5762 C C . ARG B 1 131 ? 22.625 0.732 -16.109 1 87.62 131 ARG B C 1
ATOM 5764 O O . ARG B 1 131 ? 21.953 1.717 -15.781 1 87.62 131 ARG B O 1
ATOM 5771 N N . ARG B 1 132 ? 23.484 0.653 -17.062 1 87.31 132 ARG B N 1
ATOM 5772 C CA . ARG B 1 132 ? 23.594 1.764 -18.016 1 87.31 132 ARG B CA 1
ATOM 5773 C C . ARG B 1 132 ? 22.781 1.493 -19.266 1 87.31 132 ARG B C 1
ATOM 5775 O O . ARG B 1 132 ? 22.766 0.372 -19.781 1 87.31 132 ARG B O 1
ATOM 5782 N N . THR B 1 133 ? 21.969 2.438 -19.625 1 80 133 THR B N 1
ATOM 5783 C CA . THR B 1 133 ? 21.188 2.332 -20.859 1 80 133 THR B CA 1
ATOM 5784 C C . THR B 1 133 ? 21.109 3.682 -21.562 1 80 133 THR B C 1
ATOM 5786 O O . THR B 1 133 ? 20.672 4.676 -20.969 1 80 133 THR B O 1
ATOM 5789 N N . ASN B 1 134 ? 21.453 3.74 -22.75 1 78.81 134 ASN B N 1
ATOM 5790 C CA . ASN B 1 134 ? 21.375 4.938 -23.578 1 78.81 134 ASN B CA 1
ATOM 5791 C C . ASN B 1 134 ? 22.062 6.129 -22.891 1 78.81 134 ASN B C 1
ATOM 5793 O O . ASN B 1 134 ? 21.484 7.219 -22.828 1 78.81 134 ASN B O 1
ATOM 5797 N N . GLY B 1 135 ? 23.125 5.914 -22.281 1 79.44 135 GLY B N 1
ATOM 5798 C CA . GLY B 1 135 ? 23.891 6.992 -21.672 1 79.44 135 GLY B CA 1
ATOM 5799 C C . GLY B 1 135 ? 23.359 7.395 -20.297 1 79.44 135 GLY B C 1
ATOM 5800 O O . GLY B 1 135 ? 23.922 8.281 -19.656 1 79.44 135 GLY B O 1
ATOM 5801 N N . HIS B 1 136 ? 22.328 6.738 -19.891 1 88.31 136 HIS B N 1
ATOM 5802 C CA . HIS B 1 136 ? 21.719 7.031 -18.594 1 88.31 136 HIS B CA 1
ATOM 5803 C C . HIS B 1 136 ? 21.859 5.844 -17.641 1 88.31 136 HIS B C 1
ATOM 5805 O O . HIS B 1 136 ? 22.297 4.77 -18.047 1 88.31 136 HIS B O 1
ATOM 5811 N N . ARG B 1 137 ? 21.625 6.195 -16.469 1 92 137 ARG B N 1
ATOM 5812 C CA . ARG B 1 137 ? 21.641 5.129 -15.477 1 92 137 ARG B CA 1
ATOM 5813 C C . ARG B 1 137 ? 20.219 4.805 -15.016 1 92 137 ARG B C 1
ATOM 5815 O O . ARG B 1 137 ? 19.406 5.707 -14.797 1 92 137 ARG B O 1
ATOM 5822 N N . VAL B 1 138 ? 19.969 3.52 -14.969 1 92.38 138 VAL B N 1
ATOM 5823 C CA . VAL B 1 138 ? 18.688 3.047 -14.484 1 92.38 138 VAL B CA 1
ATOM 5824 C C . VAL B 1 138 ? 18.875 2.104 -13.305 1 92.38 138 VAL B C 1
ATOM 5826 O O . VAL B 1 138 ? 19.734 1.22 -13.344 1 92.38 138 VAL B O 1
ATOM 5829 N N . ALA B 1 139 ? 18.172 2.352 -12.289 1 94.88 139 ALA B N 1
ATOM 5830 C CA . ALA B 1 139 ? 18.188 1.496 -11.102 1 94.88 139 ALA B CA 1
ATOM 5831 C C . ALA B 1 139 ? 16.828 0.854 -10.875 1 94.88 139 ALA B C 1
ATOM 5833 O O . ALA B 1 139 ? 15.797 1.532 -10.93 1 94.88 139 ALA B O 1
ATOM 5834 N N . VAL B 1 140 ? 16.844 -0.458 -10.625 1 92.56 140 VAL B N 1
ATOM 5835 C CA . VAL B 1 140 ? 15.594 -1.173 -10.438 1 92.56 140 VAL B CA 1
ATOM 5836 C C . VAL B 1 140 ? 15.648 -1.974 -9.141 1 92.56 140 VAL B C 1
ATOM 5838 O O . VAL B 1 140 ? 16.656 -2.615 -8.836 1 92.56 140 VAL B O 1
ATOM 5841 N N . ALA B 1 141 ? 14.609 -1.921 -8.375 1 92.88 141 ALA B N 1
ATOM 5842 C CA . ALA B 1 141 ? 14.406 -2.74 -7.18 1 92.88 141 ALA B CA 1
ATOM 5843 C C . ALA B 1 141 ? 12.93 -3.076 -6.988 1 92.88 141 ALA B C 1
ATOM 5845 O O . ALA B 1 141 ? 12.195 -2.328 -6.344 1 92.88 141 ALA B O 1
ATOM 5846 N N . GLY B 1 142 ? 12.617 -4.277 -7.484 1 92.75 142 GLY B N 1
ATOM 5847 C CA . GLY B 1 142 ? 11.219 -4.664 -7.395 1 92.75 142 GLY B CA 1
ATOM 5848 C C . GLY B 1 142 ? 10.289 -3.74 -8.156 1 92.75 142 GLY B C 1
ATOM 5849 O O . GLY B 1 142 ? 10.414 -3.604 -9.375 1 92.75 142 GLY B O 1
ATOM 5850 N N . PRO B 1 143 ? 9.422 -3.055 -7.379 1 94.56 143 PRO B N 1
ATOM 5851 C CA . PRO B 1 143 ? 8.43 -2.209 -8.047 1 94.56 143 PRO B CA 1
ATOM 5852 C C . PRO B 1 143 ? 8.992 -0.853 -8.461 1 94.56 143 PRO B C 1
ATOM 5854 O O . PRO B 1 143 ? 8.359 -0.122 -9.227 1 94.56 143 PRO B O 1
ATOM 5857 N N . ASP B 1 144 ? 10.117 -0.545 -7.984 1 96.31 144 ASP B N 1
ATOM 5858 C CA . ASP B 1 144 ? 10.625 0.818 -8.117 1 96.31 144 ASP B CA 1
ATOM 5859 C C . ASP B 1 144 ? 11.742 0.892 -9.156 1 96.31 144 ASP B C 1
ATOM 5861 O O . ASP B 1 144 ? 12.617 0.025 -9.195 1 96.31 144 ASP B O 1
ATOM 5865 N N . ALA B 1 145 ? 11.633 1.875 -9.984 1 96.12 145 ALA B N 1
ATOM 5866 C CA . ALA B 1 145 ? 12.719 2.209 -10.898 1 96.12 145 ALA B CA 1
ATOM 5867 C C . ALA B 1 145 ? 13.023 3.703 -10.867 1 96.12 145 ALA B C 1
ATOM 5869 O O . ALA B 1 145 ? 12.141 4.52 -10.617 1 96.12 145 ALA B O 1
ATOM 5870 N N . VAL B 1 146 ? 14.273 4 -11.062 1 96.81 146 VAL B N 1
ATOM 5871 C CA . VAL B 1 146 ? 14.719 5.387 -11.117 1 96.81 146 VAL B CA 1
ATOM 5872 C C . VAL B 1 146 ? 15.617 5.598 -12.336 1 96.81 146 VAL B C 1
ATOM 5874 O O . VAL B 1 146 ? 16.438 4.734 -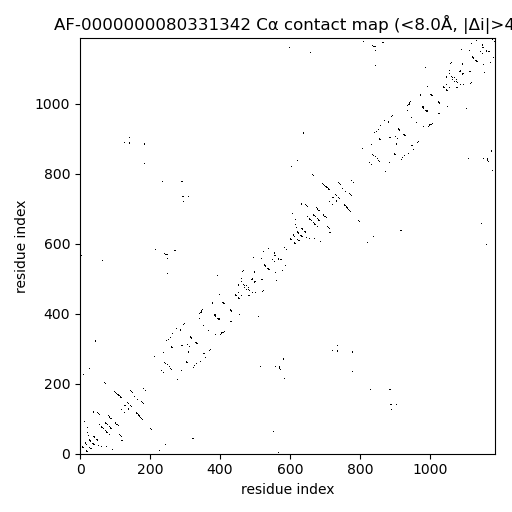12.664 1 96.81 146 VAL B O 1
ATOM 5877 N N . TRP B 1 147 ? 15.367 6.656 -13.023 1 95.81 147 TRP B N 1
ATOM 5878 C CA . TRP B 1 147 ? 16.156 7.082 -14.172 1 95.81 147 TRP B CA 1
ATOM 5879 C C . TRP B 1 147 ? 16.984 8.312 -13.836 1 95.81 147 TRP B C 1
ATOM 5881 O O . TRP B 1 147 ? 16.453 9.352 -13.469 1 95.81 147 TRP B O 1
ATOM 5891 N N . LEU B 1 148 ? 18.328 8.211 -13.875 1 96.88 148 LEU B N 1
ATOM 5892 C CA . LEU B 1 148 ? 19.234 9.32 -13.633 1 96.88 148 LEU B CA 1
ATOM 5893 C C . LEU B 1 148 ? 19.875 9.797 -14.938 1 96.88 148 LEU B C 1
ATOM 5895 O O . LEU B 1 148 ? 20.422 8.992 -15.695 1 96.88 148 LEU B O 1
ATOM 5899 N N . ARG B 1 149 ? 19.844 11.07 -15.172 1 95.94 149 ARG B N 1
ATOM 5900 C CA . ARG B 1 149 ? 20.531 11.656 -16.328 1 95.94 149 ARG B CA 1
ATOM 5901 C C . ARG B 1 149 ? 21.109 13.023 -15.984 1 95.94 149 ARG B C 1
ATOM 5903 O O . ARG B 1 149 ? 20.703 13.641 -14.984 1 95.94 149 ARG B O 1
ATOM 5910 N N . SER B 1 150 ? 22.062 13.438 -16.719 1 96.62 150 SER B N 1
ATOM 5911 C CA . SER B 1 150 ? 22.609 14.781 -16.609 1 96.62 150 SER B CA 1
ATOM 5912 C C . SER B 1 150 ? 22.594 15.492 -17.953 1 96.62 150 SER B C 1
ATOM 5914 O O . SER B 1 150 ? 22.578 14.852 -19.016 1 96.62 150 SER B O 1
ATOM 5916 N N . HIS B 1 151 ? 22.5 16.734 -17.922 1 95.94 151 HIS B N 1
ATOM 5917 C CA . HIS B 1 151 ? 22.531 17.578 -19.109 1 95.94 151 HIS B CA 1
ATOM 5918 C C . HIS B 1 151 ? 23.391 18.828 -18.875 1 95.94 151 HIS B C 1
ATOM 5920 O O . HIS B 1 151 ? 23.031 19.672 -18.047 1 95.94 151 HIS B O 1
ATOM 5926 N N . PRO B 1 152 ? 24.516 19.062 -19.641 1 96.19 152 PRO B N 1
ATOM 5927 C CA . PRO B 1 152 ? 25.094 18.062 -20.547 1 96.19 152 PRO B CA 1
ATOM 5928 C C . PRO B 1 152 ? 25.531 16.797 -19.812 1 96.19 152 PRO B C 1
ATOM 5930 O O . PRO B 1 152 ? 25.594 16.766 -18.594 1 96.19 152 PRO B O 1
ATOM 5933 N N . PRO B 1 153 ? 25.781 15.75 -20.547 1 94.69 153 PRO B N 1
ATOM 5934 C CA . PRO B 1 153 ? 26.25 14.523 -19.906 1 94.69 153 PRO B CA 1
ATOM 5935 C C . PRO B 1 153 ? 27.625 14.688 -19.234 1 94.69 153 PRO B C 1
ATOM 5937 O O . PRO B 1 153 ? 28.484 15.383 -19.766 1 94.69 153 PRO B O 1
ATOM 5940 N N . VAL B 1 154 ? 27.688 14.117 -18.125 1 94.81 154 VAL B N 1
ATOM 5941 C CA . VAL B 1 154 ? 28.984 14.086 -17.438 1 94.81 154 VAL B CA 1
ATOM 5942 C C . VAL B 1 154 ? 29.359 12.641 -17.125 1 94.81 154 VAL B C 1
ATOM 5944 O O . VAL B 1 154 ? 28.516 11.742 -17.172 1 94.81 154 VAL B O 1
ATOM 5947 N N . ARG B 1 155 ? 30.562 12.438 -16.859 1 91.75 155 ARG B N 1
ATOM 5948 C CA . ARG B 1 155 ? 31.047 11.102 -16.547 1 91.75 155 ARG B CA 1
ATOM 5949 C C . ARG B 1 155 ? 30.516 10.633 -15.195 1 91.75 155 ARG B C 1
ATOM 5951 O O . ARG B 1 155 ? 30.609 11.352 -14.203 1 91.75 155 ARG B O 1
ATOM 5958 N N . THR B 1 156 ? 29.938 9.461 -15.219 1 93.62 156 THR B N 1
ATOM 5959 C CA . THR B 1 156 ? 29.5 8.789 -14 1 93.62 156 THR B CA 1
ATOM 5960 C C . THR B 1 156 ? 30.078 7.383 -13.914 1 93.62 156 THR B C 1
ATOM 5962 O O . THR B 1 156 ? 30.375 6.766 -14.945 1 93.62 156 THR B O 1
ATOM 5965 N N . TRP B 1 157 ? 30.391 6.906 -12.742 1 93 157 TRP B N 1
ATOM 5966 C CA . TRP B 1 157 ? 30.875 5.539 -12.578 1 93 157 TRP B CA 1
ATOM 5967 C C . TRP B 1 157 ? 30.391 4.941 -11.266 1 93 157 TRP B C 1
ATOM 5969 O O . TRP B 1 157 ? 30.016 5.672 -10.344 1 93 157 TRP B O 1
ATOM 5979 N N . GLY B 1 158 ? 30.312 3.637 -11.211 1 92.12 158 GLY B N 1
ATOM 5980 C CA . GLY B 1 158 ? 29.891 2.922 -10.016 1 92.12 158 GLY B CA 1
ATOM 5981 C C . GLY B 1 158 ? 31.047 2.578 -9.094 1 92.12 158 GLY B C 1
ATOM 5982 O O . GLY B 1 158 ? 32.125 2.184 -9.547 1 92.12 158 GLY B O 1
ATOM 5983 N N . LYS B 1 159 ? 30.859 2.848 -7.871 1 93.81 159 LYS B N 1
ATOM 5984 C CA . LYS B 1 159 ? 31.812 2.447 -6.836 1 93.81 159 LYS B CA 1
ATOM 5985 C C . LYS B 1 159 ? 31.109 2.266 -5.492 1 93.81 159 LYS B C 1
ATOM 5987 O O . LYS B 1 159 ? 30.359 3.141 -5.055 1 93.81 159 LYS B O 1
ATOM 5992 N N . ASP B 1 160 ? 31.266 1.146 -4.871 1 93 160 ASP B N 1
ATOM 5993 C CA . ASP B 1 160 ? 30.734 0.856 -3.545 1 93 160 ASP B CA 1
ATOM 5994 C C . ASP B 1 160 ? 29.219 1.004 -3.518 1 93 160 ASP B C 1
ATOM 5996 O O . ASP B 1 160 ? 28.672 1.658 -2.631 1 93 160 ASP B O 1
ATOM 6000 N N . PHE B 1 161 ? 28.578 0.562 -4.539 1 92.38 161 PHE B N 1
ATOM 6001 C CA . PHE B 1 161 ? 27.125 0.523 -4.664 1 92.38 161 PHE B CA 1
ATOM 6002 C C . PHE B 1 161 ? 26.547 1.933 -4.68 1 92.38 161 PHE B C 1
ATOM 6004 O O . PHE B 1 161 ? 25.469 2.17 -4.133 1 92.38 161 PHE B O 1
ATOM 6011 N N . ALA B 1 162 ? 27.344 2.84 -5.215 1 96 162 ALA B N 1
ATOM 6012 C CA . ALA B 1 162 ? 26.906 4.219 -5.43 1 96 162 ALA B CA 1
ATOM 6013 C C . ALA B 1 162 ? 27.328 4.711 -6.816 1 96 162 ALA B C 1
ATOM 6015 O O . ALA B 1 162 ? 28.234 4.156 -7.438 1 96 162 ALA B O 1
ATOM 6016 N N . THR B 1 163 ? 26.625 5.629 -7.312 1 96.44 163 THR B N 1
ATOM 6017 C CA . THR B 1 163 ? 26.969 6.293 -8.562 1 96.44 163 THR B CA 1
ATOM 6018 C C . THR B 1 163 ? 27.688 7.613 -8.297 1 96.44 163 THR B C 1
ATOM 6020 O O . THR B 1 163 ? 27.141 8.492 -7.629 1 96.44 163 THR B O 1
ATOM 6023 N N . HIS B 1 164 ? 28.891 7.719 -8.836 1 96.88 164 HIS B N 1
ATOM 6024 C CA . HIS B 1 164 ? 29.719 8.906 -8.617 1 96.88 164 HIS B CA 1
ATOM 6025 C C . HIS B 1 164 ? 29.828 9.734 -9.898 1 96.88 164 HIS B C 1
ATOM 6027 O O . HIS B 1 164 ? 29.703 9.203 -11 1 96.88 164 HIS B O 1
ATOM 6033 N N . SER B 1 165 ? 30 10.969 -9.719 1 96.94 165 SER B N 1
ATOM 6034 C CA . SER B 1 165 ? 30.297 11.891 -10.805 1 96.94 165 SER B CA 1
ATOM 6035 C C . SER B 1 165 ? 31.328 12.938 -10.383 1 96.94 165 SER B C 1
ATOM 6037 O O . SER B 1 165 ? 31.438 13.258 -9.195 1 96.94 165 SER B O 1
ATOM 6039 N N . GLU B 1 166 ? 32.094 13.367 -11.305 1 97.5 166 GLU B N 1
ATOM 6040 C CA . GLU B 1 166 ? 33.062 14.461 -11.133 1 97.5 166 GLU B CA 1
ATOM 6041 C C . GLU B 1 166 ? 33.156 15.289 -12.406 1 97.5 166 GLU B C 1
ATOM 6043 O O . GLU B 1 166 ? 33.344 14.734 -13.492 1 97.5 166 GLU B O 1
ATOM 6048 N N . PHE B 1 167 ? 33.062 16.547 -12.312 1 98.31 167 PHE B N 1
ATOM 6049 C CA . PHE B 1 167 ? 33.125 17.438 -13.461 1 98.31 167 PHE B CA 1
ATOM 6050 C C . PHE B 1 167 ? 33.531 18.844 -13.023 1 98.31 167 PHE B C 1
ATOM 6052 O O . PHE B 1 167 ? 33.531 19.156 -11.836 1 98.31 167 PHE B O 1
ATOM 6059 N N . THR B 1 168 ? 33.844 19.609 -13.984 1 98.19 168 THR B N 1
ATOM 6060 C CA . THR B 1 168 ? 34.25 21 -13.734 1 98.19 168 THR B CA 1
ATOM 6061 C C . THR B 1 168 ? 33.25 21.969 -14.336 1 98.19 168 THR B C 1
ATOM 6063 O O . THR B 1 168 ? 32.719 21.734 -15.43 1 98.19 168 THR B O 1
ATOM 6066 N N . VAL B 1 169 ? 33 23 -13.539 1 98.31 169 VAL B N 1
ATOM 6067 C CA . VAL B 1 169 ? 32.125 24.047 -14.07 1 98.31 169 VAL B CA 1
ATOM 6068 C C . VAL B 1 169 ? 32.875 25.375 -14.062 1 98.31 169 VAL B C 1
ATOM 6070 O O . VAL B 1 169 ? 33.406 25.781 -13.031 1 98.31 169 VAL B O 1
ATOM 6073 N N . ASP B 1 170 ? 32.812 26.031 -15.227 1 98.31 170 ASP B N 1
ATOM 6074 C CA . ASP B 1 170 ? 33.312 27.391 -15.359 1 98.31 170 ASP B CA 1
ATOM 6075 C C . ASP B 1 170 ? 32.219 28.406 -15.148 1 98.31 170 ASP B C 1
ATOM 6077 O O . ASP B 1 170 ? 31.031 28.047 -15.078 1 98.31 170 ASP B O 1
ATOM 6081 N N . LYS B 1 171 ? 32.688 29.703 -14.977 1 98.31 171 LYS B N 1
ATOM 6082 C CA . LYS B 1 171 ? 31.688 30.766 -14.836 1 98.31 171 LYS B CA 1
ATOM 6083 C C . LYS B 1 171 ? 30.656 30.703 -15.953 1 98.31 171 LYS B C 1
ATOM 6085 O O . LYS B 1 171 ? 31 30.688 -17.141 1 98.31 171 LYS B O 1
ATOM 6090 N N . GLY B 1 172 ? 29.422 30.594 -15.578 1 97.69 172 GLY B N 1
ATOM 6091 C CA . GLY B 1 172 ? 28.328 30.625 -16.531 1 97.69 172 GLY B CA 1
ATOM 6092 C C . GLY B 1 172 ? 27.891 29.234 -17 1 97.69 172 GLY B C 1
ATOM 6093 O O . GLY B 1 172 ? 26.812 29.078 -17.562 1 97.69 172 GLY B O 1
ATOM 6094 N N . GLU B 1 173 ? 28.688 28.234 -16.734 1 98.38 173 GLU B N 1
ATOM 6095 C CA . GLU B 1 173 ? 28.359 26.875 -17.141 1 98.38 173 GLU B CA 1
ATOM 6096 C C . GLU B 1 173 ? 27.359 26.234 -16.188 1 98.38 173 GLU B C 1
ATOM 6098 O O . GLU B 1 173 ? 27.375 26.516 -14.984 1 98.38 173 GLU B O 1
ATOM 6103 N N . LYS B 1 174 ? 26.484 25.391 -16.797 1 98.69 174 LYS B N 1
ATOM 6104 C CA . LYS B 1 174 ? 25.484 24.688 -16 1 98.69 174 LYS B CA 1
ATOM 6105 C C . LYS B 1 174 ? 25.469 23.203 -16.312 1 98.69 174 LYS B C 1
ATOM 6107 O O . LYS B 1 174 ? 25.641 22.797 -17.453 1 98.69 174 LYS B O 1
ATOM 6112 N N . VAL B 1 175 ? 25.328 22.406 -15.297 1 98.69 175 VAL B N 1
ATOM 6113 C CA . VAL B 1 175 ? 25.078 20.984 -15.398 1 98.69 175 VAL B CA 1
ATOM 6114 C C . VAL B 1 175 ? 23.859 20.594 -14.562 1 98.69 175 VAL B C 1
ATOM 6116 O O . VAL B 1 175 ? 23.844 20.797 -13.352 1 98.69 175 VAL B O 1
ATOM 6119 N N . ALA B 1 176 ? 22.844 20.031 -15.234 1 98.75 176 ALA B N 1
ATOM 6120 C CA . ALA B 1 176 ? 21.625 19.641 -14.539 1 98.75 176 ALA B CA 1
ATOM 6121 C C . ALA B 1 176 ? 21.547 18.125 -14.383 1 98.75 176 ALA B C 1
ATOM 6123 O O . ALA B 1 176 ? 21.891 17.375 -15.305 1 98.75 176 ALA B O 1
ATOM 6124 N N . PHE B 1 177 ? 21.219 17.719 -13.211 1 98.5 177 PHE B N 1
ATOM 6125 C CA . PHE B 1 177 ? 20.906 16.328 -12.945 1 98.5 177 PHE B CA 1
ATOM 6126 C C . PHE B 1 177 ? 19.406 16.141 -12.703 1 98.5 177 PHE B C 1
ATOM 6128 O O . PHE B 1 177 ? 18.781 16.953 -12.031 1 98.5 177 PHE B O 1
ATOM 6135 N N . VAL B 1 178 ? 18.828 15.086 -13.281 1 98.12 178 VAL B N 1
ATOM 6136 C CA . VAL B 1 178 ? 17.406 14.773 -13.109 1 98.12 178 VAL B CA 1
ATOM 6137 C C . VAL B 1 178 ? 17.25 13.32 -12.664 1 98.12 178 VAL B C 1
ATOM 6139 O O . VAL B 1 178 ? 17.766 12.406 -13.32 1 98.12 178 VAL B O 1
ATOM 6142 N N . LEU B 1 179 ? 16.688 13.117 -11.531 1 98 179 LEU B N 1
ATOM 6143 C CA . LEU B 1 179 ? 16.312 11.812 -11.016 1 98 179 LEU B CA 1
ATOM 6144 C C . LEU B 1 179 ? 14.797 11.609 -11.109 1 98 179 LEU B C 1
ATOM 6146 O O . LEU B 1 179 ? 14.031 12.305 -10.438 1 98 179 LEU B O 1
ATOM 6150 N N . THR B 1 180 ? 14.359 10.625 -11.922 1 97.94 180 THR B N 1
ATOM 6151 C CA . THR B 1 180 ? 12.945 10.375 -12.164 1 97.94 180 THR B CA 1
ATOM 6152 C C . THR B 1 180 ? 12.547 8.984 -11.672 1 97.94 180 THR B C 1
ATOM 6154 O O . THR B 1 180 ? 13.148 7.984 -12.062 1 97.94 180 THR B O 1
ATOM 6157 N N . TRP B 1 181 ? 11.594 8.906 -10.805 1 98.06 181 TRP B N 1
ATOM 6158 C CA . TRP B 1 181 ? 11.047 7.621 -10.375 1 98.06 181 TRP B CA 1
ATOM 6159 C C . TRP B 1 181 ? 9.859 7.215 -11.242 1 98.06 181 TRP B C 1
ATOM 6161 O O . TRP B 1 181 ? 9.07 8.062 -11.656 1 98.06 181 TRP B O 1
ATOM 6171 N N . TYR B 1 182 ? 9.68 5.988 -11.531 1 97.25 182 TYR B N 1
ATOM 6172 C CA . TYR B 1 182 ? 8.523 5.422 -12.219 1 97.25 182 TYR B CA 1
ATOM 6173 C C . TYR B 1 182 ? 8.359 3.945 -11.875 1 97.25 182 TYR B C 1
ATOM 6175 O O . TYR B 1 182 ? 9.305 3.301 -11.406 1 97.25 182 TYR B O 1
ATOM 6183 N N . PRO B 1 183 ? 7.168 3.373 -12 1 96.44 183 PRO B N 1
ATOM 6184 C CA . PRO B 1 183 ? 7.02 1.93 -11.797 1 96.44 183 PRO B CA 1
ATOM 6185 C C . PRO B 1 183 ? 7.902 1.109 -12.734 1 96.44 183 PRO B C 1
ATOM 6187 O O . PRO B 1 183 ? 7.914 1.347 -13.945 1 96.44 183 PRO B O 1
ATOM 6190 N N . SER B 1 184 ? 8.555 0.146 -12.188 1 95.31 184 SER B N 1
ATOM 6191 C CA . SER B 1 184 ? 9.594 -0.569 -12.914 1 95.31 184 SER B CA 1
ATOM 6192 C C . SER B 1 184 ? 9.016 -1.311 -14.117 1 95.31 184 SER B C 1
ATOM 6194 O O . SER B 1 184 ? 9.719 -1.564 -15.094 1 95.31 184 SER B O 1
ATOM 6196 N N . HIS B 1 185 ? 7.746 -1.65 -14.039 1 94.5 185 HIS B N 1
ATOM 6197 C CA . HIS B 1 185 ? 7.137 -2.414 -15.125 1 94.5 185 HIS B CA 1
ATOM 6198 C C . HIS B 1 185 ? 6.684 -1.499 -16.25 1 94.5 185 HIS B C 1
ATOM 6200 O O . HIS B 1 185 ? 6.27 -1.975 -17.312 1 94.5 185 HIS B O 1
ATOM 6206 N N . GLN B 1 186 ? 6.742 -0.243 -16.094 1 95.12 186 GLN B N 1
ATOM 6207 C CA . GLN B 1 186 ? 6.34 0.725 -17.109 1 95.12 186 GLN B CA 1
ATOM 6208 C C . GLN B 1 186 ? 7.547 1.249 -17.875 1 95.12 186 GLN B C 1
ATOM 6210 O O . GLN B 1 186 ? 8.68 1.183 -17.391 1 95.12 186 GLN B O 1
ATOM 6215 N N . PRO B 1 187 ? 7.211 1.689 -19.047 1 92.38 187 PRO B N 1
ATOM 6216 C CA . PRO B 1 187 ? 8.305 2.352 -19.766 1 92.38 187 PRO B CA 1
ATOM 6217 C C . PRO B 1 187 ? 8.742 3.65 -19.094 1 92.38 187 PRO B C 1
ATOM 6219 O O . PRO B 1 187 ? 7.965 4.266 -18.359 1 92.38 187 PRO B O 1
ATOM 6222 N N . ARG B 1 188 ? 9.945 3.977 -19.281 1 91.19 188 ARG B N 1
ATOM 6223 C CA . ARG B 1 188 ? 10.453 5.23 -18.734 1 91.19 188 ARG B CA 1
ATOM 6224 C C . ARG B 1 188 ? 9.578 6.406 -19.156 1 91.19 188 ARG B C 1
ATOM 6226 O O . ARG B 1 188 ? 9.156 6.48 -20.312 1 91.19 188 ARG B O 1
ATOM 6233 N N . PRO B 1 189 ? 9.32 7.34 -18.266 1 93.31 189 PRO B N 1
ATOM 6234 C CA . PRO B 1 189 ? 8.586 8.555 -18.641 1 93.31 189 PRO B CA 1
ATOM 6235 C C . PRO B 1 189 ? 9.375 9.453 -19.594 1 93.31 189 PRO B C 1
ATOM 6237 O O . PRO B 1 189 ? 10.586 9.289 -19.734 1 93.31 189 PRO B O 1
ATOM 6240 N N . ASP B 1 190 ? 8.648 10.359 -20.156 1 93 190 ASP B N 1
ATOM 6241 C CA . ASP B 1 190 ? 9.281 11.336 -21.031 1 93 190 ASP B CA 1
ATOM 6242 C C . ASP B 1 190 ? 10.312 12.164 -20.266 1 93 190 ASP B C 1
ATOM 6244 O O . ASP B 1 190 ? 10.109 12.508 -19.109 1 93 190 ASP B O 1
ATOM 6248 N N . LEU B 1 191 ? 11.328 12.469 -20.984 1 92.38 191 LEU B N 1
ATOM 6249 C CA . LEU B 1 191 ? 12.375 13.297 -20.375 1 92.38 191 LEU B CA 1
ATOM 6250 C C . LEU B 1 191 ? 11.922 14.75 -20.281 1 92.38 191 LEU B C 1
ATOM 6252 O O . LEU B 1 191 ? 11.367 15.305 -21.234 1 92.38 191 LEU B O 1
ATOM 6256 N N . ILE B 1 192 ? 12.18 15.336 -19.188 1 94.81 192 ILE B N 1
ATOM 6257 C CA . ILE B 1 192 ? 11.867 16.75 -19.047 1 94.81 192 ILE B CA 1
ATOM 6258 C C . ILE B 1 192 ? 13.117 17.578 -19.312 1 94.81 192 ILE B C 1
ATOM 6260 O O . ILE B 1 192 ? 14.242 17.094 -19.172 1 94.81 192 ILE B O 1
ATOM 6264 N N . ASP B 1 193 ? 12.914 18.828 -19.734 1 97.38 193 ASP B N 1
ATOM 6265 C CA . ASP B 1 193 ? 14 19.797 -19.75 1 97.38 193 ASP B CA 1
ATOM 6266 C C . ASP B 1 193 ? 14.18 20.453 -18.375 1 97.38 193 ASP B C 1
ATOM 6268 O O . ASP B 1 193 ? 13.305 21.172 -17.906 1 97.38 193 ASP B O 1
ATOM 6272 N N . PRO B 1 194 ? 15.32 20.219 -17.75 1 98.19 194 PRO B N 1
ATOM 6273 C CA . PRO B 1 194 ? 15.484 20.688 -16.391 1 98.19 194 PRO B CA 1
ATOM 6274 C C . PRO B 1 194 ? 15.445 22.219 -16.281 1 98.19 194 PRO B C 1
ATOM 6276 O O . PRO B 1 194 ? 15.008 22.75 -15.258 1 98.19 194 PRO B O 1
ATOM 6279 N N . PHE B 1 195 ? 15.891 22.922 -17.266 1 98.44 195 PHE B N 1
ATOM 6280 C CA . PHE B 1 195 ? 15.914 24.375 -17.234 1 98.44 195 PHE B CA 1
ATOM 6281 C C . PHE B 1 195 ? 14.523 24.953 -17.453 1 98.44 195 PHE B C 1
ATOM 6283 O O . PHE B 1 195 ? 14.125 25.906 -16.797 1 98.44 195 PHE B O 1
ATOM 6290 N N . GLU B 1 196 ? 13.797 24.328 -18.359 1 98.19 196 GLU B N 1
ATOM 6291 C CA . GLU B 1 196 ? 12.398 24.703 -18.531 1 98.19 196 GLU B CA 1
ATOM 6292 C C . GLU B 1 196 ? 11.578 24.375 -17.281 1 98.19 196 GLU B C 1
ATOM 6294 O O . GLU B 1 196 ? 10.688 25.141 -16.906 1 98.19 196 GLU B O 1
ATOM 6299 N N . ALA B 1 197 ? 11.883 23.281 -16.719 1 98.31 197 ALA B N 1
ATOM 6300 C CA . ALA B 1 197 ? 11.195 22.875 -15.492 1 98.31 197 ALA B CA 1
ATOM 6301 C C . ALA B 1 197 ? 11.445 23.875 -14.359 1 98.31 197 ALA B C 1
ATOM 6303 O O . ALA B 1 197 ? 10.547 24.156 -13.57 1 98.31 197 ALA B O 1
ATOM 6304 N N . LEU B 1 198 ? 12.672 24.375 -14.289 1 98.75 198 LEU B N 1
ATOM 6305 C CA . LEU B 1 198 ? 13.008 25.375 -13.281 1 98.75 198 LEU B CA 1
ATOM 6306 C C . LEU B 1 198 ? 12.18 26.656 -13.484 1 98.75 198 LEU B C 1
ATOM 6308 O O . LEU B 1 198 ? 11.578 27.172 -12.539 1 98.75 198 LEU B O 1
ATOM 6312 N N . ASP B 1 199 ? 12.164 27.109 -14.695 1 98.62 199 ASP B N 1
ATOM 6313 C CA . ASP B 1 199 ? 11.414 28.312 -15.008 1 98.62 199 ASP B CA 1
ATOM 6314 C C . ASP B 1 199 ? 9.93 28.125 -14.688 1 98.62 199 ASP B C 1
ATOM 6316 O O . ASP B 1 199 ? 9.312 29 -14.078 1 98.62 199 ASP B O 1
ATOM 6320 N N . ALA B 1 200 ? 9.414 27.016 -15.055 1 98.06 200 ALA B N 1
ATOM 6321 C CA . ALA B 1 200 ? 8 26.734 -14.82 1 98.06 200 ALA B CA 1
ATOM 6322 C C . ALA B 1 200 ? 7.699 26.625 -13.328 1 98.06 200 ALA B C 1
ATOM 6324 O O . ALA B 1 200 ? 6.66 27.094 -12.867 1 98.06 200 ALA B O 1
ATOM 6325 N N . SER B 1 201 ? 8.578 26.016 -12.617 1 98.38 201 SER B N 1
ATOM 6326 C CA . SER B 1 201 ? 8.398 25.859 -11.172 1 98.38 201 SER B CA 1
ATOM 6327 C C . SER B 1 201 ? 8.375 27.219 -10.477 1 98.38 201 SER B C 1
ATOM 6329 O O . SER B 1 201 ? 7.535 27.453 -9.609 1 98.38 201 SER B O 1
ATOM 6331 N N . VAL B 1 202 ? 9.312 28.062 -10.836 1 98.75 202 VAL B N 1
ATOM 6332 C CA . VAL B 1 202 ? 9.391 29.391 -10.242 1 98.75 202 VAL B CA 1
ATOM 6333 C C . VAL B 1 202 ? 8.125 30.172 -10.562 1 98.75 202 VAL B C 1
ATOM 6335 O O . VAL B 1 202 ? 7.523 30.781 -9.68 1 98.75 202 VAL B O 1
ATOM 6338 N N . GLU B 1 203 ? 7.719 30.094 -11.766 1 98.56 203 GLU B N 1
ATOM 6339 C CA . GLU B 1 203 ? 6.523 30.812 -12.203 1 98.56 203 GLU B CA 1
ATOM 6340 C C . GLU B 1 203 ? 5.285 30.312 -11.469 1 98.56 203 GLU B C 1
ATOM 6342 O O . GLU B 1 203 ? 4.461 31.109 -11.008 1 98.56 203 GLU B O 1
ATOM 6347 N N . ASP B 1 204 ? 5.168 29.078 -11.367 1 97.81 204 ASP B N 1
ATOM 6348 C CA . ASP B 1 204 ? 4.008 28.469 -10.719 1 97.81 204 ASP B CA 1
ATOM 6349 C C . ASP B 1 204 ? 3.936 28.859 -9.25 1 97.81 204 ASP B C 1
ATOM 6351 O O . ASP B 1 204 ? 2.867 29.219 -8.742 1 97.81 204 ASP B O 1
ATOM 6355 N N . TRP B 1 205 ? 5.008 28.797 -8.539 1 98.31 205 TRP B N 1
ATOM 6356 C CA . TRP B 1 205 ? 5.039 29.156 -7.125 1 98.31 205 TRP B CA 1
ATOM 6357 C C . TRP B 1 205 ? 4.723 30.625 -6.93 1 98.31 205 TRP B C 1
ATOM 6359 O O . TRP B 1 205 ? 3.955 30.984 -6.031 1 98.31 205 TRP B O 1
ATOM 6369 N N . ARG B 1 206 ? 5.328 31.438 -7.727 1 98.56 206 ARG B N 1
ATOM 6370 C CA . ARG B 1 206 ? 5.105 32.875 -7.59 1 98.56 206 ARG B CA 1
ATOM 6371 C C . ARG B 1 206 ? 3.658 33.219 -7.91 1 98.56 206 ARG B C 1
ATOM 6373 O O . ARG B 1 206 ? 3.068 34.094 -7.25 1 98.56 206 ARG B O 1
ATOM 6380 N N . ALA B 1 207 ? 3.117 32.594 -8.93 1 98.12 207 ALA B N 1
ATOM 6381 C CA . ALA B 1 207 ? 1.705 32.781 -9.234 1 98.12 207 ALA B CA 1
ATOM 6382 C C . ALA B 1 207 ? 0.82 32.375 -8.062 1 98.12 207 ALA B C 1
ATOM 6384 O O . ALA B 1 207 ? -0.152 33.062 -7.738 1 98.12 207 ALA B O 1
ATOM 6385 N N . TRP B 1 208 ? 1.117 31.359 -7.453 1 97.75 208 TRP B N 1
ATOM 6386 C CA . TRP B 1 208 ? 0.352 30.875 -6.305 1 97.75 208 TRP B CA 1
ATOM 6387 C C . TRP B 1 208 ? 0.51 31.828 -5.117 1 97.75 208 TRP B C 1
ATOM 6389 O O . TRP B 1 208 ? -0.477 32.188 -4.48 1 97.75 208 TRP B O 1
ATOM 6399 N N . ALA B 1 209 ? 1.747 32.219 -4.797 1 97.75 209 ALA B N 1
ATOM 6400 C CA . ALA B 1 209 ? 2.037 33.094 -3.658 1 97.75 209 ALA B CA 1
ATOM 6401 C C . ALA B 1 209 ? 1.381 34.438 -3.832 1 97.75 209 ALA B C 1
ATOM 6403 O O . ALA B 1 209 ? 0.983 35.094 -2.852 1 97.75 209 ALA B O 1
ATOM 6404 N N . ALA B 1 210 ? 1.231 34.812 -5.023 1 97.25 210 ALA B N 1
ATOM 6405 C CA . ALA B 1 210 ? 0.675 36.125 -5.328 1 97.25 210 ALA B CA 1
ATOM 6406 C C . ALA B 1 210 ? -0.799 36.188 -4.941 1 97.25 210 ALA B C 1
ATOM 6408 O O . ALA B 1 210 ? -1.351 37.281 -4.785 1 97.25 210 ALA B O 1
ATOM 6409 N N . ARG B 1 211 ? -1.394 35.125 -4.703 1 96.25 211 ARG B N 1
ATOM 6410 C CA . ARG B 1 211 ? -2.807 35.062 -4.34 1 96.25 211 ARG B CA 1
ATOM 6411 C C . ARG B 1 211 ? -3.004 35.406 -2.865 1 96.25 211 ARG B C 1
ATOM 6413 O O . ARG B 1 211 ? -4.129 35.625 -2.42 1 96.25 211 ARG B O 1
ATOM 6420 N N . CYS B 1 212 ? -1.93 35.438 -2.119 1 96.75 212 CYS B N 1
ATOM 6421 C CA . CYS B 1 212 ? -2.021 35.656 -0.681 1 96.75 212 CYS B CA 1
ATOM 6422 C C . CYS B 1 212 ? -2.652 37.031 -0.381 1 96.75 212 CYS B C 1
ATOM 6424 O O . CYS B 1 212 ? -2.195 38.062 -0.884 1 96.75 212 CYS B O 1
ATOM 6426 N N . ARG B 1 213 ? -3.594 37.062 0.503 1 95.25 213 ARG B N 1
ATOM 6427 C CA . ARG B 1 213 ? -4.316 38.281 0.834 1 95.25 213 ARG B CA 1
ATOM 6428 C C . ARG B 1 213 ? -3.764 38.906 2.107 1 95.25 213 ARG B C 1
ATOM 6430 O O . ARG B 1 213 ? -4.109 40.062 2.441 1 95.25 213 ARG B O 1
ATOM 6437 N N . TYR B 1 214 ? -2.943 38.219 2.787 1 95.44 214 TYR B N 1
ATOM 6438 C CA . TYR B 1 214 ? -2.357 38.781 4.008 1 95.44 214 TYR B CA 1
ATOM 6439 C C . TYR B 1 214 ? -1.384 39.906 3.686 1 95.44 214 TYR B C 1
ATOM 6441 O O . TYR B 1 214 ? -0.443 39.719 2.91 1 95.44 214 TYR B O 1
ATOM 6449 N N . ARG B 1 215 ? -1.511 41.062 4.34 1 93.75 215 ARG B N 1
ATOM 6450 C CA . ARG B 1 215 ? -0.661 42.25 4.109 1 93.75 215 ARG B CA 1
ATOM 6451 C C . ARG B 1 215 ? -0.088 42.781 5.418 1 93.75 215 ARG B C 1
ATOM 6453 O O . ARG B 1 215 ? 0.447 43.875 5.461 1 93.75 215 ARG B O 1
ATOM 6460 N N . GLY B 1 216 ? -0.193 42.031 6.441 1 93.38 216 GLY B N 1
ATOM 6461 C CA . GLY B 1 216 ? 0.267 42.469 7.75 1 93.38 216 GLY B CA 1
ATOM 6462 C C . GLY B 1 216 ? 1.757 42.281 7.953 1 93.38 216 GLY B C 1
ATOM 6463 O O . GLY B 1 216 ? 2.475 41.906 7.02 1 93.38 216 GLY B O 1
ATOM 6464 N N . PRO B 1 217 ? 2.201 42.625 9.164 1 95.44 217 PRO B N 1
ATOM 6465 C CA . PRO B 1 217 ? 3.609 42.406 9.516 1 95.44 217 PRO B CA 1
ATOM 6466 C C . PRO B 1 217 ? 4.055 40.969 9.359 1 95.44 217 PRO B C 1
ATOM 6468 O O . PRO B 1 217 ? 3.221 40.062 9.383 1 95.44 217 PRO B O 1
ATOM 6471 N N . HIS B 1 218 ? 5.395 40.75 9.141 1 96.56 218 HIS B N 1
ATOM 6472 C CA . HIS B 1 218 ? 6.004 39.438 9.008 1 96.56 218 HIS B CA 1
ATOM 6473 C C . HIS B 1 218 ? 5.426 38.688 7.82 1 96.56 218 HIS B C 1
ATOM 6475 O O . HIS B 1 218 ? 5.219 37.469 7.891 1 96.56 218 HIS B O 1
ATOM 6481 N N . ARG B 1 219 ? 5.078 39.344 6.828 1 96.56 219 ARG B N 1
ATOM 6482 C CA . ARG B 1 219 ? 4.461 38.75 5.652 1 96.56 219 ARG B CA 1
ATOM 6483 C C . ARG B 1 219 ? 5.352 37.656 5.062 1 96.56 219 ARG B C 1
ATOM 6485 O O . ARG B 1 219 ? 4.855 36.625 4.605 1 96.56 219 ARG B O 1
ATOM 6492 N N . ASP B 1 220 ? 6.656 37.938 5.039 1 96.81 220 ASP B N 1
ATOM 6493 C CA . ASP B 1 220 ? 7.582 36.938 4.488 1 96.81 220 ASP B CA 1
ATOM 6494 C C . ASP B 1 220 ? 7.465 35.625 5.227 1 96.81 220 ASP B C 1
ATOM 6496 O O . ASP B 1 220 ? 7.465 34.562 4.602 1 96.81 220 ASP B O 1
ATOM 6500 N N . ALA B 1 221 ? 7.367 35.656 6.586 1 97.88 221 ALA B N 1
ATOM 6501 C CA . ALA B 1 221 ? 7.234 34.469 7.391 1 97.88 221 ALA B CA 1
ATOM 6502 C C . ALA B 1 221 ? 5.898 33.781 7.129 1 97.88 221 ALA B C 1
ATOM 6504 O O . ALA B 1 221 ? 5.824 32.531 7.078 1 97.88 221 ALA B O 1
ATOM 6505 N N . VAL B 1 222 ? 4.859 34.562 6.973 1 97.88 222 VAL B N 1
ATOM 6506 C CA . VAL B 1 222 ? 3.521 34.031 6.723 1 97.88 222 VAL B CA 1
ATOM 6507 C C . VAL B 1 222 ? 3.488 33.344 5.367 1 97.88 222 VAL B C 1
ATOM 6509 O O . VAL B 1 222 ? 3.025 32.219 5.262 1 97.88 222 VAL B O 1
ATOM 6512 N N . VAL B 1 223 ? 4.035 34 4.359 1 98.12 223 VAL B N 1
ATOM 6513 C CA . VAL B 1 223 ? 4.039 33.406 3.014 1 98.12 223 VAL B CA 1
ATOM 6514 C C . VAL B 1 223 ? 4.895 32.156 2.99 1 98.12 223 VAL B C 1
ATOM 6516 O O . VAL B 1 223 ? 4.523 31.156 2.361 1 98.12 223 VAL B O 1
ATOM 6519 N N . ARG B 1 224 ? 6.035 32.156 3.639 1 98.62 224 ARG B N 1
ATOM 6520 C CA . ARG B 1 224 ? 6.879 30.969 3.746 1 98.62 224 ARG B CA 1
ATOM 6521 C C . ARG B 1 224 ? 6.117 29.797 4.375 1 98.62 224 ARG B C 1
ATOM 6523 O O . ARG B 1 224 ? 6.199 28.672 3.904 1 98.62 224 ARG B O 1
ATOM 6530 N N . SER B 1 225 ? 5.398 30.109 5.414 1 98.38 225 SER B N 1
ATOM 6531 C CA . SER B 1 225 ? 4.609 29.078 6.078 1 98.38 225 SER B CA 1
ATOM 6532 C C . SER B 1 225 ? 3.512 28.547 5.164 1 98.38 225 SER B C 1
ATOM 6534 O O . SER B 1 225 ? 3.24 27.344 5.141 1 98.38 225 SER B O 1
ATOM 6536 N N . LEU B 1 226 ? 2.906 29.469 4.449 1 98.12 226 LEU B N 1
ATOM 6537 C CA . LEU B 1 226 ? 1.858 29.047 3.521 1 98.12 226 LEU B CA 1
ATOM 6538 C C . LEU B 1 226 ? 2.432 28.188 2.408 1 98.12 226 LEU B C 1
ATOM 6540 O O . LEU B 1 226 ? 1.834 27.172 2.033 1 98.12 226 LEU B O 1
ATOM 6544 N N . ILE B 1 227 ? 3.584 28.531 1.884 1 98.44 227 ILE B N 1
ATOM 6545 C CA . ILE B 1 227 ? 4.266 27.734 0.874 1 98.44 227 ILE B CA 1
ATOM 6546 C C . ILE B 1 227 ? 4.602 26.359 1.447 1 98.44 227 ILE B C 1
ATOM 6548 O O . ILE B 1 227 ? 4.418 25.328 0.779 1 98.44 227 ILE B O 1
ATOM 6552 N N . THR B 1 228 ? 5.055 26.328 2.67 1 98.56 228 THR B N 1
ATOM 6553 C CA . THR B 1 228 ? 5.387 25.062 3.342 1 98.56 228 THR B CA 1
ATOM 6554 C C . THR B 1 228 ? 4.152 24.188 3.477 1 98.56 228 THR B C 1
ATOM 6556 O O . THR B 1 228 ? 4.207 22.984 3.184 1 98.56 228 THR B O 1
ATOM 6559 N N . LEU B 1 229 ? 3.057 24.781 3.875 1 97.62 229 LEU B N 1
ATOM 6560 C CA . LEU B 1 229 ? 1.811 24.031 4.016 1 97.62 229 LEU B CA 1
ATOM 6561 C C . LEU B 1 229 ? 1.345 23.484 2.666 1 97.62 229 LEU B C 1
ATOM 6563 O O . LEU B 1 229 ? 0.866 22.359 2.576 1 97.62 229 LEU B O 1
ATOM 6567 N N . LYS B 1 230 ? 1.477 24.312 1.627 1 97.5 230 LYS B N 1
ATOM 6568 C CA . LYS B 1 230 ? 1.162 23.859 0.275 1 97.5 230 LYS B CA 1
ATOM 6569 C C . LYS B 1 230 ? 2.039 22.672 -0.125 1 97.5 230 LYS B C 1
ATOM 6571 O O . LYS B 1 230 ? 1.554 21.703 -0.712 1 97.5 230 LYS B O 1
ATOM 6576 N N . ALA B 1 231 ? 3.287 22.75 0.223 1 98.06 231 ALA B N 1
ATOM 6577 C CA . ALA B 1 231 ? 4.238 21.688 -0.102 1 98.06 231 ALA B CA 1
ATOM 6578 C C . ALA B 1 231 ? 3.916 20.406 0.668 1 98.06 231 ALA B C 1
ATOM 6580 O O . ALA B 1 231 ? 4.277 19.312 0.238 1 98.06 231 ALA B O 1
ATOM 6581 N N . LEU B 1 232 ? 3.227 20.516 1.779 1 97.81 232 LEU B N 1
ATOM 6582 C CA . LEU B 1 232 ? 2.871 19.375 2.613 1 97.81 232 LEU B CA 1
ATOM 6583 C C . LEU B 1 232 ? 1.498 18.828 2.232 1 97.81 232 LEU B C 1
ATOM 6585 O O . LEU B 1 232 ? 1.021 17.859 2.832 1 97.81 232 LEU B O 1
ATOM 6589 N N . THR B 1 233 ? 0.852 19.438 1.246 1 96.44 233 THR B N 1
ATOM 6590 C CA . THR B 1 233 ? -0.444 19 0.75 1 96.44 233 THR B CA 1
ATOM 6591 C C . THR B 1 233 ? -0.272 17.891 -0.289 1 96.44 233 THR B C 1
ATOM 6593 O O . THR B 1 233 ? 0.566 18 -1.186 1 96.44 233 THR B O 1
ATOM 6596 N N . TYR B 1 234 ? -0.958 16.812 -0.073 1 97.5 234 TYR B N 1
ATOM 6597 C CA . TYR B 1 234 ? -1.065 15.812 -1.12 1 97.5 234 TYR B CA 1
ATOM 6598 C C . TYR B 1 234 ? -2.082 16.219 -2.176 1 97.5 234 TYR B C 1
ATOM 6600 O O . TYR B 1 234 ? -3.283 16 -2.016 1 97.5 234 TYR B O 1
ATOM 6608 N N . ALA B 1 235 ? -1.622 16.688 -3.26 1 97.06 235 ALA B N 1
ATOM 6609 C CA . ALA B 1 235 ? -2.396 17.422 -4.258 1 97.06 235 ALA B CA 1
ATOM 6610 C C . ALA B 1 235 ? -3.559 16.578 -4.777 1 97.06 235 ALA B C 1
ATOM 6612 O O . ALA B 1 235 ? -4.664 17.094 -4.969 1 97.06 235 ALA B O 1
ATOM 6613 N N . PRO B 1 236 ? -3.371 15.281 -4.93 1 96 236 PRO B N 1
ATOM 6614 C CA . PRO B 1 236 ? -4.457 14.492 -5.516 1 96 236 PRO B CA 1
ATOM 6615 C C . PRO B 1 236 ? -5.719 14.492 -4.66 1 96 236 PRO B C 1
ATOM 6617 O O . PRO B 1 236 ? -6.832 14.477 -5.191 1 96 236 PRO B O 1
ATOM 6620 N N . THR B 1 237 ? -5.562 14.562 -3.352 1 96.5 237 THR B N 1
ATOM 6621 C CA . THR B 1 237 ? -6.734 14.375 -2.506 1 96.5 237 THR B CA 1
ATOM 6622 C C . THR B 1 237 ? -7.039 15.648 -1.716 1 96.5 237 THR B C 1
ATOM 6624 O O . THR B 1 237 ? -8.156 15.828 -1.229 1 96.5 237 THR B O 1
ATOM 6627 N N . GLY B 1 238 ? -5.977 16.438 -1.46 1 95.44 238 GLY B N 1
ATOM 6628 C CA . GLY B 1 238 ? -6.141 17.641 -0.665 1 95.44 238 GLY B CA 1
ATOM 6629 C C . GLY B 1 238 ? -5.734 17.469 0.786 1 95.44 238 GLY B C 1
ATOM 6630 O O . GLY B 1 238 ? -5.703 18.438 1.551 1 95.44 238 GLY B O 1
ATOM 6631 N N . GLY B 1 239 ? -5.426 16.234 1.158 1 95.5 239 GLY B N 1
ATOM 6632 C CA . GLY B 1 239 ? -4.973 16 2.521 1 95.5 239 GLY B CA 1
ATOM 6633 C C . GLY B 1 239 ? -3.613 16.625 2.809 1 95.5 239 GLY B C 1
ATOM 6634 O O . GLY B 1 239 ? -2.742 16.641 1.938 1 95.5 239 GLY B O 1
ATOM 6635 N N . ILE B 1 240 ? -3.424 17.109 4.016 1 96.5 240 ILE B N 1
ATOM 6636 C CA . ILE B 1 240 ? -2.15 17.688 4.418 1 96.5 240 ILE B CA 1
ATOM 6637 C C . ILE B 1 240 ? -1.462 16.781 5.434 1 96.5 240 ILE B C 1
ATOM 6639 O O . ILE B 1 240 ? -2.043 16.438 6.469 1 96.5 240 ILE B O 1
ATOM 6643 N N . VAL B 1 241 ? -0.259 16.406 5.16 1 97.5 241 VAL B N 1
ATOM 6644 C CA . VAL B 1 241 ? 0.487 15.594 6.117 1 97.5 241 VAL B CA 1
ATOM 6645 C C . VAL B 1 241 ? 0.966 16.469 7.273 1 97.5 241 VAL B C 1
ATOM 6647 O O . VAL B 1 241 ? 1.227 17.656 7.094 1 97.5 241 VAL B O 1
ATOM 6650 N N . ALA B 1 242 ? 1.066 15.867 8.414 1 97.5 242 ALA B N 1
ATOM 6651 C CA . ALA B 1 242 ? 1.583 16.594 9.57 1 97.5 242 ALA B CA 1
ATOM 6652 C C . ALA B 1 242 ? 3.045 16.984 9.367 1 97.5 242 ALA B C 1
ATOM 6654 O O . ALA B 1 242 ? 3.477 18.047 9.797 1 97.5 242 ALA B O 1
ATOM 6655 N N . ALA B 1 243 ? 3.803 16.141 8.758 1 98.38 243 ALA B N 1
ATOM 6656 C CA . ALA B 1 243 ? 5.18 16.344 8.312 1 98.38 243 ALA B CA 1
ATOM 6657 C C . ALA B 1 243 ? 5.57 15.297 7.266 1 98.38 243 ALA B C 1
ATOM 6659 O O . ALA B 1 243 ? 4.961 14.227 7.191 1 98.38 243 ALA B O 1
ATOM 6660 N N . PRO B 1 244 ? 6.551 15.602 6.438 1 98.5 244 PRO B N 1
ATOM 6661 C CA . PRO B 1 244 ? 6.965 14.609 5.445 1 98.5 244 PRO B CA 1
ATOM 6662 C C . PRO B 1 244 ? 7.906 13.555 6.027 1 98.5 244 PRO B C 1
ATOM 6664 O O . PRO B 1 244 ? 8.297 12.617 5.324 1 98.5 244 PRO B O 1
ATOM 6667 N N . THR B 1 245 ? 8.281 13.617 7.316 1 98.69 245 THR B N 1
ATOM 6668 C CA . THR B 1 245 ? 9.281 12.758 7.93 1 98.69 245 THR B CA 1
ATOM 6669 C C . THR B 1 245 ? 8.648 11.844 8.969 1 98.69 245 THR B C 1
ATOM 6671 O O . THR B 1 245 ? 7.496 12.055 9.367 1 98.69 245 THR B O 1
ATOM 6674 N N . THR B 1 246 ? 9.422 10.875 9.312 1 98.56 246 THR B N 1
ATOM 6675 C CA . THR B 1 246 ? 9.078 10 10.422 1 98.56 246 THR B CA 1
ATOM 6676 C C . THR B 1 246 ? 10.227 9.922 11.43 1 98.56 246 THR B C 1
ATOM 6678 O O . THR B 1 246 ? 11.383 10.148 11.07 1 98.56 246 THR B O 1
ATOM 6681 N N . SER B 1 247 ? 9.898 9.773 12.672 1 98.5 247 SER B N 1
ATOM 6682 C CA . SER B 1 247 ? 10.75 9.266 13.742 1 98.5 247 SER B CA 1
ATOM 6683 C C . SER B 1 247 ? 11.828 10.281 14.117 1 98.5 247 SER B C 1
ATOM 6685 O O . SER B 1 247 ? 12.883 9.906 14.641 1 98.5 247 SER B O 1
ATOM 6687 N N . LEU B 1 248 ? 11.68 11.539 13.711 1 98.25 248 LEU B N 1
ATOM 6688 C CA . LEU B 1 248 ? 12.547 12.547 14.328 1 98.25 248 LEU B CA 1
ATOM 6689 C C . LEU B 1 248 ? 12.172 12.758 15.789 1 98.25 248 LEU B C 1
ATOM 6691 O O . LEU B 1 248 ? 11 12.945 16.109 1 98.25 248 LEU B O 1
ATOM 6695 N N . PRO B 1 249 ? 13.125 12.797 16.641 1 96.44 249 PRO B N 1
ATOM 6696 C CA . PRO B 1 249 ? 12.852 12.633 18.062 1 96.44 249 PRO B CA 1
ATOM 6697 C C . PRO B 1 249 ? 12.352 13.914 18.719 1 96.44 249 PRO B C 1
ATOM 6699 O O . PRO B 1 249 ? 12.844 15 18.422 1 96.44 249 PRO B O 1
ATOM 6702 N N . GLU B 1 250 ? 11.461 13.766 19.625 1 93.75 250 GLU B N 1
ATOM 6703 C CA . GLU B 1 250 ? 11 14.867 20.469 1 93.75 250 GLU B CA 1
ATOM 6704 C C . GLU B 1 250 ? 11.984 15.156 21.594 1 93.75 250 GLU B C 1
ATOM 6706 O O . GLU B 1 250 ? 11.922 16.203 22.219 1 93.75 250 GLU B O 1
ATOM 6711 N N . LEU B 1 251 ? 12.766 14.234 21.922 1 92.25 251 LEU B N 1
ATOM 6712 C CA . LEU B 1 251 ? 13.93 14.312 22.781 1 92.25 251 LEU B CA 1
ATOM 6713 C C . LEU B 1 251 ? 15.109 13.539 22.203 1 92.25 251 LEU B C 1
ATOM 6715 O O . LEU B 1 251 ? 14.992 12.352 21.922 1 92.25 251 LEU B O 1
ATOM 6719 N N . MET B 1 252 ? 16.203 14.242 22.078 1 92.69 252 MET B N 1
ATOM 6720 C CA . MET B 1 252 ? 17.359 13.555 21.516 1 92.69 252 MET B CA 1
ATOM 6721 C C . MET B 1 252 ? 17.719 12.32 22.328 1 92.69 252 MET B C 1
ATOM 6723 O O . MET B 1 252 ? 17.875 12.414 23.547 1 92.69 252 MET B O 1
ATOM 6727 N N . GLY B 1 253 ? 17.797 11.188 21.625 1 92.81 253 GLY B N 1
ATOM 6728 C CA . GLY B 1 253 ? 18.078 9.938 22.312 1 92.81 253 GLY B CA 1
ATOM 6729 C C . GLY B 1 253 ? 16.844 9.297 22.922 1 92.81 253 GLY B C 1
ATOM 6730 O O . GLY B 1 253 ? 16.922 8.188 23.453 1 92.81 253 GLY B O 1
ATOM 6731 N N . GLY B 1 254 ? 15.711 9.977 22.75 1 92.19 254 GLY B N 1
ATOM 6732 C CA . GLY B 1 254 ? 14.492 9.484 23.375 1 92.19 254 GLY B CA 1
ATOM 6733 C C . GLY B 1 254 ? 13.719 8.523 22.484 1 92.19 254 GLY B C 1
ATOM 6734 O O . GLY B 1 254 ? 14.148 8.195 21.391 1 92.19 254 GLY B O 1
ATOM 6735 N N . VAL B 1 255 ? 12.516 8.094 23 1 92.19 255 VAL B N 1
ATOM 6736 C CA . VAL B 1 255 ? 11.789 7.008 22.359 1 92.19 255 VAL B CA 1
ATOM 6737 C C . VAL B 1 255 ? 10.539 7.555 21.656 1 92.19 255 VAL B C 1
ATOM 6739 O O . VAL B 1 255 ? 9.844 6.82 20.953 1 92.19 255 VAL B O 1
ATOM 6742 N N . ARG B 1 256 ? 10.188 8.852 21.828 1 92.62 256 ARG B N 1
ATOM 6743 C CA . ARG B 1 256 ? 9.016 9.445 21.172 1 92.62 256 ARG B CA 1
ATOM 6744 C C . ARG B 1 256 ? 9.32 9.805 19.719 1 92.62 256 ARG B C 1
ATOM 6746 O O . ARG B 1 256 ? 9.398 10.992 19.375 1 92.62 256 ARG B O 1
ATOM 6753 N N . ASN B 1 257 ? 9.469 8.758 18.906 1 95.81 257 ASN B N 1
ATOM 6754 C CA . ASN B 1 257 ? 9.789 8.852 17.484 1 95.81 257 ASN B CA 1
ATOM 6755 C C . ASN B 1 257 ? 8.648 8.328 16.625 1 95.81 257 ASN B C 1
ATOM 6757 O O . ASN B 1 257 ? 8.633 7.152 16.25 1 95.81 257 ASN B O 1
ATOM 6761 N N . TRP B 1 258 ? 7.766 9.242 16.25 1 96.19 258 TRP B N 1
ATOM 6762 C CA . TRP B 1 258 ? 6.535 8.789 15.602 1 96.19 258 TRP B CA 1
ATOM 6763 C C . TRP B 1 258 ? 6.531 9.141 14.117 1 96.19 258 TRP B C 1
ATOM 6765 O O . TRP B 1 258 ? 7.301 10 13.68 1 96.19 258 TRP B O 1
ATOM 6775 N N . ASP B 1 259 ? 5.707 8.477 13.391 1 98 259 ASP B N 1
ATOM 6776 C CA . ASP B 1 259 ? 5.527 8.719 11.969 1 98 259 ASP B CA 1
ATOM 6777 C C . ASP B 1 259 ? 4.465 9.789 11.727 1 98 259 ASP B C 1
ATOM 6779 O O . ASP B 1 259 ? 3.291 9.594 12.039 1 98 259 ASP B O 1
ATOM 6783 N N . TYR B 1 260 ? 4.848 10.875 11.078 1 97.81 260 TYR B N 1
ATOM 6784 C CA . TYR B 1 260 ? 3.953 12.016 10.93 1 97.81 260 TYR B CA 1
ATOM 6785 C C . TYR B 1 260 ? 3.549 12.211 9.477 1 97.81 260 TYR B C 1
ATOM 6787 O O . TYR B 1 260 ? 2.959 13.234 9.117 1 97.81 260 TYR B O 1
ATOM 6795 N N . ARG B 1 261 ? 3.74 11.242 8.617 1 98.12 261 ARG B N 1
ATOM 6796 C CA . ARG B 1 261 ? 3.494 11.359 7.18 1 98.12 261 ARG B CA 1
ATOM 6797 C C . ARG B 1 261 ? 2.023 11.125 6.855 1 98.12 261 ARG B C 1
ATOM 6799 O O . ARG B 1 261 ? 1.686 10.734 5.734 1 98.12 261 ARG B O 1
ATOM 6806 N N . TYR B 1 262 ? 1.161 11.312 7.816 1 97.44 262 TYR B N 1
ATOM 6807 C CA . TYR B 1 262 ? -0.28 11.133 7.672 1 97.44 262 TYR B CA 1
ATOM 6808 C C . TYR B 1 262 ? -1.021 12.438 7.945 1 97.44 262 TYR B C 1
ATOM 6810 O O . TYR B 1 262 ? -0.397 13.477 8.203 1 97.44 262 TYR B O 1
ATOM 6818 N N . SER B 1 263 ? -2.355 12.391 7.766 1 96.38 263 SER B N 1
ATOM 6819 C CA . SER B 1 263 ? -3.186 13.578 7.957 1 96.38 263 SER B CA 1
ATOM 6820 C C . SER B 1 263 ? -4.008 13.477 9.234 1 96.38 263 SER B C 1
ATOM 6822 O O . SER B 1 263 ? -4.805 12.547 9.391 1 96.38 263 SER B O 1
ATOM 6824 N N . TRP B 1 264 ? -3.859 14.422 10.102 1 95.38 264 TRP B N 1
ATOM 6825 C CA . TRP B 1 264 ? -4.582 14.453 11.367 1 95.38 264 TRP B CA 1
ATOM 6826 C C . TRP B 1 264 ? -5.844 15.305 11.25 1 95.38 264 TRP B C 1
ATOM 6828 O O . TRP B 1 264 ? -5.855 16.328 10.555 1 95.38 264 TRP B O 1
ATOM 6838 N N . LEU B 1 265 ? -6.875 14.922 11.969 1 93.69 265 LEU B N 1
ATOM 6839 C CA . LEU B 1 265 ? -8.133 15.672 11.961 1 93.69 265 LEU B CA 1
ATOM 6840 C C . LEU B 1 265 ? -8.078 16.828 12.953 1 93.69 265 LEU B C 1
ATOM 6842 O O . LEU B 1 265 ? -8.82 17.812 12.812 1 93.69 265 LEU B O 1
ATOM 6846 N N . ARG B 1 266 ? -7.266 16.75 13.93 1 86.31 266 ARG B N 1
ATOM 6847 C CA . ARG B 1 266 ? -7.246 17.719 15.023 1 86.31 266 ARG B CA 1
ATOM 6848 C C . ARG B 1 266 ? -6.926 19.125 14.516 1 86.31 266 ARG B C 1
ATOM 6850 O O . ARG B 1 266 ? -7.281 20.109 15.156 1 86.31 266 ARG B O 1
ATOM 6857 N N . ASP B 1 267 ? -6.32 19.219 13.398 1 79.12 267 ASP B N 1
ATOM 6858 C CA . ASP B 1 267 ? -5.906 20.516 12.891 1 79.12 267 ASP B CA 1
ATOM 6859 C C . ASP B 1 267 ? -6.809 20.969 11.742 1 79.12 267 ASP B C 1
ATOM 6861 O O . ASP B 1 267 ? -6.488 21.922 11.039 1 79.12 267 ASP B O 1
ATOM 6865 N N . SER B 1 268 ? -7.875 20.281 11.602 1 82.75 268 SER B N 1
ATOM 6866 C CA . SER B 1 268 ? -8.656 20.469 10.383 1 82.75 268 SER B CA 1
ATOM 6867 C C . SER B 1 268 ? -9.227 21.875 10.312 1 82.75 268 SER B C 1
ATOM 6869 O O . SER B 1 268 ? -9.109 22.547 9.281 1 82.75 268 SER B O 1
ATOM 6871 N N . THR B 1 269 ? -9.75 22.375 11.43 1 81.81 269 THR B N 1
ATOM 6872 C CA . THR B 1 269 ? -10.359 23.703 11.438 1 81.81 269 THR B CA 1
ATOM 6873 C C . THR B 1 269 ? -9.297 24.797 11.258 1 81.81 269 THR B C 1
ATOM 6875 O O . THR B 1 269 ? -9.508 25.75 10.508 1 81.81 269 THR B O 1
ATOM 6878 N N . LEU B 1 270 ? -8.219 24.547 11.953 1 85.25 270 LEU B N 1
ATOM 6879 C CA . LEU B 1 270 ? -7.121 25.484 11.836 1 85.25 270 LEU B CA 1
ATOM 6880 C C . LEU B 1 270 ? -6.629 25.578 10.398 1 85.25 270 LEU B C 1
ATOM 6882 O O . LEU B 1 270 ? -6.379 26.672 9.891 1 85.25 270 LEU B O 1
ATOM 6886 N N . THR B 1 271 ? -6.527 24.516 9.773 1 88.56 271 THR B N 1
ATOM 6887 C CA . THR B 1 271 ? -6.055 24.453 8.398 1 88.56 271 THR B CA 1
ATOM 6888 C C . THR B 1 271 ? -7.027 25.156 7.457 1 88.56 271 THR B C 1
ATOM 6890 O O . THR B 1 271 ? -6.629 26.031 6.691 1 88.56 271 THR B O 1
ATOM 6893 N N . LEU B 1 272 ? -8.258 24.812 7.598 1 89.25 272 LEU B N 1
ATOM 6894 C CA . LEU B 1 272 ? -9.273 25.406 6.734 1 89.25 272 LEU B CA 1
ATOM 6895 C C . LEU B 1 272 ? -9.352 26.922 6.945 1 89.25 272 LEU B C 1
ATOM 6897 O O . LEU B 1 272 ? -9.391 27.688 5.98 1 89.25 272 LEU B O 1
ATOM 6901 N N . GLY B 1 273 ? -9.352 27.328 8.164 1 90.44 273 GLY B N 1
ATOM 6902 C CA . GLY B 1 273 ? -9.414 28.75 8.492 1 90.44 273 GLY B CA 1
ATOM 6903 C C . GLY B 1 273 ? -8.25 29.547 7.941 1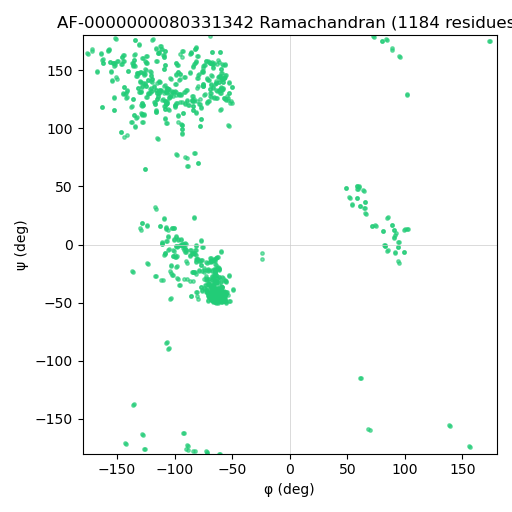 90.44 273 GLY B C 1
ATOM 6904 O O . GLY B 1 273 ? -8.445 30.625 7.379 1 90.44 273 GLY B O 1
ATOM 6905 N N . ALA B 1 274 ? -7.113 29.016 8.086 1 91.44 274 ALA B N 1
ATOM 6906 C CA . ALA B 1 274 ? -5.91 29.688 7.605 1 91.44 274 ALA B CA 1
ATOM 6907 C C . ALA B 1 274 ? -5.945 29.844 6.09 1 91.44 274 ALA B C 1
ATOM 6909 O O . ALA B 1 274 ? -5.633 30.922 5.566 1 91.44 274 ALA B O 1
ATOM 6910 N N . LEU B 1 275 ? -6.328 28.812 5.41 1 92.94 275 LEU B N 1
ATOM 6911 C CA . LEU B 1 275 ? -6.379 28.844 3.953 1 92.94 275 LEU B CA 1
ATOM 6912 C C . LEU B 1 275 ? -7.422 29.844 3.469 1 92.94 275 LEU B C 1
ATOM 6914 O O . LEU B 1 275 ? -7.152 30.641 2.57 1 92.94 275 LEU B O 1
ATOM 6918 N N . LEU B 1 276 ? -8.57 29.828 4.133 1 92.56 276 LEU B N 1
ATOM 6919 C CA . LEU B 1 276 ? -9.648 30.75 3.756 1 92.56 276 LEU B CA 1
ATOM 6920 C C . LEU B 1 276 ? -9.242 32.188 4.008 1 92.56 276 LEU B C 1
ATOM 6922 O O . LEU B 1 276 ? -9.375 33.031 3.119 1 92.56 276 LEU B O 1
ATOM 6926 N N . ALA B 1 277 ? -8.719 32.438 5.141 1 92.12 277 ALA B N 1
ATOM 6927 C CA . ALA B 1 277 ? -8.352 33.781 5.531 1 92.12 277 ALA B CA 1
ATOM 6928 C C . ALA B 1 277 ? -7.223 34.312 4.66 1 92.12 277 ALA B C 1
ATOM 6930 O O . ALA B 1 277 ? -7.172 35.531 4.363 1 92.12 277 ALA B O 1
ATOM 6931 N N . ALA B 1 278 ? -6.402 33.438 4.23 1 94.5 278 ALA B N 1
ATOM 6932 C CA . ALA B 1 278 ? -5.258 33.875 3.43 1 94.5 278 ALA B CA 1
ATOM 6933 C C . ALA B 1 278 ? -5.625 33.969 1.951 1 94.5 278 ALA B C 1
ATOM 6935 O O . ALA B 1 278 ? -4.82 34.406 1.131 1 94.5 278 ALA B O 1
ATOM 6936 N N . GLY B 1 279 ? -6.816 33.469 1.604 1 92.75 279 GLY B N 1
ATOM 6937 C CA . GLY B 1 279 ? -7.309 33.656 0.249 1 92.75 279 GLY B CA 1
ATOM 6938 C C . GLY B 1 279 ? -7.109 32.438 -0.63 1 92.75 279 GLY B C 1
ATOM 6939 O O . GLY B 1 279 ? -7.238 32.531 -1.854 1 92.75 279 GLY B O 1
ATOM 6940 N N . TYR B 1 280 ? -6.805 31.375 -0.133 1 94.75 280 TYR B N 1
ATOM 6941 C CA . TYR B 1 280 ? -6.547 30.172 -0.911 1 94.75 280 TYR B CA 1
ATOM 6942 C C . TYR B 1 280 ? -7.77 29.266 -0.924 1 94.75 280 TYR B C 1
ATOM 6944 O O . TYR B 1 280 ? -7.75 28.188 -0.332 1 94.75 280 TYR B O 1
ATOM 6952 N N . LEU B 1 281 ? -8.719 29.547 -1.676 1 93.25 281 LEU B N 1
ATOM 6953 C CA . LEU B 1 281 ? -10.039 28.938 -1.691 1 93.25 281 LEU B CA 1
ATOM 6954 C C . LEU B 1 281 ? -9.984 27.547 -2.324 1 93.25 281 LEU B C 1
ATOM 6956 O O . LEU B 1 281 ? -10.672 26.625 -1.88 1 93.25 281 LEU B O 1
ATOM 6960 N N . GLU B 1 282 ? -9.164 27.406 -3.34 1 92.88 282 GLU B N 1
ATOM 6961 C CA . GLU B 1 282 ? -9.047 26.094 -3.99 1 92.88 282 GLU B CA 1
ATOM 6962 C C . GLU B 1 282 ? -8.484 25.047 -3.037 1 92.88 282 GLU B C 1
ATOM 6964 O O . GLU B 1 282 ? -8.992 23.922 -2.971 1 92.88 282 GLU B O 1
ATOM 6969 N N . GLU B 1 283 ? -7.461 25.469 -2.346 1 93.56 283 GLU B N 1
ATOM 6970 C CA . GLU B 1 283 ? -6.871 24.578 -1.359 1 93.56 283 GLU B CA 1
ATOM 6971 C C . GLU B 1 283 ? -7.859 24.266 -0.239 1 93.56 283 GLU B C 1
ATOM 6973 O O . GLU B 1 283 ? -7.934 23.125 0.228 1 93.56 283 GLU B O 1
ATOM 6978 N N . ALA B 1 284 ? -8.609 25.25 0.166 1 93.62 284 ALA B N 1
ATOM 6979 C CA . ALA B 1 284 ? -9.609 25.062 1.212 1 93.62 284 ALA B CA 1
ATOM 6980 C C . ALA B 1 284 ? -10.68 24.062 0.779 1 93.62 284 ALA B C 1
ATOM 6982 O O . ALA B 1 284 ? -11.062 23.188 1.551 1 93.62 284 ALA B O 1
ATOM 6983 N N . GLU B 1 285 ? -11.078 24.203 -0.4 1 94 285 GLU B N 1
ATOM 6984 C CA . GLU B 1 285 ? -12.086 23.297 -0.945 1 94 285 GLU B CA 1
ATOM 6985 C C . GLU B 1 285 ? -11.555 21.859 -1.024 1 94 285 GLU B C 1
ATOM 6987 O O . GLU B 1 285 ? -12.25 20.906 -0.668 1 94 285 GLU B O 1
ATOM 6992 N N . SER B 1 286 ? -10.344 21.734 -1.504 1 93.94 286 SER B N 1
ATOM 6993 C CA . SER B 1 286 ? -9.727 20.422 -1.607 1 93.94 286 SER B CA 1
ATOM 6994 C C . SER B 1 286 ? -9.586 19.766 -0.236 1 93.94 286 SER B C 1
ATOM 6996 O O . SER B 1 286 ? -9.797 18.562 -0.09 1 93.94 286 SER B O 1
ATOM 6998 N N . TRP B 1 287 ? -9.203 20.531 0.672 1 93.56 287 TRP B N 1
ATOM 6999 C CA . TRP B 1 287 ? -9.062 20.031 2.039 1 93.56 287 TRP B CA 1
ATOM 7000 C C . TRP B 1 287 ? -10.406 19.578 2.592 1 93.56 287 TRP B C 1
ATOM 7002 O O . TRP B 1 287 ? -10.5 18.484 3.174 1 93.56 287 TRP B O 1
ATOM 7012 N N . ARG B 1 288 ? -11.398 20.375 2.432 1 92.94 288 ARG B N 1
ATOM 7013 C CA . ARG B 1 288 ? -12.742 20.031 2.869 1 92.94 288 ARG B CA 1
ATOM 7014 C C . ARG B 1 288 ? -13.227 18.75 2.199 1 92.94 288 ARG B C 1
ATOM 7016 O O . ARG B 1 288 ? -13.812 17.891 2.852 1 92.94 288 ARG B O 1
ATOM 7023 N N . ASP B 1 289 ? -12.977 18.625 0.957 1 92.94 289 ASP B N 1
ATOM 7024 C CA . ASP B 1 289 ? -13.391 17.422 0.224 1 92.94 289 ASP B CA 1
ATOM 7025 C C . ASP B 1 289 ? -12.664 16.188 0.738 1 92.94 289 ASP B C 1
ATOM 7027 O O . ASP B 1 289 ? -13.258 15.109 0.851 1 92.94 289 ASP B O 1
ATOM 7031 N N . TRP B 1 290 ? -11.398 16.297 0.971 1 94.25 290 TRP B N 1
ATOM 7032 C CA . TRP B 1 290 ? -10.648 15.203 1.571 1 94.25 290 TRP B CA 1
ATOM 7033 C C . TRP B 1 290 ? -11.258 14.797 2.908 1 94.25 290 TRP B C 1
ATOM 7035 O O . TRP B 1 290 ? -11.469 13.609 3.166 1 94.25 290 TRP B O 1
ATOM 7045 N N . LEU B 1 291 ? -11.531 15.758 3.709 1 92.94 291 LEU B N 1
ATOM 7046 C CA . LEU B 1 291 ? -12.094 15.531 5.035 1 92.94 291 LEU B CA 1
ATOM 7047 C C . LEU B 1 291 ? -13.406 14.75 4.938 1 92.94 291 LEU B C 1
ATOM 7049 O O . LEU B 1 291 ? -13.602 13.773 5.66 1 92.94 291 LEU B O 1
ATOM 7053 N N . LEU B 1 292 ? -14.227 15.133 4.043 1 91.56 292 LEU B N 1
ATOM 7054 C CA . LEU B 1 292 ? -15.523 14.492 3.867 1 91.56 292 LEU B CA 1
ATOM 7055 C C . LEU B 1 292 ? -15.359 13.031 3.465 1 91.56 292 LEU B C 1
ATOM 7057 O O . LEU B 1 292 ? -16.078 12.164 3.957 1 91.56 292 LEU B O 1
ATOM 7061 N N . ARG B 1 293 ? -14.414 12.766 2.654 1 92 293 ARG B N 1
ATOM 7062 C CA . ARG B 1 293 ? -14.18 11.391 2.236 1 92 293 ARG B CA 1
ATOM 7063 C C . ARG B 1 293 ? -13.586 10.562 3.373 1 92 293 ARG B C 1
ATOM 7065 O O . ARG B 1 293 ? -13.953 9.406 3.57 1 92 293 ARG B O 1
ATOM 7072 N N . ALA B 1 294 ? -12.68 11.172 4.098 1 91.81 294 ALA B N 1
ATOM 7073 C CA . ALA B 1 294 ? -11.969 10.469 5.164 1 91.81 294 ALA B CA 1
ATOM 7074 C C . ALA B 1 294 ? -12.93 10.062 6.281 1 91.81 294 ALA B C 1
ATOM 7076 O O . ALA B 1 294 ? -12.836 8.945 6.809 1 91.81 294 ALA B O 1
ATOM 7077 N N . VAL B 1 295 ? -13.867 10.914 6.586 1 90.75 295 VAL B N 1
ATOM 7078 C CA . VAL B 1 295 ? -14.711 10.656 7.75 1 90.75 295 VAL B CA 1
ATOM 7079 C C . VAL B 1 295 ? -15.961 9.891 7.32 1 90.75 295 VAL B C 1
ATOM 7081 O O . VAL B 1 295 ? -16.812 9.578 8.156 1 90.75 295 VAL B O 1
ATOM 7084 N N . ALA B 1 296 ? -15.992 9.648 6.062 1 86.06 296 ALA B N 1
ATOM 7085 C CA . ALA B 1 296 ? -17.156 8.922 5.555 1 86.06 296 ALA B CA 1
ATOM 7086 C C . ALA B 1 296 ? -17.203 7.504 6.113 1 86.06 296 ALA B C 1
ATOM 7088 O O . ALA B 1 296 ? -16.203 6.777 6.066 1 86.06 296 ALA B O 1
ATOM 7089 N N . GLY B 1 297 ? -18.281 7.098 6.695 1 85.19 297 GLY B N 1
ATOM 7090 C CA . GLY B 1 297 ? -18.484 5.793 7.309 1 85.19 297 GLY B CA 1
ATOM 7091 C C . GLY B 1 297 ? -19.234 5.863 8.625 1 85.19 297 GLY B C 1
ATOM 7092 O O . GLY B 1 297 ? -20.016 6.781 8.852 1 85.19 297 GLY B O 1
ATOM 7093 N N . ASP B 1 298 ? -18.984 4.871 9.367 1 88.12 298 ASP B N 1
ATOM 7094 C CA . ASP B 1 298 ? -19.594 4.812 10.688 1 88.12 298 ASP B CA 1
ATOM 7095 C C . ASP B 1 298 ? -18.969 5.848 11.625 1 88.12 298 ASP B C 1
ATOM 7097 O O . ASP B 1 298 ? -17.766 5.828 11.867 1 88.12 298 ASP B O 1
ATOM 7101 N N . PRO B 1 299 ? -19.781 6.719 12.195 1 90.12 299 PRO B N 1
ATOM 7102 C CA . PRO B 1 299 ? -19.266 7.742 13.102 1 90.12 299 PRO B CA 1
ATOM 7103 C C . PRO B 1 299 ? -18.484 7.152 14.273 1 90.12 299 PRO B C 1
ATOM 7105 O O . PRO B 1 299 ? -17.531 7.773 14.758 1 90.12 299 PRO B O 1
ATOM 7108 N N . ALA B 1 300 ? -18.875 5.996 14.656 1 89.62 300 ALA B N 1
ATOM 7109 C CA . ALA B 1 300 ? -18.203 5.359 15.789 1 89.62 300 ALA B CA 1
ATOM 7110 C C . ALA B 1 300 ? -16.781 4.98 15.438 1 89.62 300 ALA B C 1
ATOM 7112 O O . ALA B 1 300 ? -15.961 4.715 16.328 1 89.62 300 ALA B O 1
ATOM 7113 N N . ASP B 1 301 ? -16.516 5.031 14.156 1 89.94 301 ASP B N 1
ATOM 7114 C CA . ASP B 1 301 ? -15.195 4.59 13.695 1 89.94 301 ASP B CA 1
ATOM 7115 C C . ASP B 1 301 ? -14.336 5.777 13.273 1 89.94 301 ASP B C 1
ATOM 7117 O O . ASP B 1 301 ? -13.305 5.598 12.617 1 89.94 301 ASP B O 1
ATOM 7121 N N . LEU B 1 302 ? -14.734 6.953 13.641 1 93.38 302 LEU B N 1
ATOM 7122 C CA . LEU B 1 302 ? -13.93 8.125 13.328 1 93.38 302 LEU B CA 1
ATOM 7123 C C . LEU B 1 302 ? -12.547 8.023 13.969 1 93.38 302 LEU B C 1
ATOM 7125 O O . LEU B 1 302 ? -12.43 7.645 15.133 1 93.38 302 LEU B O 1
ATOM 7129 N N . GLN B 1 303 ? -11.586 8.258 13.172 1 94.5 303 GLN B N 1
ATOM 7130 C CA . GLN B 1 303 ? -10.219 8.141 13.656 1 94.5 303 GLN B CA 1
ATOM 7131 C C . GLN B 1 303 ? -9.562 9.516 13.797 1 94.5 303 GLN B C 1
ATOM 7133 O O . GLN B 1 303 ? -10.062 10.508 13.266 1 94.5 303 GLN B O 1
ATOM 7138 N N . ILE B 1 304 ? -8.445 9.547 14.484 1 95.38 304 ILE B N 1
ATOM 7139 C CA . ILE B 1 304 ? -7.777 10.812 14.773 1 95.38 304 ILE B CA 1
ATOM 7140 C C . ILE B 1 304 ? -6.91 11.219 13.586 1 95.38 304 ILE B C 1
ATOM 7142 O O . ILE B 1 304 ? -6.613 12.406 13.398 1 95.38 304 ILE B O 1
ATOM 7146 N N . MET B 1 305 ? -6.5 10.227 12.773 1 96.38 305 MET B N 1
ATOM 7147 C CA . MET B 1 305 ? -5.691 10.477 11.586 1 96.38 305 MET B CA 1
ATOM 7148 C C . MET B 1 305 ? -5.973 9.445 10.5 1 96.38 305 MET B C 1
ATOM 7150 O O . MET B 1 305 ? -6.504 8.367 10.789 1 96.38 305 MET B O 1
ATOM 7154 N N . TYR B 1 306 ? -5.676 9.797 9.289 1 96.38 306 TYR B N 1
ATOM 7155 C CA . TYR B 1 306 ? -5.875 8.961 8.109 1 96.38 306 TYR B CA 1
ATOM 7156 C C . TYR B 1 306 ? -4.668 9.023 7.18 1 96.38 306 TYR B C 1
ATOM 7158 O O . TYR B 1 306 ? -3.863 9.953 7.262 1 96.38 306 TYR B O 1
ATOM 7166 N N . GLY B 1 307 ? -4.527 7.98 6.371 1 96.44 307 GLY B N 1
ATOM 7167 C CA . GLY B 1 307 ? -3.57 8.086 5.281 1 96.44 307 GLY B CA 1
ATOM 7168 C C . GLY B 1 307 ? -3.893 9.211 4.312 1 96.44 307 GLY B C 1
ATOM 7169 O O . GLY B 1 307 ? -4.922 9.875 4.441 1 96.44 307 GLY B O 1
ATOM 7170 N N . LEU B 1 308 ? -3.074 9.367 3.303 1 96.81 308 LEU B N 1
ATOM 7171 C CA . LEU B 1 308 ? -3.15 10.492 2.375 1 96.81 308 LEU B CA 1
ATOM 7172 C C . LEU B 1 308 ? -4.461 10.461 1.596 1 96.81 308 LEU B C 1
ATOM 7174 O O . LEU B 1 308 ? -5.031 11.516 1.298 1 96.81 308 LEU B O 1
ATOM 7178 N N . SER B 1 309 ? -4.941 9.281 1.339 1 95.44 309 SER B N 1
ATOM 7179 C CA . SER B 1 309 ? -6.172 9.156 0.561 1 95.44 309 SER B CA 1
ATOM 7180 C C . SER B 1 309 ? -7.352 8.773 1.448 1 95.44 309 SER B C 1
ATOM 7182 O O . SER B 1 309 ? -8.43 8.445 0.949 1 95.44 309 SER B O 1
ATOM 7184 N N . GLY B 1 310 ? -7.105 8.766 2.73 1 94.69 310 GLY B N 1
ATOM 7185 C CA . GLY B 1 310 ? -8.164 8.406 3.656 1 94.69 310 GLY B CA 1
ATOM 7186 C C . GLY B 1 310 ? -8.055 6.988 4.18 1 94.69 310 GLY B C 1
ATOM 7187 O O . GLY B 1 310 ? -9.008 6.449 4.742 1 94.69 310 GLY B O 1
ATOM 7188 N N . GLU B 1 311 ? -6.902 6.312 3.99 1 94.75 311 GLU B N 1
ATOM 7189 C CA . GLU B 1 311 ? -6.688 4.969 4.52 1 94.75 311 GLU B CA 1
ATOM 7190 C C . GLU B 1 311 ? -6.816 4.945 6.039 1 94.75 311 GLU B C 1
ATOM 7192 O O . GLU B 1 311 ? -6.34 5.852 6.723 1 94.75 311 GLU B O 1
ATOM 7197 N N . ARG B 1 312 ? -7.359 3.916 6.551 1 93.62 312 ARG B N 1
ATOM 7198 C CA . ARG B 1 312 ? -7.637 3.834 7.984 1 93.62 312 ARG B CA 1
ATOM 7199 C C . ARG B 1 312 ? -6.598 2.973 8.695 1 93.62 312 ARG B C 1
ATOM 7201 O O . ARG B 1 312 ? -6.359 3.139 9.891 1 93.62 312 ARG B O 1
ATOM 7208 N N . ARG B 1 313 ? -5.996 2.041 7.977 1 91.88 313 ARG B N 1
ATOM 7209 C CA . ARG B 1 313 ? -5.02 1.156 8.602 1 91.88 313 ARG B CA 1
ATOM 7210 C C . ARG B 1 313 ? -3.605 1.708 8.445 1 91.88 313 ARG B C 1
ATOM 7212 O O . ARG B 1 313 ? -3.076 1.775 7.336 1 91.88 313 ARG B O 1
ATOM 7219 N N . LEU B 1 314 ? -3.059 2.061 9.531 1 94.69 314 LEU B N 1
ATOM 7220 C CA . LEU B 1 314 ? -1.7 2.588 9.594 1 94.69 314 LEU B CA 1
ATOM 7221 C C . LEU B 1 314 ? -0.854 1.798 10.586 1 94.69 314 LEU B C 1
ATOM 7223 O O . LEU B 1 314 ? -0.364 2.355 11.57 1 94.69 314 LEU B O 1
ATOM 7227 N N . PRO B 1 315 ? -0.616 0.55 10.305 1 91.62 315 PRO B N 1
ATOM 7228 C CA . PRO B 1 315 ? 0.09 -0.292 11.273 1 91.62 315 PRO B CA 1
ATOM 7229 C C . PRO B 1 315 ? 1.482 0.237 11.609 1 91.62 315 PRO B C 1
ATOM 7231 O O . PRO B 1 315 ? 2.223 0.651 10.719 1 91.62 315 PRO B O 1
ATOM 7234 N N . GLU B 1 316 ? 1.735 0.215 12.883 1 94.94 316 GLU B N 1
ATOM 7235 C CA . GLU B 1 316 ? 3.035 0.677 13.359 1 94.94 316 GLU B CA 1
ATOM 7236 C C . GLU B 1 316 ? 4.035 -0.473 13.438 1 94.94 316 GLU B C 1
ATOM 7238 O O . GLU B 1 316 ? 3.707 -1.554 13.938 1 94.94 316 GLU B O 1
ATOM 7243 N N . TYR B 1 317 ? 5.219 -0.292 12.891 1 94.62 317 TYR B N 1
ATOM 7244 C CA . TYR B 1 317 ? 6.309 -1.249 13.047 1 94.62 317 TYR B CA 1
ATOM 7245 C C . TYR B 1 317 ? 7.656 -0.537 13.102 1 94.62 317 TYR B C 1
ATOM 7247 O O . TYR B 1 317 ? 7.758 0.64 12.742 1 94.62 317 TYR B O 1
ATOM 7255 N N . GLU B 1 318 ? 8.625 -1.225 13.594 1 97.12 318 GLU B N 1
ATOM 7256 C CA . GLU B 1 318 ? 9.953 -0.646 13.781 1 97.12 318 GLU B CA 1
ATOM 7257 C C . GLU B 1 318 ? 10.891 -1.044 12.648 1 97.12 318 GLU B C 1
ATOM 7259 O O . GLU B 1 318 ? 10.812 -2.162 12.133 1 97.12 318 GLU B O 1
ATOM 7264 N N . LEU B 1 319 ? 11.648 -0.13 12.203 1 97.44 319 LEU B N 1
ATOM 7265 C CA . LEU B 1 319 ? 12.742 -0.383 11.266 1 97.44 319 LEU B CA 1
ATOM 7266 C C . LEU B 1 319 ? 14.055 -0.599 12.008 1 97.44 319 LEU B C 1
ATOM 7268 O O . LEU B 1 319 ? 14.836 0.34 12.188 1 97.44 319 LEU B O 1
ATOM 7272 N N . SER B 1 320 ? 14.414 -1.751 12.266 1 95.75 320 SER B N 1
ATOM 7273 C CA . SER B 1 320 ? 15.469 -2.08 13.211 1 95.75 320 SER B CA 1
ATOM 7274 C C . SER B 1 320 ? 16.844 -1.837 12.602 1 95.75 320 SER B C 1
ATOM 7276 O O . SER B 1 320 ? 17.844 -1.724 13.328 1 95.75 320 SER B O 1
ATOM 7278 N N . TRP B 1 321 ? 16.938 -1.735 11.281 1 95.81 321 TRP B N 1
ATOM 7279 C CA . TRP B 1 321 ? 18.234 -1.566 10.641 1 95.81 321 TRP B CA 1
ATOM 7280 C C . TRP B 1 321 ? 18.641 -0.098 10.625 1 95.81 321 TRP B C 1
ATOM 7282 O O . TRP B 1 321 ? 19.781 0.23 10.281 1 95.81 321 TRP B O 1
ATOM 7292 N N . LEU B 1 322 ? 17.797 0.801 11.016 1 98.06 322 LEU B N 1
ATOM 7293 C CA . LEU B 1 322 ? 18.109 2.223 11.117 1 98.06 322 LEU B CA 1
ATOM 7294 C C . LEU B 1 322 ? 18.344 2.617 12.57 1 98.06 322 LEU B C 1
ATOM 7296 O O . LEU B 1 322 ? 17.484 2.398 13.43 1 98.06 322 LEU B O 1
ATOM 7300 N N . PRO B 1 323 ? 19.391 3.232 12.836 1 97.19 323 PRO B N 1
ATOM 7301 C CA . PRO B 1 323 ? 19.703 3.609 14.219 1 97.19 323 PRO B CA 1
ATOM 7302 C C . PRO B 1 323 ? 18.875 4.781 14.719 1 97.19 323 PRO B C 1
ATOM 7304 O O . PRO B 1 323 ? 18.766 5.004 15.922 1 97.19 323 PRO B O 1
ATOM 7307 N N . GLY B 1 324 ? 18.312 5.562 13.805 1 97.81 324 GLY B N 1
ATOM 7308 C CA . GLY B 1 324 ? 17.547 6.75 14.172 1 97.81 324 GLY B CA 1
ATOM 7309 C C . GLY B 1 324 ? 18.375 8.023 14.148 1 97.81 324 GLY B C 1
ATOM 7310 O O . GLY B 1 324 ? 19.609 7.965 14.125 1 97.81 324 GLY B O 1
ATOM 7311 N N . PHE B 1 325 ? 17.75 9.156 14.109 1 97.81 325 PHE B N 1
ATOM 7312 C CA . PHE B 1 325 ? 18.422 10.453 14.102 1 97.81 325 PHE B CA 1
ATOM 7313 C C . PHE B 1 325 ? 19.25 10.641 15.359 1 97.81 325 PHE B C 1
ATOM 7315 O O . PHE B 1 325 ? 18.719 10.664 16.469 1 97.81 325 PHE B O 1
ATOM 7322 N N . HIS B 1 326 ? 20.516 10.742 15.211 1 95.62 326 HIS B N 1
ATOM 7323 C CA . HIS B 1 326 ? 21.469 10.852 16.312 1 95.62 326 HIS B CA 1
ATOM 7324 C C . HIS B 1 326 ? 21.281 9.703 17.312 1 95.62 326 HIS B C 1
ATOM 7326 O O . HIS B 1 326 ? 21.297 9.914 18.516 1 95.62 326 HIS B O 1
ATOM 7332 N N . GLY B 1 327 ? 20.922 8.555 16.766 1 95.69 327 GLY B N 1
ATOM 7333 C CA . GLY B 1 327 ? 20.812 7.355 17.578 1 95.69 327 GLY B CA 1
ATOM 7334 C C . GLY B 1 327 ? 19.516 7.27 18.344 1 95.69 327 GLY B C 1
ATOM 7335 O O . GLY B 1 327 ? 19.391 6.477 19.281 1 95.69 327 GLY B O 1
ATOM 7336 N N . SER B 1 328 ? 18.562 8.125 18.031 1 96.44 328 SER B N 1
ATOM 7337 C CA . SER B 1 328 ? 17.266 8.086 18.703 1 96.44 328 SER B CA 1
ATOM 7338 C C . SER B 1 328 ? 16.406 6.945 18.172 1 96.44 328 SER B C 1
ATOM 7340 O O . SER B 1 328 ? 15.859 7.035 17.078 1 96.44 328 SER B O 1
ATOM 7342 N N . ALA B 1 329 ? 16.219 5.953 18.922 1 96.25 329 ALA B N 1
ATOM 7343 C CA . ALA B 1 329 ? 15.484 4.75 18.547 1 96.25 329 ALA B CA 1
ATOM 7344 C C . ALA B 1 329 ? 14.227 4.594 19.406 1 96.25 329 ALA B C 1
ATOM 7346 O O . ALA B 1 329 ? 14.148 5.145 20.5 1 96.25 329 ALA B O 1
ATOM 7347 N N . PRO B 1 330 ? 13.305 3.867 18.906 1 97.38 330 PRO B N 1
ATOM 7348 C CA . PRO B 1 330 ? 13.25 3.174 17.625 1 97.38 330 PRO B CA 1
ATOM 7349 C C . PRO B 1 330 ? 12.852 4.094 16.469 1 97.38 330 PRO B C 1
ATOM 7351 O O . PRO B 1 330 ? 12.328 5.188 16.703 1 97.38 330 PRO B O 1
ATOM 7354 N N . VAL B 1 331 ? 13.211 3.711 15.242 1 98.44 331 VAL B N 1
ATOM 7355 C CA . VAL B 1 331 ? 12.633 4.281 14.031 1 98.44 331 VAL B CA 1
ATOM 7356 C C . VAL B 1 331 ? 11.328 3.555 13.695 1 98.44 331 VAL B C 1
ATOM 7358 O O . VAL B 1 331 ? 11.312 2.326 13.578 1 98.44 331 VAL B O 1
ATOM 7361 N N . ARG B 1 332 ? 10.25 4.34 13.586 1 98 332 ARG B N 1
ATOM 7362 C CA . ARG B 1 332 ? 8.93 3.746 13.406 1 98 332 ARG B CA 1
ATOM 7363 C C . ARG B 1 332 ? 8.289 4.211 12.109 1 98 332 ARG B C 1
ATOM 7365 O O . ARG B 1 332 ? 8.523 5.336 11.656 1 98 332 ARG B O 1
ATOM 7372 N N . VAL B 1 333 ? 7.566 3.332 11.516 1 97.25 333 VAL B N 1
ATOM 7373 C CA . VAL B 1 333 ? 6.617 3.662 10.453 1 97.25 333 VAL B CA 1
ATOM 7374 C C . VAL B 1 333 ? 5.211 3.24 10.867 1 97.25 333 VAL B C 1
ATOM 7376 O O . VAL B 1 333 ? 5.039 2.283 11.633 1 97.25 333 VAL B O 1
ATOM 7379 N N . GLY B 1 334 ? 4.203 3.996 10.383 1 96.44 334 GLY B N 1
ATOM 7380 C CA . GLY B 1 334 ? 2.871 3.799 10.93 1 96.44 334 GLY B CA 1
ATOM 7381 C C . GLY B 1 334 ? 2.658 4.504 12.258 1 96.44 334 GLY B C 1
ATOM 7382 O O . GLY B 1 334 ? 3.576 5.133 12.781 1 96.44 334 GLY B O 1
ATOM 7383 N N . ASN B 1 335 ? 1.463 4.453 12.742 1 96.19 335 ASN B N 1
ATOM 7384 C CA . ASN B 1 335 ? 1.14 5.148 13.984 1 96.19 335 ASN B CA 1
ATOM 7385 C C . ASN B 1 335 ? -0.016 4.477 14.719 1 96.19 335 ASN B C 1
ATOM 7387 O O . ASN B 1 335 ? -1.163 4.543 14.273 1 96.19 335 ASN B O 1
ATOM 7391 N N . GLU B 1 336 ? 0.242 3.969 15.859 1 93.75 336 GLU B N 1
ATOM 7392 C CA . GLU B 1 336 ? -0.716 3.168 16.625 1 93.75 336 GLU B CA 1
ATOM 7393 C C . GLU B 1 336 ? -1.77 4.051 17.281 1 93.75 336 GLU B C 1
ATOM 7395 O O . GLU B 1 336 ? -2.811 3.561 17.719 1 93.75 336 GLU B O 1
ATOM 7400 N N . ALA B 1 337 ? -1.525 5.344 17.312 1 92.88 337 ALA B N 1
ATOM 7401 C CA . ALA B 1 337 ? -2.512 6.254 17.891 1 92.88 337 ALA B CA 1
ATOM 7402 C C . ALA B 1 337 ? -3.803 6.25 17.078 1 92.88 337 ALA B C 1
ATOM 7404 O O . ALA B 1 337 ? -4.844 6.711 17.547 1 92.88 337 ALA B O 1
ATOM 7405 N N . VAL B 1 338 ? -3.732 5.66 15.922 1 93.5 338 VAL B N 1
ATOM 7406 C CA . VAL B 1 338 ? -4.879 5.625 15.023 1 93.5 338 VAL B CA 1
ATOM 7407 C C . VAL B 1 338 ? -6.035 4.879 15.688 1 93.5 338 VAL B C 1
ATOM 7409 O O . VAL B 1 338 ? -7.203 5.137 15.391 1 93.5 338 VAL B O 1
ATOM 7412 N N . LYS B 1 339 ? -5.793 4.07 16.688 1 91.38 339 LYS B N 1
ATOM 7413 C CA . LYS B 1 339 ? -6.797 3.234 17.328 1 91.38 339 LYS B CA 1
ATOM 7414 C C . LYS B 1 339 ? -7.441 3.961 18.516 1 91.38 339 LYS B C 1
ATOM 7416 O O . LYS B 1 339 ? -8.414 3.475 19.094 1 91.38 339 LYS B O 1
ATOM 7421 N N . GLN B 1 340 ? -7.008 5.141 18.812 1 93.19 340 GLN B N 1
ATOM 7422 C CA . GLN B 1 340 ? -7.453 5.852 20 1 93.19 340 GLN B CA 1
ATOM 7423 C C . GLN B 1 340 ? -8.766 6.582 19.75 1 93.19 340 GLN B C 1
ATOM 7425 O O . GLN B 1 340 ? -9.078 6.949 18.625 1 93.19 340 GLN B O 1
ATOM 7430 N N . LEU B 1 341 ? -9.469 6.738 20.859 1 94.44 341 LEU B N 1
ATOM 7431 C CA . LEU B 1 341 ? -10.641 7.602 20.844 1 94.44 341 LEU B CA 1
ATOM 7432 C C . LEU B 1 341 ? -10.281 9.016 21.281 1 94.44 341 LEU B C 1
ATOM 7434 O O . LEU B 1 341 ? -9.703 9.203 22.359 1 94.44 341 LEU B O 1
ATOM 7438 N N . GLN B 1 342 ? -10.562 9.906 20.438 1 94.94 342 GLN B N 1
ATOM 7439 C CA . GLN B 1 342 ? -10.438 11.32 20.766 1 94.94 342 GLN B CA 1
ATOM 7440 C C . GLN B 1 342 ? -11.742 12.062 20.484 1 94.94 342 GLN B C 1
ATOM 7442 O O . GLN B 1 342 ? -12.109 12.266 19.312 1 94.94 342 GLN B O 1
ATOM 7447 N N . LEU B 1 343 ? -12.328 12.484 21.516 1 96.12 343 LEU B N 1
ATOM 7448 C CA . LEU B 1 343 ? -13.656 13.086 21.375 1 96.12 343 LEU B CA 1
ATOM 7449 C C . LEU B 1 343 ? -13.555 14.5 20.812 1 96.12 343 LEU B C 1
ATOM 7451 O O . LEU B 1 343 ? -14.523 15.016 20.25 1 96.12 343 LEU B O 1
ATOM 7455 N N . ASP B 1 344 ? -12.391 15.109 20.984 1 95.88 344 ASP B N 1
ATOM 7456 C CA . ASP B 1 344 ? -12.211 16.469 20.469 1 95.88 344 ASP B CA 1
ATOM 7457 C C . ASP B 1 344 ? -12.297 16.484 18.938 1 95.88 344 ASP B C 1
ATOM 7459 O O . ASP B 1 344 ? -12.664 17.5 18.344 1 95.88 344 ASP B O 1
ATOM 7463 N N . VAL B 1 345 ? -12.031 15.352 18.328 1 95.12 345 VAL B N 1
ATOM 7464 C CA . VAL B 1 345 ? -11.977 15.273 16.859 1 95.12 345 VAL B CA 1
ATOM 7465 C C . VAL B 1 345 ? -13.375 15.508 16.281 1 95.12 345 VAL B C 1
ATOM 7467 O O . VAL B 1 345 ? -13.516 16.094 15.211 1 95.12 345 VAL B O 1
ATOM 7470 N N . TYR B 1 346 ? -14.398 15.07 16.938 1 95.81 346 TYR B N 1
ATOM 7471 C CA . TYR B 1 346 ? -15.766 15.305 16.484 1 95.81 346 TYR B CA 1
ATOM 7472 C C . TYR B 1 346 ? -16.062 16.797 16.406 1 95.81 346 TYR B C 1
ATOM 7474 O O . TYR B 1 346 ? -16.641 17.266 15.414 1 95.81 346 TYR B O 1
ATOM 7482 N N . GLY B 1 347 ? -15.641 17.5 17.406 1 96.31 347 GLY B N 1
ATOM 7483 C CA . GLY B 1 347 ? -15.797 18.938 17.391 1 96.31 347 GLY B CA 1
ATOM 7484 C C . GLY B 1 347 ? -15.016 19.625 16.297 1 96.31 347 GLY B C 1
ATOM 7485 O O . GLY B 1 347 ? -15.508 20.562 15.656 1 96.31 347 GLY B O 1
ATOM 7486 N N . GLU B 1 348 ? -13.82 19.109 16.094 1 95.19 348 GLU B N 1
ATOM 7487 C CA . GLU B 1 348 ? -12.961 19.672 15.055 1 95.19 348 GLU B CA 1
ATOM 7488 C C . GLU B 1 348 ? -13.586 19.516 13.672 1 95.19 348 GLU B C 1
ATOM 7490 O O . GLU B 1 348 ? -13.594 20.453 12.875 1 95.19 348 GLU B O 1
ATOM 7495 N N . VAL B 1 349 ? -14.078 18.359 13.406 1 94.25 349 VAL B N 1
ATOM 7496 C CA . VAL B 1 349 ? -14.664 18.062 12.102 1 94.25 349 VAL B CA 1
ATOM 7497 C C . VAL B 1 349 ? -15.914 18.922 11.891 1 94.25 349 VAL B C 1
ATOM 7499 O O . VAL B 1 349 ? -16.062 19.578 10.859 1 94.25 349 VAL B O 1
ATOM 7502 N N . ILE B 1 350 ? -16.781 18.984 12.875 1 95.12 350 ILE B N 1
ATOM 7503 C CA . ILE B 1 350 ? -18.047 19.719 12.742 1 95.12 350 ILE B CA 1
ATOM 7504 C C . ILE B 1 350 ? -17.75 21.219 12.641 1 95.12 350 ILE B C 1
ATOM 7506 O O . ILE B 1 350 ? -18.375 21.922 11.844 1 95.12 350 ILE B O 1
ATOM 7510 N N . ASP B 1 351 ? -16.781 21.656 13.422 1 95 351 ASP B N 1
ATOM 7511 C CA . ASP B 1 351 ? -16.375 23.062 13.336 1 95 351 ASP B CA 1
ATOM 7512 C C . ASP B 1 351 ? -15.836 23.391 11.945 1 95 351 ASP B C 1
ATOM 7514 O O . ASP B 1 351 ? -16.141 24.453 11.391 1 95 351 ASP B O 1
ATOM 7518 N N . SER B 1 352 ? -15.055 22.516 11.398 1 93.19 352 SER B N 1
ATOM 7519 C CA . SER B 1 352 ? -14.484 22.703 10.07 1 93.19 352 SER B CA 1
ATOM 7520 C C . SER B 1 352 ? -15.57 22.75 9 1 93.19 352 SER B C 1
ATOM 7522 O O . SER B 1 352 ? -15.531 23.609 8.109 1 93.19 352 SER B O 1
ATOM 7524 N N . LEU B 1 353 ? -16.484 21.859 9.078 1 91.25 353 LEU B N 1
ATOM 7525 C CA . LEU B 1 353 ? -17.547 21.812 8.094 1 91.25 353 LEU B CA 1
ATOM 7526 C C . LEU B 1 353 ? -18.453 23.031 8.211 1 91.25 353 LEU B C 1
ATOM 7528 O O . LEU B 1 353 ? -18.938 23.547 7.199 1 91.25 353 LEU B O 1
ATOM 7532 N N . THR B 1 354 ? -18.656 23.5 9.414 1 91.38 354 THR B N 1
ATOM 7533 C CA . THR B 1 354 ? -19.422 24.734 9.633 1 91.38 354 THR B CA 1
ATOM 7534 C C . THR B 1 354 ? -18.719 25.922 9.016 1 91.38 354 THR B C 1
ATOM 7536 O O . THR B 1 354 ? -19.344 26.75 8.352 1 91.38 354 THR B O 1
ATOM 7539 N N . LEU B 1 355 ? -17.438 25.984 9.273 1 90.5 355 LEU B N 1
ATOM 7540 C CA . LEU B 1 355 ? -16.641 27.062 8.711 1 90.5 355 LEU B CA 1
ATOM 7541 C C . LEU B 1 355 ? -16.703 27.047 7.188 1 90.5 355 LEU B C 1
ATOM 7543 O O . LEU B 1 355 ? -16.812 28.094 6.555 1 90.5 355 LEU B O 1
ATOM 7547 N N . ALA B 1 356 ? -16.609 25.922 6.613 1 89.12 356 ALA B N 1
ATOM 7548 C CA . ALA B 1 356 ? -16.703 25.766 5.164 1 89.12 356 ALA B CA 1
ATOM 7549 C C . ALA B 1 356 ? -18.031 26.297 4.633 1 89.12 356 ALA B C 1
ATOM 7551 O O . ALA B 1 356 ? -18.062 27.016 3.631 1 89.12 356 ALA B O 1
ATOM 7552 N N . GLN B 1 357 ? -19.016 25.969 5.297 1 86 357 GLN B N 1
ATOM 7553 C CA . GLN B 1 357 ? -20.344 26.391 4.895 1 86 357 GLN B CA 1
ATOM 7554 C C . GLN B 1 357 ? -20.484 27.906 5 1 86 357 GLN B C 1
ATOM 7556 O O . GLN B 1 357 ? -21.016 28.562 4.086 1 86 357 GLN B O 1
ATOM 7561 N N . ARG B 1 358 ? -20.031 28.469 6 1 86.31 358 ARG B N 1
ATOM 7562 C CA . ARG B 1 358 ? -20.172 29.891 6.262 1 86.31 358 ARG B CA 1
ATOM 7563 C C . ARG B 1 358 ? -19.312 30.703 5.301 1 86.31 358 ARG B C 1
ATOM 7565 O O . ARG B 1 358 ? -19.625 31.859 5.012 1 86.31 358 ARG B O 1
ATOM 7572 N N . SER B 1 359 ? -18.25 30.125 4.895 1 87.06 359 SER B N 1
ATOM 7573 C CA . SER B 1 359 ? -17.297 30.844 4.055 1 87.06 359 SER B CA 1
ATOM 7574 C C . SER B 1 359 ? -17.734 30.844 2.594 1 87.06 359 SER B C 1
ATOM 7576 O O . SER B 1 359 ? -17.062 31.422 1.737 1 87.06 359 SER B O 1
ATOM 7578 N N . GLY B 1 360 ? -18.781 30.156 2.305 1 81.5 360 GLY B N 1
ATOM 7579 C CA . GLY B 1 360 ? -19.328 30.172 0.954 1 81.5 360 GLY B CA 1
ATOM 7580 C C . GLY B 1 360 ? -18.75 29.094 0.067 1 81.5 360 GLY B C 1
ATOM 7581 O O . GLY B 1 360 ? -18.922 29.109 -1.152 1 81.5 360 GLY B O 1
ATOM 7582 N N . LEU B 1 361 ? -17.953 28.219 0.633 1 85.88 361 LEU B N 1
ATOM 7583 C CA . LEU B 1 361 ? -17.531 27.078 -0.174 1 85.88 361 LEU B CA 1
ATOM 7584 C C . LEU B 1 361 ? -18.734 26.297 -0.678 1 85.88 361 LEU B C 1
ATOM 7586 O O . LEU B 1 361 ? -19.75 26.172 0.023 1 85.88 361 LEU B O 1
ATOM 7590 N N . PRO B 1 362 ? -18.703 25.844 -1.885 1 76.38 362 PRO B N 1
ATOM 7591 C CA . PRO B 1 362 ? -19.844 25.109 -2.418 1 76.38 362 PRO B CA 1
ATOM 7592 C C . PRO B 1 362 ? -20.266 23.953 -1.522 1 76.38 362 PRO B C 1
ATOM 7594 O O . PRO B 1 362 ? -19.422 23.172 -1.073 1 76.38 362 PRO B O 1
ATOM 7597 N N . ALA B 1 363 ? -21.578 23.969 -1.284 1 70.94 363 ALA B N 1
ATOM 7598 C CA . ALA B 1 363 ? -22.125 22.938 -0.407 1 70.94 363 ALA B CA 1
ATOM 7599 C C . ALA B 1 363 ? -22.203 21.594 -1.13 1 70.94 363 ALA B C 1
ATOM 7601 O O . ALA B 1 363 ? -22.469 21.547 -2.334 1 70.94 363 ALA B O 1
ATOM 7602 N N . LYS B 1 364 ? -21.844 20.625 -0.414 1 76.25 364 LYS B N 1
ATOM 7603 C CA . LYS B 1 364 ? -22.109 19.281 -0.879 1 76.25 364 LYS B CA 1
ATOM 7604 C C . LYS B 1 364 ? -23.344 18.688 -0.181 1 76.25 364 LYS B C 1
ATOM 7606 O O . LYS B 1 364 ? -23.5 18.844 1.031 1 76.25 364 LYS B O 1
ATOM 7611 N N . PRO B 1 365 ? -24.219 18.141 -0.967 1 65.94 365 PRO B N 1
ATOM 7612 C CA . PRO B 1 365 ? -25.5 17.703 -0.427 1 65.94 365 PRO B CA 1
ATOM 7613 C C . PRO B 1 365 ? -25.359 16.781 0.784 1 65.94 365 PRO B C 1
ATOM 7615 O O . PRO B 1 365 ? -26.203 16.797 1.679 1 65.94 365 PRO B O 1
ATOM 7618 N N . HIS B 1 366 ? -24.375 16.141 0.885 1 81.31 366 HIS B N 1
ATOM 7619 C CA . HIS B 1 366 ? -24.344 15.109 1.922 1 81.31 366 HIS B CA 1
ATOM 7620 C C . HIS B 1 366 ? -23.578 15.586 3.15 1 81.31 366 HIS B C 1
ATOM 7622 O O . HIS B 1 366 ? -23.516 14.883 4.16 1 81.31 366 HIS B O 1
ATOM 7628 N N . MET B 1 367 ? -23.156 16.766 3.164 1 86.56 367 MET B N 1
ATOM 7629 C CA . MET B 1 367 ? -22.344 17.297 4.262 1 86.56 367 MET B CA 1
ATOM 7630 C C . MET B 1 367 ? -23.156 17.359 5.551 1 86.56 367 MET B C 1
ATOM 7632 O O . MET B 1 367 ? -22.688 16.922 6.605 1 86.56 367 MET B O 1
ATOM 7636 N N . TRP B 1 368 ? -24.344 17.875 5.43 1 89.88 368 TRP B N 1
ATOM 7637 C CA . TRP B 1 368 ? -25.188 18.016 6.617 1 89.88 368 TRP B CA 1
ATOM 7638 C C . TRP B 1 368 ? -25.578 16.656 7.184 1 89.88 368 TRP B C 1
ATOM 7640 O O . TRP B 1 368 ? -25.625 16.484 8.398 1 89.88 368 TRP B O 1
ATOM 7650 N N . ARG B 1 369 ? -25.75 15.703 6.309 1 89.5 369 ARG B N 1
ATOM 7651 C CA . ARG B 1 369 ? -26.094 14.359 6.762 1 89.5 369 ARG B CA 1
ATOM 7652 C C . ARG B 1 369 ? -24.938 13.734 7.551 1 89.5 369 ARG B C 1
ATOM 7654 O O . ARG B 1 369 ? -25.172 13.039 8.539 1 89.5 369 ARG B O 1
ATOM 7661 N N . VAL B 1 370 ? -23.797 13.984 7.133 1 89.75 370 VAL B N 1
ATOM 7662 C CA . VAL B 1 370 ? -22.609 13.5 7.832 1 89.75 370 VAL B CA 1
ATOM 7663 C C . VAL B 1 370 ? -22.516 14.148 9.211 1 89.75 370 VAL B C 1
ATOM 7665 O O . VAL B 1 370 ? -22.25 13.469 10.203 1 89.75 370 VAL B O 1
ATOM 7668 N N . GLN B 1 371 ? -22.766 15.414 9.242 1 92.94 371 GLN B N 1
ATOM 7669 C CA . GLN B 1 371 ? -22.734 16.125 10.508 1 92.94 371 GLN B CA 1
ATOM 7670 C C . GLN B 1 371 ? -23.781 15.578 11.477 1 92.94 371 GLN B C 1
ATOM 7672 O O . GLN B 1 371 ? -23.5 15.391 12.664 1 92.94 371 GLN B O 1
ATOM 7677 N N . CYS B 1 372 ? -24.938 15.312 10.898 1 94.44 372 CYS B N 1
ATOM 7678 C CA . CYS B 1 372 ? -26 14.766 11.727 1 94.44 372 CYS B CA 1
ATOM 7679 C C . CYS B 1 372 ? -25.625 13.398 12.281 1 94.44 372 CYS B C 1
ATOM 7681 O O . CYS B 1 372 ? -25.875 13.109 13.453 1 94.44 372 CYS B O 1
ATOM 7683 N N . ALA B 1 373 ? -25.031 12.625 11.453 1 93 373 ALA B N 1
ATOM 7684 C CA . ALA B 1 373 ? -24.609 11.297 11.898 1 93 373 ALA B CA 1
ATOM 7685 C C . ALA B 1 373 ? -23.562 11.398 12.992 1 93 373 ALA B C 1
ATOM 7687 O O . ALA B 1 373 ? -23.594 10.641 13.969 1 93 373 ALA B O 1
ATOM 7688 N N . LEU B 1 374 ? -22.641 12.266 12.898 1 95.5 374 LEU B N 1
ATOM 7689 C CA . LEU B 1 374 ? -21.609 12.477 13.906 1 95.5 374 LEU B CA 1
ATOM 7690 C C . LEU B 1 374 ? -22.219 12.953 15.227 1 95.5 374 LEU B C 1
ATOM 7692 O O . LEU B 1 374 ? -21.828 12.492 16.297 1 95.5 374 LEU B O 1
ATOM 7696 N N . MET B 1 375 ? -23.203 13.828 15.109 1 96.56 375 MET B N 1
ATOM 7697 C CA . MET B 1 375 ? -23.859 14.367 16.297 1 96.56 375 MET B CA 1
ATOM 7698 C C . MET B 1 375 ? -24.656 13.273 17.016 1 96.56 375 MET B C 1
ATOM 7700 O O . MET B 1 375 ? -24.703 13.25 18.25 1 96.56 375 MET B O 1
ATOM 7704 N N . GLU B 1 376 ? -25.234 12.43 16.203 1 95.56 376 GLU B N 1
ATOM 7705 C CA . GLU B 1 376 ? -26 11.344 16.812 1 95.56 376 GLU B CA 1
ATOM 7706 C C . GLU B 1 376 ? -25.094 10.43 17.641 1 95.56 376 GLU B C 1
ATOM 7708 O O . GLU B 1 376 ? -25.484 10.008 18.734 1 95.56 376 GLU B O 1
ATOM 7713 N N . PHE B 1 377 ? -24 10.133 17.25 1 95.38 377 PHE B N 1
ATOM 7714 C CA . PHE B 1 377 ? -23.047 9.328 18 1 95.38 377 PHE B CA 1
ATOM 7715 C C . PHE B 1 377 ? -22.547 10.094 19.219 1 95.38 377 PHE B C 1
ATOM 7717 O O . PHE B 1 377 ? -22.484 9.547 20.312 1 95.38 377 PHE B O 1
ATOM 7724 N N . LEU B 1 378 ? -22.172 11.383 18.984 1 97.38 378 LEU B N 1
ATOM 7725 C CA . LEU B 1 378 ? -21.516 12.203 20 1 97.38 378 LEU B CA 1
ATOM 7726 C C . LEU B 1 378 ? -22.469 12.461 21.172 1 97.38 378 LEU B C 1
ATOM 7728 O O . LEU B 1 378 ? -22.031 12.68 22.297 1 97.38 378 LEU B O 1
ATOM 7732 N N . ARG B 1 379 ? -23.75 12.414 20.906 1 95.88 379 ARG B N 1
ATOM 7733 C CA . ARG B 1 379 ? -24.766 12.703 21.906 1 95.88 379 ARG B CA 1
ATOM 7734 C C . ARG B 1 379 ? -24.594 11.828 23.141 1 95.88 379 ARG B C 1
ATOM 7736 O O . ARG B 1 379 ? -24.812 12.281 24.266 1 95.88 379 ARG B O 1
ATOM 7743 N N . THR B 1 380 ? -24.094 10.641 22.891 1 93.69 380 THR B N 1
ATOM 7744 C CA . THR B 1 380 ? -23.906 9.742 24.031 1 93.69 380 THR B CA 1
ATOM 7745 C C . THR B 1 380 ? -22.406 9.531 24.297 1 93.69 380 THR B C 1
ATOM 7747 O O . THR B 1 380 ? -22 9.406 25.453 1 93.69 380 THR B O 1
ATOM 7750 N N . ALA B 1 381 ? -21.625 9.594 23.312 1 96.75 381 ALA B N 1
A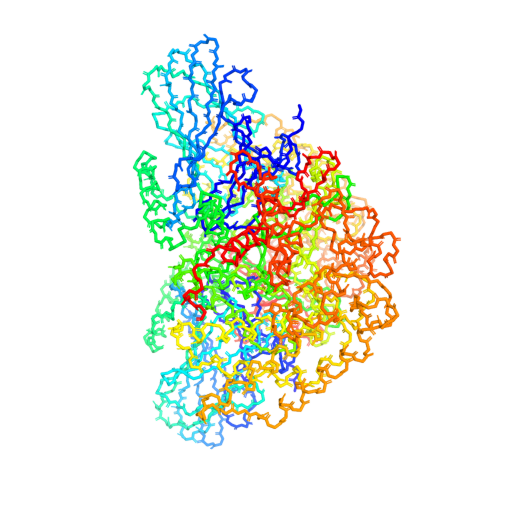TOM 7751 C CA . ALA B 1 381 ? -20.219 9.227 23.391 1 96.75 381 ALA B CA 1
ATOM 7752 C C . ALA B 1 381 ? -19.422 10.266 24.188 1 96.75 381 ALA B C 1
ATOM 7754 O O . ALA B 1 381 ? -18.391 9.945 24.766 1 96.75 381 ALA B O 1
ATOM 7755 N N . TRP B 1 382 ? -19.922 11.5 24.297 1 97.56 382 TRP B N 1
ATOM 7756 C CA . TRP B 1 382 ? -19.156 12.555 24.938 1 97.56 382 TRP B CA 1
ATOM 7757 C C . TRP B 1 382 ? -18.969 12.258 26.422 1 97.56 382 TRP B C 1
ATOM 7759 O O . TRP B 1 382 ? -18.094 12.844 27.062 1 97.56 382 TRP B O 1
ATOM 7769 N N . ARG B 1 383 ? -19.688 11.328 26.984 1 97.62 383 ARG B N 1
ATOM 7770 C CA . ARG B 1 383 ? -19.609 11 28.406 1 97.62 383 ARG B CA 1
ATOM 7771 C C . ARG B 1 383 ? -18.484 10.008 28.672 1 97.62 383 ARG B C 1
ATOM 7773 O O . ARG B 1 383 ? -18.156 9.734 29.828 1 97.62 383 ARG B O 1
ATOM 7780 N N . GLN B 1 384 ? -17.844 9.539 27.641 1 97.25 384 GLN B N 1
ATOM 7781 C CA . GLN B 1 384 ? -16.75 8.578 27.766 1 97.25 384 GLN B CA 1
ATOM 7782 C C . GLN B 1 384 ? -15.422 9.289 27.984 1 97.25 384 GLN B C 1
ATOM 7784 O O . GLN B 1 384 ? -15.227 10.414 27.516 1 97.25 384 GLN B O 1
ATOM 7789 N N . PRO B 1 385 ? -14.523 8.641 28.75 1 96.88 385 PRO B N 1
ATOM 7790 C CA . PRO B 1 385 ? -13.141 9.133 28.734 1 96.88 385 PRO B CA 1
ATOM 7791 C C . PRO B 1 385 ? -12.43 8.859 27.422 1 96.88 385 PRO B C 1
ATOM 7793 O O . PRO B 1 385 ? -12.898 8.039 26.625 1 96.88 385 PRO B O 1
ATOM 7796 N N . ASP B 1 386 ? -11.5 9.508 27.078 1 96 386 ASP B N 1
ATOM 7797 C CA . ASP B 1 386 ? -10.766 9.336 25.828 1 96 386 ASP B CA 1
ATOM 7798 C C . ASP B 1 386 ? -9.273 9.562 26.031 1 96 386 ASP B C 1
ATOM 7800 O O . ASP B 1 386 ? -8.789 9.578 27.172 1 96 386 ASP B O 1
ATOM 7804 N N . GLN B 1 387 ? -8.492 9.609 24.906 1 93.75 387 GLN B N 1
ATOM 7805 C CA . GLN B 1 387 ? -7.039 9.703 24.984 1 93.75 387 GLN B CA 1
ATOM 7806 C C . GLN B 1 387 ? -6.57 11.141 24.797 1 93.75 387 GLN B C 1
ATOM 7808 O O . GLN B 1 387 ? -5.367 11.406 24.75 1 93.75 387 GLN B O 1
ATOM 7813 N N . GLY B 1 388 ? -7.473 12.047 24.578 1 92 388 GLY B N 1
ATOM 7814 C CA . GLY B 1 388 ? -7.156 13.469 24.5 1 92 388 GLY B CA 1
ATOM 7815 C C . GLY B 1 388 ? -6.426 13.852 23.234 1 92 388 GLY B C 1
ATOM 7816 O O . GLY B 1 388 ? -6.012 12.984 22.453 1 92 388 GLY B O 1
ATOM 7817 N N . LEU B 1 389 ? -6.148 15.102 23.125 1 91.75 389 LEU B N 1
ATOM 7818 C CA . LEU B 1 389 ? -5.551 15.734 21.953 1 91.75 389 LEU B CA 1
ATOM 7819 C C . LEU B 1 389 ? -4.129 15.227 21.734 1 91.75 389 LEU B C 1
ATOM 7821 O O . LEU B 1 389 ? -3.676 15.133 20.594 1 91.75 389 LEU B O 1
ATOM 7825 N N . TRP B 1 390 ? -3.453 14.867 22.766 1 90.25 390 TRP B N 1
ATOM 7826 C CA . TRP B 1 390 ? -2.027 14.562 22.672 1 90.25 390 TRP B CA 1
ATOM 7827 C C . TRP B 1 390 ? -1.793 13.062 22.578 1 90.25 390 TRP B C 1
ATOM 7829 O O . TRP B 1 390 ? -0.661 12.594 22.719 1 90.25 390 TRP B O 1
ATOM 7839 N N . GLU B 1 391 ? -2.793 12.281 22.453 1 89.5 391 GLU B N 1
ATOM 7840 C CA . GLU B 1 391 ? -2.678 10.844 22.219 1 89.5 391 GLU B CA 1
ATOM 7841 C C . GLU B 1 391 ? -1.924 10.156 23.344 1 89.5 391 GLU B C 1
ATOM 7843 O O . GLU B 1 391 ? -0.992 9.391 23.094 1 89.5 391 GLU B O 1
ATOM 7848 N N . VAL B 1 392 ? -2.355 10.461 24.469 1 85.19 392 VAL B N 1
ATOM 7849 C CA . VAL B 1 392 ? -1.681 9.867 25.625 1 85.19 392 VAL B CA 1
ATOM 7850 C C . VAL B 1 392 ? -1.813 8.344 25.562 1 85.19 392 VAL B C 1
ATOM 7852 O O . VAL B 1 392 ? -2.85 7.82 25.156 1 85.19 392 VAL B O 1
ATOM 7855 N N . ARG B 1 393 ? -0.801 7.598 25.984 1 81.75 393 ARG B N 1
ATOM 7856 C CA . ARG B 1 393 ? -0.793 6.141 25.906 1 81.75 393 ARG B CA 1
ATOM 7857 C C . ARG B 1 393 ? -1.214 5.52 27.234 1 81.75 393 ARG B C 1
ATOM 7859 O O . ARG B 1 393 ? -1.354 4.301 27.344 1 81.75 393 ARG B O 1
ATOM 7866 N N . GLY B 1 394 ? -1.594 6.332 28.156 1 82.94 394 GLY B N 1
ATOM 7867 C CA . GLY B 1 394 ? -2.074 5.844 29.438 1 82.94 394 GLY B CA 1
ATOM 7868 C C . GLY B 1 394 ? -3.58 5.66 29.484 1 82.94 394 GLY B C 1
ATOM 7869 O O . GLY B 1 394 ? -4.215 5.469 28.438 1 82.94 394 GLY B O 1
ATOM 7870 N N . THR B 1 395 ? -4.117 5.578 30.625 1 89.69 395 THR B N 1
ATOM 7871 C CA . THR B 1 395 ? -5.547 5.367 30.844 1 89.69 395 THR B CA 1
ATOM 7872 C C . THR B 1 395 ? -6.355 6.551 30.312 1 89.69 395 THR B C 1
ATOM 7874 O O . THR B 1 395 ? -6.023 7.707 30.594 1 89.69 395 THR B O 1
ATOM 7877 N N . PRO B 1 396 ? -7.391 6.277 29.594 1 94.5 396 PRO B N 1
ATOM 7878 C CA . PRO B 1 396 ? -8.266 7.367 29.156 1 94.5 396 PRO B CA 1
ATOM 7879 C C . PRO B 1 396 ? -8.812 8.195 30.312 1 94.5 396 PRO B C 1
ATOM 7881 O O . PRO B 1 396 ? -9.086 7.648 31.391 1 94.5 396 PRO B O 1
ATOM 7884 N N . ARG B 1 397 ? -8.961 9.438 30.047 1 95.75 397 ARG B N 1
ATOM 7885 C CA . ARG B 1 397 ? -9.461 10.375 31.047 1 95.75 397 ARG B CA 1
ATOM 7886 C C . ARG B 1 397 ? -10.531 11.289 30.453 1 95.75 397 ARG B C 1
ATOM 7888 O O . ARG B 1 397 ? -10.711 11.336 29.25 1 95.75 397 ARG B O 1
ATOM 7895 N N . HIS B 1 398 ? -11.219 11.883 31.375 1 97.56 398 HIS B N 1
ATOM 7896 C CA . HIS B 1 398 ? -12.164 12.914 30.953 1 97.56 398 HIS B CA 1
ATOM 7897 C C . HIS B 1 398 ? -11.469 14.25 30.75 1 97.56 398 HIS B C 1
ATOM 7899 O O . HIS B 1 398 ? -11.641 15.172 31.562 1 97.56 398 HIS B O 1
ATOM 7905 N N . PHE B 1 399 ? -10.836 14.383 29.688 1 97.38 399 PHE B N 1
ATOM 7906 C CA . PHE B 1 399 ? -10.078 15.586 29.391 1 97.38 399 PHE B CA 1
ATOM 7907 C C . PHE B 1 399 ? -11.008 16.766 29.172 1 97.38 399 PHE B C 1
ATOM 7909 O O . PHE B 1 399 ? -12.023 16.656 28.469 1 97.38 399 PHE B O 1
ATOM 7916 N N . VAL B 1 400 ? -10.625 17.875 29.703 1 98.31 400 VAL B N 1
ATOM 7917 C CA . VAL B 1 400 ? -11.453 19.078 29.625 1 98.31 400 VAL B CA 1
ATOM 7918 C C . VAL B 1 400 ? -11.578 19.547 28.188 1 98.31 400 VAL B C 1
ATOM 7920 O O . VAL B 1 400 ? -12.68 19.844 27.719 1 98.31 400 VAL B O 1
ATOM 7923 N N . TYR B 1 401 ? -10.508 19.562 27.516 1 97.75 401 TYR B N 1
ATOM 7924 C CA . TYR B 1 401 ? -10.539 20.031 26.141 1 97.75 401 TYR B CA 1
ATOM 7925 C C . TYR B 1 401 ? -11.422 19.125 25.281 1 97.75 401 TYR B C 1
ATOM 7927 O O . TYR B 1 401 ? -12.117 19.609 24.375 1 97.75 401 TYR B O 1
ATOM 7935 N N . SER B 1 402 ? -11.406 17.828 25.484 1 97.94 402 SER B N 1
ATOM 7936 C CA . SER B 1 402 ? -12.281 16.922 24.75 1 97.94 402 SER B CA 1
ATOM 7937 C C . SER B 1 402 ? -13.75 17.297 24.938 1 97.94 402 SER B C 1
ATOM 7939 O O . SER B 1 402 ? -14.516 17.297 23.969 1 97.94 402 SER B O 1
ATOM 7941 N N . LYS B 1 403 ? -14.07 17.625 26.156 1 98.62 403 LYS B N 1
ATOM 7942 C CA . LYS B 1 403 ? -15.453 17.984 26.453 1 98.62 403 LYS B CA 1
ATOM 7943 C C . LYS B 1 403 ? -15.789 19.359 25.859 1 98.62 403 LYS B C 1
ATOM 7945 O O . LYS B 1 403 ? -16.906 19.562 25.375 1 98.62 403 LYS B O 1
ATOM 7950 N N . VAL B 1 404 ? -14.844 20.25 25.922 1 98.56 404 VAL B N 1
ATOM 7951 C CA . VAL B 1 404 ? -15.055 21.562 25.312 1 98.56 404 VAL B CA 1
ATOM 7952 C C . VAL B 1 404 ? -15.336 21.406 23.828 1 98.56 404 VAL B C 1
ATOM 7954 O O . VAL B 1 404 ? -16.234 22.062 23.281 1 98.56 404 VAL B O 1
ATOM 7957 N N . MET B 1 405 ? -14.641 20.531 23.203 1 98.06 405 MET B N 1
ATOM 7958 C CA . MET B 1 405 ? -14.828 20.359 21.766 1 98.06 405 MET B CA 1
ATOM 7959 C C . MET B 1 405 ? -16.141 19.625 21.469 1 98.06 405 MET B C 1
ATOM 7961 O O . MET B 1 405 ? -16.766 19.859 20.438 1 98.06 405 MET B O 1
ATOM 7965 N N . ALA B 1 406 ? -16.547 18.781 22.391 1 98.31 406 ALA B N 1
ATOM 7966 C CA . ALA B 1 406 ? -17.891 18.234 22.266 1 98.31 406 ALA B CA 1
ATOM 7967 C C . ALA B 1 406 ? -18.938 19.344 22.312 1 98.31 406 ALA B C 1
ATOM 7969 O O . ALA B 1 406 ? -19.922 19.312 21.562 1 98.31 406 ALA B O 1
ATOM 7970 N N . TRP B 1 407 ? -18.75 20.281 23.172 1 98.75 407 TRP B N 1
ATOM 7971 C CA . TRP B 1 407 ? -19.609 21.453 23.234 1 98.75 407 TRP B CA 1
ATOM 7972 C C . TRP B 1 407 ? -19.594 22.203 21.906 1 98.75 407 TRP B C 1
ATOM 7974 O O . TRP B 1 407 ? -20.641 22.625 21.422 1 98.75 407 TRP B O 1
ATOM 7984 N N . VAL B 1 408 ? -18.453 22.391 21.344 1 98.25 408 VAL B N 1
ATOM 7985 C CA . VAL B 1 408 ? -18.297 23.094 20.078 1 98.25 408 VAL B CA 1
ATOM 7986 C C . VAL B 1 408 ? -19.156 22.406 19 1 98.25 408 VAL B C 1
ATOM 7988 O O . VAL B 1 408 ? -19.844 23.078 18.234 1 98.25 408 VAL B O 1
ATOM 7991 N N . ALA B 1 409 ? -19.062 21.078 18.969 1 98.06 409 ALA B N 1
ATOM 7992 C CA . ALA B 1 409 ? -19.859 20.328 18 1 98.06 409 ALA B CA 1
ATOM 7993 C C . ALA B 1 409 ? -21.344 20.641 18.141 1 98.06 409 ALA B C 1
ATOM 7995 O O . ALA B 1 409 ? -22.016 20.969 17.172 1 98.06 409 ALA B O 1
ATOM 7996 N N . ALA B 1 410 ? -21.812 20.578 19.359 1 98.5 410 ALA B N 1
ATOM 7997 C CA . ALA B 1 410 ? -23.219 20.828 19.641 1 98.5 410 ALA B CA 1
ATOM 7998 C C . ALA B 1 410 ? -23.594 22.266 19.328 1 98.5 410 ALA B C 1
ATOM 8000 O O . ALA B 1 410 ? -24.641 22.531 18.75 1 98.5 410 ALA B O 1
ATOM 8001 N N . ASP B 1 411 ? -22.766 23.156 19.719 1 98.5 411 ASP B N 1
ATOM 8002 C CA . ASP B 1 411 ? -23.031 24.578 19.484 1 98.5 411 ASP B CA 1
ATOM 8003 C C . ASP B 1 411 ? -23.156 24.891 18 1 98.5 411 ASP B C 1
ATOM 8005 O O . ASP B 1 411 ? -24.078 25.594 17.578 1 98.5 411 ASP B O 1
ATOM 8009 N N . ARG B 1 412 ? -22.188 24.391 17.234 1 97.44 412 ARG B N 1
ATOM 8010 C CA . ARG B 1 412 ? -22.219 24.625 15.797 1 97.44 412 ARG B CA 1
ATOM 8011 C C . ARG B 1 412 ? -23.469 24.016 15.164 1 97.44 412 ARG B C 1
ATOM 8013 O O . ARG B 1 412 ? -24.062 24.594 14.266 1 97.44 412 ARG B O 1
ATOM 8020 N N . ALA B 1 413 ? -23.797 22.828 15.594 1 96.44 413 ALA B N 1
ATOM 8021 C CA . ALA B 1 413 ? -24.984 22.156 15.062 1 96.44 413 ALA B CA 1
ATOM 8022 C C . ALA B 1 413 ? -26.25 22.938 15.391 1 96.44 413 ALA B C 1
ATOM 8024 O O . ALA B 1 413 ? -27.109 23.125 14.523 1 96.44 413 ALA B O 1
ATOM 8025 N N . VAL B 1 414 ? -26.375 23.422 16.609 1 97.44 414 VAL B N 1
ATOM 8026 C CA . VAL B 1 414 ? -27.531 24.188 17.047 1 97.44 414 VAL B CA 1
ATOM 8027 C C . VAL B 1 414 ? -27.625 25.484 16.234 1 97.44 414 VAL B C 1
ATOM 8029 O O . VAL B 1 414 ? -28.688 25.828 15.719 1 97.44 414 VAL B O 1
ATOM 8032 N N . ARG B 1 415 ? -26.547 26.172 16.125 1 96.31 415 ARG B N 1
ATOM 8033 C CA . ARG B 1 415 ? -26.531 27.422 15.383 1 96.31 415 ARG B CA 1
ATOM 8034 C C . ARG B 1 415 ? -26.906 27.203 13.922 1 96.31 415 ARG B C 1
ATOM 8036 O O . ARG B 1 415 ? -27.578 28.031 13.312 1 96.31 415 ARG B O 1
ATOM 8043 N N . ALA B 1 416 ? -26.422 26.109 13.344 1 93 416 ALA B N 1
ATOM 8044 C CA . ALA B 1 416 ? -26.75 25.781 11.961 1 93 416 ALA B CA 1
ATOM 8045 C C . ALA B 1 416 ? -28.266 25.594 11.789 1 93 416 ALA B C 1
ATOM 8047 O O . ALA B 1 416 ? -28.859 26.141 10.852 1 93 416 ALA B O 1
ATOM 8048 N N . LEU B 1 417 ? -28.859 24.875 12.695 1 94 417 LEU B N 1
ATOM 8049 C CA . LEU B 1 417 ? -30.297 24.609 12.625 1 94 417 LEU B CA 1
ATOM 8050 C C . LEU B 1 417 ? -31.094 25.875 12.875 1 94 417 LEU B C 1
ATOM 8052 O O . LEU B 1 417 ? -32.156 26.078 12.266 1 94 417 LEU B O 1
ATOM 8056 N N . GLU B 1 418 ? -30.641 26.688 13.719 1 95.81 418 GLU B N 1
ATOM 8057 C CA . GLU B 1 418 ? -31.328 27.953 14.008 1 95.81 418 GLU B CA 1
ATOM 8058 C C . GLU B 1 418 ? -31.203 28.922 12.844 1 95.81 418 GLU B C 1
ATOM 8060 O O . GLU B 1 418 ? -32.094 29.719 12.586 1 95.81 418 GLU B O 1
ATOM 8065 N N . GLY B 1 419 ? -30.141 28.891 12.195 1 92.19 419 GLY B N 1
ATOM 8066 C CA . GLY B 1 419 ? -29.859 29.812 11.109 1 92.19 419 GLY B CA 1
ATOM 8067 C C . GLY B 1 419 ? -30.5 29.391 9.797 1 92.19 419 GLY B C 1
ATOM 8068 O O . GLY B 1 419 ? -30.703 30.203 8.898 1 92.19 419 GLY B O 1
ATOM 8069 N N . ASN B 1 420 ? -30.766 28.109 9.625 1 90.25 420 ASN B N 1
ATOM 8070 C CA . ASN B 1 420 ? -31.328 27.578 8.391 1 90.25 420 ASN B CA 1
ATOM 8071 C C . ASN B 1 420 ? -32.469 26.609 8.68 1 90.25 420 ASN B C 1
ATOM 8073 O O . ASN B 1 420 ? -32.25 25.422 8.859 1 90.25 420 ASN B O 1
ATOM 8077 N N . PRO B 1 421 ? -33.594 27.047 8.531 1 87.94 421 PRO B N 1
ATOM 8078 C CA . PRO B 1 421 ? -34.781 26.234 8.883 1 87.94 421 PRO B CA 1
ATOM 8079 C C . PRO B 1 421 ? -34.969 25.047 7.941 1 87.94 421 PRO B C 1
ATOM 8081 O O . PRO B 1 421 ? -35.75 24.141 8.234 1 87.94 421 PRO B O 1
ATOM 8084 N N . ARG B 1 422 ? -34.281 24.953 6.824 1 86.06 422 ARG B N 1
ATOM 8085 C CA . ARG B 1 422 ? -34.438 23.859 5.859 1 86.06 422 ARG B CA 1
ATOM 8086 C C . ARG B 1 422 ? -33.656 22.625 6.297 1 86.06 422 ARG B C 1
ATOM 8088 O O . ARG B 1 422 ? -33.906 21.531 5.785 1 86.06 422 ARG B O 1
ATOM 8095 N N . LEU B 1 423 ? -32.75 22.891 7.266 1 90 423 LEU B N 1
ATOM 8096 C CA . LEU B 1 423 ? -31.969 21.766 7.766 1 90 423 LEU B CA 1
ATOM 8097 C C . LEU B 1 423 ? -32.781 20.938 8.773 1 90 423 LEU B C 1
ATOM 8099 O O . LEU B 1 423 ? -33.531 21.5 9.578 1 90 423 LEU B O 1
ATOM 8103 N N . GLU B 1 424 ? -32.656 19.688 8.586 1 91.38 424 GLU B N 1
ATOM 8104 C CA . GLU B 1 424 ? -33.281 18.781 9.547 1 91.38 424 GLU B CA 1
ATOM 8105 C C . GLU B 1 424 ? -32.281 18.312 10.602 1 91.38 424 GLU B C 1
ATOM 8107 O O . GLU B 1 424 ? -31.109 18.109 10.289 1 91.38 424 GLU B O 1
ATOM 8112 N N . GLY B 1 425 ? -32.781 18.188 11.906 1 93.25 425 GLY B N 1
ATOM 8113 C CA . GLY B 1 425 ? -31.969 17.719 13.008 1 93.25 425 GLY B CA 1
ATOM 8114 C C . GLY B 1 425 ? -32.656 17.828 14.359 1 93.25 425 GLY B C 1
ATOM 8115 O O . GLY B 1 425 ? -33.781 18.328 14.453 1 93.25 425 GLY B O 1
ATOM 8116 N N . ASP B 1 426 ? -32.062 17.359 15.312 1 95.75 426 ASP B N 1
ATOM 8117 C CA . ASP B 1 426 ? -32.594 17.344 16.672 1 95.75 426 ASP B CA 1
ATOM 8118 C C . ASP B 1 426 ? -32.219 18.594 17.438 1 95.75 426 ASP B C 1
ATOM 8120 O O . ASP B 1 426 ? -31.438 18.516 18.391 1 95.75 426 ASP B O 1
ATOM 8124 N N . LEU B 1 427 ? -32.844 19.672 17.141 1 96.56 427 LEU B N 1
ATOM 8125 C CA . LEU B 1 427 ? -32.5 20.953 17.75 1 96.56 427 LEU B CA 1
ATOM 8126 C C . LEU B 1 427 ? -32.625 20.891 19.266 1 96.56 427 LEU B C 1
ATOM 8128 O O . LEU B 1 427 ? -31.703 21.328 19.984 1 96.56 427 LEU B O 1
ATOM 8132 N N . LYS B 1 428 ? -33.719 20.375 19.75 1 97.06 428 LYS B N 1
ATOM 8133 C CA . LYS B 1 428 ? -33.938 20.312 21.188 1 97.06 428 LYS B CA 1
ATOM 8134 C C . LYS B 1 428 ? -32.906 19.453 21.875 1 97.06 428 LYS B C 1
ATOM 8136 O O . LYS B 1 428 ? -32.312 19.844 22.891 1 97.06 428 LYS B O 1
ATOM 8141 N N . GLY B 1 429 ? -32.656 18.344 21.297 1 97.5 429 GLY B N 1
ATOM 8142 C CA . GLY B 1 429 ? -31.672 17.422 21.859 1 97.5 429 GLY B CA 1
ATOM 8143 C C . GLY B 1 429 ? -30.25 18 21.859 1 97.5 429 GLY B C 1
ATOM 8144 O O . GLY B 1 429 ? -29.516 17.844 22.828 1 97.5 429 GLY B O 1
ATOM 8145 N N . TRP B 1 430 ? -29.875 18.594 20.812 1 97.88 430 TRP B N 1
ATOM 8146 C CA . TRP B 1 430 ? -28.531 19.125 20.688 1 97.88 430 TRP B CA 1
ATOM 8147 C C . TRP B 1 430 ? -28.344 20.344 21.578 1 97.88 430 TRP B C 1
ATOM 8149 O O . TRP B 1 430 ? -27.25 20.578 22.109 1 97.88 430 TRP B O 1
ATOM 8159 N N . ARG B 1 431 ? -29.375 21.141 21.75 1 98 431 ARG B N 1
ATOM 8160 C CA . ARG B 1 431 ? -29.328 22.234 22.688 1 98 431 ARG B CA 1
ATOM 8161 C C . ARG B 1 431 ? -29.141 21.734 24.125 1 98 431 ARG B C 1
ATOM 8163 O O . ARG B 1 431 ? -28.359 22.312 24.891 1 98 431 ARG B O 1
ATOM 8170 N N . ALA B 1 432 ? -29.859 20.734 24.406 1 98.19 432 ALA B N 1
ATOM 8171 C CA . ALA B 1 432 ? -29.719 20.125 25.719 1 98.19 432 ALA B CA 1
ATOM 8172 C C . ALA B 1 432 ? -28.297 19.609 25.953 1 98.19 432 ALA B C 1
ATOM 8174 O O . ALA B 1 432 ? -27.734 19.781 27.031 1 98.19 432 ALA B O 1
ATOM 8175 N N . MET B 1 433 ? -27.766 18.938 24.984 1 98.19 433 MET B N 1
ATOM 8176 C CA . MET B 1 433 ? -26.391 18.453 25.062 1 98.19 433 MET B CA 1
ATOM 8177 C C . MET B 1 433 ? -25.422 19.609 25.266 1 98.19 433 MET B C 1
ATOM 8179 O O . MET B 1 433 ? -24.531 19.531 26.125 1 98.19 433 MET B O 1
ATOM 8183 N N . ARG B 1 434 ? -25.562 20.609 24.469 1 98.56 434 ARG B N 1
ATOM 8184 C CA . ARG B 1 434 ? -24.719 21.797 24.547 1 98.56 434 ARG B CA 1
ATOM 8185 C C . ARG B 1 434 ? -24.703 22.359 25.969 1 98.56 434 ARG B C 1
ATOM 8187 O O . ARG B 1 434 ? -23.641 22.609 26.531 1 98.56 434 ARG B O 1
ATOM 8194 N N . ASP B 1 435 ? -25.891 22.516 26.547 1 98.5 435 ASP B N 1
ATOM 8195 C CA . ASP B 1 435 ? -26.031 23.094 27.891 1 98.5 435 ASP B CA 1
ATOM 8196 C C . ASP B 1 435 ? -25.469 22.172 28.953 1 98.5 435 ASP B C 1
ATOM 8198 O O . ASP B 1 435 ? -24.828 22.625 29.906 1 98.5 435 ASP B O 1
ATOM 8202 N N . GLU B 1 436 ? -25.719 20.938 28.766 1 98.62 436 GLU B N 1
ATOM 8203 C CA . GLU B 1 436 ? -25.234 19.969 29.719 1 98.62 436 GLU B CA 1
ATOM 8204 C C . GLU B 1 436 ? -23.703 19.906 29.734 1 98.62 436 GLU B C 1
ATOM 8206 O O . GLU B 1 436 ? -23.078 19.891 30.797 1 98.62 436 GLU B O 1
ATOM 8211 N N . VAL B 1 437 ? -23.094 19.797 28.609 1 98.69 437 VAL B N 1
ATOM 8212 C CA . VAL B 1 437 ? -21.641 19.734 28.531 1 98.69 437 VAL B CA 1
ATOM 8213 C C . VAL B 1 437 ? -21.047 21 29.125 1 98.69 437 VAL B C 1
ATOM 8215 O O . VAL B 1 437 ? -20.062 20.938 29.875 1 98.69 437 VAL B O 1
ATOM 8218 N N . HIS B 1 438 ? -21.609 22.141 28.75 1 98.75 438 HIS B N 1
ATOM 8219 C CA . HIS B 1 438 ? -21.109 23.422 29.266 1 98.75 438 HIS B CA 1
ATOM 8220 C C . HIS B 1 438 ? -21.125 23.438 30.797 1 98.75 438 HIS B C 1
ATOM 8222 O O . HIS B 1 438 ? -20.141 23.797 31.422 1 98.75 438 HIS B O 1
ATOM 8228 N N . ARG B 1 439 ? -22.203 23.031 31.328 1 98.56 439 ARG B N 1
ATOM 8229 C CA . ARG B 1 439 ? -22.359 23.016 32.781 1 98.56 439 ARG B CA 1
ATOM 8230 C C . ARG B 1 439 ? -21.359 22.062 33.438 1 98.56 439 ARG B C 1
ATOM 8232 O O . ARG B 1 439 ? -20.703 22.422 34.406 1 98.56 439 ARG B O 1
ATOM 8239 N N . GLU B 1 440 ? -21.25 20.906 32.906 1 98.5 440 GLU B N 1
ATOM 8240 C CA . GLU B 1 440 ? -20.391 19.875 33.469 1 98.5 440 GLU B CA 1
ATOM 8241 C C . GLU B 1 440 ? -18.922 20.328 33.438 1 98.5 440 GLU B C 1
ATOM 8243 O O . GLU B 1 440 ? -18.188 20.125 34.406 1 98.5 440 GLU B O 1
ATOM 8248 N N . VAL B 1 441 ? -18.516 20.875 32.344 1 98.69 441 VAL B N 1
ATOM 8249 C CA . VAL B 1 441 ? -17.141 21.328 32.219 1 98.69 441 VAL B CA 1
ATOM 8250 C C . VAL B 1 441 ? -16.859 22.422 33.25 1 98.69 441 VAL B C 1
ATOM 8252 O O . VAL B 1 441 ? -15.805 22.422 33.875 1 98.69 441 VAL B O 1
ATOM 8255 N N . CYS B 1 442 ? -17.766 23.391 33.438 1 98.44 442 CYS B N 1
ATOM 8256 C CA . CYS B 1 442 ? -17.578 24.484 34.375 1 98.44 442 CYS B CA 1
ATOM 8257 C C . CYS B 1 442 ? -17.578 23.984 35.812 1 98.44 442 CYS B C 1
ATOM 8259 O O . CYS B 1 442 ? -16.875 24.547 36.656 1 98.44 442 CYS B O 1
ATOM 8261 N N . GLU B 1 443 ? -18.266 22.891 36 1 98.12 443 GLU B N 1
ATOM 8262 C CA . GLU B 1 443 ? -18.375 22.344 37.344 1 98.12 443 GLU B CA 1
ATOM 8263 C C . GLU B 1 443 ? -17.188 21.438 37.656 1 98.12 443 GLU B C 1
ATOM 8265 O O . GLU B 1 443 ? -16.625 21.5 38.75 1 98.12 443 GLU B O 1
ATOM 8270 N N . ARG B 1 444 ? -16.844 20.625 36.75 1 98.38 444 ARG B N 1
ATOM 8271 C CA . ARG B 1 444 ? -15.914 19.531 37.031 1 98.38 444 ARG B CA 1
ATOM 8272 C C . ARG B 1 444 ? -14.523 19.844 36.469 1 98.38 444 ARG B C 1
ATOM 8274 O O . ARG B 1 444 ? -13.531 19.266 36.938 1 98.38 444 ARG B O 1
ATOM 8281 N N . GLY B 1 445 ? -14.477 20.672 35.531 1 98.38 445 GLY B N 1
ATOM 8282 C CA . GLY B 1 445 ? -13.211 20.938 34.844 1 98.38 445 GLY B CA 1
ATOM 8283 C C . GLY B 1 445 ? -12.516 22.188 35.375 1 98.38 445 GLY B C 1
ATOM 8284 O O . GLY B 1 445 ? -11.406 22.5 34.938 1 98.38 445 GLY B O 1
ATOM 8285 N N . TYR B 1 446 ? -13.102 22.859 36.281 1 98.19 446 TYR B N 1
ATOM 8286 C CA . TYR B 1 446 ? -12.578 24.109 36.812 1 98.19 446 TYR B CA 1
ATOM 8287 C C . TYR B 1 446 ? -12.188 23.969 38.281 1 98.19 446 TYR B C 1
ATOM 8289 O O . TYR B 1 446 ? -12.969 23.469 39.094 1 98.19 446 TYR B O 1
ATOM 8297 N N . ASP B 1 447 ? -10.977 24.359 38.562 1 97.81 447 ASP B N 1
ATOM 8298 C CA . ASP B 1 447 ? -10.477 24.438 39.938 1 97.81 447 ASP B CA 1
ATOM 8299 C C . ASP B 1 447 ? -10.594 25.859 40.469 1 97.81 447 ASP B C 1
ATOM 8301 O O . ASP B 1 447 ? -9.719 26.688 40.25 1 97.81 447 ASP B O 1
ATOM 8305 N N . ALA B 1 448 ? -11.469 26.109 41.281 1 96.44 448 ALA B N 1
ATOM 8306 C CA . ALA B 1 448 ? -11.758 27.453 41.812 1 96.44 448 ALA B CA 1
ATOM 8307 C C . ALA B 1 448 ? -10.648 27.938 42.719 1 96.44 448 ALA B C 1
ATOM 8309 O O . ALA B 1 448 ? -10.367 29.125 42.812 1 96.44 448 ALA B O 1
ATOM 8310 N N . GLU B 1 449 ? -10.086 27 43.438 1 96.81 449 GLU B N 1
ATOM 8311 C CA . GLU B 1 449 ? -9 27.359 44.312 1 96.81 449 GLU B CA 1
ATOM 8312 C C . GLU B 1 449 ? -7.812 27.922 43.562 1 96.81 449 GLU B C 1
ATOM 8314 O O . GLU B 1 449 ? -7.207 28.922 43.969 1 96.81 449 GLU B O 1
ATOM 8319 N N . ARG B 1 450 ? -7.539 27.406 42.469 1 96.5 450 ARG B N 1
ATOM 8320 C CA . ARG B 1 450 ? -6.387 27.828 41.688 1 96.5 450 ARG B CA 1
ATOM 8321 C C . ARG B 1 450 ? -6.809 28.797 40.562 1 96.5 450 ARG B C 1
ATOM 8323 O O . ARG B 1 450 ? -5.957 29.359 39.875 1 96.5 450 ARG B O 1
ATOM 8330 N N . ASN B 1 451 ? -8.109 28.969 40.344 1 97.5 451 ASN B N 1
ATOM 8331 C CA . ASN B 1 451 ? -8.68 29.828 39.312 1 97.5 451 ASN B CA 1
ATOM 8332 C C . ASN B 1 451 ? -8.227 29.406 37.938 1 97.5 451 ASN B C 1
ATOM 8334 O O . ASN B 1 451 ? -7.711 30.234 37.156 1 97.5 451 ASN B O 1
ATOM 8338 N N . THR B 1 452 ? -8.297 28.188 37.656 1 98.31 452 THR B N 1
ATOM 8339 C CA . THR B 1 452 ? -7.891 27.672 36.344 1 98.31 452 THR B CA 1
ATOM 8340 C C . THR B 1 452 ? -8.688 26.422 36 1 98.31 452 THR B C 1
ATOM 8342 O O . THR B 1 452 ? -9.055 25.641 36.875 1 98.31 452 THR B O 1
ATOM 8345 N N . PHE B 1 453 ? -9.016 26.266 34.719 1 98.56 453 PHE B N 1
ATOM 8346 C CA . PHE B 1 453 ? -9.398 24.953 34.25 1 98.56 453 PHE B CA 1
ATOM 8347 C C . PHE B 1 453 ? -8.234 23.969 34.312 1 98.56 453 PHE B C 1
ATOM 8349 O O . PHE B 1 453 ? -7.07 24.391 34.312 1 98.56 453 PHE B O 1
ATOM 8356 N N . THR B 1 454 ? -8.555 22.703 34.375 1 97.38 454 THR B N 1
ATOM 8357 C CA . THR B 1 454 ? -7.531 21.672 34.562 1 97.38 454 THR B CA 1
ATOM 8358 C C . THR B 1 454 ? -7.453 20.75 33.375 1 97.38 454 THR B C 1
ATOM 8360 O O . THR B 1 454 ? -8.273 20.859 32.438 1 97.38 454 THR B O 1
ATOM 8363 N N . GLN B 1 455 ? -6.453 19.922 33.281 1 96.31 455 GLN B N 1
ATOM 8364 C CA . GLN B 1 455 ? -6.203 19.031 32.156 1 96.31 455 GLN B CA 1
ATOM 8365 C C . GLN B 1 455 ? -7.352 18.047 31.984 1 96.31 455 GLN B C 1
ATOM 8367 O O . GLN B 1 455 ? -7.816 17.828 30.859 1 96.31 455 GLN B O 1
ATOM 8372 N N . TYR B 1 456 ? -7.762 17.406 33.062 1 96.44 456 TYR B N 1
ATOM 8373 C CA . TYR B 1 456 ? -8.898 16.484 33.062 1 96.44 456 TYR B CA 1
ATOM 8374 C C . TYR B 1 456 ? -9.664 16.562 34.375 1 96.44 456 TYR B C 1
ATOM 8376 O O . TYR B 1 456 ? -9.164 17.141 35.344 1 96.44 456 TYR B O 1
ATOM 8384 N N . TYR B 1 457 ? -10.898 16.047 34.406 1 97.56 457 TYR B N 1
ATOM 8385 C CA . TYR B 1 457 ? -11.758 16.125 35.594 1 97.56 457 TYR B CA 1
ATOM 8386 C C . TYR B 1 457 ? -11.062 15.516 36.812 1 97.56 457 TYR B C 1
ATOM 8388 O O . TYR B 1 457 ? -10.57 14.391 36.75 1 97.56 457 TYR B O 1
ATOM 8396 N N . GLY B 1 458 ? -10.977 16.312 37.844 1 93.69 458 GLY B N 1
ATOM 8397 C CA . GLY B 1 458 ? -10.43 15.828 39.094 1 93.69 458 GLY B CA 1
ATOM 8398 C C . GLY B 1 458 ? -8.938 16.047 39.219 1 93.69 458 GLY B C 1
ATOM 8399 O O . GLY B 1 458 ? -8.359 15.812 40.281 1 93.69 458 GLY B O 1
ATOM 8400 N N . SER B 1 459 ? -8.352 16.5 38.188 1 93.31 459 SER B N 1
ATOM 8401 C CA . SER B 1 459 ? -6.902 16.688 38.25 1 93.31 459 SER B CA 1
ATOM 8402 C C . SER B 1 459 ? -6.551 18.125 38.625 1 93.31 459 SER B C 1
ATOM 8404 O O . SER B 1 459 ? -7.383 19.031 38.5 1 93.31 459 SER B O 1
ATOM 8406 N N . ARG B 1 460 ? -5.301 18.312 39.031 1 93.19 460 ARG B N 1
ATOM 8407 C CA . ARG B 1 460 ? -4.766 19.656 39.25 1 93.19 460 ARG B CA 1
ATOM 8408 C C . ARG B 1 460 ? -3.803 20.047 38.125 1 93.19 460 ARG B C 1
ATOM 8410 O O . ARG B 1 460 ? -3.371 21.188 38.062 1 93.19 460 ARG B O 1
ATOM 8417 N N . SER B 1 461 ? -3.557 19.141 37.281 1 92.81 461 SER B N 1
ATOM 8418 C CA . SER B 1 461 ? -2.605 19.375 36.188 1 92.81 461 SER B CA 1
ATOM 8419 C C . SER B 1 461 ? -3.191 20.297 35.125 1 92.81 461 SER B C 1
ATOM 8421 O O . SER B 1 461 ? -4.41 20.438 35.031 1 92.81 461 SER B O 1
ATOM 8423 N N . LEU B 1 462 ? -2.277 20.953 34.438 1 95.06 462 LEU B N 1
ATOM 8424 C CA . LEU B 1 462 ? -2.682 21.891 33.375 1 95.06 462 LEU B CA 1
ATOM 8425 C C . LEU B 1 462 ? -2.344 21.328 32 1 95.06 462 LEU B C 1
ATOM 8427 O O . LEU B 1 462 ? -1.585 20.359 31.891 1 95.06 462 LEU B O 1
ATOM 8431 N N . ASP B 1 463 ? -2.941 21.891 31 1 95.5 463 ASP B N 1
ATOM 8432 C CA . ASP B 1 463 ? -2.781 21.531 29.594 1 95.5 463 ASP B CA 1
ATOM 8433 C C . ASP B 1 463 ? -2.84 22.781 28.703 1 95.5 463 ASP B C 1
ATOM 8435 O O . ASP B 1 463 ? -3.721 23.625 28.859 1 95.5 463 ASP B O 1
ATOM 8439 N N . ALA B 1 464 ? -1.949 22.828 27.797 1 96.69 464 ALA B N 1
ATOM 8440 C CA . ALA B 1 464 ? -1.888 24.016 26.938 1 96.69 464 ALA B CA 1
ATOM 8441 C C . ALA B 1 464 ? -3.15 24.141 26.078 1 96.69 464 ALA B C 1
ATOM 8443 O O . ALA B 1 464 ? -3.5 25.234 25.641 1 96.69 464 ALA B O 1
ATOM 8444 N N . SER B 1 465 ? -3.896 23.047 25.844 1 96.62 465 SER B N 1
ATOM 8445 C CA . SER B 1 465 ? -5.105 23.078 25.031 1 96.62 465 SER B CA 1
ATOM 8446 C C . SER B 1 465 ? -6.184 23.938 25.672 1 96.62 465 SER B C 1
ATOM 8448 O O . SER B 1 465 ? -7.125 24.375 25 1 96.62 465 SER B O 1
ATOM 8450 N N . LEU B 1 466 ? -6.043 24.219 26.938 1 98.06 466 LEU B N 1
ATOM 8451 C CA . LEU B 1 466 ? -7 25.062 27.656 1 98.06 466 LEU B CA 1
ATOM 8452 C C . LEU B 1 466 ? -6.984 26.484 27.109 1 98.06 466 LEU B C 1
ATOM 8454 O O . LEU B 1 466 ? -7.945 27.234 27.297 1 98.06 466 LEU B O 1
ATOM 8458 N N . LEU B 1 467 ? -5.891 26.812 26.5 1 98 467 LEU B N 1
ATOM 8459 C CA . LEU B 1 467 ? -5.742 28.141 25.922 1 98 467 LEU B CA 1
ATOM 8460 C C . LEU B 1 467 ? -6.719 28.359 24.766 1 98 467 LEU B C 1
ATOM 8462 O O . LEU B 1 467 ? -6.953 29.484 24.344 1 98 467 LEU B O 1
ATOM 8466 N N . LEU B 1 468 ? -7.332 27.281 24.297 1 96.94 468 LEU B N 1
ATOM 8467 C CA . LEU B 1 468 ? -8.203 27.359 23.125 1 96.94 468 LEU B CA 1
ATOM 8468 C C . LEU B 1 468 ? -9.641 27.641 23.531 1 96.94 468 LEU B C 1
ATOM 8470 O O . LEU B 1 468 ? -10.5 27.875 22.688 1 96.94 468 LEU B O 1
ATOM 8474 N N . ILE B 1 469 ? -9.93 27.641 24.812 1 98.12 469 ILE B N 1
ATOM 8475 C CA . ILE B 1 469 ? -11.273 27.781 25.344 1 98.12 469 ILE B CA 1
ATOM 8476 C C . ILE B 1 469 ? -11.906 29.078 24.812 1 98.12 469 ILE B C 1
ATOM 8478 O O . ILE B 1 469 ? -13 29.047 24.25 1 98.12 469 ILE B O 1
ATOM 8482 N N . PRO B 1 470 ? -11.195 30.219 24.891 1 97.38 470 PRO B N 1
ATOM 8483 C CA . PRO B 1 470 ? -11.82 31.438 24.359 1 97.38 470 PRO B CA 1
ATOM 8484 C C . PRO B 1 470 ? -11.859 31.453 22.844 1 97.38 470 PRO B C 1
ATOM 8486 O O . PRO B 1 470 ? -12.766 32.062 22.25 1 97.38 470 PRO B O 1
ATOM 8489 N N . ARG B 1 471 ? -10.992 30.844 22.188 1 94.31 471 ARG B N 1
ATOM 8490 C CA . ARG B 1 471 ? -10.914 30.828 20.734 1 94.31 471 ARG B CA 1
ATOM 8491 C C . ARG B 1 471 ? -12.133 30.141 20.125 1 94.31 471 ARG B C 1
ATOM 8493 O O . ARG B 1 471 ? -12.656 30.594 19.094 1 94.31 471 ARG B O 1
ATOM 8500 N N . VAL B 1 472 ? -12.594 29.047 20.781 1 95.88 472 VAL B N 1
ATOM 8501 C CA . VAL B 1 472 ? -13.68 28.266 20.203 1 95.88 472 VAL B CA 1
ATOM 8502 C C . VAL B 1 472 ? -15.023 28.812 20.688 1 95.88 472 VAL B C 1
ATOM 8504 O O . VAL B 1 472 ? -16.078 28.312 20.297 1 95.88 472 VAL B O 1
ATOM 8507 N N . GLY B 1 473 ? -14.984 29.797 21.594 1 97.06 473 GLY B N 1
ATOM 8508 C CA . GLY B 1 473 ? -16.188 30.484 22.016 1 97.06 473 GLY B CA 1
ATOM 8509 C C . GLY B 1 473 ? -16.875 29.812 23.188 1 97.06 473 GLY B C 1
ATOM 8510 O O . GLY B 1 473 ? -18.047 30.078 23.469 1 97.06 473 GLY B O 1
ATOM 8511 N N . PHE B 1 474 ? -16.156 28.922 23.891 1 98.5 474 PHE B N 1
ATOM 8512 C CA . PHE B 1 474 ? -16.734 28.25 25.047 1 98.5 474 PHE B CA 1
ATOM 8513 C C . PHE B 1 474 ? -17 29.234 26.172 1 98.5 474 PHE B C 1
ATOM 8515 O O . PHE B 1 474 ? -18.062 29.172 26.812 1 98.5 474 PHE B O 1
ATOM 8522 N N . LEU B 1 475 ? -16 30.016 26.453 1 98.56 475 LEU B N 1
ATOM 8523 C CA . LEU B 1 475 ? -16.109 31.172 27.328 1 98.56 475 LEU B CA 1
ATOM 8524 C C . LEU B 1 475 ? -15.453 32.406 26.688 1 98.56 475 LEU B C 1
ATOM 8526 O O . LEU B 1 475 ? -14.492 32.281 25.922 1 98.56 475 LEU B O 1
ATOM 8530 N N . PRO B 1 476 ? -15.984 33.562 26.969 1 97.69 476 PRO B N 1
ATOM 8531 C CA . PRO B 1 476 ? -15.367 34.781 26.406 1 97.69 476 PRO B CA 1
ATOM 8532 C C . PRO B 1 476 ? -13.984 35.062 26.984 1 97.69 476 PRO B C 1
ATOM 8534 O O . PRO B 1 476 ? -13.695 34.656 28.125 1 97.69 476 PRO B O 1
ATOM 8537 N N . PRO B 1 477 ? -13.188 35.781 26.281 1 96.56 477 PRO B N 1
ATOM 8538 C CA . PRO B 1 477 ? -11.812 36.031 26.719 1 96.56 477 PRO B CA 1
ATOM 8539 C C . PRO B 1 477 ? -11.742 36.875 28 1 96.56 477 PRO B C 1
ATOM 8541 O O . PRO B 1 477 ? -10.742 36.812 28.719 1 96.56 477 PRO B O 1
ATOM 8544 N N . ASP B 1 478 ? -12.773 37.594 28.312 1 95.44 478 ASP B N 1
ATOM 8545 C CA . ASP B 1 478 ? -12.758 38.469 29.5 1 95.44 478 ASP B CA 1
ATOM 8546 C C . ASP B 1 478 ? -13.305 37.719 30.719 1 95.44 478 ASP B C 1
ATOM 8548 O O . ASP B 1 478 ? -13.32 38.281 31.828 1 95.44 478 ASP B O 1
ATOM 8552 N N . ASP B 1 479 ? -13.758 36.562 30.578 1 97.56 479 ASP B N 1
ATOM 8553 C CA . ASP B 1 479 ? -14.156 35.719 31.703 1 97.56 479 ASP B CA 1
ATOM 8554 C C . ASP B 1 479 ? -12.984 35.5 32.656 1 97.56 479 ASP B C 1
ATOM 8556 O O . ASP B 1 479 ? -11.883 35.156 32.219 1 97.56 479 ASP B O 1
ATOM 8560 N N . HIS B 1 480 ? -13.195 35.656 33.938 1 97.19 480 HIS B N 1
ATOM 8561 C CA . HIS B 1 480 ? -12.133 35.531 34.938 1 97.19 480 HIS B CA 1
ATOM 8562 C C . HIS B 1 480 ? -11.531 34.156 34.938 1 97.19 480 HIS B C 1
ATOM 8564 O O . HIS B 1 480 ? -10.344 33.969 35.219 1 97.19 480 HIS B O 1
ATOM 8570 N N . ARG B 1 481 ? -12.312 33.188 34.688 1 98.25 481 ARG B N 1
ATOM 8571 C CA . ARG B 1 481 ? -11.805 31.812 34.656 1 98.25 481 ARG B CA 1
ATOM 8572 C C . ARG B 1 481 ? -10.82 31.609 33.531 1 98.25 481 ARG B C 1
ATOM 8574 O O . ARG B 1 481 ? -9.828 30.891 33.656 1 98.25 481 ARG B O 1
ATOM 8581 N N . VAL B 1 482 ? -11.117 32.219 32.406 1 98.31 482 VAL B N 1
ATOM 8582 C CA . VAL B 1 482 ? -10.234 32.188 31.234 1 98.31 482 VAL B CA 1
ATOM 8583 C C . VAL B 1 482 ? -8.93 32.906 31.531 1 98.31 482 VAL B C 1
ATOM 8585 O O . VAL B 1 482 ? -7.84 32.375 31.297 1 98.31 482 VAL B O 1
ATOM 8588 N N . ARG B 1 483 ? -9.023 34.094 32.094 1 98 483 ARG B N 1
ATOM 8589 C CA . ARG B 1 483 ? -7.84 34.875 32.438 1 98 483 ARG B CA 1
ATOM 8590 C C . ARG B 1 483 ? -6.969 34.156 33.438 1 98 483 ARG B C 1
ATOM 8592 O O . ARG B 1 483 ? -5.742 34.125 33.312 1 98 483 ARG B O 1
ATOM 8599 N N . GLY B 1 484 ? -7.672 33.656 34.438 1 98.31 484 GLY B N 1
ATOM 8600 C CA . GLY B 1 484 ? -6.941 32.844 35.406 1 98.31 484 GLY B CA 1
ATOM 8601 C C . GLY B 1 484 ? -6.238 31.656 34.812 1 98.31 484 GLY B C 1
ATOM 8602 O O . GLY B 1 484 ? -5.121 31.312 35.219 1 98.31 484 GLY B O 1
ATOM 8603 N N . THR B 1 485 ? -6.883 30.984 33.906 1 98.5 485 THR B N 1
ATOM 8604 C CA . THR B 1 485 ? -6.305 29.812 33.219 1 98.5 485 THR B CA 1
ATOM 8605 C C . THR B 1 485 ? -5.07 30.219 32.438 1 98.5 485 THR B C 1
ATOM 8607 O O . THR B 1 485 ? -4.047 29.531 32.469 1 98.5 485 THR B O 1
ATOM 8610 N N . ILE B 1 486 ? -5.145 31.328 31.656 1 98.12 486 ILE B N 1
ATOM 8611 C CA . ILE B 1 486 ? -4.012 31.812 30.891 1 98.12 486 ILE B CA 1
ATOM 8612 C C . ILE B 1 486 ? -2.834 32.094 31.812 1 98.12 486 ILE B C 1
ATOM 8614 O O . ILE B 1 486 ? -1.704 31.688 31.547 1 98.12 486 ILE B O 1
ATOM 8618 N N . ASP B 1 487 ? -3.104 32.719 32.938 1 97.81 487 ASP B N 1
ATOM 8619 C CA . ASP B 1 487 ? -2.064 33.031 33.906 1 97.81 487 ASP B CA 1
ATOM 8620 C C . ASP B 1 487 ? -1.44 31.766 34.5 1 97.81 487 ASP B C 1
ATOM 8622 O O . ASP B 1 487 ? -0.219 31.672 34.625 1 97.81 487 ASP B O 1
ATOM 8626 N N . ALA B 1 488 ? -2.277 30.844 34.844 1 97.62 488 ALA B N 1
ATOM 8627 C CA . ALA B 1 488 ? -1.805 29.594 35.406 1 97.62 488 ALA B CA 1
ATOM 8628 C C . ALA B 1 488 ? -0.935 28.828 34.406 1 97.62 488 ALA B C 1
ATOM 8630 O O . ALA B 1 488 ? 0.1 28.266 34.781 1 97.62 488 ALA B O 1
ATOM 8631 N N . VAL B 1 489 ? -1.373 28.75 33.188 1 97.12 489 VAL B N 1
ATOM 8632 C CA . VAL B 1 489 ? -0.625 28.047 32.156 1 97.12 489 VAL B CA 1
ATOM 8633 C C . VAL B 1 489 ? 0.723 28.734 31.938 1 97.12 489 VAL B C 1
ATOM 8635 O O . VAL B 1 489 ? 1.753 28.062 31.812 1 97.12 489 VAL B O 1
ATOM 8638 N N . CYS B 1 490 ? 0.789 30.047 31.891 1 95.56 490 CYS B N 1
ATOM 8639 C CA . CYS B 1 490 ? 2.023 30.812 31.734 1 95.56 490 CYS B CA 1
ATOM 8640 C C . CYS B 1 490 ? 2.994 30.516 32.875 1 95.56 490 CYS B C 1
ATOM 8642 O O . CYS B 1 490 ? 4.203 30.438 32.656 1 95.56 490 CYS B O 1
ATOM 8644 N N . ALA B 1 491 ? 2.438 30.328 33.969 1 94.81 491 ALA B N 1
ATOM 8645 C CA . ALA B 1 491 ? 3.273 30.109 35.125 1 94.81 491 ALA B CA 1
ATOM 8646 C C . ALA B 1 491 ? 3.773 28.672 35.219 1 94.81 491 ALA B C 1
ATOM 8648 O O . ALA B 1 491 ? 4.969 28.438 35.375 1 94.81 491 ALA B O 1
ATOM 8649 N N . ASP B 1 492 ? 2.846 27.75 34.969 1 93.94 492 ASP B N 1
ATOM 8650 C CA . ASP B 1 492 ? 3.15 26.359 35.312 1 93.94 492 ASP B CA 1
ATOM 8651 C C . ASP B 1 492 ? 3.777 25.641 34.125 1 93.94 492 ASP B C 1
ATOM 8653 O O . ASP B 1 492 ? 4.543 24.688 34.281 1 93.94 492 ASP B O 1
ATOM 8657 N N . LEU B 1 493 ? 3.438 26.047 32.875 1 94.75 493 LEU B N 1
ATOM 8658 C CA . LEU B 1 493 ? 3.885 25.281 31.719 1 94.75 493 LEU B CA 1
ATOM 8659 C C . LEU B 1 493 ? 4.984 26.031 30.984 1 94.75 493 LEU B C 1
ATOM 8661 O O . LEU B 1 493 ? 5.473 25.562 29.953 1 94.75 493 LEU B O 1
ATOM 8665 N N . ALA B 1 494 ? 5.418 27.172 31.484 1 92.25 494 ALA B N 1
ATOM 8666 C CA . ALA B 1 494 ? 6.48 27.953 30.859 1 92.25 494 ALA B CA 1
ATOM 8667 C C . ALA B 1 494 ? 7.801 27.188 30.859 1 92.25 494 ALA B C 1
ATOM 8669 O O . ALA B 1 494 ? 8.125 26.5 31.844 1 92.25 494 ALA B O 1
ATOM 8670 N N . HIS B 1 495 ? 8.438 27.297 29.812 1 92.38 495 HIS B N 1
ATOM 8671 C CA . HIS B 1 495 ? 9.758 26.703 29.656 1 92.38 495 HIS B CA 1
ATOM 8672 C C . HIS B 1 495 ? 10.688 27.609 28.859 1 92.38 495 HIS B C 1
ATOM 8674 O O . HIS B 1 495 ? 10.797 27.469 27.641 1 92.38 495 HIS B O 1
ATOM 8680 N N . HIS B 1 496 ? 11.484 28.438 29.5 1 93.12 496 HIS B N 1
ATOM 8681 C CA . HIS B 1 496 ? 12.469 29.359 28.922 1 93.12 496 HIS B CA 1
ATOM 8682 C C . HIS B 1 496 ? 11.867 30.172 27.797 1 93.12 496 HIS B C 1
ATOM 8684 O O . HIS B 1 496 ? 12.414 30.219 26.688 1 93.12 496 HIS B O 1
ATOM 8690 N N . GLY B 1 497 ? 10.703 30.75 28.031 1 93.62 497 GLY B N 1
ATOM 8691 C CA . GLY B 1 497 ? 10.102 31.672 27.094 1 93.62 497 GLY B CA 1
ATOM 8692 C C . GLY B 1 497 ? 9.125 31 26.141 1 93.62 497 GLY B C 1
ATOM 8693 O O . GLY B 1 497 ? 8.516 31.672 25.297 1 93.62 497 GLY B O 1
ATOM 8694 N N . PHE B 1 498 ? 8.992 29.703 26.266 1 96.69 498 PHE B N 1
ATOM 8695 C CA . PHE B 1 498 ? 8.055 28.922 25.469 1 96.69 498 PHE B CA 1
ATOM 8696 C C . PHE B 1 498 ? 7.125 28.094 26.359 1 96.69 498 PHE B C 1
ATOM 8698 O O . PHE B 1 498 ? 7.086 28.297 27.578 1 96.69 498 PHE B O 1
ATOM 8705 N N . LEU B 1 499 ? 6.277 27.281 25.688 1 95.88 499 LEU B N 1
ATOM 8706 C CA . LEU B 1 499 ? 5.281 26.562 26.469 1 95.88 499 LEU B CA 1
ATOM 8707 C C . LEU B 1 499 ? 5.379 25.062 26.203 1 95.88 499 LEU B C 1
ATOM 8709 O O . LEU B 1 499 ? 5.5 24.625 25.062 1 95.88 499 LEU B O 1
ATOM 8713 N N . ARG B 1 500 ? 5.301 24.312 27.25 1 93.38 500 ARG B N 1
ATOM 8714 C CA . ARG B 1 500 ? 5.109 22.875 27.141 1 93.38 500 ARG B CA 1
ATOM 8715 C C . ARG B 1 500 ? 3.633 22.531 26.953 1 93.38 500 ARG B C 1
ATOM 8717 O O . ARG B 1 500 ? 2.758 23.312 27.312 1 93.38 500 ARG B O 1
ATOM 8724 N N . ARG B 1 501 ? 3.367 21.406 26.375 1 92.88 501 ARG B N 1
ATOM 8725 C CA . ARG B 1 501 ? 1.967 21.031 26.219 1 92.88 501 ARG B CA 1
ATOM 8726 C C . ARG B 1 501 ? 1.348 20.641 27.562 1 92.88 501 ARG B C 1
ATOM 8728 O O . ARG B 1 501 ? 0.205 21 27.844 1 92.88 501 ARG B O 1
ATOM 8735 N N . TYR B 1 502 ? 2.08 19.922 28.375 1 88.56 502 TYR B N 1
ATOM 8736 C CA . TYR B 1 502 ? 1.745 19.547 29.75 1 88.56 502 TYR B CA 1
ATOM 8737 C C . TYR B 1 502 ? 2.998 19.219 30.547 1 88.56 502 TYR B C 1
ATOM 8739 O O . TYR B 1 502 ? 4.098 19.141 29.984 1 88.56 502 TYR B O 1
ATOM 8747 N N . SER B 1 503 ? 2.781 19.125 31.812 1 81.94 503 SER B N 1
ATOM 8748 C CA . SER B 1 503 ? 3.932 18.781 32.625 1 81.94 503 SER B CA 1
ATOM 8749 C C . SER B 1 503 ? 4.219 17.281 32.594 1 81.94 503 SER B C 1
ATOM 8751 O O . SER B 1 503 ? 3.316 16.469 32.75 1 81.94 503 SER B O 1
ATOM 8753 N N . THR B 1 504 ? 5.449 16.875 32.188 1 67.69 504 THR B N 1
ATOM 8754 C CA . THR B 1 504 ? 5.812 15.469 32.094 1 67.69 504 THR B CA 1
ATOM 8755 C C . THR B 1 504 ? 6.262 14.93 3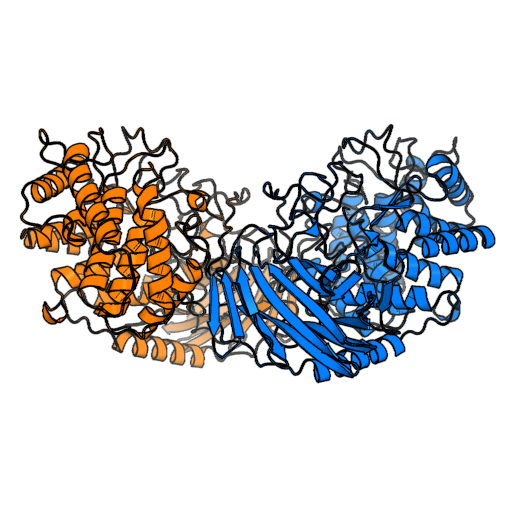3.469 1 67.69 504 THR B C 1
ATOM 8757 O O . THR B 1 504 ? 6.305 13.711 33.656 1 67.69 504 THR B O 1
ATOM 8760 N N . GLU B 1 505 ? 6.84 15.641 34.344 1 60.97 505 GLU B N 1
ATOM 8761 C CA . GLU B 1 505 ? 7.383 15.164 35.594 1 60.97 505 GLU B CA 1
ATOM 8762 C C . GLU B 1 505 ? 6.32 14.43 36.406 1 60.97 505 GLU B C 1
ATOM 8764 O O . GLU B 1 505 ? 6.613 13.414 37.062 1 60.97 505 GLU B O 1
ATOM 8769 N N . ASP B 1 506 ? 5.129 14.906 36.438 1 55.56 506 ASP B N 1
ATOM 8770 C CA . ASP B 1 506 ? 4.129 14.305 37.312 1 55.56 506 ASP B CA 1
ATOM 8771 C C . ASP B 1 506 ? 2.982 13.703 36.5 1 55.56 506 ASP B C 1
ATOM 8773 O O . ASP B 1 506 ? 1.859 13.586 37 1 55.56 506 ASP B O 1
ATOM 8777 N N . SER B 1 507 ? 3.469 13.234 35.188 1 62.41 507 SER B N 1
ATOM 8778 C CA . SER B 1 507 ? 2.238 13 34.438 1 62.41 507 SER B CA 1
ATOM 8779 C C . SER B 1 507 ? 1.801 11.539 34.562 1 62.41 507 SER B C 1
ATOM 8781 O O . SER B 1 507 ? 2.547 10.633 34.188 1 62.41 507 SER B O 1
ATOM 8783 N N . GLU B 1 508 ? 0.853 11.25 35.344 1 66.19 508 GLU B N 1
ATOM 8784 C CA . GLU B 1 508 ? 0.147 9.977 35.406 1 66.19 508 GLU B CA 1
ATOM 8785 C C . GLU B 1 508 ? -0.513 9.633 34.094 1 66.19 508 GLU B C 1
ATOM 8787 O O . GLU B 1 508 ? -0.844 8.477 33.812 1 66.19 508 GLU B O 1
ATOM 8792 N N . VAL B 1 509 ? -0.403 10.602 33.219 1 75.44 509 VAL B N 1
ATOM 8793 C CA . VAL B 1 509 ? -1.226 10.414 32.031 1 75.44 509 VAL B CA 1
ATOM 8794 C C . VAL B 1 509 ? -0.375 9.836 30.906 1 75.44 509 VAL B C 1
ATOM 8796 O O . VAL B 1 509 ? -0.867 9.055 30.094 1 75.44 509 VAL B O 1
ATOM 8799 N N . ASP B 1 510 ? 0.889 10.133 30.906 1 73.56 510 ASP B N 1
ATOM 8800 C CA . ASP B 1 510 ? 1.753 9.625 29.844 1 73.56 510 ASP B CA 1
ATOM 8801 C C . ASP B 1 510 ? 2.98 8.922 30.422 1 73.56 510 ASP B C 1
ATOM 8803 O O . ASP B 1 510 ? 3.932 9.578 30.844 1 73.56 510 ASP B O 1
ATOM 8807 N N . PRO B 1 511 ? 3.027 7.648 30.391 1 70.69 511 PRO B N 1
ATOM 8808 C CA . PRO B 1 511 ? 4.066 6.871 31.062 1 70.69 511 PRO B CA 1
ATOM 8809 C C . PRO B 1 511 ? 5.398 6.879 30.312 1 70.69 511 PRO B C 1
ATOM 8811 O O . PRO B 1 511 ? 6.383 6.312 30.797 1 70.69 511 PRO B O 1
ATOM 8814 N N . LEU B 1 512 ? 5.43 7.633 29.25 1 69.62 512 LEU B N 1
ATOM 8815 C CA . LEU B 1 512 ? 6.66 7.582 28.484 1 69.62 512 LEU B CA 1
ATOM 8816 C C . LEU B 1 512 ? 7.777 8.352 29.172 1 69.62 512 LEU B C 1
ATOM 8818 O O . LEU B 1 512 ? 7.535 9.422 29.75 1 69.62 512 LEU B O 1
ATOM 8822 N N . PRO B 1 513 ? 8.992 7.75 29.203 1 67.5 513 PRO B N 1
ATOM 8823 C CA . PRO B 1 513 ? 10.102 8.383 29.922 1 67.5 513 PRO B CA 1
ATOM 8824 C C . PRO B 1 513 ? 10.586 9.664 29.25 1 67.5 513 PRO B C 1
ATOM 8826 O O . PRO B 1 513 ? 10.391 9.844 28.047 1 67.5 513 PRO B O 1
ATOM 8829 N N . GLY B 1 514 ? 11.172 10.453 30.047 1 64.88 514 GLY B N 1
ATOM 8830 C CA . GLY B 1 514 ? 11.984 11.57 29.578 1 64.88 514 GLY B CA 1
ATOM 8831 C C . GLY B 1 514 ? 11.188 12.844 29.375 1 64.88 514 GLY B C 1
ATOM 8832 O O . GLY B 1 514 ? 9.953 12.836 29.484 1 64.88 514 GLY B O 1
ATOM 8833 N N . GLY B 1 515 ? 11.836 13.914 29.203 1 74.75 515 GLY B N 1
ATOM 8834 C CA . GLY B 1 515 ? 11.297 15.234 28.938 1 74.75 515 GLY B CA 1
ATOM 8835 C C . GLY B 1 515 ? 11.039 15.469 27.453 1 74.75 515 GLY B C 1
ATOM 8836 O O . GLY B 1 515 ? 11.18 14.562 26.641 1 74.75 515 GLY B O 1
ATOM 8837 N N . GLU B 1 516 ? 10.32 16.438 27.156 1 80.56 516 GLU B N 1
ATOM 8838 C CA . GLU B 1 516 ? 10.109 16.891 25.781 1 80.56 516 GLU B CA 1
ATOM 8839 C C . GLU B 1 516 ? 10.391 18.375 25.641 1 80.56 516 GLU B C 1
ATOM 8841 O O . GLU B 1 516 ? 10.602 19.078 26.641 1 80.56 516 GLU B O 1
ATOM 8846 N N . GLY B 1 517 ? 10.602 18.75 24.438 1 86.94 517 GLY B N 1
ATOM 8847 C CA . GLY B 1 517 ? 10.758 20.172 24.188 1 86.94 517 GLY B CA 1
ATOM 8848 C C . GLY B 1 517 ? 9.461 20.953 24.312 1 86.94 517 GLY B C 1
ATOM 8849 O O . GLY B 1 517 ? 8.445 20.406 24.75 1 86.94 517 GLY B O 1
ATOM 8850 N N . ALA B 1 518 ? 9.617 22.234 24.078 1 93.56 518 ALA B N 1
ATOM 8851 C CA . ALA B 1 518 ? 8.422 23.062 24 1 93.56 518 ALA B CA 1
ATOM 8852 C C . ALA B 1 518 ? 7.668 22.828 22.703 1 93.56 518 ALA B C 1
ATOM 8854 O O . ALA B 1 518 ? 8.266 22.781 21.625 1 93.56 518 ALA B O 1
ATOM 8855 N N . PHE B 1 519 ? 6.453 22.594 22.859 1 94.75 519 PHE B N 1
ATOM 8856 C CA . PHE B 1 519 ? 5.629 22.406 21.672 1 94.75 519 PHE B CA 1
ATOM 8857 C C . PHE B 1 519 ? 5.32 23.734 21.016 1 94.75 519 PHE B C 1
ATOM 8859 O O . PHE B 1 519 ? 4.621 24.578 21.578 1 94.75 519 PHE B O 1
ATOM 8866 N N . ILE B 1 520 ? 5.738 23.922 19.844 1 97.5 520 ILE B N 1
ATOM 8867 C CA . ILE B 1 520 ? 5.789 25.234 19.203 1 97.5 520 ILE B CA 1
ATOM 8868 C C . ILE B 1 520 ? 4.375 25.781 19.047 1 97.5 520 ILE B C 1
ATOM 8870 O O . ILE B 1 520 ? 4.121 26.953 19.375 1 97.5 520 ILE B O 1
ATOM 8874 N N . VAL B 1 521 ? 3.424 25 18.656 1 96.94 521 VAL B N 1
ATOM 8875 C CA . VAL B 1 521 ? 2.078 25.484 18.375 1 96.94 521 VAL B CA 1
ATOM 8876 C C . VAL B 1 521 ? 1.429 25.953 19.688 1 96.94 521 VAL B C 1
ATOM 8878 O O . VAL B 1 521 ? 0.623 26.891 19.672 1 96.94 521 VAL B O 1
ATOM 8881 N N . CYS B 1 522 ? 1.792 25.344 20.828 1 97.31 522 CYS B N 1
ATOM 8882 C CA . CYS B 1 522 ? 1.243 25.75 22.109 1 97.31 522 CYS B CA 1
ATOM 8883 C C . CYS B 1 522 ? 1.634 27.188 22.422 1 97.31 522 CYS B C 1
ATOM 8885 O O . CYS B 1 522 ? 0.836 27.953 22.984 1 97.31 522 CYS B O 1
ATOM 8887 N N . SER B 1 523 ? 2.834 27.547 22.078 1 98.06 523 SER B N 1
ATOM 8888 C CA . SER B 1 523 ? 3.281 28.922 22.266 1 98.06 523 SER B CA 1
ATOM 8889 C C . SER B 1 523 ? 2.533 29.875 21.359 1 98.06 523 SER B C 1
ATOM 8891 O O . SER B 1 523 ? 2.242 31.016 21.734 1 98.06 523 SER B O 1
ATOM 8893 N N . PHE B 1 524 ? 2.248 29.453 20.188 1 97.69 524 PHE B N 1
ATOM 8894 C CA . PHE B 1 524 ? 1.427 30.281 19.312 1 97.69 524 PHE B CA 1
ATOM 8895 C C . PHE B 1 524 ? 0.018 30.438 19.875 1 97.69 524 PHE B C 1
ATOM 8897 O O . PHE B 1 524 ? -0.575 31.516 19.797 1 97.69 524 PHE B O 1
ATOM 8904 N N . TRP B 1 525 ? -0.562 29.344 20.438 1 97.31 525 TRP B N 1
ATOM 8905 C CA . TRP B 1 525 ? -1.868 29.422 21.078 1 97.31 525 TRP B CA 1
ATOM 8906 C C . TRP B 1 525 ? -1.853 30.453 22.203 1 97.31 525 TRP B C 1
ATOM 8908 O O . TRP B 1 525 ? -2.818 31.203 22.391 1 97.31 525 TRP B O 1
ATOM 8918 N N . LEU B 1 526 ? -0.762 30.422 22.906 1 98.25 526 LEU B N 1
ATOM 8919 C CA . LEU B 1 526 ? -0.634 31.391 24 1 98.25 526 LEU B CA 1
ATOM 8920 C C . LEU B 1 526 ? -0.634 32.812 23.453 1 98.25 526 LEU B C 1
ATOM 8922 O O . LEU B 1 526 ? -1.312 33.688 24 1 98.25 526 LEU B O 1
ATOM 8926 N N . ALA B 1 527 ? 0.125 33.031 22.438 1 98.25 527 ALA B N 1
ATOM 8927 C CA . ALA B 1 527 ? 0.15 34.375 21.828 1 98.25 527 ALA B CA 1
ATOM 8928 C C . ALA B 1 527 ? -1.254 34.812 21.438 1 98.25 527 ALA B C 1
ATOM 8930 O O . ALA B 1 527 ? -1.635 35.969 21.672 1 98.25 527 ALA B O 1
ATOM 8931 N N . GLN B 1 528 ? -2.021 33.969 20.891 1 97 528 GLN B N 1
ATOM 8932 C CA . GLN B 1 528 ? -3.385 34.312 20.484 1 97 528 GLN B CA 1
ATOM 8933 C C . GLN B 1 528 ? -4.266 34.594 21.703 1 97 528 GLN B C 1
ATOM 8935 O O . GLN B 1 528 ? -5.055 35.531 21.688 1 97 528 GLN B O 1
ATOM 8940 N N . ALA B 1 529 ? -4.121 33.75 22.688 1 97.88 529 ALA B N 1
ATOM 8941 C CA . ALA B 1 529 ? -4.918 33.906 23.891 1 97.88 529 ALA B CA 1
ATOM 8942 C C . ALA B 1 529 ? -4.605 35.25 24.578 1 97.88 529 ALA B C 1
ATOM 8944 O O . ALA B 1 529 ? -5.512 35.938 25.031 1 97.88 529 ALA B O 1
ATOM 8945 N N . LEU B 1 530 ? -3.316 35.562 24.656 1 97.88 530 LEU B N 1
ATOM 8946 C CA . LEU B 1 530 ? -2.898 36.844 25.234 1 97.88 530 LEU B CA 1
ATOM 8947 C C . LEU B 1 530 ? -3.5 38 24.453 1 97.88 530 LEU B C 1
ATOM 8949 O O . LEU B 1 530 ? -4 38.969 25.047 1 97.88 530 LEU B O 1
ATOM 8953 N N . HIS B 1 531 ? -3.467 37.906 23.188 1 97.5 531 HIS B N 1
ATOM 8954 C CA . HIS B 1 531 ? -4.043 38.938 22.344 1 97.5 531 HIS B CA 1
ATOM 8955 C C . HIS B 1 531 ? -5.531 39.125 22.625 1 97.5 531 HIS B C 1
ATOM 8957 O O . HIS B 1 531 ? -6.012 40.25 22.75 1 97.5 531 HIS B O 1
ATOM 8963 N N . GLN B 1 532 ? -6.238 38.031 22.734 1 96 532 GLN B N 1
ATOM 8964 C CA . GLN B 1 532 ? -7.684 38.062 22.953 1 96 532 GLN B CA 1
ATOM 8965 C C . GLN B 1 532 ? -8.031 38.656 24.297 1 96 532 GLN B C 1
ATOM 8967 O O . GLN B 1 532 ? -9.086 39.281 24.453 1 96 532 GLN B O 1
ATOM 8972 N N . CYS B 1 533 ? -7.148 38.531 25.203 1 95.12 533 CYS B N 1
ATOM 8973 C CA . CYS B 1 533 ? -7.43 39.031 26.547 1 95.12 533 CYS B CA 1
ATOM 8974 C C . CYS B 1 533 ? -6.891 40.438 26.734 1 95.12 533 CYS B C 1
ATOM 8976 O O . CYS B 1 533 ? -6.867 40.969 27.859 1 95.12 533 CYS B O 1
ATOM 8978 N N . GLY B 1 534 ? -6.344 41.031 25.688 1 95.31 534 GLY B N 1
ATOM 8979 C CA . GLY B 1 534 ? -5.953 42.438 25.703 1 95.31 534 GLY B CA 1
ATOM 8980 C C . GLY B 1 534 ? -4.492 42.656 26.062 1 95.31 534 GLY B C 1
ATOM 8981 O O . GLY B 1 534 ? -4.027 43.781 26.172 1 95.31 534 GLY B O 1
ATOM 8982 N N . ARG B 1 535 ? -3.809 41.625 26.25 1 96.75 535 ARG B N 1
ATOM 8983 C CA . ARG B 1 535 ? -2.373 41.719 26.5 1 96.75 535 ARG B CA 1
ATOM 8984 C C . ARG B 1 535 ? -1.588 41.688 25.188 1 96.75 535 ARG B C 1
ATOM 8986 O O . ARG B 1 535 ? -0.774 40.781 24.953 1 96.75 535 ARG B O 1
ATOM 8993 N N . ILE B 1 536 ? -1.726 42.656 24.453 1 97.06 536 ILE B N 1
ATOM 8994 C CA . ILE B 1 536 ? -1.346 42.75 23.047 1 97.06 536 ILE B CA 1
ATOM 8995 C C . ILE B 1 536 ? 0.176 42.781 22.938 1 97.06 536 ILE B C 1
ATOM 8997 O O . ILE B 1 536 ? 0.748 42.062 22.094 1 97.06 536 ILE B O 1
ATOM 9001 N N . GLN B 1 537 ? 0.876 43.531 23.734 1 97.31 537 GLN B N 1
ATOM 9002 C CA . GLN B 1 537 ? 2.328 43.656 23.641 1 97.31 537 GLN B CA 1
ATOM 9003 C C . GLN B 1 537 ? 3.01 42.312 23.938 1 97.31 537 GLN B C 1
ATOM 9005 O O . GLN B 1 537 ? 3.949 41.938 23.234 1 97.31 537 GLN B O 1
ATOM 9010 N N . GLU B 1 538 ? 2.506 41.688 24.969 1 97.38 538 GLU B N 1
ATOM 9011 C CA . GLU B 1 538 ? 3.049 40.375 25.297 1 97.38 538 GLU B CA 1
ATOM 9012 C C . GLU B 1 538 ? 2.842 39.375 24.156 1 97.38 538 GLU B C 1
ATOM 9014 O O . GLU B 1 538 ? 3.723 38.562 23.859 1 97.38 538 GLU B O 1
ATOM 9019 N N . ALA B 1 539 ? 1.674 39.469 23.578 1 98.06 539 ALA B N 1
ATOM 9020 C CA . ALA B 1 539 ? 1.346 38.594 22.453 1 98.06 539 ALA B CA 1
ATOM 9021 C C . ALA B 1 539 ? 2.305 38.812 21.281 1 98.06 539 ALA B C 1
ATOM 9023 O O . ALA B 1 539 ? 2.83 37.844 20.703 1 98.06 539 ALA B O 1
ATOM 9024 N N . ARG B 1 540 ? 2.551 40.031 20.953 1 97.81 540 ARG B N 1
ATOM 9025 C CA . ARG B 1 540 ? 3.412 40.375 19.828 1 97.81 540 ARG B CA 1
ATOM 9026 C C . ARG B 1 540 ? 4.859 40 20.094 1 97.81 540 ARG B C 1
ATOM 9028 O O . ARG B 1 540 ? 5.547 39.5 19.203 1 97.81 540 ARG B O 1
ATOM 9035 N N . GLU B 1 541 ? 5.316 40.188 21.328 1 97.81 541 GLU B N 1
ATOM 9036 C CA . GLU B 1 541 ? 6.676 39.812 21.703 1 97.81 541 GLU B CA 1
ATOM 9037 C C . GLU B 1 541 ? 6.871 38.312 21.594 1 97.81 541 GLU B C 1
ATOM 9039 O O . GLU B 1 541 ? 7.898 37.844 21.094 1 97.81 541 GLU B O 1
ATOM 9044 N N . LEU B 1 542 ? 5.895 37.594 22.047 1 97.81 542 LEU B N 1
ATOM 9045 C CA . LEU B 1 542 ? 5.973 36.156 21.953 1 97.81 542 LEU B CA 1
ATOM 9046 C C . LEU B 1 542 ? 5.949 35.719 20.484 1 97.81 542 LEU B C 1
ATOM 9048 O O . LEU B 1 542 ? 6.676 34.781 20.109 1 97.81 542 LEU B O 1
ATOM 9052 N N . PHE B 1 543 ? 5.137 36.375 19.688 1 98.06 543 PHE B N 1
ATOM 9053 C CA . PHE B 1 543 ? 5.074 36.062 18.266 1 98.06 543 PHE B CA 1
ATOM 9054 C C . PHE B 1 543 ? 6.43 36.25 17.609 1 98.06 543 PHE B C 1
ATOM 9056 O O . PHE B 1 543 ? 6.898 35.406 16.844 1 98.06 543 PHE B O 1
ATOM 9063 N N . GLU B 1 544 ? 7.039 37.312 17.891 1 97.75 544 GLU B N 1
ATOM 9064 C CA . GLU B 1 544 ? 8.352 37.625 17.328 1 97.75 544 GLU B CA 1
ATOM 9065 C C . GLU B 1 544 ? 9.391 36.594 17.766 1 97.75 544 GLU B C 1
ATOM 9067 O O . GLU B 1 544 ? 10.242 36.188 16.969 1 97.75 544 GLU B O 1
ATOM 9072 N N . ARG B 1 545 ? 9.289 36.219 18.984 1 97.44 545 ARG B N 1
ATOM 9073 C CA . ARG B 1 545 ? 10.195 35.188 19.484 1 97.44 545 ARG B CA 1
ATOM 9074 C C . ARG B 1 545 ? 10.016 33.875 18.734 1 97.44 545 ARG B C 1
ATOM 9076 O O . ARG B 1 545 ? 10.992 33.219 18.391 1 97.44 545 ARG B O 1
ATOM 9083 N N . LEU B 1 546 ? 8.805 33.531 18.547 1 98.25 546 LEU B N 1
ATOM 9084 C CA . LEU B 1 546 ? 8.484 32.281 17.875 1 98.25 546 LEU B CA 1
ATOM 9085 C C . LEU B 1 546 ? 8.922 32.312 16.422 1 98.25 546 LEU B C 1
ATOM 9087 O O . LEU B 1 546 ? 9.438 31.312 15.906 1 98.25 546 LEU B O 1
ATOM 9091 N N . VAL B 1 547 ? 8.703 33.406 15.688 1 98.06 547 VAL B N 1
ATOM 9092 C CA . VAL B 1 547 ? 9.18 33.531 14.32 1 98.06 547 VAL B CA 1
ATOM 9093 C C . VAL B 1 547 ? 10.703 33.406 14.289 1 98.06 547 VAL B C 1
ATOM 9095 O O . VAL B 1 547 ? 11.266 32.844 13.344 1 98.06 547 VAL B O 1
ATOM 9098 N N . GLY B 1 548 ? 11.32 33.844 15.32 1 97.31 548 GLY B N 1
ATOM 9099 C CA . GLY B 1 548 ? 12.773 33.906 15.414 1 97.31 548 GLY B CA 1
ATOM 9100 C C . GLY B 1 548 ? 13.414 32.531 15.562 1 97.31 548 GLY B C 1
ATOM 9101 O O . GLY B 1 548 ? 14.617 32.375 15.344 1 97.31 548 GLY B O 1
ATOM 9102 N N . ILE B 1 549 ? 12.617 31.531 15.914 1 97.5 549 ILE B N 1
ATOM 9103 C CA . ILE B 1 549 ? 13.234 30.219 16.109 1 97.5 549 ILE B CA 1
ATOM 9104 C C . ILE B 1 549 ? 13.156 29.406 14.828 1 97.5 549 ILE B C 1
ATOM 9106 O O . ILE B 1 549 ? 13.633 28.266 14.773 1 97.5 549 ILE B O 1
ATOM 9110 N N . SER B 1 550 ? 12.562 29.984 13.75 1 98.31 550 SER B N 1
ATOM 9111 C CA . SER B 1 550 ? 12.672 29.344 12.445 1 98.31 550 SER B CA 1
ATOM 9112 C C . SER B 1 550 ? 14.125 29.203 12.008 1 98.31 550 SER B C 1
ATOM 9114 O O . SER B 1 550 ? 14.977 30 12.422 1 98.31 550 SER B O 1
ATOM 9116 N N . ASN B 1 551 ? 14.383 28.203 11.227 1 98.25 551 ASN B N 1
ATOM 9117 C CA . ASN B 1 551 ? 15.734 28.156 10.68 1 98.25 551 ASN B CA 1
ATOM 9118 C C . ASN B 1 551 ? 15.953 29.219 9.617 1 98.25 551 ASN B C 1
ATOM 9120 O O . ASN B 1 551 ? 15.086 30.078 9.391 1 98.25 551 ASN B O 1
ATOM 9124 N N . ASP B 1 552 ? 17.094 29.297 8.992 1 97.56 552 ASP B N 1
ATOM 9125 C CA . ASP B 1 552 ? 17.516 30.344 8.07 1 97.56 552 ASP B CA 1
ATOM 9126 C C . ASP B 1 552 ? 16.609 30.375 6.836 1 97.56 552 ASP B C 1
ATOM 9128 O O . ASP B 1 552 ? 16.625 31.359 6.078 1 97.56 552 ASP B O 1
ATOM 9132 N N . LEU B 1 553 ? 15.773 29.375 6.688 1 98.69 553 LEU B N 1
ATOM 9133 C CA . LEU B 1 553 ? 14.898 29.281 5.527 1 98.69 553 LEU B CA 1
ATOM 9134 C C . LEU B 1 553 ? 13.445 29.5 5.926 1 98.69 553 LEU B C 1
ATOM 9136 O O . LEU B 1 553 ? 12.539 29.328 5.105 1 98.69 553 LEU B O 1
ATOM 9140 N N . GLY B 1 554 ? 13.164 29.766 7.195 1 98.62 554 GLY B N 1
ATOM 9141 C CA . GLY B 1 554 ? 11.82 30.047 7.676 1 98.62 554 GLY B CA 1
ATOM 9142 C C . GLY B 1 554 ? 11.039 28.797 8 1 98.62 554 GLY B C 1
ATOM 9143 O O . GLY B 1 554 ? 9.805 28.812 8.016 1 98.62 554 GLY B O 1
ATOM 9144 N N . LEU B 1 555 ? 11.703 27.656 8.289 1 98.88 555 LEU B N 1
ATOM 9145 C CA . LEU B 1 555 ? 11.023 26.391 8.547 1 98.88 555 LEU B CA 1
ATOM 9146 C C . LEU B 1 555 ? 11.008 26.078 10.039 1 98.88 555 LEU B C 1
ATOM 9148 O O . LEU B 1 555 ? 11.992 26.328 10.734 1 98.88 555 LEU B O 1
ATOM 9152 N N . LEU B 1 556 ? 9.883 25.5 10.445 1 98.81 556 LEU B N 1
ATOM 9153 C CA . LEU B 1 556 ? 9.688 25.156 11.852 1 98.81 556 LEU B CA 1
ATOM 9154 C C . LEU B 1 556 ? 9.461 23.656 12.023 1 98.81 556 LEU B C 1
ATOM 9156 O O . LEU B 1 556 ? 8.766 23.031 11.227 1 98.81 556 LEU B O 1
ATOM 9160 N N . ALA B 1 557 ? 10.055 23.109 13.102 1 98.44 557 ALA B N 1
ATOM 9161 C CA . ALA B 1 557 ? 9.789 21.734 13.516 1 98.44 557 ALA B CA 1
ATOM 9162 C C . ALA B 1 557 ? 8.602 21.672 14.477 1 98.44 557 ALA B C 1
ATOM 9164 O O . ALA B 1 557 ? 7.875 22.641 14.641 1 98.44 557 ALA B O 1
ATOM 9165 N N . GLU B 1 558 ? 8.406 20.531 14.992 1 97.44 558 GLU B N 1
ATOM 9166 C CA . GLU B 1 558 ? 7.312 20.25 15.914 1 97.44 558 GLU B CA 1
ATOM 9167 C C . GLU B 1 558 ? 7.559 20.922 17.266 1 97.44 558 GLU B C 1
ATOM 9169 O O . GLU B 1 558 ? 6.645 21.516 17.844 1 97.44 558 GLU B O 1
ATOM 9174 N N . GLU B 1 559 ? 8.75 20.719 17.734 1 97.75 559 GLU B N 1
ATOM 9175 C CA . GLU B 1 559 ? 9.117 21.219 19.062 1 97.75 559 GLU B CA 1
ATOM 9176 C C . GLU B 1 559 ? 10.438 21.984 19.016 1 97.75 559 GLU B C 1
ATOM 9178 O O . GLU B 1 559 ? 11.078 22.078 17.969 1 97.75 559 GLU B O 1
ATOM 9183 N N . TYR B 1 560 ? 10.758 22.594 20.141 1 97.5 560 TYR B N 1
ATOM 9184 C CA . TYR B 1 560 ? 11.977 23.391 20.297 1 97.5 560 TYR B CA 1
ATOM 9185 C C . TYR B 1 560 ? 12.586 23.188 21.688 1 97.5 560 TYR B C 1
ATOM 9187 O O . TYR B 1 560 ? 11.859 23.125 22.688 1 97.5 560 TYR B O 1
ATOM 9195 N N . ASP B 1 561 ? 13.875 22.953 21.703 1 95.88 561 ASP B N 1
ATOM 9196 C CA . ASP B 1 561 ? 14.664 22.922 22.922 1 95.88 561 ASP B CA 1
ATOM 9197 C C . ASP B 1 561 ? 15.297 24.281 23.203 1 95.88 561 ASP B C 1
ATOM 9199 O O . ASP B 1 561 ? 16.359 24.594 22.672 1 95.88 561 ASP B O 1
ATOM 9203 N N . PRO B 1 562 ? 14.711 25.016 24.047 1 94.56 562 PRO B N 1
ATOM 9204 C CA . PRO B 1 562 ? 15.219 26.375 24.266 1 94.56 562 PRO B CA 1
ATOM 9205 C C . PRO B 1 562 ? 16.562 26.391 24.984 1 94.56 562 PRO B C 1
ATOM 9207 O O . PRO B 1 562 ? 17.297 27.391 24.938 1 94.56 562 PRO B O 1
ATOM 9210 N N . VAL B 1 563 ? 16.844 25.375 25.656 1 93.69 563 VAL B N 1
ATOM 9211 C CA . VAL B 1 563 ? 18.094 25.312 26.406 1 93.69 563 VAL B CA 1
ATOM 9212 C C . VAL B 1 563 ? 19.266 25.188 25.422 1 93.69 563 VAL B C 1
ATOM 9214 O O . VAL B 1 563 ? 20.25 25.922 25.531 1 93.69 563 VAL B O 1
ATOM 9217 N N . ASN B 1 564 ? 19.109 24.359 24.5 1 93.5 564 ASN B N 1
ATOM 9218 C CA . ASN B 1 564 ? 20.203 24.109 23.562 1 93.5 564 ASN B CA 1
ATOM 9219 C C . ASN B 1 564 ? 19.984 24.844 22.234 1 93.5 564 ASN B C 1
ATOM 9221 O O . ASN B 1 564 ? 20.875 24.859 21.375 1 93.5 564 ASN B O 1
ATOM 9225 N N . GLY B 1 565 ? 18.828 25.484 22.125 1 95.38 565 GLY B N 1
ATOM 9226 C CA . GLY B 1 565 ? 18.531 26.203 20.891 1 95.38 565 GLY B CA 1
ATOM 9227 C C . GLY B 1 565 ? 18.422 25.312 19.688 1 95.38 565 GLY B C 1
ATOM 9228 O O . GLY B 1 565 ? 19.031 25.578 18.641 1 95.38 565 GLY B O 1
ATOM 9229 N N . ARG B 1 566 ? 17.656 24.219 19.891 1 95.94 566 ARG B N 1
ATOM 9230 C CA . ARG B 1 566 ? 17.562 23.234 18.828 1 95.94 566 ARG B CA 1
ATOM 9231 C C . ARG B 1 566 ? 16.094 22.906 18.516 1 95.94 566 ARG B C 1
ATOM 9233 O O . ARG B 1 566 ? 15.266 22.844 19.422 1 95.94 566 ARG B O 1
ATOM 9240 N N . GLN B 1 567 ? 15.875 22.781 17.219 1 97.69 567 GLN B N 1
ATOM 9241 C CA . GLN B 1 567 ? 14.555 22.281 16.859 1 97.69 567 GLN B CA 1
ATOM 9242 C C . GLN B 1 567 ? 14.461 20.766 17.109 1 97.69 567 GLN B C 1
ATOM 9244 O O . GLN B 1 567 ? 15.453 20.047 16.969 1 97.69 567 GLN B O 1
ATOM 9249 N N . LEU B 1 568 ? 13.25 20.266 17.453 1 97.25 568 LEU B N 1
ATOM 9250 C CA . LEU B 1 568 ? 12.992 18.875 17.781 1 97.25 568 LEU B CA 1
ATOM 9251 C C . LEU B 1 568 ? 11.711 18.391 17.109 1 97.25 568 LEU B C 1
ATOM 9253 O O . LEU B 1 568 ? 10.805 19.172 16.859 1 97.25 568 LEU B O 1
ATOM 9257 N N . GLY B 1 569 ? 11.688 17.016 16.891 1 97.62 569 GLY B N 1
ATOM 9258 C CA . GLY B 1 569 ? 10.5 16.406 16.328 1 97.62 569 GLY B CA 1
ATOM 9259 C C . GLY B 1 569 ? 10.453 16.484 14.805 1 97.62 569 GLY B C 1
ATOM 9260 O O . GLY B 1 569 ? 11.344 17.062 14.18 1 97.62 569 GLY B O 1
ATOM 9261 N N . ASN B 1 570 ? 9.453 15.906 14.219 1 98.38 570 ASN B N 1
ATOM 9262 C CA . ASN B 1 570 ? 9.328 15.82 12.766 1 98.38 570 ASN B CA 1
ATOM 9263 C C . ASN B 1 570 ? 9.32 17.203 12.125 1 98.38 570 ASN B C 1
ATOM 9265 O O . ASN B 1 570 ? 8.945 18.188 12.758 1 98.38 570 ASN B O 1
ATOM 9269 N N . PHE B 1 571 ? 9.742 17.312 10.781 1 98.56 571 PHE B N 1
ATOM 9270 C CA . PHE B 1 571 ? 10.156 18.562 10.172 1 98.56 571 PHE B CA 1
ATOM 9271 C C . PHE B 1 571 ? 9.953 18.531 8.664 1 98.56 571 PHE B C 1
ATOM 9273 O O . PHE B 1 571 ? 10.227 17.5 8.016 1 98.56 571 PHE B O 1
ATOM 9280 N N . PRO B 1 572 ? 9.516 19.641 8.086 1 98.69 572 PRO B N 1
ATOM 9281 C CA . PRO B 1 572 ? 8.797 20.703 8.789 1 98.69 572 PRO B CA 1
ATOM 9282 C C . PRO B 1 572 ? 7.414 20.266 9.266 1 98.69 572 PRO B C 1
ATOM 9284 O O . PRO B 1 572 ? 6.867 19.281 8.758 1 98.69 572 PRO B O 1
ATOM 9287 N N . GLN B 1 573 ? 7 20.922 10.227 1 98.12 573 GLN B N 1
ATOM 9288 C CA . GLN B 1 573 ? 5.773 20.5 10.891 1 98.12 573 GLN B CA 1
ATOM 9289 C C . GLN B 1 573 ? 4.602 21.406 10.516 1 98.12 573 GLN B C 1
ATOM 9291 O O . GLN B 1 573 ? 4.648 22.609 10.75 1 98.12 573 GLN B O 1
ATOM 9296 N N . ALA B 1 574 ? 3.537 20.812 10.047 1 97.56 574 ALA B N 1
ATOM 9297 C CA . ALA B 1 574 ? 2.369 21.562 9.586 1 97.56 574 ALA B CA 1
ATOM 9298 C C . ALA B 1 574 ? 1.705 22.312 10.742 1 97.56 574 ALA B C 1
ATOM 9300 O O . ALA B 1 574 ? 1.31 23.469 10.594 1 97.56 574 ALA B O 1
ATOM 9301 N N . PHE B 1 575 ? 1.637 21.719 11.867 1 96.31 575 PHE B N 1
ATOM 9302 C CA . PHE B 1 575 ? 0.958 22.281 13.023 1 96.31 575 PHE B CA 1
ATOM 9303 C C . PHE B 1 575 ? 1.647 23.562 13.477 1 96.31 575 PHE B C 1
ATOM 9305 O O . PHE B 1 575 ? 0.983 24.547 13.82 1 96.31 575 PHE B O 1
ATOM 9312 N N . SER B 1 576 ? 2.92 23.578 13.438 1 97.88 576 SER B N 1
ATOM 9313 C CA . SER B 1 576 ? 3.691 24.766 13.781 1 97.88 576 SER B CA 1
ATOM 9314 C C . SER B 1 576 ? 3.455 25.891 12.781 1 97.88 576 SER B C 1
ATOM 9316 O O . SER B 1 576 ? 3.242 27.047 13.164 1 97.88 576 SER B O 1
ATOM 9318 N N . HIS B 1 577 ? 3.469 25.547 11.555 1 98.12 577 HIS B N 1
ATOM 9319 C CA . HIS B 1 577 ? 3.277 26.547 10.508 1 98.12 577 HIS B CA 1
ATOM 9320 C C . HIS B 1 577 ? 1.843 27.062 10.5 1 98.12 577 HIS B C 1
ATOM 9322 O O . HIS B 1 577 ? 1.602 28.234 10.203 1 98.12 577 HIS B O 1
ATOM 9328 N N . LEU B 1 578 ? 0.914 26.188 10.805 1 96.81 578 LEU B N 1
ATOM 9329 C CA . LEU B 1 578 ? -0.463 26.641 10.977 1 96.81 578 LEU B CA 1
ATOM 9330 C C . LEU B 1 578 ? -0.577 27.625 12.141 1 96.81 578 LEU B C 1
ATOM 9332 O O . LEU B 1 578 ? -1.317 28.609 12.062 1 96.81 578 LEU B O 1
ATOM 9336 N N . GLY B 1 579 ? 0.133 27.281 13.203 1 96.69 579 GLY B N 1
ATOM 9337 C CA . GLY B 1 579 ? 0.177 28.203 14.328 1 96.69 579 GLY B CA 1
ATOM 9338 C C . GLY B 1 579 ? 0.701 29.578 13.961 1 96.69 579 GLY B C 1
ATOM 9339 O O . GLY B 1 579 ? 0.139 30.594 14.375 1 96.69 579 GLY B O 1
ATOM 9340 N N . LEU B 1 580 ? 1.742 29.562 13.18 1 98 580 LEU B N 1
ATOM 9341 C CA . LEU B 1 580 ? 2.342 30.828 12.758 1 98 580 LEU B CA 1
ATOM 9342 C C . LEU B 1 580 ? 1.357 31.656 11.93 1 98 580 LEU B C 1
ATOM 9344 O O . LEU B 1 580 ? 1.106 32.812 12.234 1 98 580 LEU B O 1
ATOM 9348 N N . VAL B 1 581 ? 0.757 31.062 10.953 1 97.25 581 VAL B N 1
ATOM 9349 C CA . VAL B 1 581 ? -0.176 31.75 10.062 1 97.25 581 VAL B CA 1
ATOM 9350 C C . VAL B 1 581 ? -1.396 32.219 10.859 1 97.25 581 VAL B C 1
ATOM 9352 O O . VAL B 1 581 ? -1.805 33.375 10.766 1 97.25 581 VAL B O 1
ATOM 9355 N N . GLY B 1 582 ? -1.941 31.312 11.656 1 95.25 582 GLY B N 1
ATOM 9356 C CA . GLY B 1 582 ? -3.127 31.625 12.438 1 95.25 582 GLY B CA 1
ATOM 9357 C C . GLY B 1 582 ? -2.91 32.781 13.406 1 95.25 582 GLY B C 1
ATOM 9358 O O . GLY B 1 582 ? -3.783 33.625 13.57 1 95.25 582 GLY B O 1
ATOM 9359 N N . THR B 1 583 ? -1.792 32.75 14.031 1 96.81 583 THR B N 1
ATOM 9360 C CA . THR B 1 583 ? -1.501 33.812 15.008 1 96.81 583 THR B CA 1
ATOM 9361 C C . THR B 1 583 ? -1.271 35.156 14.312 1 96.81 583 THR B C 1
ATOM 9363 O O . THR B 1 583 ? -1.721 36.188 14.797 1 96.81 583 THR B O 1
ATOM 9366 N N . ALA B 1 584 ? -0.547 35.125 13.188 1 97.44 584 ALA B N 1
ATOM 9367 C CA . ALA B 1 584 ? -0.364 36.375 12.43 1 97.44 584 ALA B CA 1
ATOM 9368 C C . ALA B 1 584 ? -1.707 36.969 12.031 1 97.44 584 ALA B C 1
ATOM 9370 O O . ALA B 1 584 ? -1.914 38.188 12.156 1 97.44 584 ALA B O 1
ATOM 9371 N N . LEU B 1 585 ? -2.574 36.125 11.578 1 95 585 LEU B N 1
ATOM 9372 C CA . LEU B 1 585 ? -3.9 36.594 11.172 1 95 585 LEU B CA 1
ATOM 9373 C C . LEU B 1 585 ? -4.676 37.156 12.359 1 95 585 LEU B C 1
ATOM 9375 O O . LEU B 1 585 ? -5.391 38.156 12.227 1 95 585 LEU B O 1
ATOM 9379 N N . ALA B 1 586 ? -4.52 36.531 13.484 1 93.62 586 ALA B N 1
ATOM 9380 C CA . ALA B 1 586 ? -5.227 36.938 14.688 1 93.62 586 ALA B CA 1
ATOM 9381 C C . ALA B 1 586 ? -4.684 38.25 15.211 1 93.62 586 ALA B C 1
ATOM 9383 O O . ALA B 1 586 ? -5.449 39.125 15.641 1 93.62 586 ALA B O 1
ATOM 9384 N N . LEU B 1 587 ? -3.371 38.375 15.211 1 95.62 587 LEU B N 1
ATOM 9385 C CA . LEU B 1 587 ? -2.738 39.562 15.812 1 95.62 587 LEU B CA 1
ATOM 9386 C C . LEU B 1 587 ? -2.852 40.75 14.883 1 95.62 587 LEU B C 1
ATOM 9388 O O . LEU B 1 587 ? -2.982 41.906 15.352 1 95.62 587 LEU B O 1
ATOM 9392 N N . TYR B 1 588 ? -2.746 40.5 13.602 1 90.81 588 TYR B N 1
ATOM 9393 C CA . TYR B 1 588 ? -2.521 41.625 12.688 1 90.81 588 TYR B CA 1
ATOM 9394 C C . TYR B 1 588 ? -3.598 41.656 11.609 1 90.81 588 TYR B C 1
ATOM 9396 O O . TYR B 1 588 ? -3.637 42.594 10.797 1 90.81 588 TYR B O 1
ATOM 9404 N N . GLY B 1 589 ? -4.328 40.594 11.43 1 75 589 GLY B N 1
ATOM 9405 C CA . GLY B 1 589 ? -5.316 40.531 10.367 1 75 589 GLY B CA 1
ATOM 9406 C C . GLY B 1 589 ? -6.395 41.594 10.492 1 75 589 GLY B C 1
ATOM 9407 O O . GLY B 1 589 ? -6.648 42.094 11.594 1 75 589 GLY B O 1
ATOM 9408 N N . ASP B 1 590 ? -6.723 42.281 9.375 1 60.12 590 ASP B N 1
ATOM 9409 C CA . ASP B 1 590 ? -7.77 43.281 9.305 1 60.12 590 ASP B CA 1
ATOM 9410 C C . ASP B 1 590 ? -9.094 42.75 9.828 1 60.12 590 ASP B C 1
ATOM 9412 O O . ASP B 1 590 ? -9.422 41.594 9.617 1 60.12 590 ASP B O 1
ATOM 9416 N N . GLU B 1 591 ? -9.539 43.031 10.992 1 47 591 GLU B N 1
ATOM 9417 C CA . GLU B 1 591 ? -10.883 42.75 11.5 1 47 591 GLU B CA 1
ATOM 9418 C C . GLU B 1 591 ? -11.891 42.625 10.359 1 47 591 GLU B C 1
ATOM 9420 O O . GLU B 1 591 ? -13.086 42.438 10.602 1 47 591 GLU B O 1
ATOM 9425 N N . THR B 1 592 ? -11.656 42.875 9.117 1 39 592 THR B N 1
ATOM 9426 C CA . THR B 1 592 ? -12.789 42.938 8.211 1 39 592 THR B CA 1
ATOM 9427 C C . THR B 1 592 ? -13.344 41.531 7.938 1 39 592 THR B C 1
ATOM 9429 O O . THR B 1 592 ? -14.375 41.375 7.277 1 39 592 THR B O 1
ATOM 9432 N N . ALA B 1 593 ? -12.656 40.406 7.84 1 38.62 593 ALA B N 1
ATOM 9433 C CA . ALA B 1 593 ? -13.352 39.188 7.457 1 38.62 593 ALA B CA 1
ATOM 9434 C C . ALA B 1 593 ? -14.125 38.594 8.633 1 38.62 593 ALA B C 1
ATOM 9436 O O . ALA B 1 593 ? -14.648 37.469 8.555 1 38.62 593 ALA B O 1
ATOM 9437 N N . GLY B 1 594 ? -13.961 38.938 9.82 1 28.78 594 GLY B N 1
ATOM 9438 C CA . GLY B 1 594 ? -14.914 38.344 10.766 1 28.78 594 GLY B CA 1
ATOM 9439 C C . GLY B 1 594 ? -16.312 38.906 10.594 1 28.78 594 GLY B C 1
ATOM 9440 O O . GLY B 1 594 ? -16.5 40.031 10.172 1 28.78 594 GLY B O 1
#

Organism: NCBI:txid40318

pLDDT: mean 94.33, std 7.79, range [28.7, 98.94]

Sequence (1188 aa):
MYPHIEDYALIGDEQTAGLVGRDGSVDWLCLPRFDSPACFARLLGGQENGHWRIAPRGARLCTRRAYRTDTLVLDSEWDTPEGTVRVTDFMPQRDQAPDLVRIVEGLDGRVIVRGELRLRFDYGSIVPWVRRTNGHRVAVAGPDAVWLRSHPPVRTWGKDFATHSEFTVDKGEKVAFVLTWYPSHQPRPDLIDPFEALDASVEDWRAWAARCRYRGPHRDAVVRSLITLKALTYAPTGGIVAAPTTSLPELMGGVRNWDYRYSWLRDSTLTLGALLAAGYLEEAESWRDWLLRAVAGDPADLQIMYGLSGERRLPEYELSWLPGFHGSAPVRVGNEAVKQLQLDVYGEVIDSLTLAQRSGLPAKPHMWRVQCALMEFLRTAWRQPDQGLWEVRGTPRHFVYSKVMAWVAADRAVRALEGNPRLEGDLKGWRAMRDEVHREVCERGYDAERNTFTQYYGSRSLDASLLLIPRVGFLPPDDHRVRGTIDAVCADLAHHGFLRRYSTEDSEVDPLPGGEGAFIVCSFWLAQALHQCGRIQEARELFERLVGISNDLGLLAEEYDPVNGRQLGNFPQAFSHLGLVGTALALYGDETAGMYPHIEDYALIGDEQTAGLVGRDGSVDWLCLPRFDSPACFARLLGGQENGHWRIAPRGARLCTRRAYRTDTLVLDSEWDTPEGTVRVTDFMPQRDQAPDLVRIVEGLDGRVIVRGELRLRFDYGSIVPWVRRTNGHRVAVAGPDAVWLRSHPPVRTWGKDFATHSEFTVDKGEKVAFVLTWYPSHQPRPDLIDPFEALDASVEDWRAWAARCRYRGPHRDAVVRSLITLKALTYAPTGGIVAAPTTSLPELMGGVRNWDYRYSWLRDSTLTLGALLAAGYLEEAESWRDWLLRAVAGDPADLQIMYGLSGERRLPEYELSWLPGFHGSAPVRVGNEAVKQLQLDVYGEVIDSLTLAQRSGLPAKPHMWRVQCALMEFLRTAWRQPDQGLWEVRGTPRHFVYSKVMAWVAADRAVRALEGNPRLEGDLKGWRAMRDEVHREVCERGYDAERNTFTQYYGSRSLDASLLLIPRVGFLPPDDHRVRGTIDAVCADLAHHGFLRRYSTEDSEVDPLPGGEGAFIVCSFWLAQALHQCGRIQEARELFERLVGISNDLGLLAEEYDPVNGRQLGNFPQAFSHLGLVGTALALYGDETAG